Protein AF-0000000086031002 (afdb_homodimer)

pLDDT: mean 79.98, std 22.61, range [15.07, 98.38]

Foldseek 3Di:
DPDDPPPPVDCCPCVVPDDDPPDVDDPVDDDDDDDPPDDDPDDDDCPDDDPVVVVPVVVVVVPVPCVVVPCPVVVVPPPPPPQDPQDPLLVVLLVQAPVLVVLVVVLVVLVVVLVVLVVVCVVVVPDVVSVVVNVVSVVVNVVSVVVSVVVSVVSSVVVVVCVPDPDDDPLCVVLVVCSSSNNNVVSVVSVPPVVVVVVVVVVVVVVVVVVVVVVVLLVVLLVVLVVLLVVLVVLCVPCVCPPCSLVVSLVSLVVSVVSPVALVSLQVSLVSCVVVPVLVSSLVSLVVSLVRLVVVPPVVDLVSLLSNLVSLLVNLVSQLVPLVCLVVSLVSLVSSLVSLVVSCVVPVVVRLLVNLVSLLVSLVSQLVDVVCLVVSLVSLVVSLVSLVVVCVPVVSLVVNLVSLLVNLLSCLVPPVCLVVSLVSLVVSLVSLVVVCVVVVVPRLLVNLVSLLSSLVSQVVDVVRNVVSLVSLVSSLVSLVVVCVVVVVPSVVVNLVSLLVNLVSLLVDPVRLVVSLVSLVVSLVSLVVVCVVPVVPRVLVNLVSLQVNLLSQLVPPVRLVVSLVSLVVSLVSLVVVCVVPVVVRLLVNLVSLLSNLLSCLVPPVCLVVSLVSLVSSLVSLVVVCVVPVVVRQLVNLVSLQSSLVSCVVVVNLVVSQVSLVVSLVSLVVVCVVPVVVRVVVNVSSVVVNVVSD/DPVPCDDPDDVPDDVPPDDDDDPDDDDDPDDDDDDDDDDDDPDDDPPDDPVVPPPVVVVVVVVVPCVVVPCVVVVVPPPPPPQDDQDPLLVVLLVQAPVLVVLVVQLVVLVVVLVVLVVVCVVVVPDVVSVVVNVVSVVVNVVSVVVSVVVSVVSSVVVVVCVPDPDDDPLCVVLVVCSSSNNNVVSVVSVDPVVVVVVVVVVVVVVVVVVVVVVVLLVVLLVVLVVLLVVLVVLCVPCVCPPCSLVVSLVSLVVSVVSPVALVSLQVSLVSCVVVPVLVSSLVSLVVSLVRLVVVDPVVDLVSLLSNLVSLLVNLVSQLVPLVCLVVSLVSLVSSLVSLVVSCVVPVVVRLLVNLVSLLVSLVSQLVDVVCLVVSLVSLVVSLVSLVVVCVPVVSLVVNLVSLLVNLLSCLVPPVCLVVSLVSLVVSLVSLVVVCVVVVVPRLLVNLVSLLSSLVSQVVDVVCPVVSLVSLVSSLVSLCVVCVVVVVPSVVVNLVSLLVNLVSQLVDPVRLVVSLVSLVVSLVSLVVVCVVPVVPRVLVNLVSLQVNLLSQLVPPVRLVVSLVSLVVSLVSLVVVCVVPVVVRLLVNLVSLLSNLLSCLVPPVCVVVSLVSLVVSLVSLVVVCVVPVVVRQLVNLVSLQSSLVSCVVVVNLVVSQVSLVVSLVSLVVVCVVCVVVRVVVNVSSVVVNVVSD

Structure (mmCIF, N/CA/C/O backbone):
data_AF-0000000086031002-model_v1
#
loop_
_entity.id
_entity.type
_entity.pdbx_description
1 polymer 'Tetratricopeptide repeat protein'
#
loop_
_atom_site.group_PDB
_atom_site.id
_atom_site.type_symbol
_atom_site.label_atom_id
_atom_site.label_alt_id
_atom_site.label_comp_id
_atom_site.label_asym_id
_atom_site.label_entity_id
_atom_site.label_seq_id
_atom_site.pdbx_PDB_ins_code
_atom_site.Cartn_x
_atom_site.Cartn_y
_atom_site.Cartn_z
_atom_site.occupancy
_atom_site.B_iso_or_equiv
_atom_site.auth_seq_id
_atom_site.auth_comp_id
_atom_site.auth_asym_id
_atom_site.auth_atom_id
_atom_site.pdbx_PDB_model_num
ATOM 1 N N . MET A 1 1 ? -38.625 35.438 -31.359 1 16.3 1 MET A N 1
ATOM 2 C CA . MET A 1 1 ? -37.75 34.875 -32.406 1 16.3 1 MET A CA 1
ATOM 3 C C . MET A 1 1 ? -36.875 33.781 -31.812 1 16.3 1 MET A C 1
ATOM 5 O O . MET A 1 1 ? -35.906 33.344 -32.469 1 16.3 1 MET A O 1
ATOM 9 N N . LYS A 1 2 ? -37.156 33.469 -30.641 1 20.44 2 LYS A N 1
ATOM 10 C CA . LYS A 1 2 ? -38 33 -29.531 1 20.44 2 LYS A CA 1
ATOM 11 C C . LYS A 1 2 ? -38.5 31.594 -29.797 1 20.44 2 LYS A C 1
ATOM 13 O O . LYS A 1 2 ? -39 30.938 -28.891 1 20.44 2 LYS A O 1
ATOM 18 N N . VAL A 1 3 ? -38.656 31.375 -31.406 1 16.86 3 VAL A N 1
ATOM 19 C CA . VAL A 1 3 ? -39.656 30.359 -31.688 1 16.86 3 VAL A CA 1
ATOM 20 C C . VAL A 1 3 ? -39.188 29.016 -31.141 1 16.86 3 VAL A C 1
ATOM 22 O O . VAL A 1 3 ? -39.844 28.438 -30.25 1 16.86 3 VAL A O 1
ATOM 25 N N . LYS A 1 4 ? -39.219 28.047 -32.094 1 18.28 4 LYS A N 1
ATOM 26 C CA . LYS A 1 4 ? -39.75 27.234 -33.188 1 18.28 4 LYS A CA 1
ATOM 27 C C . LYS A 1 4 ? -38.812 26.078 -33.5 1 18.28 4 LYS A C 1
ATOM 29 O O . LYS A 1 4 ? -39.188 25.094 -34.125 1 18.28 4 LYS A O 1
ATOM 34 N N . THR A 1 5 ? -37.531 26.484 -33.406 1 18.72 5 THR A N 1
ATOM 35 C CA . THR A 1 5 ? -36.625 25.594 -34.125 1 18.72 5 THR A CA 1
ATOM 36 C C . THR A 1 5 ? -36.5 24.25 -33.406 1 18.72 5 THR A C 1
ATOM 38 O O . THR A 1 5 ? -35.438 23.625 -33.438 1 18.72 5 THR A O 1
ATOM 41 N N . ALA A 1 6 ? -37.75 24.078 -32.406 1 18.17 6 ALA A N 1
ATOM 42 C CA . ALA A 1 6 ? -38.406 23.016 -31.672 1 18.17 6 ALA A CA 1
ATOM 43 C C . ALA A 1 6 ? -38.781 21.859 -32.594 1 18.17 6 ALA A C 1
ATOM 45 O O . ALA A 1 6 ? -39.625 21.016 -32.219 1 18.17 6 ALA A O 1
ATOM 46 N N . VAL A 1 7 ? -38.312 22.109 -33.844 1 17.81 7 VAL A N 1
ATOM 47 C CA . VAL A 1 7 ? -38.938 21.062 -34.656 1 17.81 7 VAL A CA 1
ATOM 48 C C . VAL A 1 7 ? -39.125 19.797 -33.844 1 17.81 7 VAL A C 1
ATOM 50 O O . VAL A 1 7 ? -38.406 19.562 -32.875 1 17.81 7 VAL A O 1
ATOM 53 N N . ILE A 1 8 ? -39.625 18.875 -34.562 1 18.22 8 ILE A N 1
ATOM 54 C CA . ILE A 1 8 ? -39.938 17.844 -35.531 1 18.22 8 ILE A CA 1
ATOM 55 C C . ILE A 1 8 ? -38.781 16.844 -35.625 1 18.22 8 ILE A C 1
ATOM 57 O O . ILE A 1 8 ? -38.594 16.172 -36.625 1 18.22 8 ILE A O 1
ATOM 61 N N . LYS A 1 9 ? -38.062 16.844 -34.188 1 20.69 9 LYS A N 1
ATOM 62 C CA . LYS A 1 9 ? -38.156 16.344 -32.812 1 20.69 9 LYS A CA 1
ATOM 63 C C . LYS A 1 9 ? -39.219 15.25 -32.719 1 20.69 9 LYS A C 1
ATOM 65 O O . LYS A 1 9 ? -39.781 15.047 -31.641 1 20.69 9 LYS A O 1
ATOM 70 N N . LEU A 1 10 ? -39.531 14.672 -33.938 1 17.78 10 LEU A N 1
ATOM 71 C CA . LEU A 1 10 ? -40.469 13.695 -34.5 1 17.78 10 LEU A CA 1
ATOM 72 C C . LEU A 1 10 ? -40.656 12.523 -33.531 1 17.78 10 LEU A C 1
ATOM 74 O O . LEU A 1 10 ? -39.656 11.977 -33.031 1 17.78 10 LEU A O 1
ATOM 78 N N . ILE A 1 11 ? -41.656 12.414 -33.125 1 21.5 11 ILE A N 1
ATOM 79 C CA . ILE A 1 11 ? -42.625 11.328 -33.281 1 21.5 11 ILE A CA 1
ATOM 80 C C . ILE A 1 11 ? -42.5 10.719 -34.656 1 21.5 11 ILE A C 1
ATOM 82 O O . ILE A 1 11 ? -43.312 11 -35.531 1 21.5 11 ILE A O 1
ATOM 86 N N . CYS A 1 12 ? -40.906 10.773 -35.188 1 17.64 12 CYS A N 1
ATOM 87 C CA . CYS A 1 12 ? -39.938 9.688 -35.188 1 17.64 12 CYS A CA 1
ATOM 88 C C . CYS A 1 12 ? -40.25 8.672 -34.094 1 17.64 12 CYS A C 1
ATOM 90 O O . CYS A 1 12 ? -39.844 8.844 -32.938 1 17.64 12 CYS A O 1
ATOM 92 N N . LEU A 1 13 ? -41.438 8.117 -34.031 1 18.89 13 LEU A N 1
ATOM 93 C CA . LEU A 1 13 ? -42.719 7.469 -33.688 1 18.89 13 LEU A CA 1
ATOM 94 C C . LEU A 1 13 ? -42.469 6.145 -32.969 1 18.89 13 LEU A C 1
ATOM 96 O O . LEU A 1 13 ? -42.969 5.922 -31.875 1 18.89 13 LEU A O 1
ATOM 100 N N . LEU A 1 14 ? -43.375 5.027 -33.219 1 18.23 14 LEU A N 1
ATOM 101 C CA . LEU A 1 14 ? -44.094 3.756 -33.188 1 18.23 14 LEU A CA 1
ATOM 102 C C . LEU A 1 14 ? -43.188 2.609 -33.594 1 18.23 14 LEU A C 1
ATOM 104 O O . LEU A 1 14 ? -43.594 1.448 -33.594 1 18.23 14 LEU A O 1
ATOM 108 N N . LYS A 1 15 ? -41.719 2.953 -34.094 1 18.61 15 LYS A N 1
ATOM 109 C CA . LYS A 1 15 ? -40.375 2.367 -34.188 1 18.61 15 LYS A CA 1
ATOM 110 C C . LYS A 1 15 ? -39.812 2.047 -32.812 1 18.61 15 LYS A C 1
ATOM 112 O O . LYS A 1 15 ? -38.75 1.423 -32.719 1 18.61 15 LYS A O 1
ATOM 117 N N . ILE A 1 16 ? -39.719 2.645 -31.688 1 18.92 16 ILE A N 1
ATOM 118 C CA . ILE A 1 16 ? -39.281 1.654 -30.719 1 18.92 16 ILE A CA 1
ATOM 119 C C . ILE A 1 16 ? -40.312 0.52 -30.641 1 18.92 16 ILE A C 1
ATOM 121 O O . ILE A 1 16 ? -40.031 -0.505 -30 1 18.92 16 ILE A O 1
ATOM 125 N N . LEU A 1 17 ? -41.562 0.856 -30.938 1 18.75 17 LEU A N 1
ATOM 126 C CA . LEU A 1 17 ? -42.562 -0.187 -30.734 1 18.75 17 LEU A CA 1
ATOM 127 C C . LEU A 1 17 ? -42.344 -1.322 -31.734 1 18.75 17 LEU A C 1
ATOM 129 O O . LEU A 1 17 ? -42.594 -2.488 -31.406 1 18.75 17 LEU A O 1
ATOM 133 N N . SER A 1 18 ? -42.562 -0.889 -33.094 1 16.61 18 SER A N 1
ATOM 134 C CA . SER A 1 18 ? -43.031 -1.906 -34.031 1 16.61 18 SER A CA 1
ATOM 135 C C . SER A 1 18 ? -42 -3.035 -34.156 1 16.61 18 SER A C 1
ATOM 137 O O . SER A 1 18 ? -42.375 -4.211 -34.188 1 16.61 18 SER A O 1
ATOM 139 N N . ALA A 1 19 ? -40.938 -2.689 -35.062 1 17.7 19 ALA A N 1
ATOM 140 C CA . ALA A 1 19 ? -40.75 -3.641 -36.156 1 17.7 19 ALA A CA 1
ATOM 141 C C . ALA A 1 19 ? -40.5 -5.047 -35.594 1 17.7 19 ALA A C 1
ATOM 143 O O . ALA A 1 19 ? -41.156 -6.008 -36.031 1 17.7 19 ALA A O 1
ATOM 144 N N . THR A 1 20 ? -39.281 -5.535 -35.844 1 16.89 20 THR A N 1
ATOM 145 C CA . THR A 1 20 ? -39.188 -6.891 -36.375 1 16.89 20 THR A CA 1
ATOM 146 C C . THR A 1 20 ? -39.688 -7.91 -35.344 1 16.89 20 THR A C 1
ATOM 148 O O . THR A 1 20 ? -39 -8.203 -34.375 1 16.89 20 THR A O 1
ATOM 151 N N . ALA A 1 21 ? -40.938 -7.719 -35 1 18.31 21 ALA A N 1
ATOM 152 C CA . ALA A 1 21 ? -41.781 -8.805 -34.5 1 18.31 21 ALA A CA 1
ATOM 153 C C . ALA A 1 21 ? -41.656 -10.047 -35.375 1 18.31 21 ALA A C 1
ATOM 155 O O . ALA A 1 21 ? -42.406 -11.008 -35.219 1 18.31 21 ALA A O 1
ATOM 156 N N . ARG A 1 22 ? -41.25 -9.664 -36.75 1 19.39 22 ARG A N 1
ATOM 157 C CA . ARG A 1 22 ? -41.562 -10.844 -37.562 1 19.39 22 ARG A CA 1
ATOM 158 C C . ARG A 1 22 ? -41.219 -12.125 -36.812 1 19.39 22 ARG A C 1
ATOM 160 O O . ARG A 1 22 ? -42.031 -13.055 -36.75 1 19.39 22 ARG A O 1
ATOM 167 N N . THR A 1 23 ? -39.969 -12.484 -37.125 1 16.45 23 THR A N 1
ATOM 168 C CA . THR A 1 23 ? -39.75 -13.82 -37.656 1 16.45 23 THR A CA 1
ATOM 169 C C . THR A 1 23 ? -40 -14.883 -36.594 1 16.45 23 THR A C 1
ATOM 171 O O . THR A 1 23 ? -39.438 -15.984 -36.656 1 16.45 23 THR A O 1
ATOM 174 N N . VAL A 1 24 ? -40.625 -14.211 -35.531 1 17 24 VAL A N 1
ATOM 175 C CA . VAL A 1 24 ? -40.938 -15.406 -34.75 1 17 24 VAL A CA 1
ATOM 176 C C . VAL A 1 24 ? -41.938 -16.25 -35.531 1 17 24 VAL A C 1
ATOM 178 O O . VAL A 1 24 ? -43.125 -16.344 -35.156 1 17 24 VAL A O 1
ATOM 181 N N . TRP A 1 25 ? -42.188 -15.766 -36.875 1 17.88 25 TRP A N 1
ATOM 182 C CA . TRP A 1 25 ? -43.188 -16.547 -37.594 1 17.88 25 TRP A CA 1
ATOM 183 C C . TRP A 1 25 ? -43.219 -17.984 -37.062 1 17.88 25 TRP A C 1
ATOM 185 O O . TRP A 1 25 ? -42.312 -18.422 -36.344 1 17.88 25 TRP A O 1
ATOM 195 N N . LEU A 1 26 ? -43.406 -18.781 -38.188 1 17.83 26 LEU A N 1
ATOM 196 C CA . LEU A 1 26 ? -44.188 -19.844 -38.781 1 17.83 26 LEU A CA 1
ATOM 197 C C . LEU A 1 26 ? -43.656 -21.219 -38.375 1 17.83 26 LEU A C 1
ATOM 199 O O . LEU A 1 26 ? -44.438 -22.094 -38 1 17.83 26 LEU A O 1
ATOM 203 N N . PRO A 1 27 ? -42.438 -21.406 -39.031 1 15.73 27 PRO A N 1
ATOM 204 C CA . PRO A 1 27 ? -42.312 -22.766 -39.562 1 15.73 27 PRO A CA 1
ATOM 205 C C . PRO A 1 27 ? -42.438 -23.844 -38.5 1 15.73 27 PRO A C 1
ATOM 207 O O . PRO A 1 27 ? -42.812 -24.984 -38.781 1 15.73 27 PRO A O 1
ATOM 210 N N . ILE A 1 28 ? -42.031 -23.406 -37.344 1 16.81 28 ILE A N 1
ATOM 211 C CA . ILE A 1 28 ? -41.969 -24.75 -36.75 1 16.81 28 ILE A CA 1
ATOM 212 C C . ILE A 1 28 ? -43.344 -25.391 -36.75 1 16.81 28 ILE A C 1
ATOM 214 O O . ILE A 1 28 ? -44.188 -25.094 -35.875 1 16.81 28 ILE A O 1
ATOM 218 N N . LEU A 1 29 ? -44.219 -25.094 -37.75 1 16.81 29 LEU A N 1
ATOM 219 C CA . LEU A 1 29 ? -45.344 -25.953 -38.156 1 16.81 29 LEU A CA 1
ATOM 220 C C . LEU A 1 29 ? -45 -27.422 -37.969 1 16.81 29 LEU A C 1
ATOM 222 O O . LEU A 1 29 ? -45.781 -28.188 -37.375 1 16.81 29 LEU A O 1
ATOM 226 N N . ARG A 1 30 ? -44.531 -27.969 -39.281 1 15.95 30 ARG A N 1
ATOM 227 C CA . ARG A 1 30 ? -44.844 -29.094 -40.125 1 15.95 30 ARG A CA 1
ATOM 228 C C . ARG A 1 30 ? -44.594 -30.422 -39.438 1 15.95 30 ARG A C 1
ATOM 230 O O . ARG A 1 30 ? -43.844 -30.484 -38.438 1 15.95 30 ARG A O 1
ATOM 237 N N . ARG A 1 31 ? -44.625 -31.531 -40.281 1 18.38 31 ARG A N 1
ATOM 238 C CA . ARG A 1 31 ? -45.219 -32.75 -40.812 1 18.38 31 ARG A CA 1
ATOM 239 C C . ARG A 1 31 ? -44.469 -34 -40.281 1 18.38 31 ARG A C 1
ATOM 241 O O . ARG A 1 31 ? -44.906 -35.125 -40.469 1 18.38 31 ARG A O 1
ATOM 248 N N . ALA A 1 32 ? -43.125 -33.938 -40.156 1 15.49 32 ALA A N 1
ATOM 249 C CA . ALA A 1 32 ? -42.625 -35.312 -40.406 1 15.49 32 ALA A CA 1
ATOM 250 C C . ALA A 1 32 ? -43.438 -36.344 -39.625 1 15.49 32 ALA A C 1
ATOM 252 O O . ALA A 1 32 ? -44 -36.031 -38.594 1 15.49 32 ALA A O 1
ATOM 253 N N . ALA A 1 33 ? -43.531 -37.781 -40.188 1 16.75 33 ALA A N 1
ATOM 254 C CA . ALA A 1 33 ? -43.812 -39.156 -40.656 1 16.75 33 ALA A CA 1
ATOM 255 C C . ALA A 1 33 ? -43.812 -40.125 -39.5 1 16.75 33 ALA A C 1
ATOM 257 O O . ALA A 1 33 ? -43.344 -39.812 -38.375 1 16.75 33 ALA A O 1
ATOM 258 N N . GLY A 1 34 ? -43.5 -41.562 -39.906 1 16.27 34 GLY A N 1
ATOM 259 C CA . GLY A 1 34 ? -43.75 -42.969 -40 1 16.27 34 GLY A CA 1
ATOM 260 C C . GLY A 1 34 ? -43.094 -43.781 -38.875 1 16.27 34 GLY A C 1
ATOM 261 O O . GLY A 1 34 ? -42.938 -45 -38.969 1 16.27 34 GLY A O 1
ATOM 262 N N . CYS A 1 35 ? -42.656 -43.125 -37.844 1 15.2 35 CYS A N 1
ATOM 263 C CA . CYS A 1 35 ? -42.031 -44.125 -37 1 15.2 35 CYS A CA 1
ATOM 264 C C . CYS A 1 35 ? -42.938 -45.312 -36.75 1 15.2 35 CYS A C 1
ATOM 266 O O . CYS A 1 35 ? -44.094 -45.125 -36.312 1 15.2 35 CYS A O 1
ATOM 268 N N . LEU A 1 36 ? -42.5 -46.594 -37.281 1 15.91 36 LEU A N 1
ATOM 269 C CA . LEU A 1 36 ? -42.688 -48.031 -37.375 1 15.91 36 LEU A CA 1
ATOM 270 C C . LEU A 1 36 ? -42.781 -48.656 -35.969 1 15.91 36 LEU A C 1
ATOM 272 O O . LEU A 1 36 ? -42.281 -49.781 -35.781 1 15.91 36 LEU A O 1
ATOM 276 N N . LYS A 1 37 ? -42.938 -48 -34.938 1 18.09 37 LYS A N 1
ATOM 277 C CA . LYS A 1 37 ? -42.938 -48.875 -33.781 1 18.09 37 LYS A CA 1
ATOM 278 C C . LYS A 1 37 ? -44.062 -49.906 -33.875 1 18.09 37 LYS A C 1
ATOM 280 O O . LYS A 1 37 ? -45.219 -49.594 -33.531 1 18.09 37 LYS A O 1
ATOM 285 N N . ARG A 1 38 ? -43.875 -50.844 -34.75 1 18.02 38 ARG A N 1
ATOM 286 C CA . ARG A 1 38 ? -44.656 -52.062 -34.906 1 18.02 38 ARG A CA 1
ATOM 287 C C . ARG A 1 38 ? -44.75 -52.844 -33.594 1 18.02 38 ARG A C 1
ATOM 289 O O . ARG A 1 38 ? -44.125 -52.5 -32.625 1 18.02 38 ARG A O 1
ATOM 296 N N . GLY A 1 39 ? -44.156 -54.281 -33.656 1 15.59 39 GLY A N 1
ATOM 297 C CA . GLY A 1 39 ? -44.719 -55.625 -33.531 1 15.59 39 GLY A CA 1
ATOM 298 C C . GLY A 1 39 ? -44.688 -56.125 -32.125 1 15.59 39 GLY A C 1
ATOM 299 O O . GLY A 1 39 ? -44.094 -55.531 -31.234 1 15.59 39 GLY A O 1
ATOM 300 N N . SER A 1 40 ? -44.844 -57.594 -31.969 1 16.19 40 SER A N 1
ATOM 301 C CA . SER A 1 40 ? -45.5 -58.688 -31.234 1 16.19 40 SER A CA 1
ATOM 302 C C . SER A 1 40 ? -44.625 -59.25 -30.141 1 16.19 40 SER A C 1
ATOM 304 O O . SER A 1 40 ? -44.969 -60.219 -29.484 1 16.19 40 SER A O 1
ATOM 306 N N . ARG A 1 41 ? -43.312 -58.969 -30.078 1 18.2 41 ARG A N 1
ATOM 307 C CA . ARG A 1 41 ? -42.594 -60.188 -29.609 1 18.2 41 ARG A CA 1
ATOM 308 C C . ARG A 1 41 ? -42.938 -60.469 -28.156 1 18.2 41 ARG A C 1
ATOM 310 O O . ARG A 1 41 ? -42.562 -59.75 -27.25 1 18.2 41 ARG A O 1
ATOM 317 N N . LYS A 1 42 ? -44 -61.188 -27.812 1 18.48 42 LYS A N 1
ATOM 318 C CA . LYS A 1 42 ? -44.469 -61.531 -26.469 1 18.48 42 LYS A CA 1
ATOM 319 C C . LYS A 1 42 ? -43.375 -62.188 -25.641 1 18.48 42 LYS A C 1
ATOM 321 O O . LYS A 1 42 ? -43.125 -61.781 -24.516 1 18.48 42 LYS A O 1
ATOM 326 N N . THR A 1 43 ? -43.25 -63.656 -25.797 1 16.36 43 THR A N 1
ATOM 327 C CA . THR A 1 43 ? -43.625 -64.625 -24.766 1 16.36 43 THR A CA 1
ATOM 328 C C . THR A 1 43 ? -42.5 -64.812 -23.75 1 16.36 43 THR A C 1
ATOM 330 O O . THR A 1 43 ? -42.75 -64.875 -22.547 1 16.36 43 THR A O 1
ATOM 333 N N . CYS A 1 44 ? -41.219 -65.375 -24.141 1 16.09 44 CYS A N 1
ATOM 334 C CA . CYS A 1 44 ? -40.875 -66.75 -23.672 1 16.09 44 CYS A CA 1
ATOM 335 C C . CYS A 1 44 ? -40.5 -66.688 -22.188 1 16.09 44 CYS A C 1
ATOM 337 O O . CYS A 1 44 ? -41.062 -67.438 -21.375 1 16.09 44 CYS A O 1
ATOM 339 N N . LEU A 1 45 ? -39.031 -67.125 -21.875 1 16.2 45 LEU A N 1
ATOM 340 C CA . LEU A 1 45 ? -38.438 -68.188 -21.125 1 16.2 45 LEU A CA 1
ATOM 341 C C . LEU A 1 45 ? -38.188 -67.812 -19.672 1 16.2 45 LEU A C 1
ATOM 343 O O . LEU A 1 45 ? -37.781 -66.625 -19.422 1 16.2 45 LEU A O 1
ATOM 347 N N . PHE A 1 46 ? -38.688 -68.562 -18.672 1 18.23 46 PHE A N 1
ATOM 348 C CA . PHE A 1 46 ? -38.75 -68.75 -17.234 1 18.23 46 PHE A CA 1
ATOM 349 C C . PHE A 1 46 ? -37.344 -68.812 -16.641 1 18.23 46 PHE A C 1
ATOM 351 O O . PHE A 1 46 ? -36.719 -69.875 -16.5 1 18.23 46 PHE A O 1
ATOM 358 N N . LEU A 1 47 ? -36.406 -67.938 -17.047 1 17.59 47 LEU A N 1
ATOM 359 C CA . LEU A 1 47 ? -35.125 -68.375 -16.406 1 17.59 47 LEU A CA 1
ATOM 360 C C . LEU A 1 47 ? -35.281 -68.312 -14.898 1 17.59 47 LEU A C 1
ATOM 362 O O . LEU A 1 47 ? -35.594 -67.312 -14.312 1 17.59 47 LEU A O 1
ATOM 366 N N . LYS A 1 48 ? -35.531 -69.5 -14.266 1 20.92 48 LYS A N 1
ATOM 367 C CA . LYS A 1 48 ? -35.656 -69.938 -12.867 1 20.92 48 LYS A CA 1
ATOM 368 C C . LYS A 1 48 ? -34.656 -69.188 -11.992 1 20.92 48 LYS A C 1
ATOM 370 O O . LYS A 1 48 ? -35 -68.625 -10.969 1 20.92 48 LYS A O 1
ATOM 375 N N . ASN A 1 49 ? -33.594 -70.062 -11.797 1 19.5 49 ASN A N 1
ATOM 376 C CA . ASN A 1 49 ? -33 -70.375 -10.5 1 19.5 49 ASN A CA 1
ATOM 377 C C . ASN A 1 49 ? -32.281 -69.188 -9.906 1 19.5 49 ASN A C 1
ATOM 379 O O . ASN A 1 49 ? -32.5 -68.875 -8.742 1 19.5 49 ASN A O 1
ATOM 383 N N . ASN A 1 50 ? -30.906 -69.125 -10.203 1 20.81 50 ASN A N 1
ATOM 384 C CA . ASN A 1 50 ? -29.891 -68.875 -9.188 1 20.81 50 ASN A CA 1
ATOM 385 C C . ASN A 1 50 ? -29.75 -67.375 -8.844 1 20.81 50 ASN A C 1
ATOM 387 O O . ASN A 1 50 ? -29.453 -66.562 -9.711 1 20.81 50 ASN A O 1
ATOM 391 N N . VAL A 1 51 ? -30.469 -66.938 -7.895 1 25.3 51 VAL A N 1
ATOM 392 C CA . VAL A 1 51 ? -30.438 -65.688 -7.188 1 25.3 51 VAL A CA 1
ATOM 393 C C . VAL A 1 51 ? -28.984 -65.25 -6.953 1 25.3 51 VAL A C 1
ATOM 395 O O . VAL A 1 51 ? -28.703 -64.062 -6.781 1 25.3 51 VAL A O 1
ATOM 398 N N . VAL A 1 52 ? -28.156 -66.375 -6.723 1 26.52 52 VAL A N 1
ATOM 399 C CA . VAL A 1 52 ? -26.828 -65.938 -6.293 1 26.52 52 VAL A CA 1
ATOM 400 C C . VAL A 1 52 ? -26.234 -65 -7.309 1 26.52 52 VAL A C 1
ATOM 402 O O . VAL A 1 52 ? -25.516 -64.062 -6.938 1 26.52 52 VAL A O 1
ATOM 405 N N . THR A 1 53 ? -26.672 -65.25 -8.594 1 27.42 53 THR A N 1
ATOM 406 C CA . THR A 1 53 ? -25.891 -64.625 -9.656 1 27.42 53 THR A CA 1
ATOM 407 C C . THR A 1 53 ? -26.141 -63.125 -9.695 1 27.42 53 THR A C 1
ATOM 409 O O . THR A 1 53 ? -25.406 -62.406 -10.352 1 27.42 53 THR A O 1
ATOM 412 N N . VAL A 1 54 ? -27.312 -62.781 -9.078 1 28.94 54 VAL A N 1
ATOM 413 C CA . VAL A 1 54 ? -27.609 -61.375 -9.328 1 28.94 54 VAL A CA 1
ATOM 414 C C . VAL A 1 54 ? -26.656 -60.5 -8.531 1 28.94 54 VAL A C 1
ATOM 416 O O . VAL A 1 54 ? -26.281 -59.406 -8.977 1 28.94 54 VAL A O 1
ATOM 419 N N . PHE A 1 55 ? -26.453 -61.062 -7.262 1 30.97 55 PHE A N 1
ATOM 420 C CA . PHE A 1 55 ? -25.703 -60.125 -6.426 1 30.97 55 PHE A CA 1
ATOM 421 C C . PHE A 1 55 ? -24.438 -59.656 -7.129 1 30.97 55 PHE A C 1
ATOM 423 O O . PHE A 1 55 ? -24.062 -58.469 -7.062 1 30.97 55 PHE A O 1
ATOM 430 N N . VAL A 1 56 ? -23.766 -60.812 -7.555 1 32.53 56 VAL A N 1
ATOM 431 C CA . VAL A 1 56 ? -22.359 -60.625 -7.891 1 32.53 56 VAL A CA 1
ATOM 432 C C . VAL A 1 56 ? -22.219 -59.688 -9.094 1 32.53 56 VAL A C 1
ATOM 434 O O . VAL A 1 56 ? -21.359 -58.844 -9.117 1 32.53 56 VAL A O 1
ATOM 437 N N . PHE A 1 57 ? -23.25 -59.938 -10.008 1 31.62 57 PHE A N 1
ATOM 438 C CA . PHE A 1 57 ? -22.938 -59.281 -11.266 1 31.62 57 PHE A CA 1
ATOM 439 C C . PHE A 1 57 ? -23.172 -57.781 -11.164 1 31.62 57 PHE A C 1
ATOM 441 O O . PHE A 1 57 ? -22.438 -57 -11.758 1 31.62 57 PHE A O 1
ATOM 448 N N . THR A 1 58 ? -24.25 -57.469 -10.414 1 33.56 58 THR A N 1
ATOM 449 C CA . THR A 1 58 ? -24.438 -56.031 -10.383 1 33.56 58 THR A CA 1
ATOM 450 C C . THR A 1 58 ? -23.25 -55.312 -9.75 1 33.56 58 THR A C 1
ATOM 452 O O . THR A 1 58 ? -22.828 -54.25 -10.211 1 33.56 58 THR A O 1
ATOM 455 N N . ALA A 1 59 ? -22.781 -56.031 -8.727 1 35.09 59 ALA A N 1
ATOM 456 C CA . ALA A 1 59 ? -21.656 -55.375 -8.07 1 35.09 59 ALA A CA 1
ATOM 457 C C . ALA A 1 59 ? -20.438 -55.344 -8.992 1 35.09 59 ALA A C 1
ATOM 459 O O . ALA A 1 59 ? -19.672 -54.375 -8.969 1 35.09 59 ALA A O 1
ATOM 460 N N . LEU A 1 60 ? -20.375 -56.438 -9.758 1 34.41 60 LEU A N 1
ATOM 461 C CA . LEU A 1 60 ? -19.203 -56.469 -10.641 1 34.41 60 LEU A CA 1
ATOM 462 C C . LEU A 1 60 ? -19.328 -55.375 -11.719 1 34.41 60 LEU A C 1
ATOM 464 O O . LEU A 1 60 ? -18.328 -54.75 -12.078 1 34.41 60 LEU A O 1
ATOM 468 N N . LEU A 1 61 ? -20.578 -55.406 -12.297 1 38.53 61 LEU A N 1
ATOM 469 C CA . LEU A 1 61 ? -20.656 -54.375 -13.336 1 38.53 61 LEU A CA 1
ATOM 470 C C . LEU A 1 61 ? -20.422 -53 -12.758 1 38.53 61 LEU A C 1
ATOM 472 O O . LEU A 1 61 ? -19.844 -52.125 -13.414 1 38.53 61 LEU A O 1
ATOM 476 N N . GLY A 1 62 ? -21.094 -52.875 -11.57 1 37.84 62 GLY A N 1
ATOM 477 C CA . GLY A 1 62 ? -20.812 -51.594 -10.961 1 37.84 62 GLY A CA 1
ATOM 478 C C . GLY A 1 62 ? -19.328 -51.312 -10.812 1 37.84 62 GLY A C 1
ATOM 479 O O . GLY A 1 62 ? -18.922 -50.156 -10.695 1 37.84 62 GLY A O 1
ATOM 480 N N . GLY A 1 63 ? -18.656 -52.406 -10.727 1 37.03 63 GLY A N 1
ATOM 481 C CA . GLY A 1 63 ? -17.219 -52.312 -10.508 1 37.03 63 GLY A CA 1
ATOM 482 C C . GLY A 1 63 ? -16.453 -51.938 -11.766 1 37.03 63 GLY A C 1
ATOM 483 O O . GLY A 1 63 ? -15.227 -51.844 -11.734 1 37.03 63 GLY A O 1
ATOM 484 N N . ILE A 1 64 ? -17.156 -52.344 -12.852 1 34.78 64 ILE A N 1
ATOM 485 C CA . ILE A 1 64 ? -16.344 -51.781 -13.93 1 34.78 64 ILE A CA 1
ATOM 486 C C . ILE A 1 64 ? -15.953 -50.344 -13.594 1 34.78 64 ILE A C 1
ATOM 488 O O . ILE A 1 64 ? -16.812 -49.469 -13.57 1 34.78 64 ILE A O 1
ATOM 492 N N . ILE A 1 65 ? -15.469 -50.188 -12.375 1 34.47 65 ILE A N 1
ATOM 493 C CA . ILE A 1 65 ? -14.922 -48.875 -12.055 1 34.47 65 ILE A CA 1
ATOM 494 C C . ILE A 1 65 ? -14.312 -48.25 -13.312 1 34.47 65 ILE A C 1
ATOM 496 O O . ILE A 1 65 ? -13.516 -48.875 -14 1 34.47 65 ILE A O 1
ATOM 500 N N . GLY A 1 66 ? -15.102 -47.406 -13.867 1 34.59 66 GLY A N 1
ATOM 501 C CA . GLY A 1 66 ? -14.484 -46.531 -14.836 1 34.59 66 GLY A CA 1
ATOM 502 C C . GLY A 1 66 ? -13.047 -46.156 -14.484 1 34.59 66 GLY A C 1
ATOM 503 O O . GLY A 1 66 ? -12.812 -45.219 -13.727 1 34.59 66 GLY A O 1
ATOM 504 N N . ASN A 1 67 ? -12.336 -47.125 -14.133 1 32.31 67 ASN A N 1
ATOM 505 C CA . ASN A 1 67 ? -10.961 -46.625 -14.086 1 32.31 67 ASN A CA 1
ATOM 506 C C . ASN A 1 67 ? -10.625 -45.75 -15.289 1 32.31 67 ASN A C 1
ATOM 508 O O . ASN A 1 67 ? -10.094 -46.25 -16.281 1 32.31 67 ASN A O 1
ATOM 512 N N . ALA A 1 68 ? -11.586 -45.031 -15.734 1 31.97 68 ALA A N 1
ATOM 513 C CA . ALA A 1 68 ? -11.062 -44.094 -16.703 1 31.97 68 ALA A CA 1
ATOM 514 C C . ALA A 1 68 ? -9.703 -43.531 -16.266 1 31.97 68 ALA A C 1
ATOM 516 O O . ALA A 1 68 ? -9.516 -43.188 -15.094 1 31.97 68 ALA A O 1
ATOM 517 N N . GLY A 1 69 ? -8.68 -44.156 -16.672 1 31.94 69 GLY A N 1
ATOM 518 C CA . GLY A 1 69 ? -7.305 -43.719 -16.562 1 31.94 69 GLY A CA 1
ATOM 519 C C . GLY A 1 69 ? -7.176 -42.188 -16.484 1 31.94 69 GLY A C 1
ATOM 520 O O . GLY A 1 69 ? -6.84 -41.562 -17.484 1 31.94 69 GLY A O 1
ATOM 521 N N . THR A 1 70 ? -8.148 -41.594 -15.906 1 31.03 70 THR A N 1
ATOM 522 C CA . THR A 1 70 ? -7.816 -40.188 -15.898 1 31.03 70 THR A CA 1
ATOM 523 C C . THR A 1 70 ? -6.461 -39.938 -15.234 1 31.03 70 THR A C 1
ATOM 525 O O . THR A 1 70 ? -5.988 -38.812 -15.164 1 31.03 70 THR A O 1
ATOM 528 N N . ASP A 1 71 ? -6.133 -40.875 -14.219 1 29.59 71 ASP A N 1
ATOM 529 C CA . ASP A 1 71 ? -4.973 -40.344 -13.516 1 29.59 71 ASP A CA 1
ATOM 530 C C . ASP A 1 71 ? -3.764 -40.25 -14.445 1 29.59 71 ASP A C 1
ATOM 532 O O . ASP A 1 71 ? -2.91 -41.125 -14.461 1 29.59 71 ASP A O 1
ATOM 536 N N . TRP A 1 72 ? -4.004 -40.094 -15.562 1 28.89 72 TRP A N 1
ATOM 537 C CA . TRP A 1 72 ? -2.803 -39.75 -16.312 1 28.89 72 TRP A CA 1
ATOM 538 C C . TRP A 1 72 ? -1.924 -38.781 -15.531 1 28.89 72 TRP A C 1
ATOM 540 O O . TRP A 1 72 ? -0.924 -38.281 -16.047 1 28.89 72 TRP A O 1
ATOM 550 N N . ALA A 1 73 ? -2.453 -38.406 -14.391 1 30.31 73 ALA A N 1
ATOM 551 C CA . ALA A 1 73 ? -1.649 -37.406 -13.703 1 30.31 73 ALA A CA 1
ATOM 552 C C . ALA A 1 73 ? -0.256 -37.938 -13.383 1 30.31 73 ALA A C 1
ATOM 554 O O . ALA A 1 73 ? 0.558 -37.25 -12.773 1 30.31 73 ALA A O 1
ATOM 555 N N . LYS A 1 74 ? -0.22 -39.281 -13.195 1 33 74 LYS A N 1
ATOM 556 C CA . LYS A 1 74 ? 1.098 -39.656 -12.68 1 33 74 LYS A CA 1
ATOM 557 C C . LYS A 1 74 ? 2.207 -39.062 -13.555 1 33 74 LYS A C 1
ATOM 559 O O . LYS A 1 74 ? 3.365 -39 -13.133 1 33 74 LYS A O 1
ATOM 564 N N . ASN A 1 75 ? 2.135 -39.375 -14.852 1 28.95 75 ASN A N 1
ATOM 565 C CA . ASN A 1 75 ? 3.289 -38.781 -15.516 1 28.95 75 ASN A CA 1
ATOM 566 C C . ASN A 1 75 ? 3.221 -37.25 -15.469 1 28.95 75 ASN A C 1
ATOM 568 O O . ASN A 1 75 ? 2.256 -36.656 -15.953 1 28.95 75 ASN A O 1
ATOM 572 N N . LEU A 1 76 ? 3.596 -36.719 -14.328 1 30.31 76 LEU A N 1
ATOM 573 C CA . LEU A 1 76 ? 3.824 -35.281 -14.32 1 30.31 76 LEU A CA 1
ATOM 574 C C . LEU A 1 76 ? 4.09 -34.75 -15.734 1 30.31 76 LEU A C 1
ATOM 576 O O . LEU A 1 76 ? 4.949 -35.312 -16.438 1 30.31 76 LEU A O 1
ATOM 580 N N . PRO A 1 77 ? 3.033 -34.25 -16.297 1 30.56 77 PRO A N 1
ATOM 581 C CA . PRO A 1 77 ? 3.408 -33.688 -17.594 1 30.56 77 PRO A CA 1
ATOM 582 C C . PRO A 1 77 ? 4.801 -33.062 -17.578 1 30.56 77 PRO A C 1
ATOM 584 O O . PRO A 1 77 ? 5.195 -32.438 -16.578 1 30.56 77 PRO A O 1
ATOM 587 N N . VAL A 1 78 ? 5.734 -33.75 -18.062 1 32.59 78 VAL A N 1
ATOM 588 C CA . VAL A 1 78 ? 6.934 -33 -18.438 1 32.59 78 VAL A CA 1
ATOM 589 C C . VAL A 1 78 ? 6.562 -31.547 -18.766 1 32.59 78 VAL A C 1
ATOM 591 O O . VAL A 1 78 ? 5.531 -31.297 -19.391 1 32.59 78 VAL A O 1
ATOM 594 N N . VAL A 1 79 ? 6.977 -30.719 -17.969 1 31.75 79 VAL A N 1
ATOM 595 C CA . VAL A 1 79 ? 6.914 -29.297 -18.312 1 31.75 79 VAL A CA 1
ATOM 596 C C . VAL A 1 79 ? 6.992 -29.125 -19.828 1 31.75 79 VAL A C 1
ATOM 598 O O . VAL A 1 79 ? 8.047 -29.344 -20.422 1 31.75 79 VAL A O 1
ATOM 601 N N . LYS A 1 80 ? 6.102 -29.797 -20.625 1 35.19 80 LYS A N 1
ATOM 602 C CA . LYS A 1 80 ? 6.223 -29.344 -22 1 35.19 80 LYS A CA 1
ATOM 603 C C . LYS A 1 80 ? 6.109 -27.828 -22.094 1 35.19 80 LYS A C 1
ATOM 605 O O . LYS A 1 80 ? 5.086 -27.25 -21.719 1 35.19 80 LYS A O 1
ATOM 610 N N . HIS A 1 81 ? 7.059 -27.156 -21.766 1 33.56 81 HIS A N 1
ATOM 611 C CA . HIS A 1 81 ? 7.031 -25.797 -22.266 1 33.56 81 HIS A CA 1
ATOM 612 C C . HIS A 1 81 ? 6.449 -25.734 -23.672 1 33.56 81 HIS A C 1
ATOM 614 O O . HIS A 1 81 ? 6.871 -26.469 -24.562 1 33.56 81 HIS A O 1
ATOM 620 N N . LEU A 1 82 ? 5.176 -25.453 -23.734 1 32.91 82 LEU A N 1
ATOM 621 C CA . LEU A 1 82 ? 4.488 -25.047 -24.953 1 32.91 82 LEU A CA 1
ATOM 622 C C . LEU A 1 82 ? 5.348 -24.109 -25.781 1 32.91 82 LEU A C 1
ATOM 624 O O . LEU A 1 82 ? 5.316 -22.891 -25.578 1 32.91 82 LEU A O 1
ATOM 628 N N . PHE A 1 83 ? 6.559 -24.406 -25.938 1 35.69 83 PHE A N 1
ATOM 629 C CA . PHE A 1 83 ? 7.289 -23.484 -26.797 1 35.69 83 PHE A CA 1
ATOM 630 C C . PHE A 1 83 ? 6.652 -23.422 -28.188 1 35.69 83 PHE A C 1
ATOM 632 O O . PHE A 1 83 ? 6.137 -24.422 -28.688 1 35.69 83 PHE A O 1
ATOM 639 N N . PRO A 1 84 ? 6.266 -22.359 -28.578 1 40.38 84 PRO A N 1
ATOM 640 C CA . PRO A 1 84 ? 5.863 -22.234 -29.984 1 40.38 84 PRO A CA 1
ATOM 641 C C . PRO A 1 84 ? 6.719 -23.094 -30.906 1 40.38 84 PRO A C 1
ATOM 643 O O . PRO A 1 84 ? 7.801 -23.547 -30.531 1 40.38 84 PRO A O 1
ATOM 646 N N . PRO A 1 85 ? 6.086 -23.516 -32.031 1 42.19 85 PRO A N 1
ATOM 647 C CA . PRO A 1 85 ? 6.934 -24.219 -32.969 1 42.19 85 PRO A CA 1
ATOM 648 C C . PRO A 1 85 ? 8.359 -23.672 -33.031 1 42.19 85 PRO A C 1
ATOM 650 O O . PRO A 1 85 ? 8.562 -22.453 -32.906 1 42.19 85 PRO A O 1
ATOM 653 N N . ALA A 1 86 ? 9.312 -24.562 -32.719 1 50.69 86 ALA A N 1
ATOM 654 C CA . ALA A 1 86 ? 10.742 -24.266 -32.812 1 50.69 86 ALA A CA 1
ATOM 655 C C . ALA A 1 86 ? 11.047 -23.266 -33.906 1 50.69 86 ALA A C 1
ATOM 657 O O . ALA A 1 86 ? 10.555 -23.406 -35.031 1 50.69 86 ALA A O 1
ATOM 658 N N . PRO A 1 87 ? 11.406 -22.125 -33.594 1 55.16 87 PRO A N 1
ATOM 659 C CA . PRO A 1 87 ? 11.867 -21.312 -34.719 1 55.16 87 PRO A CA 1
ATOM 660 C C . PRO A 1 87 ? 12.719 -22.109 -35.719 1 55.16 87 PRO A C 1
ATOM 662 O O . PRO A 1 87 ? 13.352 -23.094 -35.344 1 55.16 87 PRO A O 1
ATOM 665 N N . ALA A 1 88 ? 12.406 -21.984 -37.031 1 58.41 88 ALA A N 1
ATOM 666 C CA . ALA A 1 88 ? 13.062 -22.672 -38.125 1 58.41 88 ALA A CA 1
ATOM 667 C C . ALA A 1 88 ? 14.555 -22.859 -37.844 1 58.41 88 ALA A C 1
ATOM 669 O O . ALA A 1 88 ? 15.125 -23.891 -38.156 1 58.41 88 ALA A O 1
ATOM 670 N N . ASN A 1 89 ? 15.062 -21.953 -36.938 1 77.81 89 ASN A N 1
ATOM 671 C CA . ASN A 1 89 ? 16.516 -22 -36.75 1 77.81 89 ASN A CA 1
ATOM 672 C C . ASN A 1 89 ? 16.906 -22.969 -35.656 1 77.81 89 ASN A C 1
ATOM 674 O O . ASN A 1 89 ? 18.062 -23.406 -35.594 1 77.81 89 ASN A O 1
ATOM 678 N N . ALA A 1 90 ? 16 -23.359 -34.812 1 84.19 90 ALA A N 1
ATOM 679 C CA . ALA A 1 90 ? 16.344 -24.234 -33.688 1 84.19 90 ALA A CA 1
ATOM 680 C C . ALA A 1 90 ? 16.641 -25.641 -34.156 1 84.19 90 ALA A C 1
ATOM 682 O O . ALA A 1 90 ? 17.547 -26.312 -33.656 1 84.19 90 ALA A O 1
ATOM 683 N N . GLU A 1 91 ? 15.945 -26 -35.219 1 83.94 91 GLU A N 1
ATOM 684 C CA . GLU A 1 91 ? 16.172 -27.344 -35.75 1 83.94 91 GLU A CA 1
ATOM 685 C C . GLU A 1 91 ? 17.562 -27.453 -36.375 1 83.94 91 GLU A C 1
ATOM 687 O O . GLU A 1 91 ? 18.203 -28.5 -36.25 1 83.94 91 GLU A O 1
ATOM 692 N N . ALA A 1 92 ? 17.891 -26.359 -36.969 1 87.25 92 ALA A N 1
ATOM 693 C CA . ALA A 1 92 ? 19.234 -26.344 -37.594 1 87.25 92 ALA A CA 1
ATOM 694 C C . ALA A 1 92 ? 20.312 -26.406 -36.5 1 87.25 92 ALA A C 1
ATOM 696 O O . ALA A 1 92 ? 21.312 -27.109 -36.688 1 87.25 92 ALA A O 1
ATOM 697 N N . ILE A 1 93 ? 20.125 -25.75 -35.406 1 92.62 93 ILE A N 1
ATOM 698 C CA . ILE A 1 93 ? 21.078 -25.734 -34.281 1 92.62 93 ILE A CA 1
ATOM 699 C C . ILE A 1 93 ? 21.188 -27.141 -33.688 1 92.62 93 ILE A C 1
ATOM 701 O O . ILE A 1 93 ? 22.281 -27.625 -33.438 1 92.62 93 ILE A O 1
ATOM 705 N N . ILE A 1 94 ? 20.047 -27.75 -33.531 1 91.38 94 ILE A N 1
ATOM 706 C CA . ILE A 1 94 ? 20 -29.078 -32.938 1 91.38 94 ILE A CA 1
ATOM 707 C C . ILE A 1 94 ? 20.719 -30.078 -33.844 1 91.38 94 ILE A C 1
ATOM 709 O O . ILE A 1 94 ? 21.578 -30.828 -33.375 1 91.38 94 ILE A O 1
ATOM 713 N N . ALA A 1 95 ? 20.453 -29.984 -35.125 1 88.5 95 ALA A N 1
ATOM 714 C CA . ALA A 1 95 ? 21.016 -30.922 -36.094 1 88.5 95 ALA A CA 1
ATOM 715 C C . ALA A 1 95 ? 22.531 -30.75 -36.219 1 88.5 95 ALA A C 1
ATOM 717 O O . ALA A 1 95 ? 23.25 -31.719 -36.469 1 88.5 95 ALA A O 1
ATOM 718 N N . SER A 1 96 ? 22.969 -29.594 -35.969 1 91.5 96 SER A N 1
ATOM 719 C CA . SER A 1 96 ? 24.391 -29.297 -36.125 1 91.5 96 SER A CA 1
ATOM 720 C C . SER A 1 96 ? 25.141 -29.5 -34.812 1 91.5 96 SER A C 1
ATOM 722 O O . SER A 1 96 ? 26.375 -29.359 -34.781 1 91.5 96 SER A O 1
ATOM 724 N N . SER A 1 97 ? 24.484 -29.844 -33.75 1 93.19 97 SER A N 1
ATOM 725 C CA . SER A 1 97 ? 25.094 -29.938 -32.406 1 93.19 97 SER A CA 1
ATOM 726 C C . SER A 1 97 ? 25.734 -31.312 -32.188 1 93.19 97 SER A C 1
ATOM 728 O O . SER A 1 97 ? 25.047 -32.344 -32.281 1 93.19 97 SER A O 1
ATOM 730 N N . ALA A 1 98 ? 27.016 -31.344 -31.953 1 93.5 98 ALA A N 1
ATOM 731 C CA . ALA A 1 98 ? 27.703 -32.594 -31.641 1 93.5 98 ALA A CA 1
ATOM 732 C C . ALA A 1 98 ? 27.125 -33.219 -30.391 1 93.5 98 ALA A C 1
ATOM 734 O O . ALA A 1 98 ? 27.062 -34.469 -30.281 1 93.5 98 ALA A O 1
ATOM 735 N N . ASP A 1 99 ? 26.75 -32.438 -29.422 1 93.69 99 ASP A N 1
ATOM 736 C CA . ASP A 1 99 ? 26.156 -32.906 -28.188 1 93.69 99 ASP A CA 1
ATOM 737 C C . ASP A 1 99 ? 24.859 -33.688 -28.469 1 93.69 99 ASP A C 1
ATOM 739 O O . ASP A 1 99 ? 24.641 -34.75 -27.891 1 93.69 99 ASP A O 1
ATOM 743 N N . TYR A 1 100 ? 24.078 -33.219 -29.359 1 93.44 100 TYR A N 1
ATOM 744 C CA . TYR A 1 100 ? 22.828 -33.875 -29.734 1 93.44 100 TYR A CA 1
ATOM 745 C C . TYR A 1 100 ? 23.094 -35.219 -30.391 1 93.44 100 TYR A C 1
ATOM 747 O O . TYR A 1 100 ? 22.438 -36.219 -30.062 1 93.44 100 TYR A O 1
ATOM 755 N N . GLN A 1 101 ? 24.094 -35.219 -31.234 1 93 101 GLN A N 1
ATOM 756 C CA . GLN A 1 101 ? 24.422 -36.469 -31.938 1 93 101 GLN A CA 1
ATOM 757 C C . GLN A 1 101 ? 24.891 -37.531 -30.969 1 93 101 GLN A C 1
ATOM 759 O O . GLN A 1 101 ? 24.547 -38.719 -31.109 1 93 101 GLN A O 1
ATOM 764 N N . LYS A 1 102 ? 25.625 -37.125 -29.984 1 93.94 102 LYS A N 1
ATOM 765 C CA . LYS A 1 102 ? 26.062 -38.062 -28.969 1 93.94 102 LYS A CA 1
ATOM 766 C C . LYS A 1 102 ? 24.891 -38.625 -28.172 1 93.94 102 LYS A C 1
ATOM 768 O O . LYS A 1 102 ? 24.828 -39.812 -27.906 1 93.94 102 LYS A O 1
ATOM 773 N N . LEU A 1 103 ? 23.922 -37.781 -27.812 1 93.94 103 LEU A N 1
ATOM 774 C CA . LEU A 1 103 ? 22.734 -38.188 -27.062 1 93.94 103 LEU A CA 1
ATOM 775 C C . LEU A 1 103 ? 21.875 -39.156 -27.891 1 93.94 103 LEU A C 1
ATOM 777 O O . LEU A 1 103 ? 21.406 -40.156 -27.375 1 93.94 103 LEU A O 1
ATOM 781 N N . LEU A 1 104 ? 21.781 -38.719 -29.156 1 91.88 104 LEU A N 1
ATOM 782 C CA . LEU A 1 104 ? 20.953 -39.562 -30.047 1 91.88 104 LEU A CA 1
ATOM 783 C C . LEU A 1 104 ? 21.578 -40.938 -30.266 1 91.88 104 LEU A C 1
ATOM 785 O O . LEU A 1 104 ? 20.875 -41.938 -30.281 1 91.88 104 LEU A O 1
ATOM 789 N N . ALA A 1 105 ? 22.891 -40.969 -30.406 1 93.38 105 ALA A N 1
ATOM 790 C CA . ALA A 1 105 ? 23.594 -42.25 -30.578 1 93.38 105 ALA A CA 1
ATOM 791 C C . ALA A 1 105 ? 23.453 -43.125 -29.344 1 93.38 105 ALA A C 1
ATOM 793 O O . ALA A 1 105 ? 23.234 -44.344 -29.469 1 93.38 105 ALA A O 1
ATOM 794 N N . ALA A 1 106 ? 23.594 -42.5 -28.156 1 93.94 106 ALA A N 1
ATOM 795 C CA . ALA A 1 106 ? 23.422 -43.25 -26.906 1 93.94 106 ALA A CA 1
ATOM 796 C C . ALA A 1 106 ? 22 -43.812 -26.797 1 93.94 106 ALA A C 1
ATOM 798 O O . ALA A 1 106 ? 21.812 -44.969 -26.406 1 93.94 106 ALA A O 1
ATOM 799 N N . GLU A 1 107 ? 21 -43 -27.125 1 91.25 107 GLU A N 1
ATOM 800 C CA . GLU A 1 107 ? 19.609 -43.438 -27.078 1 91.25 107 GLU A CA 1
ATOM 801 C C . GLU A 1 107 ? 19.344 -44.562 -28.062 1 91.25 107 GLU A C 1
ATOM 803 O O . GLU A 1 107 ? 18.672 -45.562 -27.719 1 91.25 107 GLU A O 1
ATOM 808 N N . THR A 1 108 ? 20 -44.531 -29.297 1 90.88 108 THR A N 1
ATOM 809 C CA . THR A 1 108 ? 19.812 -45.562 -30.344 1 90.88 108 THR A CA 1
ATOM 810 C C . THR A 1 108 ? 20.438 -46.875 -29.922 1 90.88 108 THR A C 1
ATOM 812 O O . THR A 1 108 ? 19.859 -47.938 -30.141 1 90.88 108 THR A O 1
ATOM 815 N N . LYS A 1 109 ? 21.594 -46.75 -29.328 1 93.94 109 LYS A N 1
ATOM 816 C CA . LYS A 1 109 ? 22.266 -47.969 -28.844 1 93.94 109 LYS A CA 1
ATOM 817 C C . LYS A 1 109 ? 21.422 -48.688 -27.797 1 93.94 109 LYS A C 1
ATOM 819 O O . LYS A 1 109 ? 21.281 -49.906 -27.844 1 93.94 109 LYS A O 1
ATOM 824 N N . LEU A 1 110 ? 20.891 -47.906 -26.859 1 91.5 110 LEU A N 1
ATOM 825 C CA . LEU A 1 110 ? 20.047 -48.469 -25.812 1 91.5 110 LEU A CA 1
ATOM 826 C C . LEU A 1 110 ? 18.766 -49.031 -26.391 1 91.5 110 LEU A C 1
ATOM 828 O O . LEU A 1 110 ? 18.281 -50.094 -25.953 1 91.5 110 LEU A O 1
ATOM 832 N N . ARG A 1 111 ? 18.234 -48.406 -27.453 1 86.81 111 ARG A N 1
ATOM 833 C CA . ARG A 1 111 ? 17.047 -48.875 -28.125 1 86.81 111 ARG A CA 1
ATOM 834 C C . ARG A 1 111 ? 17.297 -50.219 -28.812 1 86.81 111 ARG A C 1
ATOM 836 O O . ARG A 1 111 ? 16.5 -51.156 -28.688 1 86.81 111 ARG A O 1
ATOM 843 N N . GLN A 1 112 ? 18.438 -50.344 -29.422 1 90.38 112 GLN A N 1
ATOM 844 C CA . GLN A 1 112 ? 18.812 -51.594 -30.094 1 90.38 112 GLN A CA 1
ATOM 845 C C . GLN A 1 112 ? 19.016 -52.719 -29.094 1 90.38 112 GLN A C 1
ATOM 847 O O . GLN A 1 112 ? 18.578 -53.844 -29.328 1 90.38 112 GLN A O 1
ATOM 852 N N . ARG A 1 113 ? 19.672 -52.344 -28.016 1 92.25 113 ARG A N 1
ATOM 853 C CA . ARG A 1 113 ? 19.859 -53.312 -26.969 1 92.25 113 ARG A CA 1
ATOM 854 C C . ARG A 1 113 ? 18.531 -53.781 -26.406 1 92.25 113 ARG A C 1
ATOM 856 O O . ARG A 1 113 ? 18.344 -54.969 -26.109 1 92.25 113 ARG A O 1
ATOM 863 N N . TYR A 1 114 ? 17.625 -52.812 -26.219 1 87 114 TYR A N 1
ATOM 864 C CA . TYR A 1 114 ? 16.281 -53.125 -25.719 1 87 114 TYR A CA 1
ATOM 865 C C . TYR A 1 114 ? 15.57 -54.125 -26.641 1 87 114 TYR A C 1
ATOM 867 O O . TYR A 1 114 ? 15.023 -55.125 -26.188 1 87 114 TYR A O 1
ATOM 875 N N . VAL A 1 115 ? 15.68 -53.938 -28.016 1 83.75 115 VAL A N 1
ATOM 876 C CA . VAL A 1 115 ? 15.008 -54.75 -29 1 83.75 115 VAL A CA 1
ATOM 877 C C . VAL A 1 115 ? 15.617 -56.156 -29 1 83.75 115 VAL A C 1
ATOM 879 O O . VAL A 1 115 ? 14.891 -57.156 -29.031 1 83.75 115 VAL A O 1
ATOM 882 N N . LYS A 1 116 ? 16.922 -56.219 -28.875 1 89.06 116 LYS A N 1
ATOM 883 C CA . LYS A 1 116 ? 17.609 -57.531 -28.844 1 89.06 116 LYS A CA 1
ATOM 884 C C . LYS A 1 116 ? 17.234 -58.312 -27.594 1 89.06 116 LYS A C 1
ATOM 886 O O . LYS A 1 116 ? 17.016 -59.531 -27.672 1 89.06 116 LYS A O 1
ATOM 891 N N . LEU A 1 117 ? 17.188 -57.531 -26.469 1 86.19 117 LEU A N 1
ATOM 892 C CA . LEU A 1 117 ? 16.844 -58.188 -25.219 1 86.19 117 LEU A CA 1
ATOM 893 C C . LEU A 1 117 ? 15.398 -58.656 -25.219 1 86.19 117 LEU A C 1
ATOM 895 O O . LEU A 1 117 ? 15.062 -59.688 -24.625 1 86.19 117 LEU A O 1
ATOM 899 N N . GLN A 1 118 ? 14.531 -58 -25.891 1 79.38 118 GLN A N 1
ATOM 900 C CA . GLN A 1 118 ? 13.141 -58.406 -26.047 1 79.38 118 GLN A CA 1
ATOM 901 C C . GLN A 1 118 ? 13.039 -59.719 -26.781 1 79.38 118 GLN A C 1
ATOM 903 O O . GLN A 1 118 ? 12.234 -60.594 -26.391 1 79.38 118 GLN A O 1
ATOM 908 N N . GLU A 1 119 ? 13.883 -59.844 -27.766 1 82.44 119 GLU A N 1
ATOM 909 C CA . GLU A 1 119 ? 13.914 -61.094 -28.531 1 82.44 119 GLU A CA 1
ATOM 910 C C . GLU A 1 119 ? 14.422 -62.25 -27.688 1 82.44 119 GLU A C 1
ATOM 912 O O . GLU A 1 119 ? 13.914 -63.375 -27.781 1 82.44 119 GLU A O 1
ATOM 917 N N . LYS A 1 120 ? 15.367 -61.906 -26.875 1 86.88 120 LYS A N 1
ATOM 918 C CA . LYS A 1 120 ? 15.906 -62.938 -26 1 86.88 120 LYS A CA 1
ATOM 919 C C . LYS A 1 120 ? 14.859 -63.406 -24.984 1 86.88 120 LYS A C 1
ATOM 921 O O . LYS A 1 120 ? 14.75 -64.562 -24.688 1 86.88 120 LYS A O 1
ATOM 926 N N . VAL A 1 121 ? 14.086 -62.469 -24.406 1 80.56 121 VAL A N 1
ATOM 927 C CA . VAL A 1 121 ? 13.055 -62.781 -23.438 1 80.56 121 VAL A CA 1
ATOM 928 C C . VAL A 1 121 ? 11.961 -63.625 -24.094 1 80.56 121 VAL A C 1
ATOM 930 O O . VAL A 1 121 ? 11.414 -64.562 -23.469 1 80.56 121 VAL A O 1
ATOM 933 N N . ARG A 1 122 ? 11.68 -63.344 -25.422 1 76.12 122 ARG A N 1
ATOM 934 C CA . ARG A 1 122 ? 10.695 -64.125 -26.172 1 76.12 122 ARG A CA 1
ATOM 935 C C . ARG A 1 122 ? 11.18 -65.562 -26.422 1 76.12 122 ARG A C 1
ATOM 937 O O . ARG A 1 122 ? 10.406 -66.5 -26.328 1 76.12 122 ARG A O 1
ATOM 944 N N . ARG A 1 123 ? 12.492 -65.75 -26.578 1 86.44 123 ARG A N 1
ATOM 945 C CA . ARG A 1 123 ? 13.086 -67.062 -26.891 1 86.44 123 ARG A CA 1
ATOM 946 C C . ARG A 1 123 ? 13.234 -67.875 -25.625 1 86.44 123 ARG A C 1
ATOM 948 O O . ARG A 1 123 ? 13.086 -69.125 -25.672 1 86.44 123 ARG A O 1
ATOM 955 N N . TYR A 1 124 ? 13.516 -67.062 -24.594 1 85.88 124 TYR A N 1
ATOM 956 C CA . TYR A 1 124 ? 13.727 -67.688 -23.312 1 85.88 124 TYR A CA 1
ATOM 957 C C . TYR A 1 124 ? 12.805 -67.125 -22.234 1 85.88 124 TYR A C 1
ATOM 959 O O . TYR A 1 124 ? 13.273 -66.5 -21.281 1 85.88 124 TYR A O 1
ATOM 967 N N . PRO A 1 125 ? 11.539 -67.438 -22.344 1 74.06 125 PRO A N 1
ATOM 968 C CA . PRO A 1 125 ? 10.555 -66.75 -21.453 1 74.06 125 PRO A CA 1
ATOM 969 C C . PRO A 1 125 ? 10.734 -67.188 -20 1 74.06 125 PRO A C 1
ATOM 971 O O . PRO A 1 125 ? 10.305 -66.438 -19.094 1 74.06 125 PRO A O 1
ATOM 974 N N . ASP A 1 126 ? 11.391 -68.312 -19.672 1 78.19 126 ASP A N 1
ATOM 975 C CA . ASP A 1 126 ? 11.508 -68.812 -18.312 1 78.19 126 ASP A CA 1
ATOM 976 C C . ASP A 1 126 ? 12.758 -68.25 -17.625 1 78.19 126 ASP A C 1
ATOM 978 O O . ASP A 1 126 ? 12.992 -68.5 -16.438 1 78.19 126 ASP A O 1
ATOM 982 N N . ASP A 1 127 ? 13.688 -67.625 -18.344 1 82.12 127 ASP A N 1
ATOM 983 C CA . ASP A 1 127 ? 14.898 -67 -17.797 1 82.12 127 ASP A CA 1
ATOM 984 C C . ASP A 1 127 ? 14.609 -65.625 -17.172 1 82.12 127 ASP A C 1
ATOM 986 O O . ASP A 1 127 ? 14.438 -64.625 -17.891 1 82.12 127 ASP A O 1
ATOM 990 N N . ASP A 1 128 ? 14.641 -65.562 -15.867 1 78.25 128 ASP A N 1
ATOM 991 C CA . ASP A 1 128 ? 14.289 -64.375 -15.125 1 78.25 128 ASP A CA 1
ATOM 992 C C . ASP A 1 128 ? 15.383 -63.312 -15.227 1 78.25 128 ASP A C 1
ATOM 994 O O . ASP A 1 128 ? 15.125 -62.125 -15.062 1 78.25 128 ASP A O 1
ATOM 998 N N . ASP A 1 129 ? 16.641 -63.812 -15.555 1 84.5 129 ASP A N 1
ATOM 999 C CA . ASP A 1 129 ? 17.75 -62.844 -15.688 1 84.5 129 ASP A CA 1
ATOM 1000 C C . ASP A 1 129 ? 17.547 -61.938 -16.891 1 84.5 129 ASP A C 1
ATOM 1002 O O . ASP A 1 129 ? 17.812 -60.719 -16.797 1 84.5 129 ASP A O 1
ATOM 1006 N N . PHE A 1 130 ? 17.016 -62.469 -17.953 1 82.5 130 PHE A N 1
ATOM 1007 C CA . PHE A 1 130 ? 16.75 -61.656 -19.141 1 82.5 130 PHE A CA 1
ATOM 1008 C C . PHE A 1 130 ? 15.625 -60.688 -18.891 1 82.5 130 PHE A C 1
ATOM 1010 O O . PHE A 1 130 ? 15.656 -59.562 -19.391 1 82.5 130 PHE A O 1
ATOM 1017 N N . LYS A 1 131 ? 14.734 -61.094 -18.109 1 77.44 131 LYS A N 1
ATOM 1018 C CA . LYS A 1 131 ? 13.617 -60.219 -17.781 1 77.44 131 LYS A CA 1
ATOM 1019 C C . LYS A 1 131 ? 14.086 -59.031 -16.938 1 77.44 131 LYS A C 1
ATOM 1021 O O . LYS A 1 131 ? 13.672 -57.875 -17.172 1 77.44 131 LYS A O 1
ATOM 1026 N N . GLN A 1 132 ? 14.938 -59.312 -16.016 1 81.5 132 GLN A N 1
ATOM 1027 C CA . GLN A 1 132 ? 15.477 -58.25 -15.164 1 81.5 132 GLN A CA 1
ATOM 1028 C C . GLN A 1 132 ? 16.344 -57.281 -15.977 1 81.5 132 GLN A C 1
ATOM 1030 O O . GLN A 1 132 ? 16.25 -56.062 -15.82 1 81.5 132 GLN A O 1
ATOM 1035 N N . GLU A 1 133 ? 17.203 -57.844 -16.859 1 85.88 133 GLU A N 1
ATOM 1036 C CA . GLU A 1 133 ? 18.047 -57.031 -17.703 1 85.88 133 GLU A CA 1
ATOM 1037 C C . GLU A 1 133 ? 17.219 -56.156 -18.641 1 85.88 133 GLU A C 1
ATOM 1039 O O . GLU A 1 133 ? 17.562 -55 -18.891 1 85.88 133 GLU A O 1
ATOM 1044 N N . LEU A 1 134 ? 16.172 -56.688 -19.094 1 81.44 134 LEU A N 1
ATOM 1045 C CA . LEU A 1 134 ? 15.281 -55.969 -19.984 1 81.44 134 LEU A CA 1
ATOM 1046 C C . LEU A 1 134 ? 14.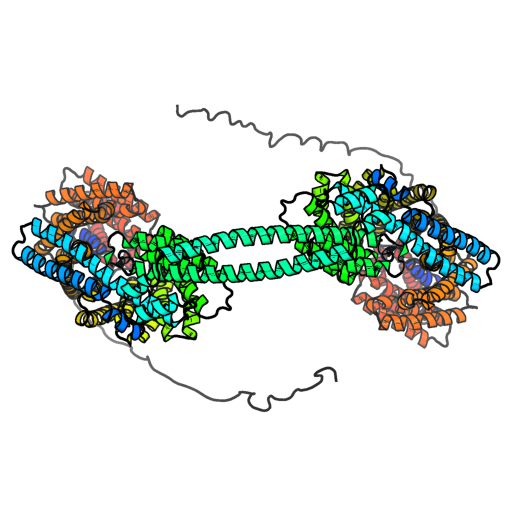672 -54.75 -19.25 1 81.44 134 LEU A C 1
ATOM 1048 O O . LEU A 1 134 ? 14.594 -53.656 -19.812 1 81.44 134 LEU A O 1
ATOM 1052 N N . ALA A 1 135 ? 14.266 -55 -17.984 1 73.5 135 ALA A N 1
ATOM 1053 C CA . ALA A 1 135 ? 13.688 -53.906 -17.188 1 73.5 135 ALA A CA 1
ATOM 1054 C C . ALA A 1 135 ? 14.711 -52.812 -16.953 1 73.5 135 ALA A C 1
ATOM 1056 O O . ALA A 1 135 ? 14.375 -51.625 -17.031 1 73.5 135 ALA A O 1
ATOM 1057 N N . GLU A 1 136 ? 15.93 -53.156 -16.719 1 83.62 136 GLU A N 1
ATOM 1058 C CA . GLU A 1 136 ? 16.984 -52.156 -16.469 1 83.62 136 GLU A CA 1
ATOM 1059 C C . GLU A 1 136 ? 17.312 -51.375 -17.719 1 83.62 136 GLU A C 1
ATOM 1061 O O . GLU A 1 136 ? 17.422 -50.125 -17.672 1 83.62 136 GLU A O 1
ATOM 1066 N N . VAL A 1 137 ? 17.391 -52.062 -18.875 1 86.75 137 VAL A N 1
ATOM 1067 C CA . VAL A 1 137 ? 17.719 -51.375 -20.125 1 86.75 137 VAL A CA 1
ATOM 1068 C C . VAL A 1 137 ? 16.562 -50.5 -20.562 1 86.75 137 VAL A C 1
ATOM 1070 O O . VAL A 1 137 ? 16.781 -49.406 -21.125 1 86.75 137 VAL A O 1
ATOM 1073 N N . GLN A 1 138 ? 15.414 -50.938 -20.234 1 78.38 138 GLN A N 1
ATOM 1074 C CA . GLN A 1 138 ? 14.25 -50.125 -20.547 1 78.38 138 GLN A CA 1
ATOM 1075 C C . GLN A 1 138 ? 14.305 -48.781 -19.797 1 78.38 138 GLN A C 1
ATOM 1077 O O . GLN A 1 138 ? 14.047 -47.719 -20.375 1 78.38 138 GLN A O 1
ATOM 1082 N N . GLN A 1 139 ? 14.555 -48.844 -18.5 1 80.75 139 GLN A N 1
ATOM 1083 C CA . GLN A 1 139 ? 14.656 -47.656 -17.703 1 80.75 139 GLN A CA 1
ATOM 1084 C C . GLN A 1 139 ? 15.773 -46.75 -18.219 1 80.75 139 GLN A C 1
ATOM 1086 O O . GLN A 1 139 ? 15.602 -45.531 -18.297 1 80.75 139 GLN A O 1
ATOM 1091 N N . GLU A 1 140 ? 16.859 -47.375 -18.562 1 88.75 140 GLU A N 1
ATOM 1092 C CA . GLU A 1 140 ? 17.984 -46.594 -19.094 1 88.75 140 GLU A CA 1
ATOM 1093 C C . GLU A 1 140 ? 17.609 -45.938 -20.422 1 88.75 140 GLU A C 1
ATOM 1095 O O . GLU A 1 140 ? 17.984 -44.781 -20.672 1 88.75 140 GLU A O 1
ATOM 1100 N N . TRP A 1 141 ? 16.875 -46.656 -21.203 1 87.25 141 TRP A N 1
ATOM 1101 C CA . TRP A 1 141 ? 16.469 -46.125 -22.5 1 87.25 141 TRP A CA 1
ATOM 1102 C C . TRP A 1 141 ? 15.5 -44.969 -22.344 1 87.25 141 TRP A C 1
ATOM 1104 O O . TRP A 1 141 ? 15.617 -43.969 -23.016 1 87.25 141 TRP A O 1
ATOM 1114 N N . GLN A 1 142 ? 14.547 -45.125 -21.406 1 78.94 142 GLN A N 1
ATOM 1115 C CA . GLN A 1 142 ? 13.602 -44.031 -21.156 1 78.94 142 GLN A CA 1
ATOM 1116 C C . GLN A 1 142 ? 14.328 -42.781 -20.672 1 78.94 142 GLN A C 1
ATOM 1118 O O . GLN A 1 142 ? 14 -41.688 -21.094 1 78.94 142 GLN A O 1
ATOM 1123 N N . THR A 1 143 ? 15.227 -42.969 -19.828 1 85.88 143 THR A N 1
ATOM 1124 C CA . THR A 1 143 ? 16 -41.844 -19.312 1 85.88 143 THR A CA 1
ATOM 1125 C C . THR A 1 143 ? 16.766 -41.156 -20.453 1 85.88 143 THR A C 1
ATOM 1127 O O . THR A 1 143 ? 16.781 -39.938 -20.547 1 85.88 143 THR A O 1
ATOM 1130 N N . ALA A 1 144 ? 17.359 -41.969 -21.312 1 90 144 ALA A N 1
ATOM 1131 C CA . ALA A 1 144 ? 18.109 -41.438 -22.438 1 90 144 ALA A CA 1
ATOM 1132 C C . ALA A 1 144 ? 17.188 -40.688 -23.406 1 90 144 ALA A C 1
ATOM 1134 O O . ALA A 1 144 ? 17.562 -39.625 -23.938 1 90 144 ALA A O 1
ATOM 1135 N N . ARG A 1 145 ? 16.062 -41.188 -23.594 1 84.81 145 ARG A N 1
ATOM 1136 C CA . ARG A 1 145 ? 15.07 -40.531 -24.438 1 84.81 145 ARG A CA 1
ATOM 1137 C C . ARG A 1 145 ? 14.664 -39.188 -23.859 1 84.81 145 ARG A C 1
ATOM 1139 O O . ARG A 1 145 ? 14.547 -38.219 -24.594 1 84.81 145 ARG A O 1
ATOM 1146 N N . ASN A 1 146 ? 14.445 -39.188 -22.562 1 84 146 ASN A N 1
ATOM 1147 C CA . ASN A 1 146 ? 14.109 -37.938 -21.891 1 84 146 ASN A CA 1
ATOM 1148 C C . ASN A 1 146 ? 15.219 -36.875 -22.047 1 84 146 ASN A C 1
ATOM 1150 O O . ASN A 1 146 ? 14.945 -35.688 -22.219 1 84 146 ASN A O 1
ATOM 1154 N N . HIS A 1 147 ? 16.422 -37.344 -21.969 1 91.12 147 HIS A N 1
ATOM 1155 C CA . HIS A 1 147 ? 17.547 -36.438 -22.125 1 91.12 147 HIS A CA 1
ATOM 1156 C C . HIS A 1 147 ? 17.562 -35.812 -23.516 1 91.12 147 HIS A C 1
ATOM 1158 O O . HIS A 1 147 ? 17.812 -34.594 -23.656 1 91.12 147 HIS A O 1
ATOM 1164 N N . VAL A 1 148 ? 17.266 -36.625 -24.516 1 90.12 148 VAL A N 1
ATOM 1165 C CA . VAL A 1 148 ? 17.234 -36.156 -25.891 1 90.12 148 VAL A CA 1
ATOM 1166 C C . VAL A 1 148 ? 16.156 -35.094 -26.016 1 90.12 148 VAL A C 1
ATOM 1168 O O . VAL A 1 148 ? 16.391 -34 -26.578 1 90.12 148 VAL A O 1
ATOM 1171 N N . GLN A 1 149 ? 15.031 -35.375 -25.469 1 83.88 149 GLN A N 1
ATOM 1172 C CA . GLN A 1 149 ? 13.914 -34.438 -25.547 1 83.88 149 GLN A CA 1
ATOM 1173 C C . GLN A 1 149 ? 14.219 -33.125 -24.812 1 83.88 149 GLN A C 1
ATOM 1175 O O . GLN A 1 149 ? 13.945 -32.031 -25.312 1 83.88 149 GLN A O 1
ATOM 1180 N N . GLN A 1 150 ? 14.727 -33.281 -23.641 1 88.75 150 GLN A N 1
ATOM 1181 C CA . GLN A 1 150 ? 15.047 -32.094 -22.828 1 88.75 150 GLN A CA 1
ATOM 1182 C C . GLN A 1 150 ? 16.078 -31.219 -23.531 1 88.75 150 GLN A C 1
ATOM 1184 O O . GLN A 1 150 ? 15.977 -30 -23.531 1 88.75 150 GLN A O 1
ATOM 1189 N N . PHE A 1 151 ? 17.141 -31.844 -24.078 1 93.38 151 PHE A N 1
ATOM 1190 C CA . PHE A 1 151 ? 18.156 -31.109 -24.828 1 93.38 151 PHE A CA 1
ATOM 1191 C C . PHE A 1 151 ? 17.531 -30.297 -25.953 1 93.38 151 PHE A C 1
ATOM 1193 O O . PHE A 1 151 ? 17.828 -29.109 -26.094 1 93.38 151 PHE A O 1
ATOM 1200 N N . GLN A 1 152 ? 16.641 -30.953 -26.672 1 89.38 152 GLN A N 1
ATOM 1201 C CA . GLN A 1 152 ? 15.977 -30.266 -27.766 1 89.38 152 GLN A CA 1
ATOM 1202 C C . GLN A 1 152 ? 15.164 -29.078 -27.266 1 89.38 152 GLN A C 1
ATOM 1204 O O . GLN A 1 152 ? 15.234 -27.984 -27.844 1 89.38 152 GLN A O 1
ATOM 1209 N N . ASN A 1 153 ? 14.461 -29.266 -26.234 1 85.19 153 ASN A N 1
ATOM 1210 C CA . ASN A 1 153 ? 13.656 -28.188 -25.656 1 85.19 153 ASN A CA 1
ATOM 1211 C C . ASN A 1 153 ? 14.523 -27.031 -25.188 1 85.19 153 ASN A C 1
ATOM 1213 O O . ASN A 1 153 ? 14.172 -25.859 -25.391 1 85.19 153 ASN A O 1
ATOM 1217 N N . ASP A 1 154 ? 15.586 -27.375 -24.547 1 91.75 154 ASP A N 1
ATOM 1218 C CA . ASP A 1 154 ? 16.469 -26.344 -24.031 1 91.75 154 ASP A CA 1
ATOM 1219 C C . ASP A 1 154 ? 17.047 -25.5 -25.172 1 91.75 154 ASP A C 1
ATOM 1221 O O . ASP A 1 154 ? 17.156 -24.281 -25.047 1 91.75 154 ASP A O 1
ATOM 1225 N N . VAL A 1 155 ? 17.391 -26.156 -26.234 1 92.75 155 VAL A N 1
ATOM 1226 C CA . VAL A 1 155 ? 17.938 -25.438 -27.391 1 92.75 155 VAL A CA 1
ATOM 1227 C C . VAL A 1 155 ? 16.875 -24.516 -27.969 1 92.75 155 VAL A C 1
ATOM 1229 O O . VAL A 1 155 ? 17.172 -23.359 -28.312 1 92.75 155 VAL A O 1
ATOM 1232 N N . VAL A 1 156 ? 15.695 -25.016 -28.078 1 86.25 156 VAL A N 1
ATOM 1233 C CA . VAL A 1 156 ? 14.602 -24.219 -28.625 1 86.25 156 VAL A CA 1
ATOM 1234 C C . VAL A 1 156 ? 14.367 -23 -27.75 1 86.25 156 VAL A C 1
ATOM 1236 O O . VAL A 1 156 ? 14.242 -21.875 -28.25 1 86.25 156 VAL A O 1
ATOM 1239 N N . GLN A 1 157 ? 14.391 -23.188 -26.5 1 83.88 157 GLN A N 1
ATOM 1240 C CA . GLN A 1 157 ? 14.156 -22.094 -25.562 1 83.88 157 GLN A CA 1
ATOM 1241 C C . GLN A 1 157 ? 15.266 -21.062 -25.641 1 83.88 157 GLN A C 1
ATOM 1243 O O . GLN A 1 157 ? 14.992 -19.859 -25.656 1 83.88 157 GLN A O 1
ATOM 1248 N N . LEU A 1 158 ? 16.453 -21.5 -25.625 1 91.12 158 LEU A N 1
ATOM 1249 C CA . LEU A 1 158 ? 17.578 -20.562 -25.672 1 91.12 158 LEU A CA 1
ATOM 1250 C C . LEU A 1 158 ? 17.609 -19.812 -27 1 91.12 158 LEU A C 1
ATOM 1252 O O . LEU A 1 158 ? 17.922 -18.625 -27.047 1 91.12 158 LEU A O 1
ATOM 1256 N N . ALA A 1 159 ? 17.219 -20.516 -28.062 1 89.56 159 ALA A N 1
ATOM 1257 C CA . ALA A 1 159 ? 17.141 -19.875 -29.359 1 89.56 159 ALA A CA 1
ATOM 1258 C C . ALA A 1 159 ? 16.094 -18.766 -29.375 1 89.56 159 ALA A C 1
ATOM 1260 O O . ALA A 1 159 ? 16.312 -17.703 -29.953 1 89.56 159 ALA A O 1
ATOM 1261 N N . GLN A 1 160 ? 15.031 -19.031 -28.75 1 80.69 160 GLN A N 1
ATOM 1262 C CA . GLN A 1 160 ? 13.977 -18.031 -28.641 1 80.69 160 GLN A CA 1
ATOM 1263 C C . GLN A 1 160 ? 14.445 -16.828 -27.828 1 80.69 160 GLN A C 1
ATOM 1265 O O . GLN A 1 160 ? 14.156 -15.688 -28.172 1 80.69 160 GLN A O 1
ATOM 1270 N N . THR A 1 161 ? 15.141 -17.109 -26.797 1 82.12 161 THR A N 1
ATOM 1271 C CA . THR A 1 161 ? 15.672 -16.047 -25.953 1 82.12 161 THR A CA 1
ATOM 1272 C C . THR A 1 161 ? 16.594 -15.125 -26.75 1 82.12 161 THR A C 1
ATOM 1274 O O . THR A 1 161 ? 16.516 -13.906 -26.641 1 82.12 161 THR A O 1
ATOM 1277 N N . PHE A 1 162 ? 17.469 -15.719 -27.562 1 86.88 162 PHE A N 1
ATOM 1278 C CA . PHE A 1 162 ? 18.438 -14.953 -28.344 1 86.88 162 PHE A CA 1
ATOM 1279 C C . PHE A 1 162 ? 17.734 -14.148 -29.422 1 86.88 162 PHE A C 1
ATOM 1281 O O . PHE A 1 162 ? 18.281 -13.164 -29.938 1 86.88 162 PHE A O 1
ATOM 1288 N N . ARG A 1 163 ? 16.562 -14.523 -29.781 1 77.25 163 ARG A N 1
ATOM 1289 C CA . ARG A 1 163 ? 15.82 -13.797 -30.797 1 77.25 163 ARG A CA 1
ATOM 1290 C C . ARG A 1 163 ? 15.211 -12.523 -30.234 1 77.25 163 ARG A C 1
ATOM 1292 O O . ARG A 1 163 ? 15.141 -11.5 -30.922 1 77.25 163 ARG A O 1
ATOM 1299 N N . HIS A 1 164 ? 14.82 -12.578 -29 1 72.62 164 HIS A N 1
ATOM 1300 C CA . HIS A 1 164 ? 14.07 -11.469 -28.422 1 72.62 164 HIS A CA 1
ATOM 1301 C C . HIS A 1 164 ? 15 -10.445 -27.781 1 72.62 164 HIS A C 1
ATOM 1303 O O . HIS A 1 164 ? 14.656 -9.266 -27.672 1 72.62 164 HIS A O 1
ATOM 1309 N N . ALA A 1 165 ? 16.125 -10.891 -27.312 1 73.62 165 ALA A N 1
ATOM 1310 C CA . ALA A 1 165 ? 16.969 -9.953 -26.594 1 73.62 165 ALA A CA 1
ATOM 1311 C C . ALA A 1 165 ? 18.375 -9.898 -27.188 1 73.62 165 ALA A C 1
ATOM 1313 O O . ALA A 1 165 ? 18.984 -10.945 -27.438 1 73.62 165 ALA A O 1
ATOM 1314 N N . ALA A 1 166 ? 18.734 -8.68 -27.562 1 76.56 166 ALA A N 1
ATOM 1315 C CA . ALA A 1 166 ? 20.094 -8.508 -28.062 1 76.56 166 ALA A CA 1
ATOM 1316 C C . ALA A 1 166 ? 21.125 -8.539 -26.938 1 76.56 166 ALA A C 1
ATOM 1318 O O . ALA A 1 166 ? 20.906 -7.93 -25.891 1 76.56 166 ALA A O 1
ATOM 1319 N N . PRO A 1 167 ? 22.188 -9.398 -27.203 1 82.38 167 PRO A N 1
ATOM 1320 C CA . PRO A 1 167 ? 23.219 -9.484 -26.141 1 82.38 167 PRO A CA 1
ATOM 1321 C C . PRO A 1 167 ? 23.938 -8.164 -25.906 1 82.38 167 PRO A C 1
ATOM 1323 O O . PRO A 1 167 ? 24.25 -7.449 -26.859 1 82.38 167 PRO A O 1
ATOM 1326 N N . ASP A 1 168 ? 24.25 -7.863 -24.688 1 82.81 168 ASP A N 1
ATOM 1327 C CA . ASP A 1 168 ? 24.797 -6.566 -24.297 1 82.81 168 ASP A CA 1
ATOM 1328 C C . ASP A 1 168 ? 26.312 -6.582 -24.266 1 82.81 168 ASP A C 1
ATOM 1330 O O . ASP A 1 168 ? 26.953 -5.535 -24.359 1 82.81 168 ASP A O 1
ATOM 1334 N N . THR A 1 169 ? 26.984 -7.777 -24.156 1 94.31 169 THR A N 1
ATOM 1335 C CA . THR A 1 169 ? 28.438 -7.832 -24.016 1 94.31 169 THR A CA 1
ATOM 1336 C C . THR A 1 169 ? 29.062 -8.578 -25.172 1 94.31 169 THR A C 1
ATOM 1338 O O . THR A 1 169 ? 28.375 -9.297 -25.906 1 94.31 169 THR A O 1
ATOM 1341 N N . ARG A 1 170 ? 30.344 -8.398 -25.406 1 94.81 170 ARG A N 1
ATOM 1342 C CA . ARG A 1 170 ? 31.078 -9.078 -26.469 1 94.81 170 ARG A CA 1
ATOM 1343 C C . ARG A 1 170 ? 31.047 -10.594 -26.266 1 94.81 170 ARG A C 1
ATOM 1345 O O . ARG A 1 170 ? 30.828 -11.352 -27.219 1 94.81 170 ARG A O 1
ATOM 1352 N N . ARG A 1 171 ? 31.25 -11.07 -25.016 1 96.25 171 ARG A N 1
ATOM 1353 C CA . ARG A 1 171 ? 31.234 -12.492 -24.703 1 96.25 171 ARG A CA 1
ATOM 1354 C C . ARG A 1 171 ? 29.875 -13.109 -25.031 1 96.25 171 ARG A C 1
ATOM 1356 O O . ARG A 1 171 ? 29.797 -14.203 -25.594 1 96.25 171 ARG A O 1
ATOM 1363 N N . LEU A 1 172 ? 28.781 -12.414 -24.703 1 96.38 172 LEU A N 1
ATOM 1364 C CA . LEU A 1 172 ? 27.438 -12.906 -24.984 1 96.38 172 LEU A CA 1
ATOM 1365 C C . LEU A 1 172 ? 27.203 -13.008 -26.484 1 96.38 172 LEU A C 1
ATOM 1367 O O . LEU A 1 172 ? 26.578 -13.961 -26.953 1 96.38 172 LEU A O 1
ATOM 1371 N N . ARG A 1 173 ? 27.719 -12.078 -27.25 1 95.88 173 ARG A N 1
ATOM 1372 C CA . ARG A 1 173 ? 27.578 -12.109 -28.703 1 95.88 173 ARG A CA 1
ATOM 1373 C C . ARG A 1 173 ? 28.344 -13.289 -29.297 1 95.88 173 ARG A C 1
ATOM 1375 O O . ARG A 1 173 ? 27.828 -13.977 -30.188 1 95.88 173 ARG A O 1
ATOM 1382 N N . GLN A 1 174 ? 29.516 -13.477 -28.797 1 96.5 174 GLN A N 1
ATOM 1383 C CA . GLN A 1 174 ? 30.312 -14.602 -29.266 1 96.5 174 GLN A CA 1
ATOM 1384 C C . GLN A 1 174 ? 29.641 -15.93 -28.906 1 96.5 174 GLN A C 1
ATOM 1386 O O . GLN A 1 174 ? 29.562 -16.828 -29.75 1 96.5 174 GLN A O 1
ATOM 1391 N N . ALA A 1 175 ? 29.172 -16.047 -27.656 1 96.5 175 ALA A N 1
ATOM 1392 C CA . ALA A 1 175 ? 28.5 -17.266 -27.234 1 96.5 175 ALA A CA 1
ATOM 1393 C C . ALA A 1 175 ? 27.25 -17.516 -28.078 1 96.5 175 ALA A C 1
ATOM 1395 O O . ALA A 1 175 ? 26.984 -18.656 -28.453 1 96.5 175 ALA A O 1
ATOM 1396 N N . ARG A 1 176 ? 26.516 -16.484 -28.359 1 94.88 176 ARG A N 1
ATOM 1397 C CA . ARG A 1 176 ? 25.344 -16.609 -29.203 1 94.88 176 ARG A CA 1
ATOM 1398 C C . ARG A 1 176 ? 25.719 -17.094 -30.594 1 94.88 176 ARG A C 1
ATOM 1400 O O . ARG A 1 176 ? 25.031 -17.953 -31.156 1 94.88 176 ARG A O 1
ATOM 1407 N N . ALA A 1 177 ? 26.781 -16.516 -31.172 1 94.5 177 ALA A N 1
ATOM 1408 C CA . ALA A 1 177 ? 27.234 -16.922 -32.5 1 94.5 177 ALA A CA 1
ATOM 1409 C C . ALA A 1 177 ? 27.594 -18.406 -32.531 1 94.5 177 ALA A C 1
ATOM 1411 O O . ALA A 1 177 ? 27.188 -19.141 -33.438 1 94.5 177 ALA A O 1
ATOM 1412 N N . TYR A 1 178 ? 28.375 -18.906 -31.531 1 96.5 178 TYR A N 1
ATOM 1413 C CA . TYR A 1 178 ? 28.734 -20.312 -31.453 1 96.5 178 TYR A CA 1
ATOM 1414 C C . TYR A 1 178 ? 27.5 -21.172 -31.25 1 96.5 178 TYR A C 1
ATOM 1416 O O . TYR A 1 178 ? 27.375 -22.25 -31.859 1 96.5 178 TYR A O 1
ATOM 1424 N N . PHE A 1 179 ? 26.578 -20.703 -30.406 1 95.69 179 PHE A N 1
ATOM 1425 C CA . PHE A 1 179 ? 25.328 -21.422 -30.172 1 95.69 179 PHE A CA 1
ATOM 1426 C C . PHE A 1 179 ? 24.562 -21.609 -31.484 1 95.69 179 PHE A C 1
ATOM 1428 O O . PHE A 1 179 ? 24.078 -22.703 -31.781 1 95.69 179 PHE A O 1
ATOM 1435 N N . GLN A 1 180 ? 24.5 -20.516 -32.281 1 92.69 180 GLN A N 1
ATOM 1436 C CA . GLN A 1 180 ? 23.766 -20.547 -33.531 1 92.69 180 GLN A CA 1
ATOM 1437 C C . GLN A 1 180 ? 24.391 -21.516 -34.531 1 92.69 180 GLN A C 1
ATOM 1439 O O . GLN A 1 180 ? 23.703 -22.047 -35.406 1 92.69 180 GLN A O 1
ATOM 1444 N N . GLN A 1 181 ? 25.641 -21.812 -34.344 1 93.25 181 GLN A N 1
ATOM 1445 C CA . GLN A 1 181 ? 26.359 -22.75 -35.219 1 93.25 181 GLN A CA 1
ATOM 1446 C C . GLN A 1 181 ? 26.266 -24.172 -34.656 1 93.25 181 GLN A C 1
ATOM 1448 O O . GLN A 1 181 ? 26.812 -25.109 -35.25 1 93.25 181 GLN A O 1
ATOM 1453 N N . GLY A 1 182 ? 25.641 -24.312 -33.5 1 94.19 182 GLY A N 1
ATOM 1454 C CA . GLY A 1 182 ? 25.516 -25.625 -32.875 1 94.19 182 GLY A CA 1
ATOM 1455 C C . GLY A 1 182 ? 26.766 -26.031 -32.125 1 94.19 182 GLY A C 1
ATOM 1456 O O . GLY A 1 182 ? 26.906 -27.203 -31.734 1 94.19 182 GLY A O 1
ATOM 1457 N N . ARG A 1 183 ? 27.734 -25.109 -32 1 95.56 183 ARG A N 1
ATOM 1458 C CA . ARG A 1 183 ? 28.984 -25.391 -31.297 1 95.56 183 ARG A CA 1
ATOM 1459 C C . ARG A 1 183 ? 28.875 -25.016 -29.812 1 95.56 183 ARG A C 1
ATOM 1461 O O . ARG A 1 183 ? 29.484 -24.031 -29.375 1 95.56 183 ARG A O 1
ATOM 1468 N N . LEU A 1 184 ? 28.203 -25.828 -29.047 1 96.5 184 LEU A N 1
ATOM 1469 C CA . LEU A 1 184 ? 27.875 -25.531 -27.656 1 96.5 184 LEU A CA 1
ATOM 1470 C C . LEU A 1 184 ? 29.125 -25.562 -26.781 1 96.5 184 LEU A C 1
ATOM 1472 O O . LEU A 1 184 ? 29.219 -24.859 -25.781 1 96.5 184 LEU A O 1
ATOM 1476 N N . ASP A 1 185 ? 30.141 -26.422 -27.141 1 94.81 185 ASP A N 1
ATOM 1477 C CA . ASP A 1 185 ? 31.391 -26.516 -26.391 1 94.81 185 ASP A CA 1
ATOM 1478 C C . ASP A 1 185 ? 32.156 -25.188 -26.438 1 94.81 185 ASP A C 1
ATOM 1480 O O . ASP A 1 185 ? 32.625 -24.703 -25.422 1 94.81 185 ASP A O 1
ATOM 1484 N N . LYS A 1 186 ? 32.188 -24.578 -27.625 1 96.19 186 LYS A N 1
ATOM 1485 C CA . LYS A 1 186 ? 32.844 -23.281 -27.781 1 96.19 186 LYS A CA 1
ATOM 1486 C C . LYS A 1 186 ? 32.062 -22.188 -27.078 1 96.19 186 LYS A C 1
ATOM 1488 O O . LYS A 1 186 ? 32.656 -21.25 -26.516 1 96.19 186 LYS A O 1
ATOM 1493 N N . ALA A 1 187 ? 30.703 -22.281 -27.188 1 97.06 187 ALA A N 1
ATOM 1494 C CA . ALA A 1 187 ? 29.859 -21.312 -26.5 1 97.06 187 ALA A CA 1
ATOM 1495 C C . ALA A 1 187 ? 30.141 -21.312 -25 1 97.06 187 ALA A C 1
ATOM 1497 O O . ALA A 1 187 ? 30.25 -20.266 -24.375 1 97.06 187 ALA A O 1
ATOM 1498 N N . ARG A 1 188 ? 30.297 -22.469 -24.375 1 96.38 188 ARG A N 1
ATOM 1499 C CA . ARG A 1 188 ? 30.594 -22.609 -22.953 1 96.38 188 ARG A CA 1
ATOM 1500 C C . ARG A 1 188 ? 32 -22.094 -22.641 1 96.38 188 ARG A C 1
ATOM 1502 O O . ARG A 1 188 ? 32.219 -21.453 -21.609 1 96.38 188 ARG A O 1
ATOM 1509 N N . ALA A 1 189 ? 32.906 -22.359 -23.562 1 96.06 189 ALA A N 1
ATOM 1510 C CA . ALA A 1 189 ? 34.312 -22.016 -23.344 1 96.06 189 ALA A CA 1
ATOM 1511 C C . ALA A 1 189 ? 34.531 -20.5 -23.328 1 96.06 189 ALA A C 1
ATOM 1513 O O . ALA A 1 189 ? 35.375 -19.984 -22.594 1 96.06 189 ALA A O 1
ATOM 1514 N N . VAL A 1 190 ? 33.75 -19.797 -24.188 1 97 190 VAL A N 1
ATOM 1515 C CA . VAL A 1 190 ? 33.812 -18.344 -24.234 1 97 190 VAL A CA 1
ATOM 1516 C C . VAL A 1 190 ? 33.469 -17.766 -22.875 1 97 190 VAL A C 1
ATOM 1518 O O . VAL A 1 190 ? 34 -16.734 -22.469 1 97 190 VAL A O 1
ATOM 1521 N N . LEU A 1 191 ? 32.562 -18.453 -22.141 1 97.62 191 LEU A N 1
ATOM 1522 C CA . LEU A 1 191 ? 32.094 -18.031 -20.812 1 97.62 191 LEU A CA 1
ATOM 1523 C C . LEU A 1 191 ? 32.906 -18.719 -19.719 1 97.62 191 LEU A C 1
ATOM 1525 O O . LEU A 1 191 ? 32.375 -19.531 -18.969 1 97.62 191 LEU A O 1
ATOM 1529 N N . ASN A 1 192 ? 34.156 -18.359 -19.656 1 96.56 192 ASN A N 1
ATOM 1530 C CA . ASN A 1 192 ? 35.125 -18.969 -18.719 1 96.56 192 ASN A CA 1
ATOM 1531 C C . ASN A 1 192 ? 34.719 -18.703 -17.281 1 96.56 192 ASN A C 1
ATOM 1533 O O . ASN A 1 192 ? 34.781 -17.547 -16.828 1 96.56 192 ASN A O 1
ATOM 1537 N N . GLY A 1 193 ? 34.5 -19.703 -16.5 1 96.25 193 GLY A N 1
ATOM 1538 C CA . GLY A 1 193 ? 33.969 -19.578 -15.141 1 96.25 193 GLY A CA 1
ATOM 1539 C C . GLY A 1 193 ? 34.938 -18.875 -14.203 1 96.25 193 GLY A C 1
ATOM 1540 O O . GLY A 1 193 ? 34.531 -18.062 -13.375 1 96.25 193 GLY A O 1
ATOM 1541 N N . GLU A 1 194 ? 36.188 -19.141 -14.305 1 96.5 194 GLU A N 1
ATOM 1542 C CA . GLU A 1 194 ? 37.188 -18.531 -13.43 1 96.5 194 GLU A CA 1
ATOM 1543 C C . GLU A 1 194 ? 37.312 -17.031 -13.656 1 96.5 194 GLU A C 1
ATOM 1545 O O . GLU A 1 194 ? 37.344 -16.25 -12.703 1 96.5 194 GLU A O 1
ATOM 1550 N N . THR A 1 195 ? 37.344 -16.625 -14.938 1 97.12 195 THR A N 1
ATOM 1551 C CA . THR A 1 195 ? 37.438 -15.203 -15.273 1 97.12 195 THR A CA 1
ATOM 1552 C C . THR A 1 195 ? 36.156 -14.477 -14.805 1 97.12 195 THR A C 1
ATOM 1554 O O . THR A 1 195 ? 36.25 -13.406 -14.195 1 97.12 195 THR A O 1
ATOM 1557 N N . LEU A 1 196 ? 35 -15.078 -15.086 1 98 196 LEU A N 1
ATOM 1558 C CA . LEU A 1 196 ? 33.719 -14.469 -14.719 1 98 196 LEU A CA 1
ATOM 1559 C C . LEU A 1 196 ? 33.625 -14.312 -13.211 1 98 196 LEU A C 1
ATOM 1561 O O . LEU A 1 196 ? 33.125 -13.305 -12.719 1 98 196 LEU A O 1
ATOM 1565 N N . LEU A 1 197 ? 34.094 -15.328 -12.508 1 97.81 197 LEU A N 1
ATOM 1566 C CA . LEU A 1 197 ? 34.031 -15.305 -11.055 1 97.81 197 LEU A CA 1
ATOM 1567 C C . LEU A 1 197 ? 34.938 -14.234 -10.477 1 97.81 197 LEU A C 1
ATOM 1569 O O . LEU A 1 197 ? 34.562 -13.539 -9.523 1 97.81 197 LEU A O 1
ATOM 1573 N N . SER A 1 198 ? 36.188 -14.117 -11.016 1 97.75 198 SER A N 1
ATOM 1574 C CA . SER A 1 198 ? 37.125 -13.094 -10.57 1 97.75 198 SER A CA 1
ATOM 1575 C C . SER A 1 198 ? 36.562 -11.695 -10.805 1 97.75 198 SER A C 1
ATOM 1577 O O . SER A 1 198 ? 36.656 -10.828 -9.93 1 97.75 198 SER A O 1
ATOM 1579 N N . GLU A 1 199 ? 35.969 -11.531 -11.969 1 98.06 199 GLU A N 1
ATOM 1580 C CA . GLU A 1 199 ? 35.344 -10.25 -12.273 1 98.06 199 GLU A CA 1
ATOM 1581 C C . GLU A 1 199 ? 34.188 -9.953 -11.305 1 98.06 199 GLU A C 1
ATOM 1583 O O . GLU A 1 199 ? 34.062 -8.828 -10.828 1 98.06 199 GLU A O 1
ATOM 1588 N N . GLN A 1 200 ? 33.344 -10.93 -11.016 1 98 200 GLN A N 1
ATOM 1589 C CA . GLN A 1 200 ? 32.219 -10.75 -10.117 1 98 200 GLN A CA 1
ATOM 1590 C C . GLN A 1 200 ? 32.688 -10.352 -8.719 1 98 200 GLN A C 1
ATOM 1592 O O . GLN A 1 200 ? 32.125 -9.469 -8.086 1 98 200 GLN A O 1
ATOM 1597 N N . LYS A 1 201 ? 33.781 -11.031 -8.234 1 97.81 201 LYS A N 1
ATOM 1598 C CA . LYS A 1 201 ? 34.344 -10.727 -6.914 1 97.81 201 LYS A CA 1
ATOM 1599 C C . LYS A 1 201 ? 34.781 -9.266 -6.824 1 97.81 201 LYS A C 1
ATOM 1601 O O . LYS A 1 201 ? 34.5 -8.594 -5.828 1 97.81 201 LYS A O 1
ATOM 1606 N N . GLN A 1 202 ? 35.406 -8.797 -7.883 1 98.12 202 GLN A N 1
ATOM 1607 C CA . GLN A 1 202 ? 35.844 -7.406 -7.914 1 98.12 202 GLN A CA 1
ATOM 1608 C C . GLN A 1 202 ? 34.656 -6.457 -7.938 1 98.12 202 GLN A C 1
ATOM 1610 O O . GLN A 1 202 ? 34.656 -5.449 -7.223 1 98.12 202 GLN A O 1
ATOM 1615 N N . LEU A 1 203 ? 33.656 -6.805 -8.773 1 98.25 203 LEU A N 1
ATOM 1616 C CA . LEU A 1 203 ? 32.469 -5.953 -8.898 1 98.25 203 LEU A CA 1
ATOM 1617 C C . LEU A 1 203 ? 31.703 -5.895 -7.59 1 98.25 203 LEU A C 1
ATOM 1619 O O . LEU A 1 203 ? 31.172 -4.84 -7.219 1 98.25 203 LEU A O 1
ATOM 1623 N N . LEU A 1 204 ? 31.656 -6.98 -6.883 1 97.81 204 LEU A N 1
ATOM 1624 C CA . LEU A 1 204 ? 30.953 -7.016 -5.598 1 97.81 204 LEU A CA 1
ATOM 1625 C C . LEU A 1 204 ? 31.734 -6.227 -4.547 1 97.81 204 LEU A C 1
ATOM 1627 O O . LEU A 1 204 ? 31.125 -5.547 -3.707 1 97.81 204 LEU A O 1
ATOM 1631 N N . ALA A 1 205 ? 33.062 -6.324 -4.586 1 97.81 205 ALA A N 1
ATOM 1632 C CA . ALA A 1 205 ? 33.875 -5.512 -3.695 1 97.81 205 ALA A CA 1
ATOM 1633 C C . ALA A 1 205 ? 33.688 -4.023 -3.969 1 97.81 205 ALA A C 1
ATOM 1635 O O . ALA A 1 205 ? 33.594 -3.221 -3.037 1 97.81 205 ALA A O 1
ATOM 1636 N N . ASP A 1 206 ? 33.625 -3.695 -5.246 1 97.88 206 ASP A N 1
ATOM 1637 C CA . ASP A 1 206 ? 33.375 -2.311 -5.629 1 97.88 206 ASP A CA 1
ATOM 1638 C C . ASP A 1 206 ? 32 -1.849 -5.148 1 97.88 206 ASP A C 1
ATOM 1640 O O . ASP A 1 206 ? 31.844 -0.703 -4.723 1 97.88 206 ASP A O 1
ATOM 1644 N N . LYS A 1 207 ? 31.031 -2.711 -5.34 1 97.12 207 LYS A N 1
ATOM 1645 C CA . LYS A 1 207 ? 29.703 -2.387 -4.859 1 97.12 207 LYS A CA 1
ATOM 1646 C C . LYS A 1 207 ? 29.719 -2.043 -3.373 1 97.12 207 LYS A C 1
ATOM 1648 O O . LYS A 1 207 ? 29.109 -1.058 -2.951 1 97.12 207 LYS A O 1
ATOM 1653 N N . GLN A 1 208 ? 30.453 -2.816 -2.559 1 97.31 208 GLN A N 1
ATOM 1654 C CA . GLN A 1 208 ? 30.562 -2.578 -1.123 1 97.31 208 GLN A CA 1
ATOM 1655 C C . GLN A 1 208 ? 31.281 -1.262 -0.835 1 97.31 208 GLN A C 1
ATOM 1657 O O . GLN A 1 208 ? 30.844 -0.487 0.021 1 97.31 208 GLN A O 1
ATOM 1662 N N . ARG A 1 209 ? 32.312 -0.989 -1.524 1 97.38 209 ARG A N 1
ATOM 1663 C CA . ARG A 1 209 ? 33.094 0.244 -1.357 1 97.38 209 ARG A CA 1
ATOM 1664 C C . ARG A 1 209 ? 32.25 1.463 -1.714 1 97.38 209 ARG A C 1
ATOM 1666 O O . ARG A 1 209 ? 32.188 2.436 -0.958 1 97.38 209 ARG A O 1
ATOM 1673 N N . LEU A 1 210 ? 31.531 1.349 -2.842 1 97.56 210 LEU A N 1
ATOM 1674 C CA . LEU A 1 210 ? 30.703 2.457 -3.303 1 97.56 210 LEU A CA 1
ATOM 1675 C C . LEU A 1 210 ? 29.547 2.701 -2.348 1 97.56 210 LEU A C 1
ATOM 1677 O O . LEU A 1 210 ? 29.172 3.85 -2.09 1 97.56 210 LEU A O 1
ATOM 1681 N N . SER A 1 211 ? 29 1.624 -1.846 1 97.19 211 SER A N 1
ATOM 1682 C CA . SER A 1 211 ? 27.922 1.752 -0.866 1 97.19 211 SER A CA 1
ATOM 1683 C C . SER A 1 211 ? 28.406 2.463 0.394 1 97.19 211 SER A C 1
ATOM 1685 O O . SER A 1 211 ? 27.719 3.334 0.925 1 97.19 211 SER A O 1
ATOM 1687 N N . ALA A 1 212 ? 29.625 2.154 0.886 1 97.5 212 ALA A N 1
ATOM 1688 C CA . ALA A 1 212 ? 30.203 2.789 2.068 1 97.5 212 ALA A CA 1
ATOM 1689 C C . ALA A 1 212 ? 30.484 4.266 1.816 1 97.5 212 ALA A C 1
ATOM 1691 O O . ALA A 1 212 ? 30.188 5.113 2.664 1 97.5 212 ALA A O 1
ATOM 1692 N N . GLN A 1 213 ? 31.016 4.559 0.648 1 97.75 213 GLN A N 1
ATOM 1693 C CA . GLN A 1 213 ? 31.312 5.945 0.294 1 97.75 213 GLN A CA 1
ATOM 1694 C C . GLN A 1 213 ? 30.031 6.766 0.172 1 97.75 213 GLN A C 1
ATOM 1696 O O . GLN A 1 213 ? 29.984 7.922 0.595 1 97.75 213 GLN A O 1
ATOM 1701 N N . THR A 1 214 ? 29.016 6.168 -0.434 1 97.19 214 THR A N 1
ATOM 1702 C CA . THR A 1 214 ? 27.734 6.84 -0.584 1 97.19 214 THR A CA 1
ATOM 1703 C C . THR A 1 214 ? 27.109 7.117 0.779 1 97.19 214 THR A C 1
ATOM 1705 O O . THR A 1 214 ? 26.578 8.203 1.012 1 97.19 214 THR A O 1
ATOM 1708 N N . ALA A 1 215 ? 27.25 6.145 1.666 1 96.62 215 ALA A N 1
ATOM 1709 C CA . ALA A 1 215 ? 26.703 6.312 3.012 1 96.62 215 ALA A CA 1
ATOM 1710 C C . ALA A 1 215 ? 27.453 7.418 3.766 1 96.62 215 ALA A C 1
ATOM 1712 O O . ALA A 1 215 ? 26.828 8.234 4.453 1 96.62 215 ALA A O 1
ATOM 1713 N N . GLU A 1 216 ? 28.75 7.461 3.635 1 97.19 216 GLU A N 1
ATOM 1714 C CA . GLU A 1 216 ? 29.562 8.492 4.277 1 97.19 216 GLU A CA 1
ATOM 1715 C C . GLU A 1 216 ? 29.234 9.875 3.719 1 97.19 216 GLU A C 1
ATOM 1717 O O . GLU A 1 216 ? 29.109 10.844 4.473 1 97.19 216 GLU A O 1
ATOM 1722 N N . ASN A 1 217 ? 29.109 9.945 2.441 1 97.81 217 ASN A N 1
ATOM 1723 C CA . ASN A 1 217 ? 28.75 11.219 1.822 1 97.81 217 ASN A CA 1
ATOM 1724 C C . ASN A 1 217 ? 27.375 11.695 2.27 1 97.81 217 ASN A C 1
ATOM 1726 O O . ASN A 1 217 ? 27.156 12.891 2.484 1 97.81 217 ASN A O 1
ATOM 1730 N N . LYS A 1 218 ? 26.453 10.75 2.326 1 96.44 218 LYS A N 1
ATOM 1731 C CA . LYS A 1 218 ? 25.109 11.078 2.797 1 96.44 218 LYS A CA 1
ATOM 1732 C C . LYS A 1 218 ? 25.141 11.633 4.219 1 96.44 218 LYS A C 1
ATOM 1734 O O . LYS A 1 218 ? 24.438 12.594 4.531 1 96.44 218 LYS A O 1
ATOM 1739 N N . LYS A 1 219 ? 25.984 11.039 5.062 1 96.56 219 LYS A N 1
ATOM 1740 C CA . LYS A 1 219 ? 26.141 11.508 6.438 1 96.56 219 LYS A CA 1
ATOM 1741 C C . LYS A 1 219 ? 26.703 12.922 6.473 1 96.56 219 LYS A C 1
ATOM 1743 O O . LYS A 1 219 ? 26.203 13.773 7.215 1 96.56 219 LYS A O 1
ATOM 1748 N N . ARG A 1 220 ? 27.688 13.211 5.676 1 96.94 220 ARG A N 1
ATOM 1749 C CA . ARG A 1 220 ? 28.312 14.531 5.629 1 96.94 220 ARG A CA 1
ATOM 1750 C C . ARG A 1 220 ? 27.344 15.57 5.09 1 96.94 220 ARG A C 1
ATOM 1752 O O . ARG A 1 220 ? 27.328 16.719 5.551 1 96.94 220 ARG A O 1
ATOM 1759 N N . LEU A 1 221 ? 26.547 15.141 4.102 1 97.25 221 LEU A N 1
ATOM 1760 C CA . LEU A 1 221 ? 25.531 16.031 3.574 1 97.25 221 LEU A CA 1
ATOM 1761 C C . LEU A 1 221 ? 24.484 16.344 4.637 1 97.25 221 LEU A C 1
ATOM 1763 O O . LEU A 1 221 ? 24 17.484 4.723 1 97.25 221 LEU A O 1
ATOM 1767 N N . SER A 1 222 ? 24.141 15.312 5.395 1 96.31 222 SER A N 1
ATOM 1768 C CA . SER A 1 222 ? 23.203 15.508 6.492 1 96.31 222 SER A CA 1
ATOM 1769 C C . SER A 1 222 ? 23.75 16.5 7.516 1 96.31 222 SER A C 1
ATOM 1771 O O . SER A 1 222 ? 23.016 17.375 7.996 1 96.31 222 SER A O 1
ATOM 1773 N N . HIS A 1 223 ? 25.062 16.406 7.836 1 96.88 223 HIS A N 1
ATOM 1774 C CA . HIS A 1 223 ? 25.703 17.359 8.75 1 96.88 223 HIS A CA 1
ATOM 1775 C C . HIS A 1 223 ? 25.672 18.766 8.188 1 96.88 223 HIS A C 1
ATOM 1777 O O . HIS A 1 223 ? 25.375 19.719 8.914 1 96.88 223 HIS A O 1
ATOM 1783 N N . ASN A 1 224 ? 26 18.875 6.926 1 97.62 224 ASN A N 1
ATOM 1784 C CA . ASN A 1 224 ? 25.938 20.172 6.27 1 97.62 224 ASN A CA 1
ATOM 1785 C C . ASN A 1 224 ? 24.547 20.781 6.344 1 97.62 224 ASN A C 1
ATOM 1787 O O . ASN A 1 224 ? 24.391 21.969 6.629 1 97.62 224 ASN A O 1
ATOM 1791 N N . GLY A 1 225 ? 23.531 19.875 6.035 1 97.56 225 GLY A N 1
ATOM 1792 C CA . GLY A 1 225 ? 22.141 20.344 6.133 1 97.56 225 GLY A CA 1
ATOM 1793 C C . GLY A 1 225 ? 21.781 20.828 7.52 1 97.56 225 GLY A C 1
ATOM 1794 O O . GLY A 1 225 ? 21.125 21.859 7.66 1 97.56 225 GLY A O 1
ATOM 1795 N N . GLN A 1 226 ? 22.234 20.203 8.547 1 96.5 226 GLN A N 1
ATOM 1796 C CA . GLN A 1 226 ? 21.953 20.594 9.93 1 96.5 226 GLN A CA 1
ATOM 1797 C C . GLN A 1 226 ? 22.625 21.906 10.273 1 96.5 226 GLN A C 1
ATOM 1799 O O . GLN A 1 226 ? 22.062 22.734 11 1 96.5 226 GLN A O 1
ATOM 1804 N N . GLU A 1 227 ? 23.844 22.094 9.859 1 97.75 227 GLU A N 1
ATOM 1805 C CA . GLU A 1 227 ? 24.547 23.344 10.102 1 97.75 227 GLU A CA 1
ATOM 1806 C C . GLU A 1 227 ? 23.844 24.516 9.43 1 97.75 227 GLU A C 1
ATOM 1808 O O . GLU A 1 227 ? 23.688 25.578 10.039 1 97.75 227 GLU A O 1
ATOM 1813 N N . TRP A 1 228 ? 23.375 24.297 8.195 1 98 228 TRP A N 1
ATOM 1814 C CA . TRP A 1 228 ? 22.609 25.328 7.508 1 98 228 TRP A CA 1
ATOM 1815 C C . TRP A 1 228 ? 21.281 25.578 8.219 1 98 228 TRP A C 1
ATOM 1817 O O . TRP A 1 228 ? 20.812 26.719 8.266 1 98 228 TRP A O 1
ATOM 1827 N N . LEU A 1 229 ? 20.656 24.484 8.711 1 97.44 229 LEU A N 1
ATOM 1828 C CA . LEU A 1 229 ? 19.422 24.656 9.453 1 97.44 229 LEU A CA 1
ATOM 1829 C C . LEU A 1 229 ? 19.625 25.562 10.664 1 97.44 229 LEU A C 1
ATOM 1831 O O . LEU A 1 229 ? 18.859 26.5 10.883 1 97.44 229 LEU A O 1
ATOM 1835 N N . LEU A 1 230 ? 20.688 25.297 11.445 1 97.38 230 LEU A N 1
ATOM 1836 C CA . LEU A 1 230 ? 20.969 26.125 12.609 1 97.38 230 LEU A CA 1
ATOM 1837 C C . LEU A 1 230 ? 21.266 27.562 12.188 1 97.38 230 LEU A C 1
ATOM 1839 O O . LEU A 1 230 ? 20.812 28.516 12.844 1 97.38 230 LEU A O 1
ATOM 1843 N N . LYS A 1 231 ? 22.047 27.75 11.133 1 97.62 231 LYS A N 1
ATOM 1844 C CA . LYS A 1 231 ? 22.312 29.094 10.625 1 97.62 231 LYS A CA 1
ATOM 1845 C C . LYS A 1 231 ? 21.016 29.812 10.266 1 97.62 231 LYS A C 1
ATOM 1847 O O . LYS A 1 231 ? 20.875 31.016 10.531 1 97.62 231 LYS A O 1
ATOM 1852 N N . ALA A 1 232 ? 20.078 29.062 9.57 1 98.19 232 ALA A N 1
ATOM 1853 C CA . ALA A 1 232 ? 18.781 29.625 9.203 1 98.19 232 ALA A CA 1
ATOM 1854 C C . ALA A 1 232 ? 18.016 30.094 10.445 1 98.19 232 ALA A C 1
ATOM 1856 O O . ALA A 1 232 ? 17.484 31.203 10.477 1 98.19 232 ALA A O 1
ATOM 1857 N N . GLN A 1 233 ? 18.047 29.266 11.461 1 97.5 233 GLN A N 1
ATOM 1858 C CA . GLN A 1 233 ? 17.328 29.594 12.695 1 97.5 233 GLN A CA 1
ATOM 1859 C C . GLN A 1 233 ? 17.953 30.797 13.391 1 97.5 233 GLN A C 1
ATOM 1861 O O . GLN A 1 233 ? 17.25 31.672 13.867 1 97.5 233 GLN A O 1
ATOM 1866 N N . LEU A 1 234 ? 19.25 30.875 13.438 1 97.44 234 LEU A N 1
ATOM 1867 C CA . LEU A 1 234 ? 19.953 31.984 14.055 1 97.44 234 LEU A CA 1
ATOM 1868 C C . LEU A 1 234 ? 19.75 33.25 13.242 1 97.44 234 LEU A C 1
ATOM 1870 O O . LEU A 1 234 ? 19.656 34.344 13.812 1 97.44 234 LEU A O 1
ATOM 1874 N N . THR A 1 235 ? 19.766 33.125 11.906 1 97.44 235 THR A N 1
ATOM 1875 C CA . THR A 1 235 ? 19.516 34.281 11.039 1 97.44 235 THR A CA 1
ATOM 1876 C C . THR A 1 235 ? 18.094 34.812 11.242 1 97.44 235 THR A C 1
ATOM 1878 O O . THR A 1 235 ? 17.875 36 11.227 1 97.44 235 THR A O 1
ATOM 1881 N N . ALA A 1 236 ? 17.125 33.875 11.438 1 96.56 236 ALA A N 1
ATOM 1882 C CA . ALA A 1 236 ? 15.734 34.25 11.688 1 96.56 236 ALA A CA 1
ATOM 1883 C C . ALA A 1 236 ? 15.609 35.094 12.953 1 96.56 236 ALA A C 1
ATOM 1885 O O . ALA A 1 236 ? 14.703 35.938 13.062 1 96.56 236 ALA A O 1
ATOM 1886 N N . MET A 1 237 ? 16.594 35 13.859 1 95.81 237 MET A N 1
ATOM 1887 C CA . MET A 1 237 ? 16.562 35.719 15.125 1 95.81 237 MET A CA 1
ATOM 1888 C C . MET A 1 237 ? 17.344 37.031 15.031 1 95.81 237 MET A C 1
ATOM 1890 O O . MET A 1 237 ? 17.438 37.781 16 1 95.81 237 MET A O 1
ATOM 1894 N N . ASP A 1 238 ? 17.938 37.312 13.922 1 95.69 238 ASP A N 1
ATOM 1895 C CA . ASP A 1 238 ? 18.75 38.531 13.75 1 95.69 238 ASP A CA 1
ATOM 1896 C C . ASP A 1 238 ? 17.922 39.688 13.203 1 95.69 238 ASP A C 1
ATOM 1898 O O . ASP A 1 238 ? 17.984 39.969 12.008 1 95.69 238 ASP A O 1
ATOM 1902 N N . TYR A 1 239 ? 17.281 40.375 14.078 1 94.56 239 TYR A N 1
ATOM 1903 C CA . TYR A 1 239 ? 16.391 41.438 13.672 1 94.56 239 TYR A CA 1
ATOM 1904 C C . TYR A 1 239 ? 17.172 42.688 13.25 1 94.56 239 TYR A C 1
ATOM 1906 O O . TYR A 1 239 ? 16.594 43.656 12.719 1 94.56 239 TYR A O 1
ATOM 1914 N N . SER A 1 240 ? 18.484 42.688 13.469 1 92.06 240 SER A N 1
ATOM 1915 C CA . SER A 1 240 ? 19.328 43.781 13.023 1 92.06 240 SER A CA 1
ATOM 1916 C C . SER A 1 240 ? 19.406 43.844 11.5 1 92.06 240 SER A C 1
ATOM 1918 O O . SER A 1 240 ? 19.766 44.875 10.93 1 92.06 240 SER A O 1
ATOM 1920 N N . LEU A 1 241 ? 18.984 42.75 10.844 1 94.06 241 LEU A N 1
ATOM 1921 C CA . LEU A 1 241 ? 19 42.688 9.391 1 94.06 241 LEU A CA 1
ATOM 1922 C C . LEU A 1 241 ? 17.781 43.406 8.805 1 94.06 241 LEU A C 1
ATOM 1924 O O . LEU A 1 241 ? 17.688 43.594 7.594 1 94.06 241 LEU A O 1
ATOM 1928 N N . LYS A 1 242 ? 16.891 43.75 9.57 1 91.69 242 LYS A N 1
ATOM 1929 C CA . LYS A 1 242 ? 15.703 44.5 9.172 1 91.69 242 LYS A CA 1
ATOM 1930 C C . LYS A 1 242 ? 15 43.812 8 1 91.69 242 LYS A C 1
ATOM 1932 O O . LYS A 1 242 ? 14.711 42.625 8.055 1 91.69 242 LYS A O 1
ATOM 1937 N N . GLU A 1 243 ? 14.914 44.438 6.844 1 92.56 243 GLU A N 1
ATOM 1938 C CA . GLU A 1 243 ? 14.156 43.906 5.715 1 92.56 243 GLU A CA 1
ATOM 1939 C C . GLU A 1 243 ? 14.867 42.719 5.086 1 92.56 243 GLU A C 1
ATOM 1941 O O . GLU A 1 243 ? 14.258 41.938 4.359 1 92.56 243 GLU A O 1
ATOM 1946 N N . GLN A 1 244 ? 16.125 42.562 5.379 1 95.31 244 GLN A N 1
ATOM 1947 C CA . GLN A 1 244 ? 16.891 41.469 4.77 1 95.31 244 GLN A CA 1
ATOM 1948 C C . GLN A 1 244 ? 16.828 40.188 5.633 1 95.31 244 GLN A C 1
ATOM 1950 O O . GLN A 1 244 ? 17.297 39.125 5.227 1 95.31 244 GLN A O 1
ATOM 1955 N N . ARG A 1 245 ? 16.203 40.281 6.797 1 95.88 245 ARG A N 1
ATOM 1956 C CA . ARG A 1 245 ? 16.141 39.156 7.73 1 95.88 245 ARG A CA 1
ATOM 1957 C C . ARG A 1 245 ? 15.414 37.969 7.117 1 95.88 245 ARG A C 1
ATOM 1959 O O . ARG A 1 245 ? 15.945 36.844 7.094 1 95.88 245 ARG A O 1
ATOM 1966 N N . VAL A 1 246 ? 14.266 38.219 6.574 1 96.25 246 VAL A N 1
ATOM 1967 C CA . VAL A 1 246 ? 13.414 37.156 6.066 1 96.25 246 VAL A CA 1
ATOM 1968 C C . VAL A 1 246 ? 14.039 36.531 4.805 1 96.25 246 VAL A C 1
ATOM 1970 O O . VAL A 1 246 ? 14.242 35.344 4.723 1 96.25 246 VAL A O 1
ATOM 1973 N N . PRO A 1 247 ? 14.508 37.344 3.799 1 96.94 247 PRO A N 1
ATOM 1974 C CA . PRO A 1 247 ? 15.156 36.75 2.623 1 96.94 247 PRO A CA 1
ATOM 1975 C C . PRO A 1 247 ? 16.422 35.969 2.975 1 96.94 247 PRO A C 1
ATOM 1977 O O . PRO A 1 247 ? 16.656 34.906 2.402 1 96.94 247 PRO A O 1
ATOM 1980 N N . ALA A 1 248 ? 17.156 36.5 3.912 1 97.44 248 ALA A N 1
ATOM 1981 C CA . ALA A 1 248 ? 18.391 35.812 4.289 1 97.44 248 ALA A CA 1
ATOM 1982 C C . ALA A 1 248 ? 18.109 34.469 4.961 1 97.44 248 ALA A C 1
ATOM 1984 O O . ALA A 1 248 ? 18.766 33.469 4.676 1 97.44 248 ALA A O 1
ATOM 1985 N N . ALA A 1 249 ? 17.156 34.5 5.863 1 97.88 249 ALA A N 1
ATOM 1986 C CA . ALA A 1 249 ? 16.781 33.25 6.531 1 97.88 249 ALA A CA 1
ATOM 1987 C C . ALA A 1 249 ? 16.219 32.25 5.531 1 97.88 249 ALA A C 1
ATOM 1989 O O . ALA A 1 249 ? 16.547 31.062 5.578 1 97.88 249 ALA A O 1
ATOM 1990 N N . ARG A 1 250 ? 15.398 32.656 4.605 1 97.94 250 ARG A N 1
ATOM 1991 C CA . ARG A 1 250 ? 14.828 31.797 3.574 1 97.94 250 ARG A CA 1
ATOM 1992 C C . ARG A 1 250 ? 15.93 31.141 2.748 1 97.94 250 ARG A C 1
ATOM 1994 O O . ARG A 1 250 ? 15.883 29.938 2.486 1 97.94 250 ARG A O 1
ATOM 2001 N N . ALA A 1 251 ? 16.828 31.969 2.367 1 98 251 ALA A N 1
ATOM 2002 C CA . ALA A 1 251 ? 17.938 31.438 1.575 1 98 251 ALA A CA 1
ATOM 2003 C C . ALA A 1 251 ? 18.703 30.359 2.34 1 98 251 ALA A C 1
ATOM 2005 O O . ALA A 1 251 ? 19.094 29.344 1.763 1 98 251 ALA A O 1
ATOM 2006 N N . ALA A 1 252 ? 18.891 30.594 3.611 1 98.19 252 ALA A N 1
ATOM 2007 C CA . ALA A 1 252 ? 19.594 29.609 4.438 1 98.19 252 ALA A CA 1
ATOM 2008 C C . ALA A 1 252 ? 18.797 28.328 4.57 1 98.19 252 ALA A C 1
ATOM 2010 O O . ALA A 1 252 ? 19.344 27.234 4.484 1 98.19 252 ALA A O 1
ATOM 2011 N N . PHE A 1 253 ? 17.484 28.422 4.777 1 98.38 253 PHE A N 1
ATOM 2012 C CA . PHE A 1 253 ? 16.625 27.25 4.852 1 98.38 253 PHE A CA 1
ATOM 2013 C C . PHE A 1 253 ? 16.656 26.484 3.539 1 98.38 253 PHE A C 1
ATOM 2015 O O . PHE A 1 253 ? 16.781 25.25 3.541 1 98.38 253 PHE A O 1
ATOM 2022 N N . GLU A 1 254 ? 16.578 27.141 2.445 1 98 254 GLU A N 1
ATOM 2023 C CA . GLU A 1 254 ? 16.594 26.5 1.135 1 98 254 GLU A CA 1
ATOM 2024 C C . GLU A 1 254 ? 17.906 25.781 0.874 1 98 254 GLU A C 1
ATOM 2026 O O . GLU A 1 254 ? 17.938 24.703 0.28 1 98 254 GLU A O 1
ATOM 2031 N N . THR A 1 255 ? 18.953 26.469 1.327 1 98.12 255 THR A N 1
ATOM 2032 C CA . THR A 1 255 ? 20.25 25.844 1.174 1 98.12 255 THR A CA 1
ATOM 2033 C C . THR A 1 255 ? 20.359 24.578 2.033 1 98.12 255 THR A C 1
ATOM 2035 O O . THR A 1 255 ? 20.969 23.594 1.632 1 98.12 255 THR A O 1
ATOM 2038 N N . ALA A 1 256 ? 19.75 24.656 3.219 1 98.12 256 ALA A N 1
ATOM 2039 C CA . ALA A 1 256 ? 19.703 23.469 4.062 1 98.12 256 ALA A CA 1
ATOM 2040 C C . ALA A 1 256 ? 18.953 22.328 3.363 1 98.12 256 ALA A C 1
ATOM 2042 O O . ALA A 1 256 ? 19.406 21.172 3.391 1 98.12 256 ALA A O 1
ATOM 2043 N N . LEU A 1 257 ? 17.875 22.625 2.691 1 97.38 257 LEU A N 1
ATOM 2044 C CA . LEU A 1 257 ? 17.047 21.641 2.027 1 97.38 257 LEU A CA 1
ATOM 2045 C C . LEU A 1 257 ? 17.734 21.078 0.793 1 97.38 257 LEU A C 1
ATOM 2047 O O . LEU A 1 257 ? 17.438 19.953 0.363 1 97.38 257 LEU A O 1
ATOM 2051 N N . ARG A 1 258 ? 18.656 21.875 0.215 1 96.81 258 ARG A N 1
ATOM 2052 C CA . ARG A 1 258 ? 19.438 21.375 -0.921 1 96.81 258 ARG A CA 1
ATOM 2053 C C . ARG A 1 258 ? 20.344 20.234 -0.506 1 96.81 258 ARG A C 1
ATOM 2055 O O . ARG A 1 258 ? 20.578 19.312 -1.286 1 96.81 258 ARG A O 1
ATOM 2062 N N . ALA A 1 259 ? 20.781 20.375 0.772 1 97 259 ALA A N 1
ATOM 2063 C CA . ALA A 1 259 ? 21.641 19.312 1.298 1 97 259 ALA A CA 1
ATOM 2064 C C . ALA A 1 259 ? 20.828 18.062 1.633 1 97 259 ALA A C 1
ATOM 2066 O O . ALA A 1 259 ? 21.188 16.953 1.244 1 97 259 ALA A O 1
ATOM 2067 N N . GLU A 1 260 ? 19.797 18.266 2.371 1 94.38 260 GLU A N 1
ATOM 2068 C CA . GLU A 1 260 ? 18.906 17.172 2.754 1 94.38 260 GLU A CA 1
ATOM 2069 C C . GLU A 1 260 ? 17.5 17.672 3.051 1 94.38 260 GLU A C 1
ATOM 2071 O O . GLU A 1 260 ? 17.328 18.594 3.865 1 94.38 260 GLU A O 1
ATOM 2076 N N . ARG A 1 261 ? 16.547 17.047 2.402 1 93.69 261 ARG A N 1
ATOM 2077 C CA . ARG A 1 261 ? 15.164 17.406 2.676 1 93.69 261 ARG A CA 1
ATOM 2078 C C . ARG A 1 261 ? 14.633 16.656 3.889 1 93.69 261 ARG A C 1
ATOM 2080 O O . ARG A 1 261 ? 13.695 15.859 3.771 1 93.69 261 ARG A O 1
ATOM 2087 N N . SER A 1 262 ? 15.234 16.969 5.039 1 92.31 262 SER A N 1
ATOM 2088 C CA . SER A 1 262 ? 14.867 16.281 6.281 1 92.31 262 SER A CA 1
ATOM 2089 C C . SER A 1 262 ? 13.523 16.781 6.805 1 92.31 262 SER A C 1
ATOM 2091 O O . SER A 1 262 ? 13.133 17.922 6.543 1 92.31 262 SER A O 1
ATOM 2093 N N . ALA A 1 263 ? 12.812 15.969 7.645 1 91.62 263 ALA A N 1
ATOM 2094 C CA . ALA A 1 263 ? 11.531 16.328 8.242 1 91.62 263 ALA A CA 1
ATOM 2095 C C . ALA A 1 263 ? 11.672 17.547 9.156 1 91.62 263 ALA A C 1
ATOM 2097 O O . ALA A 1 263 ? 10.82 18.438 9.164 1 91.62 263 ALA A O 1
ATOM 2098 N N . GLU A 1 264 ? 12.719 17.625 9.891 1 91.19 264 GLU A N 1
ATOM 2099 C CA . GLU A 1 264 ? 12.961 18.719 10.828 1 91.19 264 GLU A CA 1
ATOM 2100 C C . GLU A 1 264 ? 13.148 20.047 10.094 1 91.19 264 GLU A C 1
ATOM 2102 O O . GLU A 1 264 ? 12.578 21.062 10.492 1 91.19 264 GLU A O 1
ATOM 2107 N N . THR A 1 265 ? 14 20.016 9.047 1 95.31 265 THR A N 1
ATOM 2108 C CA . THR A 1 265 ? 14.234 21.25 8.289 1 95.31 265 THR A CA 1
ATOM 2109 C C . THR A 1 265 ? 12.938 21.719 7.633 1 95.31 265 THR A C 1
ATOM 2111 O O . THR A 1 265 ? 12.648 22.922 7.637 1 95.31 265 THR A O 1
ATOM 2114 N N . LEU A 1 266 ? 12.195 20.797 7.098 1 95.94 266 LEU A N 1
ATOM 2115 C CA . LEU A 1 266 ? 10.922 21.141 6.477 1 95.94 266 LEU A CA 1
ATOM 2116 C C . LEU A 1 266 ? 9.969 21.766 7.492 1 95.94 266 LEU A C 1
ATOM 2118 O O . LEU A 1 266 ? 9.352 22.797 7.215 1 95.94 266 LEU A O 1
ATOM 2122 N N . PHE A 1 267 ? 9.914 21.25 8.672 1 94.06 267 PHE A N 1
ATOM 2123 C CA . PHE A 1 267 ? 9.039 21.75 9.727 1 94.06 267 PHE A CA 1
ATOM 2124 C C . PHE A 1 267 ? 9.461 23.141 10.172 1 94.06 267 PHE A C 1
ATOM 2126 O O . PHE A 1 267 ? 8.633 24.047 10.273 1 94.06 267 PHE A O 1
ATOM 2133 N N . GLN A 1 268 ? 10.75 23.281 10.445 1 94.94 268 GLN A N 1
ATOM 2134 C CA . GLN A 1 268 ? 11.258 24.547 10.938 1 94.94 268 GLN A CA 1
ATOM 2135 C C . GLN A 1 268 ? 11.07 25.656 9.906 1 94.94 268 GLN A C 1
ATOM 2137 O O . GLN A 1 268 ? 10.789 26.797 10.258 1 94.94 268 GLN A O 1
ATOM 2142 N N . TYR A 1 269 ? 11.297 25.375 8.625 1 97 269 TYR A N 1
ATOM 2143 C CA . TYR A 1 269 ? 11.078 26.344 7.562 1 97 269 TYR A CA 1
ATOM 2144 C C . TYR A 1 269 ? 9.609 26.734 7.484 1 97 269 TYR A C 1
ATOM 2146 O O . TYR A 1 269 ? 9.281 27.922 7.348 1 97 269 TYR A O 1
ATOM 2154 N N . ALA A 1 270 ? 8.742 25.688 7.59 1 95.44 270 ALA A N 1
ATOM 2155 C CA . ALA A 1 270 ? 7.309 25.953 7.586 1 95.44 270 ALA A CA 1
ATOM 2156 C C . ALA A 1 270 ? 6.918 26.875 8.734 1 95.44 270 ALA A C 1
ATOM 2158 O O . ALA A 1 270 ? 6.156 27.828 8.547 1 95.44 270 ALA A O 1
ATOM 2159 N N . TYR A 1 271 ? 7.469 26.672 9.836 1 93.12 271 TYR A N 1
ATOM 2160 C CA . TYR A 1 271 ? 7.191 27.469 11.023 1 93.12 271 TYR A CA 1
ATOM 2161 C C . TYR A 1 271 ? 7.641 28.906 10.828 1 93.12 271 TYR A C 1
ATOM 2163 O O . TYR A 1 271 ? 6.895 29.844 11.125 1 93.12 271 TYR A O 1
ATOM 2171 N N . PHE A 1 272 ? 8.867 29.141 10.273 1 95.38 272 PHE A N 1
ATOM 2172 C CA . PHE A 1 272 ? 9.391 30.469 9.992 1 95.38 272 PHE A CA 1
ATOM 2173 C C . PHE A 1 272 ? 8.477 31.203 9.016 1 95.38 272 PHE A C 1
ATOM 2175 O O . PHE A 1 272 ? 8.172 32.375 9.219 1 95.38 272 PHE A O 1
ATOM 2182 N N . LEU A 1 273 ? 8.078 30.406 7.992 1 93.88 273 LEU A N 1
ATOM 2183 C CA . LEU A 1 273 ? 7.211 31 6.977 1 93.88 273 LEU A CA 1
ATOM 2184 C C . LEU A 1 273 ? 5.867 31.406 7.578 1 93.88 273 LEU A C 1
ATOM 2186 O O . LEU A 1 273 ? 5.34 32.469 7.262 1 93.88 273 LEU A O 1
ATOM 2190 N N . GLN A 1 274 ? 5.391 30.578 8.445 1 89.69 274 GLN A N 1
ATOM 2191 C CA . GLN A 1 274 ? 4.129 30.891 9.109 1 89.69 274 GLN A CA 1
ATOM 2192 C C . GLN A 1 274 ? 4.254 32.125 9.977 1 89.69 274 GLN A C 1
ATOM 2194 O O . GLN A 1 274 ? 3.393 33 9.938 1 89.69 274 GLN A O 1
ATOM 2199 N N . GLN A 1 275 ? 5.383 32.25 10.703 1 87.69 275 GLN A N 1
ATOM 2200 C CA . GLN A 1 275 ? 5.629 33.406 11.578 1 87.69 275 GLN A CA 1
ATOM 2201 C C . GLN A 1 275 ? 5.742 34.688 10.773 1 87.69 275 GLN A C 1
ATOM 2203 O O . GLN A 1 275 ? 5.438 35.75 11.281 1 87.69 275 GLN A O 1
ATOM 2208 N N . ASN A 1 276 ? 6.148 34.531 9.578 1 89.44 276 ASN A N 1
ATOM 2209 C CA . ASN A 1 276 ? 6.355 35.688 8.742 1 89.44 276 ASN A CA 1
ATOM 2210 C C . ASN A 1 276 ? 5.266 35.812 7.684 1 89.44 276 ASN A C 1
ATOM 2212 O O . ASN A 1 276 ? 5.469 36.469 6.652 1 89.44 276 ASN A O 1
ATOM 2216 N N . LYS A 1 277 ? 4.152 35.156 7.797 1 85.44 277 LYS A N 1
ATOM 2217 C CA . LYS A 1 277 ? 2.871 35.344 7.125 1 85.44 277 LYS A CA 1
ATOM 2218 C C . LYS A 1 277 ? 2.91 34.812 5.695 1 85.44 277 LYS A C 1
ATOM 2220 O O . LYS A 1 277 ? 2.223 35.344 4.816 1 85.44 277 LYS A O 1
ATOM 2225 N N . TYR A 1 278 ? 3.885 33.969 5.422 1 91.12 278 TYR A N 1
ATOM 2226 C CA . TYR A 1 278 ? 3.857 33.219 4.168 1 91.12 278 TYR A CA 1
ATOM 2227 C C . TYR A 1 278 ? 3.051 31.922 4.316 1 91.12 278 TYR A C 1
ATOM 2229 O O . TYR A 1 278 ? 3.604 30.828 4.246 1 91.12 278 TYR A O 1
ATOM 2237 N N . TYR A 1 279 ? 1.778 32.031 4.395 1 87.38 279 TYR A N 1
ATOM 2238 C CA . TYR A 1 279 ? 0.896 30.953 4.852 1 87.38 279 TYR A CA 1
ATOM 2239 C C . TYR A 1 279 ? 0.811 29.844 3.814 1 87.38 279 TYR A C 1
ATOM 2241 O O . TYR A 1 279 ? 0.86 28.656 4.16 1 87.38 279 TYR A O 1
ATOM 2249 N N . ARG A 1 280 ? 0.689 30.125 2.559 1 88.56 280 ARG A N 1
ATOM 2250 C CA . ARG A 1 280 ? 0.573 29.125 1.513 1 88.56 280 ARG A CA 1
ATOM 2251 C C . ARG A 1 280 ? 1.832 28.266 1.438 1 88.56 280 ARG A C 1
ATOM 2253 O O . ARG A 1 280 ? 1.749 27.031 1.361 1 88.56 280 ARG A O 1
ATOM 2260 N N . GLU A 1 281 ? 2.961 28.906 1.438 1 94.12 281 GLU A N 1
ATOM 2261 C CA . GLU A 1 281 ? 4.219 28.156 1.409 1 94.12 281 GLU A CA 1
ATOM 2262 C C . GLU A 1 281 ? 4.398 27.328 2.674 1 94.12 281 GLU A C 1
ATOM 2264 O O . GLU A 1 281 ? 4.875 26.188 2.611 1 94.12 281 GLU A O 1
ATOM 2269 N N . ALA A 1 282 ? 4.016 27.922 3.818 1 94.12 282 ALA A N 1
ATOM 2270 C CA . ALA A 1 282 ? 4.102 27.203 5.082 1 94.12 282 ALA A CA 1
ATOM 2271 C C . ALA A 1 282 ? 3.299 25.906 5.027 1 94.12 282 ALA A C 1
ATOM 2273 O O . ALA A 1 282 ? 3.777 24.844 5.461 1 94.12 282 ALA A O 1
ATOM 2274 N N . GLU A 1 283 ? 2.105 25.984 4.473 1 92.94 283 GLU A N 1
ATOM 2275 C CA . GLU A 1 283 ? 1.263 24.797 4.348 1 92.94 283 GLU A CA 1
ATOM 2276 C C . GLU A 1 283 ? 1.963 23.703 3.549 1 92.94 283 GLU A C 1
ATOM 2278 O O . GLU A 1 283 ? 1.966 22.547 3.951 1 92.94 283 GLU A O 1
ATOM 2283 N N . ALA A 1 284 ? 2.547 24.062 2.449 1 95.31 284 ALA A N 1
ATOM 2284 C CA . ALA A 1 284 ? 3.221 23.109 1.575 1 95.31 284 ALA A CA 1
ATOM 2285 C C . ALA A 1 284 ? 4.363 22.406 2.307 1 95.31 284 ALA A C 1
ATOM 2287 O O . ALA A 1 284 ? 4.508 21.188 2.221 1 95.31 284 ALA A O 1
ATOM 2288 N N . TYR A 1 285 ? 5.148 23.141 3.041 1 96.56 285 TYR A N 1
ATOM 2289 C CA . TYR A 1 285 ? 6.293 22.562 3.734 1 96.56 285 TYR A CA 1
ATOM 2290 C C . TYR A 1 285 ? 5.848 21.75 4.941 1 96.56 285 TYR A C 1
ATOM 2292 O O . TYR A 1 285 ? 6.473 20.75 5.281 1 96.56 285 TYR A O 1
ATOM 2300 N N . TYR A 1 286 ? 4.738 22.125 5.598 1 95 286 TYR A N 1
ATOM 2301 C CA . TYR A 1 286 ? 4.191 21.297 6.66 1 95 286 TYR A CA 1
ATOM 2302 C C . TYR A 1 286 ? 3.74 19.938 6.117 1 95 286 TYR A C 1
ATOM 2304 O O . TYR A 1 286 ? 3.975 18.906 6.742 1 95 286 TYR A O 1
ATOM 2312 N N . ARG A 1 287 ? 3.098 19.922 5.031 1 94.44 287 ARG A N 1
ATOM 2313 C CA . ARG A 1 287 ? 2.645 18.688 4.418 1 94.44 287 ARG A CA 1
ATOM 2314 C C . ARG A 1 287 ? 3.826 17.781 4.062 1 94.44 287 ARG A C 1
ATOM 2316 O O . ARG A 1 287 ? 3.777 16.562 4.277 1 94.44 287 ARG A O 1
ATOM 2323 N N . GLN A 1 288 ? 4.836 18.391 3.51 1 95.5 288 GLN A N 1
ATOM 2324 C CA . GLN A 1 288 ? 6.039 17.625 3.209 1 95.5 288 GLN A CA 1
ATOM 2325 C C . GLN A 1 288 ? 6.66 17.047 4.48 1 95.5 288 GLN A C 1
ATOM 2327 O O . GLN A 1 288 ? 7.094 15.898 4.508 1 95.5 288 GLN A O 1
ATOM 2332 N N . ALA A 1 289 ? 6.73 17.891 5.523 1 94 289 ALA A N 1
ATOM 2333 C CA . ALA A 1 289 ? 7.266 17.422 6.801 1 94 289 ALA A CA 1
ATOM 2334 C C . ALA A 1 289 ? 6.457 16.25 7.344 1 94 289 ALA A C 1
ATOM 2336 O O . ALA A 1 289 ? 7.027 15.266 7.82 1 94 289 ALA A O 1
ATOM 2337 N N . TRP A 1 290 ? 5.156 16.312 7.273 1 92 290 TRP A N 1
ATOM 2338 C CA . TRP A 1 290 ? 4.273 15.25 7.727 1 92 290 TRP A CA 1
ATOM 2339 C C . TRP A 1 290 ? 4.566 13.953 6.988 1 92 290 TRP A C 1
ATOM 2341 O O . TRP A 1 290 ? 4.691 12.891 7.605 1 92 290 TRP A O 1
ATOM 2351 N N . HIS A 1 291 ? 4.734 14.039 5.68 1 88.81 291 HIS A N 1
ATOM 2352 C CA . HIS A 1 291 ? 5.051 12.875 4.863 1 88.81 291 HIS A CA 1
ATOM 2353 C C . HIS A 1 291 ? 6.402 12.281 5.25 1 88.81 291 HIS A C 1
ATOM 2355 O O . HIS A 1 291 ? 6.555 11.062 5.316 1 88.81 291 HIS A O 1
ATOM 2361 N N . ALA A 1 292 ? 7.332 13.102 5.453 1 89.75 292 ALA A N 1
ATOM 2362 C CA . ALA A 1 292 ? 8.672 12.656 5.832 1 89.75 292 ALA A CA 1
ATOM 2363 C C . ALA A 1 292 ? 8.656 11.961 7.188 1 89.75 292 ALA A C 1
ATOM 2365 O O . ALA A 1 292 ? 9.297 10.93 7.371 1 89.75 292 ALA A O 1
ATOM 2366 N N . TYR A 1 293 ? 7.887 12.586 8.117 1 87.75 293 TYR A N 1
ATOM 2367 C CA . TYR A 1 293 ? 7.789 11.977 9.438 1 87.75 293 TYR A CA 1
ATOM 2368 C C . TYR A 1 293 ? 7.062 10.633 9.367 1 87.75 293 TYR A C 1
ATOM 2370 O O . TYR A 1 293 ? 7.398 9.695 10.094 1 87.75 293 TYR A O 1
ATOM 2378 N N . ALA A 1 294 ? 6.051 10.492 8.539 1 79.81 294 ALA A N 1
ATOM 2379 C CA . ALA A 1 294 ? 5.285 9.258 8.383 1 79.81 294 ALA A CA 1
ATOM 2380 C C . ALA A 1 294 ? 6.18 8.117 7.902 1 79.81 294 ALA A C 1
ATOM 2382 O O . ALA A 1 294 ? 5.914 6.949 8.188 1 79.81 294 ALA A O 1
ATOM 2383 N N . GLN A 1 295 ? 7.164 8.492 7.137 1 78.12 295 GLN A N 1
ATOM 2384 C CA . GLN A 1 295 ? 8.086 7.48 6.633 1 78.12 295 GLN A CA 1
ATOM 2385 C C . GLN A 1 295 ? 9.039 7.012 7.723 1 78.12 295 GLN A C 1
ATOM 2387 O O . GLN A 1 295 ? 9.656 5.949 7.605 1 78.12 295 GLN A O 1
ATOM 2392 N N . MET A 1 296 ? 9.109 7.902 8.633 1 76.25 296 MET A N 1
ATOM 2393 C CA . MET A 1 296 ? 9.984 7.543 9.742 1 76.25 296 MET A CA 1
ATOM 2394 C C . MET A 1 296 ? 9.305 6.555 10.68 1 76.25 296 MET A C 1
ATOM 2396 O O . MET A 1 296 ? 8.086 6.59 10.844 1 76.25 296 MET A O 1
ATOM 2400 N N . ARG A 1 297 ? 9.719 5.301 10.695 1 58.66 297 ARG A N 1
ATOM 2401 C CA . ARG A 1 297 ? 9.125 4.223 11.477 1 58.66 297 ARG A CA 1
ATOM 2402 C C . ARG A 1 297 ? 8.828 4.68 12.906 1 58.66 297 ARG A C 1
ATOM 2404 O O . ARG A 1 297 ? 9.555 5.508 13.461 1 58.66 297 ARG A O 1
ATOM 2411 N N . ASP A 1 298 ? 7.637 4.332 13.422 1 55.06 298 ASP A N 1
ATOM 2412 C CA . ASP A 1 298 ? 7.133 4.5 14.781 1 55.06 298 ASP A CA 1
ATOM 2413 C C . ASP A 1 298 ? 8.211 4.191 15.812 1 55.06 298 ASP A C 1
ATOM 2415 O O . ASP A 1 298 ? 8.086 4.559 16.984 1 55.06 298 ASP A O 1
ATOM 2419 N N . ASP A 1 299 ? 9.227 3.561 15.219 1 52.75 299 ASP A N 1
ATOM 2420 C CA . ASP A 1 299 ? 10.156 3.102 16.25 1 52.75 299 ASP A CA 1
ATOM 2421 C C . ASP A 1 299 ? 10.922 4.273 16.875 1 52.75 299 ASP A C 1
ATOM 2423 O O . ASP A 1 299 ? 11.617 4.105 17.875 1 52.75 299 ASP A O 1
ATOM 2427 N N . ASN A 1 300 ? 11.109 5.316 16.031 1 56.75 300 ASN A N 1
ATOM 2428 C CA . ASN A 1 300 ? 11.969 6.363 16.562 1 56.75 300 ASN A CA 1
ATOM 2429 C C . ASN A 1 300 ? 11.336 7.043 17.781 1 56.75 300 ASN A C 1
ATOM 2431 O O . ASN A 1 300 ? 11.836 8.062 18.25 1 56.75 300 ASN A O 1
ATOM 2435 N N . GLY A 1 301 ? 10.547 6.551 18.391 1 64.19 301 GLY A N 1
ATOM 2436 C CA . GLY A 1 301 ? 10.18 6.84 19.766 1 64.19 301 GLY A CA 1
ATOM 2437 C C . GLY A 1 301 ? 9.367 8.109 19.922 1 64.19 301 GLY A C 1
ATOM 2438 O O . GLY A 1 301 ? 8.641 8.5 19 1 64.19 301 GLY A O 1
ATOM 2439 N N . ASP A 1 302 ? 9.5 8.945 20.938 1 70.25 302 ASP A N 1
ATOM 2440 C CA . ASP A 1 302 ? 8.758 10.094 21.453 1 70.25 302 ASP A CA 1
ATOM 2441 C C . ASP A 1 302 ? 9.008 11.336 20.609 1 70.25 302 ASP A C 1
ATOM 2443 O O . ASP A 1 302 ? 8.102 12.141 20.375 1 70.25 302 ASP A O 1
ATOM 2447 N N . ALA A 1 303 ? 10.172 11.391 20 1 71.62 303 ALA A N 1
ATOM 2448 C CA . ALA A 1 303 ? 10.484 12.586 19.234 1 71.62 303 ALA A CA 1
ATOM 2449 C C . ALA A 1 303 ? 9.703 12.625 17.922 1 71.62 303 ALA A C 1
ATOM 2451 O O . ALA A 1 303 ? 9.227 13.688 17.516 1 71.62 303 ALA A O 1
ATOM 2452 N N . TYR A 1 304 ? 9.602 11.484 17.391 1 76.81 304 TYR A N 1
ATOM 2453 C CA . TYR A 1 304 ? 8.828 11.383 16.156 1 76.81 304 TYR A CA 1
ATOM 2454 C C . TYR A 1 304 ? 7.363 11.734 16.406 1 76.81 304 TYR A C 1
ATOM 2456 O O . TYR A 1 304 ? 6.766 12.5 15.656 1 76.81 304 TYR A O 1
ATOM 2464 N N . ARG A 1 305 ? 6.836 11.164 17.438 1 81.25 305 ARG A N 1
ATOM 2465 C CA . ARG A 1 305 ? 5.434 11.398 17.766 1 81.25 305 ARG A CA 1
ATOM 2466 C C . ARG A 1 305 ? 5.18 12.867 18.078 1 81.25 305 ARG A C 1
ATOM 2468 O O . ARG A 1 305 ? 4.168 13.43 17.656 1 81.25 305 ARG A O 1
ATOM 2475 N N . GLU A 1 306 ? 6.055 13.508 18.75 1 86 306 GLU A N 1
ATOM 2476 C CA . GLU A 1 306 ? 5.934 14.914 19.125 1 86 306 GLU A CA 1
ATOM 2477 C C . GLU A 1 306 ? 5.961 15.812 17.891 1 86 306 GLU A C 1
ATOM 2479 O O . GLU A 1 306 ? 5.102 16.672 17.734 1 86 306 GLU A O 1
ATOM 2484 N N . ASN A 1 307 ? 6.961 15.516 17.047 1 85.44 307 ASN A N 1
ATOM 2485 C CA . ASN A 1 307 ? 7.105 16.375 15.875 1 85.44 307 ASN A CA 1
ATOM 2486 C C . ASN A 1 307 ? 5.934 16.203 14.906 1 85.44 307 ASN A C 1
ATOM 2488 O O . ASN A 1 307 ? 5.516 17.156 14.266 1 85.44 307 ASN A O 1
ATOM 2492 N N . THR A 1 308 ? 5.453 15.016 14.891 1 88.69 308 THR A N 1
ATOM 2493 C CA . THR A 1 308 ? 4.266 14.789 14.078 1 88.69 308 THR A CA 1
ATOM 2494 C C . THR A 1 308 ? 3.07 15.555 14.641 1 88.69 308 THR A C 1
ATOM 2496 O O . THR A 1 308 ? 2.346 16.219 13.898 1 88.69 308 THR A O 1
ATOM 2499 N N . ALA A 1 309 ? 2.922 15.477 15.945 1 90.62 309 ALA A N 1
ATOM 2500 C CA . ALA A 1 309 ? 1.808 16.172 16.594 1 90.62 309 ALA A CA 1
ATOM 2501 C C . ALA A 1 309 ? 1.889 17.672 16.359 1 90.62 309 ALA A C 1
ATOM 2503 O O . ALA A 1 309 ? 0.889 18.312 16.031 1 90.62 309 ALA A O 1
ATOM 2504 N N . LYS A 1 310 ? 3.043 18.188 16.5 1 90.81 310 LYS A N 1
ATOM 2505 C CA . LYS A 1 310 ? 3.268 19.609 16.281 1 90.81 310 LYS A CA 1
ATOM 2506 C C . LYS A 1 310 ? 2.938 20.016 14.836 1 90.81 310 LYS A C 1
ATOM 2508 O O . LYS A 1 310 ? 2.32 21.047 14.602 1 90.81 310 LYS A O 1
ATOM 2513 N N . THR A 1 311 ? 3.451 19.188 13.953 1 93.25 311 THR A N 1
ATOM 2514 C CA . THR A 1 311 ? 3.219 19.469 12.547 1 93.25 311 THR A CA 1
ATOM 2515 C C . THR A 1 311 ? 1.725 19.469 12.234 1 93.25 311 THR A C 1
ATOM 2517 O O . THR A 1 311 ? 1.226 20.391 11.578 1 93.25 311 THR A O 1
ATOM 2520 N N . LEU A 1 312 ? 1.001 18.484 12.727 1 93.31 312 LEU A N 1
ATOM 2521 C CA . LEU A 1 312 ? -0.435 18.375 12.492 1 93.31 312 LEU A CA 1
ATOM 2522 C C . LEU A 1 312 ? -1.177 19.562 13.109 1 93.31 312 LEU A C 1
ATOM 2524 O O . LEU A 1 312 ? -2.064 20.141 12.477 1 93.31 312 LEU A O 1
ATOM 2528 N N . ASN A 1 313 ? -0.792 19.875 14.258 1 92.94 313 ASN A N 1
ATOM 2529 C CA . ASN A 1 313 ? -1.422 20.984 14.945 1 92.94 313 ASN A CA 1
ATOM 2530 C C . ASN A 1 313 ? -1.21 22.297 14.195 1 92.94 313 ASN A C 1
ATOM 2532 O O . ASN A 1 313 ? -2.152 23.078 14.008 1 92.94 313 ASN A O 1
ATOM 2536 N N . ASN A 1 314 ? 0.009 22.562 13.758 1 91.62 314 ASN A N 1
ATOM 2537 C CA . ASN A 1 314 ? 0.31 23.812 13.07 1 91.62 314 ASN A CA 1
ATOM 2538 C C . ASN A 1 314 ? -0.366 23.875 11.703 1 91.62 314 ASN A C 1
ATOM 2540 O O . ASN A 1 314 ? -0.814 24.938 11.281 1 91.62 314 ASN A O 1
ATOM 2544 N N . LEU A 1 315 ? -0.383 22.75 11.062 1 92.88 315 LEU A N 1
ATOM 2545 C CA . LEU A 1 315 ? -1.104 22.688 9.797 1 92.88 315 LEU A CA 1
ATOM 2546 C C . LEU A 1 315 ? -2.586 22.984 10 1 92.88 315 LEU A C 1
ATOM 2548 O O . LEU A 1 315 ? -3.189 23.719 9.219 1 92.88 315 LEU A O 1
ATOM 2552 N N . ALA A 1 316 ? -3.137 22.406 11.055 1 92.62 316 ALA A N 1
ATOM 2553 C CA . ALA A 1 316 ? -4.543 22.656 11.367 1 92.62 316 ALA A CA 1
ATOM 2554 C C . ALA A 1 316 ? -4.797 24.125 11.656 1 92.62 316 ALA A C 1
ATOM 2556 O O . ALA A 1 316 ? -5.801 24.688 11.211 1 92.62 316 ALA A O 1
ATOM 2557 N N . LEU A 1 317 ? -3.926 24.719 12.352 1 89.94 317 LEU A N 1
ATOM 2558 C CA . LEU A 1 317 ? -4.031 26.141 12.68 1 89.94 317 LEU A CA 1
ATOM 2559 C C . LEU A 1 317 ? -4.062 27 11.414 1 89.94 317 LEU A C 1
ATOM 2561 O O . LEU A 1 317 ? -4.84 27.953 11.32 1 89.94 317 LEU A O 1
ATOM 2565 N N . LEU A 1 318 ? -3.236 26.641 10.508 1 88.12 318 LEU A N 1
ATOM 2566 C CA . LEU A 1 318 ? -3.178 27.359 9.242 1 88.12 318 LEU A CA 1
ATOM 2567 C C . LEU A 1 318 ? -4.48 27.203 8.461 1 88.12 318 LEU A C 1
ATOM 2569 O O . LEU A 1 318 ? -4.984 28.172 7.891 1 88.12 318 LEU A O 1
ATOM 2573 N N . LEU A 1 319 ? -5.012 26.031 8.461 1 87.12 319 LEU A N 1
ATOM 2574 C CA . LEU A 1 319 ? -6.176 25.719 7.641 1 87.12 319 LEU A CA 1
ATOM 2575 C C . LEU A 1 319 ? -7.453 26.25 8.289 1 87.12 319 LEU A C 1
ATOM 2577 O O . LEU A 1 319 ? -8.445 26.5 7.605 1 87.12 319 LEU A O 1
ATOM 2581 N N . ALA A 1 320 ? -7.453 26.406 9.594 1 87 320 ALA A N 1
ATOM 2582 C CA . ALA A 1 320 ? -8.633 26.812 10.344 1 87 320 ALA A CA 1
ATOM 2583 C C . ALA A 1 320 ? -9.078 28.219 9.945 1 87 320 ALA A C 1
ATOM 2585 O O . ALA A 1 320 ? -10.219 28.609 10.18 1 87 320 ALA A O 1
ATOM 2586 N N . HIS A 1 321 ? -8.141 28.969 9.344 1 75.44 321 HIS A N 1
ATOM 2587 C CA . HIS A 1 321 ? -8.461 30.328 8.93 1 75.44 321 HIS A CA 1
ATOM 2588 C C . HIS A 1 321 ? -9.289 30.344 7.652 1 75.44 321 HIS A C 1
ATOM 2590 O O . HIS A 1 321 ? -9.938 31.344 7.336 1 75.44 321 HIS A O 1
ATOM 2596 N N . ASP A 1 322 ? -9.227 29.281 6.965 1 73.12 322 ASP A N 1
ATOM 2597 C CA . ASP A 1 322 ? -10.008 29.125 5.742 1 73.12 322 ASP A CA 1
ATOM 2598 C C . ASP A 1 322 ? -11.328 28.406 6.02 1 73.12 322 ASP A C 1
ATOM 2600 O O . ASP A 1 322 ? -11.336 27.203 6.285 1 73.12 322 ASP A O 1
ATOM 2604 N N . PRO A 1 323 ? -12.375 29.094 5.988 1 69.5 323 PRO A N 1
ATOM 2605 C CA . PRO A 1 323 ? -13.664 28.484 6.309 1 69.5 323 PRO A CA 1
ATOM 2606 C C . PRO A 1 323 ? -13.977 27.281 5.426 1 69.5 323 PRO A C 1
ATOM 2608 O O . PRO A 1 323 ? -14.734 26.391 5.832 1 69.5 323 PRO A O 1
ATOM 2611 N N . PHE A 1 324 ? -13.422 27.219 4.273 1 70.44 324 PHE A N 1
ATOM 2612 C CA . PHE A 1 324 ? -13.703 26.125 3.352 1 70.44 324 PHE A CA 1
ATOM 2613 C C . PHE A 1 324 ? -12.867 24.906 3.693 1 70.44 324 PHE A C 1
ATOM 2615 O O . PHE A 1 324 ? -13.086 23.828 3.145 1 70.44 324 PHE A O 1
ATOM 2622 N N . ARG A 1 325 ? -11.984 24.953 4.504 1 83.56 325 ARG A N 1
ATOM 2623 C CA . ARG A 1 325 ? -11.094 23.844 4.84 1 83.56 325 ARG A CA 1
ATOM 2624 C C . ARG A 1 325 ? -11.234 23.453 6.309 1 83.56 325 ARG A C 1
ATOM 2626 O O . ARG A 1 325 ? -10.305 22.906 6.902 1 83.56 325 ARG A O 1
ATOM 2633 N N . HIS A 1 326 ? -12.359 23.797 6.977 1 83.44 326 HIS A N 1
ATOM 2634 C CA . HIS A 1 326 ? -12.594 23.562 8.398 1 83.44 326 HIS A CA 1
ATOM 2635 C C . HIS A 1 326 ? -12.609 22.078 8.719 1 83.44 326 HIS A C 1
ATOM 2637 O O . HIS A 1 326 ? -12.094 21.656 9.758 1 83.44 326 HIS A O 1
ATOM 2643 N N . ARG A 1 327 ? -13.211 21.359 7.863 1 84.88 327 ARG A N 1
ATOM 2644 C CA . ARG A 1 327 ? -13.289 19.922 8.117 1 84.88 327 ARG A CA 1
ATOM 2645 C C . ARG A 1 327 ? -11.898 19.297 8.141 1 84.88 327 ARG A C 1
ATOM 2647 O O . ARG A 1 327 ? -11.609 18.453 8.984 1 84.88 327 ARG A O 1
ATOM 2654 N N . GLU A 1 328 ? -11.125 19.672 7.168 1 90.5 328 GLU A N 1
ATOM 2655 C CA . GLU A 1 328 ? -9.75 19.172 7.141 1 90.5 328 GLU A CA 1
ATOM 2656 C C . GLU A 1 328 ? -8.984 19.609 8.391 1 90.5 328 GLU A C 1
ATOM 2658 O O . GLU A 1 328 ? -8.289 18.797 9.008 1 90.5 328 GLU A O 1
ATOM 2663 N N . ALA A 1 329 ? -9.086 20.828 8.805 1 92.56 329 ALA A N 1
ATOM 2664 C CA . ALA A 1 329 ? -8.438 21.344 10.008 1 92.56 329 ALA A CA 1
ATOM 2665 C C . ALA A 1 329 ? -8.867 20.562 11.25 1 92.56 329 ALA A C 1
ATOM 2667 O O . ALA A 1 329 ? -8.031 20.219 12.086 1 92.56 329 ALA A O 1
ATOM 2668 N N . GLU A 1 330 ? -10.148 20.297 11.281 1 92.12 330 GLU A N 1
ATOM 2669 C CA . GLU A 1 330 ? -10.695 19.547 12.406 1 92.12 330 GLU A CA 1
ATOM 2670 C C . GLU A 1 330 ? -10.047 18.172 12.516 1 92.12 330 GLU A C 1
ATOM 2672 O O . GLU A 1 330 ? -9.617 17.766 13.594 1 92.12 330 GLU A O 1
ATOM 2677 N N . THR A 1 331 ? -10 17.547 11.391 1 92.75 331 THR A N 1
ATOM 2678 C CA . THR A 1 331 ? -9.406 16.219 11.352 1 92.75 331 THR A CA 1
ATOM 2679 C C . THR A 1 331 ? -7.953 16.25 11.836 1 92.75 331 THR A C 1
ATOM 2681 O O . THR A 1 331 ? -7.516 15.383 12.586 1 92.75 331 THR A O 1
ATOM 2684 N N . LEU A 1 332 ? -7.207 17.172 11.422 1 93.69 332 LEU A N 1
ATOM 2685 C CA . LEU A 1 332 ? -5.801 17.328 11.781 1 93.69 332 LEU A CA 1
ATOM 2686 C C . LEU A 1 332 ? -5.652 17.625 13.266 1 93.69 332 LEU A C 1
ATOM 2688 O O . LEU A 1 332 ? -4.785 17.047 13.938 1 93.69 332 LEU A O 1
ATOM 2692 N N . TYR A 1 333 ? -6.504 18.484 13.797 1 94.12 333 TYR A N 1
ATOM 2693 C CA . TYR A 1 333 ? -6.492 18.766 15.227 1 94.12 333 TYR A CA 1
ATOM 2694 C C . TYR A 1 333 ? -6.738 17.5 16.031 1 94.12 333 TYR A C 1
ATOM 2696 O O . TYR A 1 333 ? -6.047 17.234 17.031 1 94.12 333 TYR A O 1
ATOM 2704 N N . LEU A 1 334 ? -7.715 16.797 15.625 1 93.06 334 LEU A N 1
ATOM 2705 C CA . LEU A 1 334 ? -8.07 15.586 16.359 1 93.06 334 LEU A CA 1
ATOM 2706 C C . LEU A 1 334 ? -6.926 14.578 16.328 1 93.06 334 LEU A C 1
ATOM 2708 O O . LEU A 1 334 ? -6.629 13.945 17.344 1 93.06 334 LEU A O 1
ATOM 2712 N N . GLN A 1 335 ? -6.301 14.469 15.164 1 92.88 335 GLN A N 1
ATOM 2713 C CA . GLN A 1 335 ? -5.145 13.586 15.062 1 92.88 335 GLN A CA 1
ATOM 2714 C C . GLN A 1 335 ? -4.004 14.07 15.953 1 92.88 335 GLN A C 1
ATOM 2716 O O . GLN A 1 335 ? -3.342 13.266 16.609 1 92.88 335 GLN A O 1
ATOM 2721 N N . ALA A 1 336 ? -3.73 15.32 15.93 1 93.88 336 ALA A N 1
ATOM 2722 C CA . ALA A 1 336 ? -2.709 15.906 16.797 1 93.88 336 ALA A CA 1
ATOM 2723 C C . ALA A 1 336 ? -3.023 15.648 18.266 1 93.88 336 ALA A C 1
ATOM 2725 O O . ALA A 1 336 ? -2.145 15.25 19.031 1 93.88 336 ALA A O 1
ATOM 2726 N N . ALA A 1 337 ? -4.309 15.852 18.641 1 93.62 337 ALA A N 1
ATOM 2727 C CA . ALA A 1 337 ? -4.738 15.664 20.031 1 93.62 337 ALA A CA 1
ATOM 2728 C C . ALA A 1 337 ? -4.527 14.219 20.469 1 93.62 337 ALA A C 1
ATOM 2730 O O . ALA A 1 337 ? -4.094 13.969 21.594 1 93.62 337 ALA A O 1
ATOM 2731 N N . GLU A 1 338 ? -4.848 13.359 19.641 1 91.62 338 GLU A N 1
ATOM 2732 C CA . GLU A 1 338 ? -4.668 11.945 19.969 1 91.62 338 GLU A CA 1
ATOM 2733 C C . GLU A 1 338 ? -3.201 11.625 20.234 1 91.62 338 GLU A C 1
ATOM 2735 O O . GLU A 1 338 ? -2.881 10.883 21.172 1 91.62 338 GLU A O 1
ATOM 2740 N N . ARG A 1 339 ? -2.336 12.133 19.422 1 90.5 339 ARG A N 1
ATOM 2741 C CA . ARG A 1 339 ? -0.908 11.898 19.594 1 90.5 339 ARG A CA 1
ATOM 2742 C C . ARG A 1 339 ? -0.401 12.547 20.875 1 90.5 339 ARG A C 1
ATOM 2744 O O . ARG A 1 339 ? 0.374 11.938 21.625 1 90.5 339 ARG A O 1
ATOM 2751 N N . TYR A 1 340 ? -0.856 13.727 21.125 1 92.25 340 TYR A N 1
ATOM 2752 C CA . TYR A 1 340 ? -0.469 14.398 22.359 1 92.25 340 TYR A CA 1
ATOM 2753 C C . TYR A 1 340 ? -1.01 13.664 23.578 1 92.25 340 TYR A C 1
ATOM 2755 O O . TYR A 1 340 ? -0.367 13.633 24.625 1 92.25 340 TYR A O 1
ATOM 2763 N N . ARG A 1 341 ? -2.232 13.062 23.5 1 91.81 341 ARG A N 1
ATOM 2764 C CA . ARG A 1 341 ? -2.779 12.266 24.594 1 91.81 341 ARG A CA 1
ATOM 2765 C C . ARG A 1 341 ? -1.856 11.102 24.938 1 91.81 341 ARG A C 1
ATOM 2767 O O . ARG A 1 341 ? -1.59 10.844 26.109 1 91.81 341 ARG A O 1
ATOM 2774 N N . THR A 1 342 ? -1.415 10.562 23.875 1 88.81 342 THR A N 1
ATOM 2775 C CA . THR A 1 342 ? -0.501 9.438 24.062 1 88.81 342 THR A CA 1
ATOM 2776 C C . THR A 1 342 ? 0.804 9.906 24.703 1 88.81 342 THR A C 1
ATOM 2778 O O . THR A 1 342 ? 1.312 9.273 25.625 1 88.81 342 THR A O 1
ATOM 2781 N N . LEU A 1 343 ? 1.327 10.984 24.219 1 88.06 343 LEU A N 1
ATOM 2782 C CA . LEU A 1 343 ? 2.576 11.523 24.75 1 88.06 343 LEU A CA 1
ATOM 2783 C C . LEU A 1 343 ? 2.4 11.977 26.203 1 88.06 343 LEU A C 1
ATOM 2785 O O . LEU A 1 343 ? 3.289 11.781 27.031 1 88.06 343 LEU A O 1
ATOM 2789 N N . ALA A 1 344 ? 1.267 12.531 26.469 1 90.31 344 ALA A N 1
ATOM 2790 C CA . ALA A 1 344 ? 0.984 13.086 27.797 1 90.31 344 ALA A CA 1
ATOM 2791 C C . ALA A 1 344 ? 0.806 11.977 28.828 1 90.31 344 ALA A C 1
ATOM 2793 O O . ALA A 1 344 ? 0.979 12.211 30.031 1 90.31 344 ALA A O 1
ATOM 2794 N N . GLN A 1 345 ? 0.488 10.828 28.391 1 88.75 345 GLN A N 1
ATOM 2795 C CA . GLN A 1 345 ? 0.38 9.688 29.312 1 88.75 345 GLN A CA 1
ATOM 2796 C C . GLN A 1 345 ? 1.728 9.367 29.953 1 88.75 345 GLN A C 1
ATOM 2798 O O . GLN A 1 345 ? 1.795 9.047 31.141 1 88.75 345 GLN A O 1
ATOM 2803 N N . ASN A 1 346 ? 2.73 9.547 29.141 1 83.19 346 ASN A N 1
ATOM 2804 C CA . ASN A 1 346 ? 4.066 9.211 29.609 1 83.19 346 ASN A CA 1
ATOM 2805 C C . ASN A 1 346 ? 4.766 10.422 30.219 1 83.19 346 ASN A C 1
ATOM 2807 O O . ASN A 1 346 ? 5.57 10.289 31.141 1 83.19 346 ASN A O 1
ATOM 2811 N N . ARG A 1 347 ? 4.52 11.602 29.594 1 85.88 347 ARG A N 1
ATOM 2812 C CA . ARG A 1 347 ? 5.156 12.828 30.047 1 85.88 347 ARG A CA 1
ATOM 2813 C C . ARG A 1 347 ? 4.145 13.969 30.156 1 85.88 347 ARG A C 1
ATOM 2815 O O . ARG A 1 347 ? 4.215 14.938 29.391 1 85.88 347 ARG A O 1
ATOM 2822 N N . PRO A 1 348 ? 3.332 13.992 31.219 1 87.5 348 PRO A N 1
ATOM 2823 C CA . PRO A 1 348 ? 2.227 14.945 31.312 1 87.5 348 PRO A CA 1
ATOM 2824 C C . PRO A 1 348 ? 2.707 16.391 31.375 1 87.5 348 PRO A C 1
ATOM 2826 O O . PRO A 1 348 ? 2.164 17.266 30.688 1 87.5 348 PRO A O 1
ATOM 2829 N N . ALA A 1 349 ? 3.66 16.641 32.125 1 81.69 349 ALA A N 1
ATOM 2830 C CA . ALA A 1 349 ? 4.113 18.016 32.281 1 81.69 349 ALA A CA 1
ATOM 2831 C C . ALA A 1 349 ? 4.594 18.625 30.984 1 81.69 349 ALA A C 1
ATOM 2833 O O . ALA A 1 349 ? 4.422 19.812 30.734 1 81.69 349 ALA A O 1
ATOM 2834 N N . ALA A 1 350 ? 5.121 17.719 30.141 1 80.5 350 ALA A N 1
ATOM 2835 C CA . ALA A 1 350 ? 5.73 18.203 28.906 1 80.5 350 ALA A CA 1
ATOM 2836 C C . ALA A 1 350 ? 4.676 18.422 27.828 1 80.5 350 ALA A C 1
ATOM 2838 O O . ALA A 1 350 ? 4.805 19.312 27 1 80.5 350 ALA A O 1
ATOM 2839 N N . PHE A 1 351 ? 3.586 17.578 27.891 1 89.38 351 PHE A N 1
ATOM 2840 C CA . PHE A 1 351 ? 2.771 17.562 26.688 1 89.38 351 PHE A CA 1
ATOM 2841 C C . PHE A 1 351 ? 1.336 17.969 27 1 89.38 351 PHE A C 1
ATOM 2843 O O . PHE A 1 351 ? 0.55 18.25 26.078 1 89.38 351 PHE A O 1
ATOM 2850 N N . GLU A 1 352 ? 0.957 18.125 28.25 1 91.88 352 GLU A N 1
ATOM 2851 C CA . GLU A 1 352 ? -0.404 18.531 28.609 1 91.88 352 GLU A CA 1
ATOM 2852 C C . GLU A 1 352 ? -0.712 19.938 28.125 1 91.88 352 GLU A C 1
ATOM 2854 O O . GLU A 1 352 ? -1.835 20.219 27.703 1 91.88 352 GLU A O 1
ATOM 2859 N N . PRO A 1 353 ? 0.222 20.844 28.156 1 89.56 353 PRO A N 1
ATOM 2860 C CA . PRO A 1 353 ? -0.077 22.172 27.609 1 89.56 353 PRO A CA 1
ATOM 2861 C C . PRO A 1 353 ? -0.423 22.141 26.125 1 89.56 353 PRO A C 1
ATOM 2863 O O . PRO A 1 353 ? -1.372 22.797 25.703 1 89.56 353 PRO A O 1
ATOM 2866 N N . ASP A 1 354 ? 0.311 21.344 25.422 1 89.62 354 ASP A N 1
ATOM 2867 C CA . ASP A 1 354 ? 0.06 21.25 23.984 1 89.62 354 ASP A CA 1
ATOM 2868 C C . ASP A 1 354 ? -1.278 20.562 23.719 1 89.62 354 ASP A C 1
ATOM 2870 O O . ASP A 1 354 ? -2.018 20.969 22.812 1 89.62 354 ASP A O 1
ATOM 2874 N N . LEU A 1 355 ? -1.51 19.562 24.5 1 93 355 LEU A N 1
ATOM 2875 C CA . LEU A 1 355 ? -2.789 18.875 24.375 1 93 355 LEU A CA 1
ATOM 2876 C C . LEU A 1 355 ? -3.949 19.828 24.641 1 93 355 LEU A C 1
ATOM 2878 O O . LEU A 1 355 ? -4.887 19.891 23.828 1 93 355 LEU A O 1
ATOM 2882 N N . ALA A 1 356 ? -3.811 20.562 25.703 1 94 356 ALA A N 1
ATOM 2883 C CA . ALA A 1 356 ? -4.879 21.484 26.094 1 94 356 ALA A CA 1
ATOM 2884 C C . ALA A 1 356 ? -5.102 22.547 25.016 1 94 356 ALA A C 1
ATOM 2886 O O . ALA A 1 356 ? -6.242 22.875 24.688 1 94 356 ALA A O 1
ATOM 2887 N N . ALA A 1 357 ? -4.023 23.047 24.5 1 92.12 357 ALA A N 1
ATOM 2888 C CA . ALA A 1 357 ? -4.117 24.062 23.453 1 92.12 357 ALA A CA 1
ATOM 2889 C C . ALA A 1 357 ? -4.785 23.5 22.203 1 92.12 357 ALA A C 1
ATOM 2891 O O . ALA A 1 357 ? -5.637 24.156 21.594 1 92.12 357 ALA A O 1
ATOM 2892 N N . THR A 1 358 ? -4.391 22.344 21.859 1 94.12 358 THR A N 1
ATOM 2893 C CA . THR A 1 358 ? -4.941 21.703 20.656 1 94.12 358 THR A CA 1
ATOM 2894 C C . THR A 1 358 ? -6.438 21.453 20.828 1 94.12 358 THR A C 1
ATOM 2896 O O . THR A 1 358 ? -7.223 21.688 19.906 1 94.12 358 THR A O 1
ATOM 2899 N N . LEU A 1 359 ? -6.781 20.906 22 1 94.5 359 LEU A N 1
ATOM 2900 C CA . LEU A 1 359 ? -8.188 20.656 22.281 1 94.5 359 LEU A CA 1
ATOM 2901 C C . LEU A 1 359 ? -8.992 21.938 22.234 1 94.5 359 LEU A C 1
ATOM 2903 O O . LEU A 1 359 ? -10.094 21.969 21.672 1 94.5 359 LEU A O 1
ATOM 2907 N N . ASN A 1 360 ? -8.477 22.938 22.812 1 93 360 ASN A N 1
ATOM 2908 C CA . ASN A 1 360 ? -9.141 24.234 22.797 1 93 360 ASN A CA 1
ATOM 2909 C C . ASN A 1 360 ? -9.336 24.75 21.359 1 93 360 ASN A C 1
ATOM 2911 O O . ASN A 1 360 ? -10.422 25.203 21.016 1 93 360 ASN A O 1
ATOM 2915 N N . ASN A 1 361 ? -8.297 24.672 20.594 1 91.25 361 ASN A N 1
ATOM 2916 C CA . ASN A 1 361 ? -8.375 25.141 19.219 1 91.25 361 ASN A CA 1
ATOM 2917 C C . ASN A 1 361 ? -9.383 24.344 18.406 1 91.25 361 ASN A C 1
ATOM 2919 O O . ASN A 1 361 ? -10.125 24.906 17.594 1 91.25 361 ASN A O 1
ATOM 2923 N N . CYS A 1 362 ? -9.367 23.094 18.641 1 93 362 CYS A N 1
ATOM 2924 C CA . CYS A 1 362 ? -10.336 22.234 17.953 1 93 362 CYS A CA 1
ATOM 2925 C C . CYS A 1 362 ? -11.766 22.625 18.328 1 93 362 CYS A C 1
ATOM 2927 O O . CYS A 1 362 ? -12.633 22.719 17.453 1 93 362 CYS A O 1
ATOM 2929 N N . ALA A 1 363 ? -11.953 22.875 19.609 1 93.12 363 ALA A N 1
ATOM 2930 C CA . ALA A 1 363 ? -13.273 23.234 20.109 1 93.12 363 ALA A CA 1
ATOM 2931 C C . ALA A 1 363 ? -13.742 24.547 19.484 1 93.12 363 ALA A C 1
ATOM 2933 O O . ALA A 1 363 ? -14.914 24.703 19.125 1 93.12 363 ALA A O 1
ATOM 2934 N N . VAL A 1 364 ? -12.844 25.469 19.375 1 89.81 364 VAL A N 1
ATOM 2935 C CA . VAL A 1 364 ? -13.164 26.75 18.75 1 89.81 364 VAL A CA 1
ATOM 2936 C C . VAL A 1 364 ? -13.68 26.531 17.328 1 89.81 364 VAL A C 1
ATOM 2938 O O . VAL A 1 364 ? -14.656 27.156 16.922 1 89.81 364 VAL A O 1
ATOM 2941 N N . LEU A 1 365 ? -13.016 25.688 16.641 1 88.56 365 LEU A N 1
ATOM 2942 C CA . LEU A 1 365 ? -13.391 25.406 15.266 1 88.56 365 LEU A CA 1
ATOM 2943 C C . LEU A 1 365 ? -14.75 24.734 15.203 1 88.56 365 LEU A C 1
ATOM 2945 O O . LEU A 1 365 ? -15.609 25.125 14.406 1 88.56 365 LEU A O 1
ATOM 2949 N N . ILE A 1 366 ? -14.977 23.766 16.062 1 88.69 366 ILE A N 1
ATOM 2950 C CA . ILE A 1 366 ? -16.203 22.969 16.047 1 88.69 366 ILE A CA 1
ATOM 2951 C C . ILE A 1 366 ? -17.375 23.812 16.531 1 88.69 366 ILE A C 1
ATOM 2953 O O . ILE A 1 366 ? -18.5 23.672 16.031 1 88.69 366 ILE A O 1
ATOM 2957 N N . ALA A 1 367 ? -17.172 24.734 17.359 1 87.19 367 ALA A N 1
ATOM 2958 C CA . ALA A 1 367 ? -18.203 25.594 17.953 1 87.19 367 ALA A CA 1
ATOM 2959 C C . ALA A 1 367 ? -18.844 26.484 16.906 1 87.19 367 ALA A C 1
ATOM 2961 O O . ALA A 1 367 ? -19.906 27.078 17.141 1 87.19 367 ALA A O 1
ATOM 2962 N N . LYS A 1 368 ? -18.188 26.656 15.797 1 77.62 368 LYS A N 1
ATOM 2963 C CA . LYS A 1 368 ? -18.75 27.453 14.711 1 77.62 368 LYS A CA 1
ATOM 2964 C C . LYS A 1 368 ? -19.969 26.781 14.094 1 77.62 368 LYS A C 1
ATOM 2966 O O . LYS A 1 368 ? -20.766 27.438 13.43 1 77.62 368 LYS A O 1
ATOM 2971 N N . ASP A 1 369 ? -20.062 25.531 14.328 1 75.25 369 ASP A N 1
ATOM 2972 C CA . ASP A 1 369 ? -21.219 24.766 13.867 1 75.25 369 ASP A CA 1
ATOM 2973 C C . ASP A 1 369 ? -22.219 24.547 15 1 75.25 369 ASP A C 1
ATOM 2975 O O . ASP A 1 369 ? -21.984 23.719 15.891 1 75.25 369 ASP A O 1
ATOM 2979 N N . PRO A 1 370 ? -23.297 25.172 14.93 1 72.31 370 PRO A N 1
ATOM 2980 C CA . PRO A 1 370 ? -24.281 25.047 16.016 1 72.31 370 PRO A CA 1
ATOM 2981 C C . PRO A 1 370 ? -24.75 23.609 16.234 1 72.31 370 PRO A C 1
ATOM 2983 O O . PRO A 1 370 ? -25.031 23.203 17.375 1 72.31 370 PRO A O 1
ATOM 2986 N N . ALA A 1 371 ? -24.781 22.844 15.242 1 74.31 371 ALA A N 1
ATOM 2987 C CA . ALA A 1 371 ? -25.219 21.469 15.352 1 74.31 371 ALA A CA 1
ATOM 2988 C C . ALA A 1 371 ? -24.266 20.641 16.188 1 74.31 371 ALA A C 1
ATOM 2990 O O . ALA A 1 371 ? -24.609 19.547 16.656 1 74.31 371 ALA A O 1
ATOM 2991 N N . ARG A 1 372 ? -23.125 21.062 16.438 1 85.25 372 ARG A N 1
ATOM 2992 C CA . ARG A 1 372 ? -22.078 20.266 17.094 1 85.25 372 ARG A CA 1
ATOM 2993 C C . ARG A 1 372 ? -21.625 20.922 18.391 1 85.25 372 ARG A C 1
ATOM 2995 O O . ARG A 1 372 ? -20.484 20.719 18.828 1 85.25 372 ARG A O 1
ATOM 3002 N N . TRP A 1 373 ? -22.406 21.75 19.078 1 86 373 TRP A N 1
ATOM 3003 C CA . TRP A 1 373 ? -22.062 22.484 20.297 1 86 373 TRP A CA 1
ATOM 3004 C C . TRP A 1 373 ? -21.75 21.531 21.438 1 86 373 TRP A C 1
ATOM 3006 O O . TRP A 1 373 ? -20.875 21.797 22.266 1 86 373 TRP A O 1
ATOM 3016 N N . ARG A 1 374 ? -22.469 20.516 21.438 1 87.94 374 ARG A N 1
ATOM 3017 C CA . ARG A 1 374 ? -22.219 19.547 22.5 1 87.94 374 ARG A CA 1
ATOM 3018 C C . ARG A 1 374 ? -20.812 18.984 22.406 1 87.94 374 ARG A C 1
ATOM 3020 O O . ARG A 1 374 ? -20.141 18.781 23.422 1 87.94 374 ARG A O 1
ATOM 3027 N N . GLN A 1 375 ? -20.453 18.703 21.203 1 91.38 375 GLN A N 1
ATOM 3028 C CA . GLN A 1 375 ? -19.094 18.203 20.984 1 91.38 375 GLN A CA 1
ATOM 3029 C C . GLN A 1 375 ? -18.062 19.25 21.375 1 91.38 375 GLN A C 1
ATOM 3031 O O . GLN A 1 375 ? -17.062 18.938 22.031 1 91.38 375 GLN A O 1
ATOM 3036 N N . ALA A 1 376 ? -18.234 20.453 21.016 1 92.62 376 ALA A N 1
ATOM 3037 C CA . ALA A 1 376 ? -17.344 21.547 21.375 1 92.62 376 ALA A CA 1
ATOM 3038 C C . ALA A 1 376 ? -17.25 21.703 22.906 1 92.62 376 ALA A C 1
ATOM 3040 O O . ALA A 1 376 ? -16.156 21.891 23.438 1 92.62 376 ALA A O 1
ATOM 3041 N N . GLU A 1 377 ? -18.391 21.562 23.531 1 93.12 377 GLU A N 1
ATOM 3042 C CA . GLU A 1 377 ? -18.406 21.672 24.984 1 93.12 377 GLU A CA 1
ATOM 3043 C C . GLU A 1 377 ? -17.531 20.609 25.641 1 93.12 377 GLU A C 1
ATOM 3045 O O . GLU A 1 377 ? -16.781 20.891 26.578 1 93.12 377 GLU A O 1
ATOM 3050 N N . THR A 1 378 ? -17.688 19.469 25.094 1 94.81 378 THR A N 1
ATOM 3051 C CA . THR A 1 378 ? -16.891 18.359 25.625 1 94.81 378 THR A CA 1
ATOM 3052 C C . THR A 1 378 ? -15.398 18.656 25.516 1 94.81 378 THR A C 1
ATOM 3054 O O . THR A 1 378 ? -14.648 18.438 26.469 1 94.81 378 THR A O 1
ATOM 3057 N N . LEU A 1 379 ? -14.984 19.125 24.422 1 94.38 379 LEU A N 1
ATOM 3058 C CA . LEU A 1 379 ? -13.578 19.453 24.188 1 94.38 379 LEU A CA 1
ATOM 3059 C C . LEU A 1 379 ? -13.117 20.594 25.078 1 94.38 379 LEU A C 1
ATOM 3061 O O . LEU A 1 379 ? -12.031 20.547 25.641 1 94.38 379 LEU A O 1
ATOM 3065 N N . TYR A 1 380 ? -13.945 21.609 25.25 1 94.44 380 TYR A N 1
ATOM 3066 C CA . TYR A 1 380 ? -13.633 22.719 26.141 1 94.44 380 TYR A CA 1
ATOM 3067 C C . TYR A 1 380 ? -13.445 22.25 27.562 1 94.44 380 TYR A C 1
ATOM 3069 O O . TYR A 1 380 ? -12.516 22.672 28.25 1 94.44 380 TYR A O 1
ATOM 3077 N N . ARG A 1 381 ? -14.32 21.438 27.969 1 95.38 381 ARG A N 1
ATOM 3078 C CA . ARG A 1 381 ? -14.258 20.969 29.359 1 95.38 381 ARG A CA 1
ATOM 3079 C C . ARG A 1 381 ? -13 20.141 29.594 1 95.38 381 ARG A C 1
ATOM 3081 O O . ARG A 1 381 ? -12.375 20.25 30.656 1 95.38 381 ARG A O 1
ATOM 3088 N N . GLU A 1 382 ? -12.703 19.344 28.625 1 94.88 382 GLU A N 1
ATOM 3089 C CA . GLU A 1 382 ? -11.445 18.609 28.75 1 94.88 382 GLU A CA 1
ATOM 3090 C C . GLU A 1 382 ? -10.25 19.547 28.766 1 94.88 382 GLU A C 1
ATOM 3092 O O . GLU A 1 382 ? -9.367 19.422 29.609 1 94.88 382 GLU A O 1
ATOM 3097 N N . ALA A 1 383 ? -10.156 20.469 27.844 1 95.12 383 ALA A N 1
ATOM 3098 C CA . ALA A 1 383 ? -9.086 21.469 27.781 1 95.12 383 ALA A CA 1
ATOM 3099 C C . ALA A 1 383 ? -9.008 22.25 29.094 1 95.12 383 ALA A C 1
ATOM 3101 O O . ALA A 1 383 ? -7.914 22.484 29.609 1 95.12 383 ALA A O 1
ATOM 3102 N N . LEU A 1 384 ? -10.164 22.594 29.594 1 94.38 384 LEU A N 1
ATOM 3103 C CA . LEU A 1 384 ? -10.219 23.406 30.797 1 94.38 384 LEU A CA 1
ATOM 3104 C C . LEU A 1 384 ? -9.703 22.625 32 1 94.38 384 LEU A C 1
ATOM 3106 O O . LEU A 1 384 ? -9 23.172 32.844 1 94.38 384 LEU A O 1
ATOM 3110 N N . SER A 1 385 ? -10.117 21.406 32.094 1 94.5 385 SER A N 1
ATOM 3111 C CA . SER A 1 385 ? -9.633 20.562 33.188 1 94.5 385 SER A CA 1
ATOM 3112 C C . SER A 1 385 ? -8.109 20.516 33.219 1 94.5 385 SER A C 1
ATOM 3114 O O . SER A 1 385 ? -7.5 20.672 34.281 1 94.5 385 SER A O 1
ATOM 3116 N N . LEU A 1 386 ? -7.559 20.344 32.062 1 93.69 386 LEU A N 1
ATOM 3117 C CA . LEU A 1 386 ? -6.102 20.312 31.938 1 93.69 386 LEU A CA 1
ATOM 3118 C C . LEU A 1 386 ? -5.5 21.672 32.281 1 93.69 386 LEU A C 1
ATOM 3120 O O . LEU A 1 386 ? -4.562 21.75 33.094 1 93.69 386 LEU A O 1
ATOM 3124 N N . ARG A 1 387 ? -6.043 22.734 31.766 1 91.62 387 ARG A N 1
ATOM 3125 C CA . ARG A 1 387 ? -5.488 24.078 31.938 1 91.62 387 ARG A CA 1
ATOM 3126 C C . ARG A 1 387 ? -5.668 24.562 33.375 1 91.62 387 ARG A C 1
ATOM 3128 O O . ARG A 1 387 ? -4.832 25.312 33.875 1 91.62 387 ARG A O 1
ATOM 3135 N N . ARG A 1 388 ? -6.703 24.109 34.062 1 91.69 388 ARG A N 1
ATOM 3136 C CA . ARG A 1 388 ? -6.871 24.438 35.469 1 91.69 388 ARG A CA 1
ATOM 3137 C C . ARG A 1 388 ? -5.766 23.812 36.312 1 91.69 388 ARG A C 1
ATOM 3139 O O . ARG A 1 388 ? -5.227 24.453 37.219 1 91.69 388 ARG A O 1
ATOM 3146 N N . ARG A 1 389 ? -5.484 22.609 35.938 1 90.69 389 ARG A N 1
ATOM 3147 C CA . ARG A 1 389 ? -4.398 21.938 36.656 1 90.69 389 ARG A CA 1
ATOM 3148 C C . ARG A 1 389 ? -3.062 22.625 36.375 1 90.69 389 ARG A C 1
ATOM 3150 O O . ARG A 1 389 ? -2.27 22.859 37.281 1 90.69 389 ARG A O 1
ATOM 3157 N N . LEU A 1 390 ? -2.861 22.969 35.156 1 87.88 390 LEU A N 1
ATOM 3158 C CA . LEU A 1 390 ? -1.617 23.594 34.75 1 87.88 390 LEU A CA 1
ATOM 3159 C C . LEU A 1 390 ? -1.497 25 35.344 1 87.88 390 LEU A C 1
ATOM 3161 O O . LEU A 1 390 ? -0.388 25.484 35.562 1 87.88 390 LEU A O 1
ATOM 3165 N N . ALA A 1 391 ? -2.594 25.641 35.625 1 87.94 391 ALA A N 1
ATOM 3166 C CA . ALA A 1 391 ? -2.646 27.031 36.062 1 87.94 391 ALA A CA 1
ATOM 3167 C C . ALA A 1 391 ? -2.141 27.156 37.5 1 87.94 391 ALA A C 1
ATOM 3169 O O . ALA A 1 391 ? -2.018 28.266 38.031 1 87.94 391 ALA A O 1
ATOM 3170 N N . GLU A 1 392 ? -1.885 26.062 38.094 1 83.31 392 GLU A N 1
ATOM 3171 C CA . GLU A 1 392 ? -1.135 26.156 39.344 1 83.31 392 GLU A CA 1
ATOM 3172 C C . GLU A 1 392 ? 0.169 26.922 39.156 1 83.31 392 GLU A C 1
ATOM 3174 O O . GLU A 1 392 ? 0.631 27.609 40.062 1 83.31 392 GLU A O 1
ATOM 3179 N N . ASN A 1 393 ? 0.67 26.75 38 1 79.69 393 ASN A N 1
ATOM 3180 C CA . ASN A 1 393 ? 1.707 27.656 37.531 1 79.69 393 ASN A CA 1
ATOM 3181 C C . ASN A 1 393 ? 1.107 28.906 36.906 1 79.69 393 ASN A C 1
ATOM 3183 O O . ASN A 1 393 ? 0.423 28.828 35.875 1 79.69 393 ASN A O 1
ATOM 3187 N N . PRO A 1 394 ? 1.361 30.016 37.469 1 78.31 394 PRO A N 1
ATOM 3188 C CA . PRO A 1 394 ? 0.713 31.266 37.031 1 78.31 394 PRO A CA 1
ATOM 3189 C C . PRO A 1 394 ? 0.96 31.562 35.562 1 78.31 394 PRO A C 1
ATOM 3191 O O . PRO A 1 394 ? 0.198 32.312 34.969 1 78.31 394 PRO A O 1
ATOM 3194 N N . ALA A 1 395 ? 1.964 30.953 35.062 1 74.38 395 ALA A N 1
ATOM 3195 C CA . ALA A 1 395 ? 2.281 31.203 33.656 1 74.38 395 ALA A CA 1
ATOM 3196 C C . ALA A 1 395 ? 1.169 30.688 32.75 1 74.38 395 ALA A C 1
ATOM 3198 O O . ALA A 1 395 ? 0.998 31.188 31.641 1 74.38 395 ALA A O 1
ATOM 3199 N N . PHE A 1 396 ? 0.289 29.781 33.281 1 82.81 396 PHE A N 1
ATOM 3200 C CA . PHE A 1 396 ? -0.731 29.172 32.438 1 82.81 396 PHE A CA 1
ATOM 3201 C C . PHE A 1 396 ? -2.113 29.719 32.781 1 82.81 396 PHE A C 1
ATOM 3203 O O . PHE A 1 396 ? -3.117 29.266 32.219 1 82.81 396 PHE A O 1
ATOM 3210 N N . ALA A 1 397 ? -2.104 30.672 33.656 1 86.81 397 ALA A N 1
ATOM 3211 C CA . ALA A 1 397 ? -3.387 31.188 34.125 1 86.81 397 ALA A CA 1
ATOM 3212 C C . ALA A 1 397 ? -4.164 31.844 33 1 86.81 397 ALA A C 1
ATOM 3214 O O . ALA A 1 397 ? -5.391 31.75 32.938 1 86.81 397 ALA A O 1
ATOM 3215 N N . GLY A 1 398 ? -3.471 32.469 32.156 1 87.12 398 GLY A N 1
ATOM 3216 C CA . GLY A 1 398 ? -4.121 33.094 31.016 1 87.12 398 GLY A CA 1
ATOM 3217 C C . GLY A 1 398 ? -4.805 32.094 30.094 1 87.12 398 GLY A C 1
ATOM 3218 O O . GLY A 1 398 ? -5.902 32.375 29.594 1 87.12 398 GLY A O 1
ATOM 3219 N N . ASP A 1 399 ? -4.23 30.984 29.906 1 88.06 399 ASP A N 1
ATOM 3220 C CA . ASP A 1 399 ? -4.793 29.953 29.047 1 88.06 399 ASP A CA 1
ATOM 3221 C C . ASP A 1 399 ? -6.098 29.406 29.609 1 88.06 399 ASP A C 1
ATOM 3223 O O . ASP A 1 399 ? -7.059 29.172 28.875 1 88.06 399 ASP A O 1
ATOM 3227 N N . ALA A 1 400 ? -6.055 29.188 30.875 1 91.75 400 ALA A N 1
ATOM 3228 C CA . ALA A 1 400 ? -7.262 28.703 31.547 1 91.75 400 ALA A CA 1
ATOM 3229 C C . ALA A 1 400 ? -8.398 29.719 31.422 1 91.75 400 ALA A C 1
ATOM 3231 O O . ALA A 1 400 ? -9.539 29.344 31.125 1 91.75 400 ALA A O 1
ATOM 3232 N N . ALA A 1 401 ? -8.039 31 31.609 1 91.5 401 ALA A N 1
ATOM 3233 C CA . ALA A 1 401 ? -9.039 32.062 31.5 1 91.5 401 ALA A CA 1
ATOM 3234 C C . ALA A 1 401 ? -9.633 32.094 30.094 1 91.5 401 ALA A C 1
ATOM 3236 O O . ALA A 1 401 ? -10.844 32.312 29.938 1 91.5 401 ALA A O 1
ATOM 3237 N N . GLU A 1 402 ? -8.805 31.953 29.172 1 89.31 402 GLU A N 1
ATOM 3238 C CA . GLU A 1 402 ? -9.258 31.953 27.781 1 89.31 402 GLU A CA 1
ATOM 3239 C C . GLU A 1 402 ? -10.266 30.828 27.531 1 89.31 402 GLU A C 1
ATOM 3241 O O . GLU A 1 402 ? -11.312 31.062 26.922 1 89.31 402 GLU A O 1
ATOM 3246 N N . THR A 1 403 ? -9.922 29.656 27.953 1 92.75 403 THR A N 1
ATOM 3247 C CA . THR A 1 403 ? -10.812 28.516 27.75 1 92.75 403 THR A CA 1
ATOM 3248 C C . THR A 1 403 ? -12.117 28.703 28.531 1 92.75 403 THR A C 1
ATOM 3250 O O . THR A 1 403 ? -13.188 28.328 28.047 1 92.75 403 THR A O 1
ATOM 3253 N N . LEU A 1 404 ? -11.992 29.25 29.75 1 92.25 404 LEU A N 1
ATOM 3254 C CA . LEU A 1 404 ? -13.18 29.562 30.531 1 92.25 404 LEU A CA 1
ATOM 3255 C C . LEU A 1 404 ? -14.109 30.484 29.75 1 92.25 404 LEU A C 1
ATOM 3257 O O . LEU A 1 404 ? -15.32 30.25 29.688 1 92.25 404 LEU A O 1
ATOM 3261 N N . ASN A 1 405 ? -13.539 31.453 29.203 1 90.38 405 ASN A N 1
ATOM 3262 C CA . ASN A 1 405 ? -14.32 32.406 28.422 1 90.38 405 ASN A CA 1
ATOM 3263 C C . ASN A 1 405 ? -14.984 31.734 27.219 1 90.38 405 ASN A C 1
ATOM 3265 O O . ASN A 1 405 ? -16.156 32 26.938 1 90.38 405 ASN A O 1
ATOM 3269 N N . ASN A 1 406 ? -14.266 30.969 26.547 1 89.94 406 ASN A N 1
ATOM 3270 C CA . ASN A 1 406 ? -14.789 30.297 25.359 1 89.94 406 ASN A CA 1
ATOM 3271 C C . ASN A 1 406 ? -15.953 29.359 25.719 1 89.94 406 ASN A C 1
ATOM 3273 O O . ASN A 1 406 ? -16.953 29.328 25.016 1 89.94 406 ASN A O 1
ATOM 3277 N N . LEU A 1 407 ? -15.742 28.625 26.781 1 92.75 407 LEU A N 1
ATOM 3278 C CA . LEU A 1 407 ? -16.797 27.734 27.234 1 92.75 407 LEU A CA 1
ATOM 3279 C C . LEU A 1 407 ? -18.047 28.516 27.641 1 92.75 407 LEU A C 1
ATOM 3281 O O . LEU A 1 407 ? -19.172 28.141 27.281 1 92.75 407 LEU A O 1
ATOM 3285 N N . ALA A 1 408 ? -17.859 29.609 28.375 1 92 408 ALA A N 1
ATOM 3286 C CA . ALA A 1 408 ? -18.969 30.453 28.797 1 92 408 ALA A CA 1
ATOM 3287 C C . ALA A 1 408 ? -19.734 31.016 27.594 1 92 408 ALA A C 1
ATOM 3289 O O . ALA A 1 408 ? -20.969 31 27.578 1 92 408 ALA A O 1
ATOM 3290 N N . ALA A 1 409 ? -18.969 31.406 26.656 1 86.12 409 ALA A N 1
ATOM 3291 C CA . ALA A 1 409 ? -19.562 31.984 25.453 1 86.12 409 ALA A CA 1
ATOM 3292 C C . ALA A 1 409 ? -20.391 30.938 24.703 1 86.12 409 ALA A C 1
ATOM 3294 O O . ALA A 1 409 ? -21.453 31.25 24.156 1 86.12 409 ALA A O 1
ATOM 3295 N N . LEU A 1 410 ? -19.906 29.781 24.672 1 87.44 410 LEU A N 1
ATOM 3296 C CA . LEU A 1 410 ? -20.625 28.703 24.031 1 87.44 410 LEU A CA 1
ATOM 3297 C C . LEU A 1 410 ? -21.922 28.391 24.766 1 87.44 410 LEU A C 1
ATOM 3299 O O . LEU A 1 410 ? -22.984 28.281 24.156 1 87.44 410 LEU A O 1
ATOM 3303 N N . LEU A 1 411 ? -21.812 28.281 26.078 1 89.06 411 LEU A N 1
ATOM 3304 C CA . LEU A 1 411 ? -22.953 27.875 26.891 1 89.06 411 LEU A CA 1
ATOM 3305 C C . LEU A 1 411 ? -23.984 29 26.953 1 89.06 411 LEU A C 1
ATOM 3307 O O . LEU A 1 411 ? -25.156 28.75 27.266 1 89.06 411 LEU A O 1
ATOM 3311 N N . ALA A 1 412 ? -23.594 30.156 26.703 1 84.62 412 ALA A N 1
ATOM 3312 C CA . ALA A 1 412 ? -24.484 31.312 26.703 1 84.62 412 ALA A CA 1
ATOM 3313 C C . ALA A 1 412 ? -25.578 31.156 25.641 1 84.62 412 ALA A C 1
ATOM 3315 O O . ALA A 1 412 ? -26.625 31.812 25.734 1 84.62 412 ALA A O 1
ATOM 3316 N N . LYS A 1 413 ? -25.328 30.328 24.75 1 74.19 413 LYS A N 1
ATOM 3317 C CA . LYS A 1 413 ? -26.297 30.109 23.688 1 74.19 413 LYS A CA 1
ATOM 3318 C C . LYS A 1 413 ? -27.438 29.203 24.156 1 74.19 413 LYS A C 1
ATOM 3320 O O . LYS A 1 413 ? -28.484 29.141 23.5 1 74.19 413 LYS A O 1
ATOM 3325 N N . ASP A 1 414 ? -27.266 28.594 25.281 1 76.75 414 ASP A N 1
ATOM 3326 C CA . ASP A 1 414 ? -28.281 27.734 25.875 1 76.75 414 ASP A CA 1
ATOM 3327 C C . ASP A 1 414 ? -28.969 28.422 27.047 1 76.75 414 ASP A C 1
ATOM 3329 O O . ASP A 1 414 ? -28.422 28.484 28.141 1 76.75 414 ASP A O 1
ATOM 3333 N N . PRO A 1 415 ? -30.188 28.781 26.891 1 72.38 415 PRO A N 1
ATOM 3334 C CA . PRO A 1 415 ? -30.891 29.531 27.938 1 72.38 415 PRO A CA 1
ATOM 3335 C C . PRO A 1 415 ? -31.141 28.672 29.188 1 72.38 415 PRO A C 1
ATOM 3337 O O . PRO A 1 415 ? -31.391 29.219 30.266 1 72.38 415 PRO A O 1
ATOM 3340 N N . LYS A 1 416 ? -31.078 27.344 29.109 1 78.25 416 LYS A N 1
ATOM 3341 C CA . LYS A 1 416 ? -31.359 26.469 30.234 1 78.25 416 LYS A CA 1
ATOM 3342 C C . LYS A 1 416 ? -30.172 26.406 31.203 1 78.25 416 LYS A C 1
ATOM 3344 O O . LYS A 1 416 ? -30.328 25.984 32.344 1 78.25 416 LYS A O 1
ATOM 3349 N N . ARG A 1 417 ? -29.078 26.906 30.812 1 88.62 417 ARG A N 1
ATOM 3350 C CA . ARG A 1 417 ? -27.859 26.781 31.609 1 88.62 417 ARG A CA 1
ATOM 3351 C C . ARG A 1 417 ? -27.359 28.156 32.062 1 88.62 417 ARG A C 1
ATOM 3353 O O . ARG A 1 417 ? -26.156 28.406 32.062 1 88.62 417 ARG A O 1
ATOM 3360 N N . ARG A 1 418 ? -28.188 29.047 32.406 1 86 418 ARG A N 1
ATOM 3361 C CA . ARG A 1 418 ? -27.859 30.438 32.719 1 86 418 ARG A CA 1
ATOM 3362 C C . ARG A 1 418 ? -27 30.562 33.938 1 86 418 ARG A C 1
ATOM 3364 O O . ARG A 1 418 ? -26.031 31.328 33.969 1 86 418 ARG A O 1
ATOM 3371 N N . ARG A 1 419 ? -27.312 29.828 34.906 1 89.31 419 ARG A N 1
ATOM 3372 C CA . ARG A 1 419 ? -26.547 29.922 36.156 1 89.31 419 ARG A CA 1
ATOM 3373 C C . ARG A 1 419 ? -25.109 29.484 35.969 1 89.31 419 ARG A C 1
ATOM 3375 O O . ARG A 1 419 ? -24.172 30.156 36.406 1 89.31 419 ARG A O 1
ATOM 3382 N N . GLU A 1 420 ? -25 28.422 35.312 1 92.75 420 GLU A N 1
ATOM 3383 C CA . GLU A 1 420 ? -23.656 27.922 35.031 1 92.75 420 GLU A CA 1
ATOM 3384 C C . GLU A 1 420 ? -22.875 28.906 34.156 1 92.75 420 GLU A C 1
ATOM 3386 O O . GLU A 1 420 ? -21.703 29.172 34.438 1 92.75 420 GLU A O 1
ATOM 3391 N N . THR A 1 421 ? -23.453 29.375 33.188 1 91.88 421 THR A N 1
ATOM 3392 C CA . THR A 1 421 ? -22.828 30.312 32.25 1 91.88 421 THR A CA 1
ATOM 3393 C C . THR A 1 421 ? -22.344 31.562 32.969 1 91.88 421 THR A C 1
ATOM 3395 O O . THR A 1 421 ? -21.219 32 32.781 1 91.88 421 THR A O 1
ATOM 3398 N N . GLU A 1 422 ? -23.188 32.031 33.812 1 91.25 422 GLU A N 1
ATOM 3399 C CA . GLU A 1 422 ? -22.844 33.25 34.562 1 91.25 422 GLU A CA 1
ATOM 3400 C C . GLU A 1 422 ? -21.656 33 35.5 1 91.25 422 GLU A C 1
ATOM 3402 O O . GLU A 1 422 ? -20.781 33.844 35.625 1 91.25 422 GLU A O 1
ATOM 3407 N N . ALA A 1 423 ? -21.766 31.859 36.094 1 92.94 423 ALA A N 1
ATOM 3408 C CA . ALA A 1 423 ? -20.672 31.516 36.969 1 92.94 423 ALA A CA 1
ATOM 3409 C C . ALA A 1 423 ? -19.344 31.453 36.219 1 92.94 423 ALA A C 1
ATOM 3411 O O . ALA A 1 423 ? -18.312 31.906 36.719 1 92.94 423 ALA A O 1
ATOM 3412 N N . LEU A 1 424 ? -19.344 30.922 35.062 1 93.69 424 LEU A N 1
ATOM 3413 C CA . LEU A 1 424 ? -18.141 30.812 34.25 1 93.69 424 LEU A CA 1
ATOM 3414 C C . LEU A 1 424 ? -17.641 32.188 33.812 1 93.69 424 LEU A C 1
ATOM 3416 O O . LEU A 1 424 ? -16.453 32.469 33.875 1 93.69 424 LEU A O 1
ATOM 3420 N N . PHE A 1 425 ? -18.5 33.062 33.406 1 92.56 425 PHE A N 1
ATOM 3421 C CA . PHE A 1 425 ? -18.125 34.406 33.031 1 92.56 425 PHE A CA 1
ATOM 3422 C C . PHE A 1 425 ? -17.516 35.156 34.219 1 92.56 425 PHE A C 1
ATOM 3424 O O . PHE A 1 425 ? -16.5 35.844 34.094 1 92.56 425 PHE A O 1
ATOM 3431 N N . ARG A 1 426 ? -18.109 35.031 35.312 1 93.25 426 ARG A N 1
ATOM 3432 C CA . ARG A 1 426 ? -17.609 35.719 36.5 1 93.25 426 ARG A CA 1
ATOM 3433 C C . ARG A 1 426 ? -16.25 35.188 36.938 1 93.25 426 ARG A C 1
ATOM 3435 O O . ARG A 1 426 ? -15.383 35.969 37.344 1 93.25 426 ARG A O 1
ATOM 3442 N N . GLU A 1 427 ? -16.172 33.875 36.812 1 93.75 427 GLU A N 1
ATOM 3443 C CA . GLU A 1 427 ? -14.852 33.312 37.062 1 93.75 427 GLU A CA 1
ATOM 3444 C C . GLU A 1 427 ? -13.805 33.844 36.094 1 93.75 427 GLU A C 1
ATOM 3446 O O . GLU A 1 427 ? -12.672 34.125 36.5 1 93.75 427 GLU A O 1
ATOM 3451 N N . THR A 1 428 ? -14.156 33.969 34.875 1 93.56 428 THR A N 1
ATOM 3452 C CA . THR A 1 428 ? -13.266 34.5 33.844 1 93.56 428 THR A CA 1
ATOM 3453 C C . THR A 1 428 ? -12.883 35.938 34.188 1 93.56 428 THR A C 1
ATOM 3455 O O . THR A 1 428 ? -11.711 36.312 34.062 1 93.56 428 THR A O 1
ATOM 3458 N N . VAL A 1 429 ? -13.844 36.75 34.562 1 92.44 429 VAL A N 1
ATOM 3459 C CA . VAL A 1 429 ? -13.602 38.125 34.906 1 92.44 429 VAL A CA 1
ATOM 3460 C C . VAL A 1 429 ? -12.641 38.219 36.062 1 92.44 429 VAL A C 1
ATOM 3462 O O . VAL A 1 429 ? -11.672 38.969 36.031 1 92.44 429 VAL A O 1
ATOM 3465 N N . ALA A 1 430 ? -12.938 37.406 37.062 1 92.38 430 ALA A N 1
ATOM 3466 C CA . ALA A 1 430 ? -12.07 37.406 38.219 1 92.38 430 ALA A CA 1
ATOM 3467 C C . ALA A 1 430 ? -10.633 37.062 37.844 1 92.38 430 ALA A C 1
ATOM 3469 O O . ALA A 1 430 ? -9.688 37.656 38.344 1 92.38 430 ALA A O 1
ATOM 3470 N N . ALA A 1 431 ? -10.5 36.062 37.031 1 92.56 431 ALA A N 1
ATOM 3471 C CA . ALA A 1 431 ? -9.172 35.625 36.594 1 92.56 431 ALA A CA 1
ATOM 3472 C C . ALA A 1 431 ? -8.453 36.75 35.875 1 92.56 431 ALA A C 1
ATOM 3474 O O . ALA A 1 431 ? -7.289 37.062 36.156 1 92.56 431 ALA A O 1
ATOM 3475 N N . TYR A 1 432 ? -9.141 37.375 34.969 1 90.69 432 TYR A N 1
ATOM 3476 C CA . TYR A 1 432 ? -8.508 38.438 34.156 1 90.69 432 TYR A CA 1
ATOM 3477 C C . TYR A 1 432 ? -8.25 39.688 35 1 90.69 432 TYR A C 1
ATOM 3479 O O . TYR A 1 432 ? -7.332 40.438 34.688 1 90.69 432 TYR A O 1
ATOM 3487 N N . VAL A 1 433 ? -9.039 39.938 36 1 90.56 433 VAL A N 1
ATOM 3488 C CA . VAL A 1 433 ? -8.75 41.031 36.906 1 90.56 433 VAL A CA 1
ATOM 3489 C C . VAL A 1 433 ? -7.398 40.781 37.594 1 90.56 433 VAL A C 1
ATOM 3491 O O . VAL A 1 433 ? -6.551 41.688 37.625 1 90.56 433 VAL A O 1
ATOM 3494 N N . ARG A 1 434 ? -7.23 39.562 38.031 1 90.44 434 ARG A N 1
ATOM 3495 C CA . ARG A 1 434 ? -5.973 39.219 38.688 1 90.44 434 ARG A CA 1
ATOM 3496 C C . ARG A 1 434 ? -4.805 39.312 37.719 1 90.44 434 ARG A C 1
ATOM 3498 O O . ARG A 1 434 ? -3.748 39.844 38.062 1 90.44 434 ARG A O 1
ATOM 3505 N N . LEU A 1 435 ? -5.047 38.812 36.594 1 88.38 435 LEU A N 1
ATOM 3506 C CA . LEU A 1 435 ? -3.984 38.781 35.594 1 88.38 435 LEU A CA 1
ATOM 3507 C C . LEU A 1 435 ? -3.654 40.188 35.125 1 88.38 435 LEU A C 1
ATOM 3509 O O . LEU A 1 435 ? -2.494 40.5 34.844 1 88.38 435 LEU A O 1
ATOM 3513 N N . SER A 1 436 ? -4.699 41.062 35.031 1 85.88 436 SER A N 1
ATOM 3514 C CA . SER A 1 436 ? -4.512 42.438 34.562 1 85.88 436 SER A CA 1
ATOM 3515 C C . SER A 1 436 ? -3.678 43.25 35.562 1 85.88 436 SER A C 1
ATOM 3517 O O . SER A 1 436 ? -3.018 44.219 35.188 1 85.88 436 SER A O 1
ATOM 3519 N N . GLU A 1 437 ? -3.695 42.812 36.781 1 85.25 437 GLU A N 1
ATOM 3520 C CA . GLU A 1 437 ? -2.883 43.469 37.812 1 85.25 437 GLU A CA 1
ATOM 3521 C C . GLU A 1 437 ? -1.396 43.219 37.562 1 85.25 437 GLU A C 1
ATOM 3523 O O . GLU A 1 437 ? -0.567 44.125 37.812 1 85.25 437 GLU A O 1
ATOM 3528 N N . LYS A 1 438 ? -1.174 42.062 37.094 1 78 438 LYS A N 1
ATOM 3529 C CA . LYS A 1 438 ? 0.219 41.656 36.906 1 78 438 LYS A CA 1
ATOM 3530 C C . LYS A 1 438 ? 0.709 42.094 35.5 1 78 438 LYS A C 1
ATOM 3532 O O . LYS A 1 438 ? 1.837 42.562 35.375 1 78 438 LYS A O 1
ATOM 3537 N N . ARG A 1 439 ? -0.093 41.875 34.531 1 79.12 439 ARG A N 1
ATOM 3538 C CA . ARG A 1 439 ? 0.261 42.188 33.156 1 79.12 439 ARG A CA 1
ATOM 3539 C C . ARG A 1 439 ? -0.864 42.938 32.469 1 79.12 439 ARG A C 1
ATOM 3541 O O . ARG A 1 439 ? -1.53 42.406 31.578 1 79.12 439 ARG A O 1
ATOM 3548 N N . PRO A 1 440 ? -1.063 44.188 32.812 1 74.56 440 PRO A N 1
ATOM 3549 C CA . PRO A 1 440 ? -2.205 44.938 32.281 1 74.56 440 PRO A CA 1
ATOM 3550 C C . PRO A 1 440 ? -2.205 45.062 30.766 1 74.56 440 PRO A C 1
ATOM 3552 O O . PRO A 1 440 ? -3.268 45.031 30.141 1 74.56 440 PRO A O 1
ATOM 3555 N N . GLU A 1 441 ? -1.1 45.188 30.25 1 62.53 441 GLU A N 1
ATOM 3556 C CA . GLU A 1 441 ? -1.015 45.406 28.797 1 62.53 441 GLU A CA 1
ATOM 3557 C C . GLU A 1 441 ? -1.619 44.219 28.031 1 62.53 441 GLU A C 1
ATOM 3559 O O . GLU A 1 441 ? -2.178 44.406 26.953 1 62.53 441 GLU A O 1
ATOM 3564 N N . TYR A 1 442 ? -1.588 43.125 28.734 1 68.06 442 TYR A N 1
ATOM 3565 C CA . TYR A 1 442 ? -2.018 41.906 28.016 1 68.06 442 TYR A CA 1
ATOM 3566 C C . TYR A 1 442 ? -3.463 41.562 28.344 1 68.06 442 TYR A C 1
ATOM 3568 O O . TYR A 1 442 ? -4.207 41.094 27.484 1 68.06 442 TYR A O 1
ATOM 3576 N N . PHE A 1 443 ? -3.812 41.844 29.562 1 80.56 443 PHE A N 1
ATOM 3577 C CA . PHE A 1 443 ? -5.051 41.219 29.984 1 80.56 443 PHE A CA 1
ATOM 3578 C C . PHE A 1 443 ? -6.16 42.25 30.156 1 80.56 443 PHE A C 1
ATOM 3580 O O . PHE A 1 443 ? -7.336 41.875 30.25 1 80.56 443 PHE A O 1
ATOM 3587 N N . VAL A 1 444 ? -5.84 43.5 30.062 1 79.12 444 VAL A N 1
ATOM 3588 C CA . VAL A 1 444 ? -6.887 44.531 30.172 1 79.12 444 VAL A CA 1
ATOM 3589 C C . VAL A 1 444 ? -7.828 44.406 28.969 1 79.12 444 VAL A C 1
ATOM 3591 O O . VAL A 1 444 ? -9.055 44.438 29.141 1 79.12 444 VAL A O 1
ATOM 3594 N N . PRO A 1 445 ? -7.312 44.188 27.75 1 75.94 445 PRO A N 1
ATOM 3595 C CA . PRO A 1 445 ? -8.227 44 26.625 1 75.94 445 PRO A CA 1
ATOM 3596 C C . PRO A 1 445 ? -9.102 42.781 26.766 1 75.94 445 PRO A C 1
ATOM 3598 O O . PRO A 1 445 ? -10.289 42.781 26.406 1 75.94 445 PRO A O 1
ATOM 3601 N N . ARG A 1 446 ? -8.547 41.781 27.281 1 81.88 446 ARG A N 1
ATOM 3602 C CA . ARG A 1 446 ? -9.305 40.531 27.453 1 81.88 446 ARG A CA 1
ATOM 3603 C C . ARG A 1 446 ? -10.375 40.688 28.531 1 81.88 446 ARG A C 1
ATOM 3605 O O . ARG A 1 446 ? -11.484 40.188 28.391 1 81.88 446 ARG A O 1
ATOM 3612 N N . LEU A 1 447 ? -9.961 41.406 29.547 1 86.19 447 LEU A N 1
ATOM 3613 C CA . LEU A 1 447 ? -10.914 41.688 30.625 1 86.19 447 LEU A CA 1
ATOM 3614 C C . LEU A 1 447 ? -12.094 42.5 30.094 1 86.19 447 LEU A C 1
ATOM 3616 O O . LEU A 1 447 ? -13.25 42.219 30.406 1 86.19 447 LEU A O 1
ATOM 3620 N N . ALA A 1 448 ? -11.766 43.5 29.312 1 82.25 448 ALA A N 1
ATOM 3621 C CA . ALA A 1 448 ? -12.82 44.312 28.719 1 82.25 448 ALA A CA 1
ATOM 3622 C C . ALA A 1 448 ? -13.75 43.469 27.859 1 82.25 448 ALA A C 1
ATOM 3624 O O . ALA A 1 448 ? -14.977 43.625 27.891 1 82.25 448 ALA A O 1
ATOM 3625 N N . ALA A 1 449 ? -13.234 42.594 27.141 1 81.69 449 ALA A N 1
ATOM 3626 C CA . ALA A 1 449 ? -14.016 41.75 26.25 1 81.69 449 ALA A CA 1
ATOM 3627 C C . ALA A 1 449 ? -14.945 40.844 27.047 1 81.69 449 ALA A C 1
ATOM 3629 O O . ALA A 1 449 ? -16.109 40.656 26.688 1 81.69 449 ALA A O 1
ATOM 3630 N N . VAL A 1 450 ? -14.383 40.25 28.047 1 88.88 450 VAL A N 1
ATOM 3631 C CA . VAL A 1 450 ? -15.203 39.312 28.828 1 88.88 450 VAL A CA 1
ATOM 3632 C C . VAL A 1 450 ? -16.297 40.094 29.562 1 88.88 450 VAL A C 1
ATOM 3634 O O . VAL A 1 450 ? -17.406 39.594 29.734 1 88.88 450 VAL A O 1
ATOM 3637 N N . ARG A 1 451 ? -15.984 41.25 30.031 1 88.38 451 ARG A N 1
ATOM 3638 C CA . ARG A 1 451 ? -17 42.094 30.656 1 88.38 451 ARG A CA 1
ATOM 3639 C C . ARG A 1 451 ? -18.125 42.406 29.672 1 88.38 451 ARG A C 1
ATOM 3641 O O . ARG A 1 451 ? -19.312 42.375 30.047 1 88.38 451 ARG A O 1
ATOM 3648 N N . ASN A 1 452 ? -17.766 42.656 28.547 1 83 452 ASN A N 1
ATOM 3649 C CA . ASN A 1 452 ? -18.766 42.875 27.5 1 83 452 ASN A CA 1
ATOM 3650 C C . ASN A 1 452 ? -19.625 41.625 27.297 1 83 452 ASN A C 1
ATOM 3652 O O . ASN A 1 452 ? -20.844 41.719 27.188 1 83 452 ASN A O 1
ATOM 3656 N N . ASN A 1 453 ? -19.031 40.5 27.188 1 82.81 453 ASN A N 1
ATOM 3657 C CA . ASN A 1 453 ? -19.766 39.25 27 1 82.81 453 ASN A CA 1
ATOM 3658 C C . ASN A 1 453 ? -20.734 39 28.156 1 82.81 453 ASN A C 1
ATOM 3660 O O . ASN A 1 453 ? -21.875 38.594 27.938 1 82.81 453 ASN A O 1
ATOM 3664 N N . LEU A 1 454 ? -20.188 39.188 29.328 1 87.56 454 LEU A N 1
ATOM 3665 C CA . LEU A 1 454 ? -21.031 39 30.5 1 87.56 454 LEU A CA 1
ATOM 3666 C C . LEU A 1 454 ? -22.188 40 30.5 1 87.56 454 LEU A C 1
ATOM 3668 O O . LEU A 1 454 ? -23.312 39.656 30.891 1 87.56 454 LEU A O 1
ATOM 3672 N N . ALA A 1 455 ? -21.953 41.188 30.062 1 85.75 455 ALA A N 1
ATOM 3673 C CA . ALA A 1 455 ? -22.984 42.188 29.969 1 85.75 455 ALA A CA 1
ATOM 3674 C C . ALA A 1 455 ? -24.078 41.781 28.984 1 85.75 455 ALA A C 1
ATOM 3676 O O . ALA A 1 455 ? -25.266 41.938 29.266 1 85.75 455 ALA A O 1
ATOM 3677 N N . VAL A 1 456 ? -23.703 41.312 27.891 1 78.06 456 VAL A N 1
ATOM 3678 C CA . VAL A 1 456 ? -24.625 40.844 26.859 1 78.06 456 VAL A CA 1
ATOM 3679 C C . VAL A 1 456 ? -25.469 39.719 27.391 1 78.06 456 VAL A C 1
ATOM 3681 O O . VAL A 1 456 ? -26.672 39.625 27.125 1 78.06 456 VAL A O 1
ATOM 3684 N N . PHE A 1 457 ? -24.812 38.938 28.094 1 82.62 457 PHE A N 1
ATOM 3685 C CA . PHE A 1 457 ? -25.531 37.812 28.688 1 82.62 457 PHE A CA 1
ATOM 3686 C C . PHE A 1 457 ? -26.516 38.281 29.75 1 82.62 457 PHE A C 1
ATOM 3688 O O . PHE A 1 457 ? -27.656 37.812 29.797 1 82.62 457 PHE A O 1
ATOM 3695 N N . THR A 1 458 ? -26.141 39.188 30.547 1 84.38 458 THR A N 1
ATOM 3696 C CA . THR A 1 458 ? -26.906 39.688 31.688 1 84.38 458 THR A CA 1
ATOM 3697 C C . THR A 1 458 ? -28.094 40.531 31.219 1 84.38 458 THR A C 1
ATOM 3699 O O . THR A 1 458 ? -29.172 40.5 31.828 1 84.38 458 THR A O 1
ATOM 3702 N N . VAL A 1 459 ? -28 41.156 30.125 1 79.06 459 VAL A N 1
ATOM 3703 C CA . VAL A 1 459 ? -29.016 42.125 29.656 1 79.06 459 VAL A CA 1
ATOM 3704 C C . VAL A 1 459 ? -30.234 41.344 29.156 1 79.06 459 VAL A C 1
ATOM 3706 O O . VAL A 1 459 ? -31.344 41.906 29.062 1 79.06 459 VAL A O 1
ATOM 3709 N N . GLN A 1 460 ? -30.047 40.125 28.922 1 72.06 460 GLN A N 1
ATOM 3710 C CA . GLN A 1 460 ? -31.156 39.281 28.469 1 72.06 460 GLN A CA 1
ATOM 3711 C C . GLN A 1 460 ? -32.219 39.125 29.562 1 72.06 460 GLN A C 1
ATOM 3713 O O . GLN A 1 460 ? -33.375 38.75 29.281 1 72.06 460 GLN A O 1
ATOM 3718 N N . GLN A 1 461 ? -31.812 39.375 30.766 1 75.19 461 GLN A N 1
ATOM 3719 C CA . GLN A 1 461 ? -32.7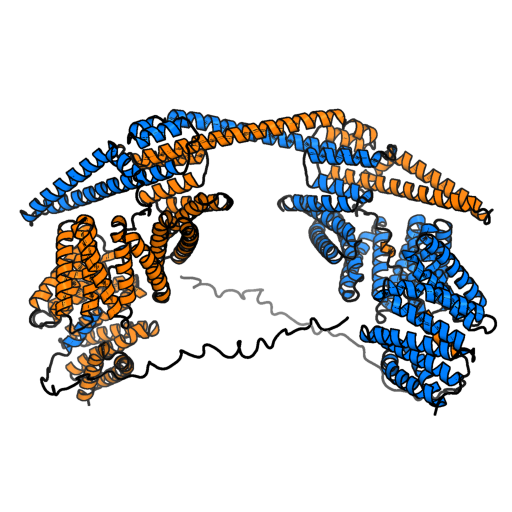5 39.375 31.891 1 75.19 461 GLN A CA 1
ATOM 3720 C C . GLN A 1 461 ? -33.25 40.812 32.188 1 75.19 461 GLN A C 1
ATOM 3722 O O . GLN A 1 461 ? -32.5 41.656 32.625 1 75.19 461 GLN A O 1
ATOM 3727 N N . PRO A 1 462 ? -34.531 41.031 31.906 1 69 462 PRO A N 1
ATOM 3728 C CA . PRO A 1 462 ? -35.094 42.406 32 1 69 462 PRO A CA 1
ATOM 3729 C C . PRO A 1 462 ? -34.875 43 33.375 1 69 462 PRO A C 1
ATOM 3731 O O . PRO A 1 462 ? -34.688 44.219 33.5 1 69 462 PRO A O 1
ATOM 3734 N N . ASN A 1 463 ? -34.844 42.188 34.438 1 75.12 463 ASN A N 1
ATOM 3735 C CA . ASN A 1 463 ? -34.719 42.719 35.781 1 75.12 463 ASN A CA 1
ATOM 3736 C C . ASN A 1 463 ? -33.281 43.031 36.125 1 75.12 463 ASN A C 1
ATOM 3738 O O . ASN A 1 463 ? -32.969 43.531 37.219 1 75.12 463 ASN A O 1
ATOM 3742 N N . ARG A 1 464 ? -32.375 42.75 35.219 1 84.25 464 ARG A N 1
ATOM 3743 C CA . ARG A 1 464 ? -30.969 42.938 35.531 1 84.25 464 ARG A CA 1
ATOM 3744 C C . ARG A 1 464 ? -30.328 43.938 34.594 1 84.25 464 ARG A C 1
ATOM 3746 O O . ARG A 1 464 ? -29.109 43.875 34.344 1 84.25 464 ARG A O 1
ATOM 3753 N N . ARG A 1 465 ? -31.047 44.75 34.094 1 81 465 ARG A N 1
ATOM 3754 C CA . ARG A 1 465 ? -30.594 45.719 33.125 1 81 465 ARG A CA 1
ATOM 3755 C C . ARG A 1 465 ? -29.578 46.688 33.719 1 81 465 ARG A C 1
ATOM 3757 O O . ARG A 1 465 ? -28.609 47.062 33.062 1 81 465 ARG A O 1
ATOM 3764 N N . ALA A 1 466 ? -29.812 47.062 34.938 1 84.44 466 ALA A N 1
ATOM 3765 C CA . ALA A 1 466 ? -28.906 48 35.562 1 84.44 466 ALA A CA 1
ATOM 3766 C C . ALA A 1 466 ? -27.516 47.375 35.75 1 84.44 466 ALA A C 1
ATOM 3768 O O . ALA A 1 466 ? -26.5 48.062 35.531 1 84.44 466 ALA A O 1
ATOM 3769 N N . GLU A 1 467 ? -27.562 46.156 36.094 1 89.19 467 GLU A N 1
ATOM 3770 C CA . GLU A 1 467 ? -26.297 45.469 36.219 1 89.19 467 GLU A CA 1
ATOM 3771 C C . GLU A 1 467 ? -25.578 45.344 34.875 1 89.19 467 GLU A C 1
ATOM 3773 O O . GLU A 1 467 ? -24.359 45.562 34.781 1 89.19 467 GLU A O 1
ATOM 3778 N N . ALA A 1 468 ? -26.266 44.969 33.906 1 87.75 468 ALA A N 1
ATOM 3779 C CA . ALA A 1 468 ? -25.719 44.875 32.531 1 87.75 468 ALA A CA 1
ATOM 3780 C C . ALA A 1 468 ? -25.109 46.188 32.094 1 87.75 468 ALA A C 1
ATOM 3782 O O . ALA A 1 468 ? -24.031 46.219 31.484 1 87.75 468 ALA A O 1
ATOM 3783 N N . GLU A 1 469 ? -25.812 47.219 32.406 1 86.5 469 GLU A N 1
ATOM 3784 C CA . GLU A 1 469 ? -25.328 48.531 32.031 1 86.5 469 GLU A CA 1
ATOM 3785 C C . GLU A 1 469 ? -24 48.875 32.719 1 86.5 469 GLU A C 1
ATOM 3787 O O . GLU A 1 469 ? -23.109 49.438 32.094 1 86.5 469 GLU A O 1
ATOM 3792 N N . THR A 1 470 ? -23.984 48.531 33.969 1 89.75 470 THR A N 1
ATOM 3793 C CA . THR A 1 470 ? -22.734 48.75 34.688 1 89.75 470 THR A CA 1
ATOM 3794 C C . THR A 1 470 ? -21.578 48 34.062 1 89.75 470 THR A C 1
ATOM 3796 O O . THR A 1 470 ? -20.484 48.531 33.906 1 89.75 470 THR A O 1
ATOM 3799 N N . LEU A 1 471 ? -21.844 46.781 33.656 1 89.5 471 LEU A N 1
ATOM 3800 C CA . LEU A 1 471 ? -20.844 45.938 33 1 89.5 471 LEU A CA 1
ATOM 3801 C C . LEU A 1 471 ? -20.438 46.531 31.656 1 89.5 471 LEU A C 1
ATOM 3803 O O . LEU A 1 471 ? -19.25 46.531 31.312 1 89.5 471 LEU A O 1
ATOM 3807 N N . PHE A 1 472 ? -21.344 47 30.906 1 87.62 472 PHE A N 1
ATOM 3808 C CA . PHE A 1 472 ? -21.047 47.625 29.625 1 87.62 472 PHE A CA 1
ATOM 3809 C C . PHE A 1 472 ? -20.156 48.844 29.828 1 87.62 472 PHE A C 1
ATOM 3811 O O . PHE A 1 472 ? -19.203 49.062 29.062 1 87.62 472 PHE A O 1
ATOM 3818 N N . ARG A 1 473 ? -20.5 49.562 30.828 1 89.06 473 ARG A N 1
ATOM 3819 C CA . ARG A 1 473 ? -19.719 50.781 31.078 1 89.06 473 ARG A CA 1
ATOM 3820 C C . ARG A 1 473 ? -18.281 50.438 31.469 1 89.06 473 ARG A C 1
ATOM 3822 O O . ARG A 1 473 ? -17.344 51.094 31.047 1 89.06 473 ARG A O 1
ATOM 3829 N N . GLN A 1 474 ? -18.203 49.438 32.25 1 88.88 474 GLN A N 1
ATOM 3830 C CA . GLN A 1 474 ? -16.875 49 32.625 1 88.88 474 GLN A CA 1
ATOM 3831 C C . GLN A 1 474 ? -16.078 48.531 31.422 1 88.88 474 GLN A C 1
ATOM 3833 O O . GLN A 1 474 ? -14.898 48.844 31.281 1 88.88 474 GLN A O 1
ATOM 3838 N N . ALA A 1 475 ? -16.719 47.719 30.594 1 87.19 475 ALA A N 1
ATOM 3839 C CA . ALA A 1 475 ? -16.094 47.25 29.359 1 87.19 475 ALA A CA 1
ATOM 3840 C C . ALA A 1 475 ? -15.711 48.438 28.469 1 87.19 475 ALA A C 1
ATOM 3842 O O . ALA A 1 475 ? -14.625 48.469 27.891 1 87.19 475 ALA A O 1
ATOM 3843 N N . LEU A 1 476 ? -16.672 49.312 28.391 1 86.38 476 LEU A N 1
ATOM 3844 C CA . LEU A 1 476 ? -16.484 50.469 27.531 1 86.38 476 LEU A CA 1
ATOM 3845 C C . LEU A 1 476 ? -15.305 51.312 28 1 86.38 476 LEU A C 1
ATOM 3847 O O . LEU A 1 476 ? -14.508 51.781 27.188 1 86.38 476 LEU A O 1
ATOM 3851 N N . ASP A 1 477 ? -15.25 51.531 29.328 1 83.81 477 ASP A N 1
ATOM 3852 C CA . ASP A 1 477 ? -14.125 52.281 29.875 1 83.81 477 ASP A CA 1
ATOM 3853 C C . ASP A 1 477 ? -12.797 51.594 29.516 1 83.81 477 ASP A C 1
ATOM 3855 O O . ASP A 1 477 ? -11.828 52.281 29.172 1 83.81 477 ASP A O 1
ATOM 3859 N N . GLY A 1 478 ? -12.859 50.312 29.625 1 78.75 478 GLY A N 1
ATOM 3860 C CA . GLY A 1 478 ? -11.664 49.594 29.234 1 78.75 478 GLY A CA 1
ATOM 3861 C C . GLY A 1 478 ? -11.281 49.781 27.781 1 78.75 478 GLY A C 1
ATOM 3862 O O . GLY A 1 478 ? -10.133 50.094 27.469 1 78.75 478 GLY A O 1
ATOM 3863 N N . TYR A 1 479 ? -12.328 49.656 26.906 1 81 479 TYR A N 1
ATOM 3864 C CA . TYR A 1 479 ? -12.055 49.781 25.469 1 81 479 TYR A CA 1
ATOM 3865 C C . TYR A 1 479 ? -11.773 51.219 25.078 1 81 479 TYR A C 1
ATOM 3867 O O . TYR A 1 479 ? -11.008 51.469 24.141 1 81 479 TYR A O 1
ATOM 3875 N N . ARG A 1 480 ? -12.406 52.125 25.734 1 80.88 480 ARG A N 1
ATOM 3876 C CA . ARG A 1 480 ? -12.117 53.531 25.469 1 80.88 480 ARG A CA 1
ATOM 3877 C C . ARG A 1 480 ? -10.664 53.875 25.75 1 80.88 480 ARG A C 1
ATOM 3879 O O . ARG A 1 480 ? -10 54.531 24.969 1 80.88 480 ARG A O 1
ATOM 3886 N N . GLU A 1 481 ? -10.281 53.344 26.859 1 74.31 481 GLU A N 1
ATOM 3887 C CA . GLU A 1 481 ? -8.875 53.5 27.203 1 74.31 481 GLU A CA 1
ATOM 3888 C C . GLU A 1 481 ? -7.973 52.844 26.172 1 74.31 481 GLU A C 1
ATOM 3890 O O . GLU A 1 481 ? -6.984 53.438 25.719 1 74.31 481 GLU A O 1
ATOM 3895 N N . LEU A 1 482 ? -8.414 51.688 25.828 1 74.5 482 LEU A N 1
ATOM 3896 C CA . LEU A 1 482 ? -7.629 50.906 24.875 1 74.5 482 LEU A CA 1
ATOM 3897 C C . LEU A 1 482 ? -7.66 51.562 23.484 1 74.5 482 LEU A C 1
ATOM 3899 O O . LEU A 1 482 ? -6.633 51.656 22.812 1 74.5 482 LEU A O 1
ATOM 3903 N N . ALA A 1 483 ? -8.906 51.969 23.109 1 72.38 483 ALA A N 1
ATOM 3904 C CA . ALA A 1 483 ? -9.094 52.562 21.781 1 72.38 483 ALA A CA 1
ATOM 3905 C C . ALA A 1 483 ? -8.391 53.906 21.688 1 72.38 483 ALA A C 1
ATOM 3907 O O . ALA A 1 483 ? -8.031 54.375 20.594 1 72.38 483 ALA A O 1
ATOM 3908 N N . GLN A 1 484 ? -8.398 54.469 22.844 1 66.75 484 GLN A N 1
ATOM 3909 C CA . GLN A 1 484 ? -7.668 55.719 22.875 1 66.75 484 GLN A CA 1
ATOM 3910 C C . GLN A 1 484 ? -6.199 55.531 22.5 1 66.75 484 GLN A C 1
ATOM 3912 O O . GLN A 1 484 ? -5.609 56.344 21.812 1 66.75 484 GLN A O 1
ATOM 3917 N N . HIS A 1 485 ? -5.805 54.281 22.875 1 56.94 485 HIS A N 1
ATOM 3918 C CA . HIS A 1 485 ? -4.398 53.969 22.656 1 56.94 485 HIS A CA 1
ATOM 3919 C C . HIS A 1 485 ? -4.199 53.25 21.328 1 56.94 485 HIS A C 1
ATOM 3921 O O . HIS A 1 485 ? -3.195 53.469 20.641 1 56.94 485 HIS A O 1
ATOM 3927 N N . THR A 1 486 ? -5.102 52.438 21 1 59.97 486 THR A N 1
ATOM 3928 C CA . THR A 1 486 ? -5.004 51.625 19.781 1 59.97 486 THR A CA 1
ATOM 3929 C C . THR A 1 486 ? -6.348 51.594 19.047 1 59.97 486 THR A C 1
ATOM 3931 O O . THR A 1 486 ? -6.977 50.531 18.969 1 59.97 486 THR A O 1
ATOM 3934 N N . PRO A 1 487 ? -6.711 52.75 18.438 1 62.12 487 PRO A N 1
ATOM 3935 C CA . PRO A 1 487 ? -8.062 52.781 17.875 1 62.12 487 PRO A CA 1
ATOM 3936 C C . PRO A 1 487 ? -8.227 51.781 16.719 1 62.12 487 PRO A C 1
ATOM 3938 O O . PRO A 1 487 ? -9.297 51.188 16.578 1 62.12 487 PRO A O 1
ATOM 3941 N N . GLY A 1 488 ? -7.211 51.688 15.93 1 60.44 488 GLY A N 1
ATOM 3942 C CA . GLY A 1 488 ? -7.332 50.75 14.812 1 60.44 488 GLY A CA 1
ATOM 3943 C C . GLY A 1 488 ? -7.711 49.344 15.234 1 60.44 488 GLY A C 1
ATOM 3944 O O . GLY A 1 488 ? -8.406 48.625 14.5 1 60.44 488 GLY A O 1
ATOM 3945 N N . VAL A 1 489 ? -7.34 49.062 16.422 1 62.41 489 VAL A N 1
ATOM 3946 C CA . VAL A 1 489 ? -7.539 47.688 16.875 1 62.41 489 VAL A CA 1
ATOM 3947 C C . VAL A 1 489 ? -8.836 47.562 17.672 1 62.41 489 VAL A C 1
ATOM 3949 O O . VAL A 1 489 ? -9.617 46.625 17.484 1 62.41 489 VAL A O 1
ATOM 3952 N N . PHE A 1 490 ? -9.062 48.531 18.391 1 74 490 PHE A N 1
ATOM 3953 C CA . PHE A 1 490 ? -10.094 48.312 19.406 1 74 490 PHE A CA 1
ATOM 3954 C C . PHE A 1 490 ? -11.336 49.125 19.078 1 74 490 PHE A C 1
ATOM 3956 O O . PHE A 1 490 ? -12.367 49 19.75 1 74 490 PHE A O 1
ATOM 3963 N N . LEU A 1 491 ? -11.25 49.906 17.969 1 78 491 LEU A N 1
ATOM 3964 C CA . LEU A 1 491 ? -12.383 50.75 17.609 1 78 491 LEU A CA 1
ATOM 3965 C C . LEU A 1 491 ? -13.609 49.906 17.297 1 78 491 LEU A C 1
ATOM 3967 O O . LEU A 1 491 ? -14.734 50.25 17.656 1 78 491 LEU A O 1
ATOM 3971 N N . PRO A 1 492 ? -13.438 48.781 16.609 1 77.69 492 PRO A N 1
ATOM 3972 C CA . PRO A 1 492 ? -14.625 47.969 16.328 1 77.69 492 PRO A CA 1
ATOM 3973 C C . PRO A 1 492 ? -15.305 47.469 17.594 1 77.69 492 PRO A C 1
ATOM 3975 O O . PRO A 1 492 ? -16.531 47.562 17.719 1 77.69 492 PRO A O 1
ATOM 3978 N N . GLU A 1 493 ? -14.508 47 18.484 1 77.62 493 GLU A N 1
ATOM 3979 C CA . GLU A 1 493 ? -15.062 46.469 19.734 1 77.62 493 GLU A CA 1
ATOM 3980 C C . GLU A 1 493 ? -15.703 47.562 20.562 1 77.62 493 GLU A C 1
ATOM 3982 O O . GLU A 1 493 ? -16.781 47.406 21.109 1 77.62 493 GLU A O 1
ATOM 3987 N N . LEU A 1 494 ? -14.992 48.656 20.578 1 82.06 494 LEU A N 1
ATOM 3988 C CA . LEU A 1 494 ? -15.531 49.812 21.281 1 82.06 494 LEU A CA 1
ATOM 3989 C C . LEU A 1 494 ? -16.891 50.219 20.703 1 82.06 494 LEU A C 1
ATOM 3991 O O . LEU A 1 494 ? -17.828 50.5 21.453 1 82.06 494 LEU A O 1
ATOM 3995 N N . THR A 1 495 ? -16.938 50.281 19.438 1 85.38 495 THR A N 1
ATOM 3996 C CA . THR A 1 495 ? -18.156 50.719 18.75 1 85.38 495 THR A CA 1
ATOM 3997 C C . THR A 1 495 ? -19.297 49.75 19.031 1 85.38 495 THR A C 1
ATOM 3999 O O . THR A 1 495 ? -20.438 50.188 19.25 1 85.38 495 THR A O 1
ATOM 4002 N N . GLY A 1 496 ? -18.953 48.469 19 1 83.25 496 GLY A N 1
ATOM 4003 C CA . GLY A 1 496 ? -19.984 47.469 19.297 1 83.25 496 GLY A CA 1
ATOM 4004 C C . GLY A 1 496 ? -20.562 47.625 20.688 1 83.25 496 GLY A C 1
ATOM 4005 O O . GLY A 1 496 ? -21.781 47.562 20.859 1 83.25 496 GLY A O 1
ATOM 4006 N N . ILE A 1 497 ? -19.734 47.844 21.625 1 84.31 497 ILE A N 1
ATOM 4007 C CA . ILE A 1 497 ? -20.188 47.969 23.016 1 84.31 497 ILE A CA 1
ATOM 4008 C C . ILE A 1 497 ? -21 49.281 23.156 1 84.31 497 ILE A C 1
ATOM 4010 O O . ILE A 1 497 ? -22 49.281 23.859 1 84.31 497 ILE A O 1
ATOM 4014 N N . THR A 1 498 ? -20.5 50.344 22.547 1 87.44 498 THR A N 1
ATOM 4015 C CA . THR A 1 498 ? -21.219 51.594 22.562 1 87.44 498 THR A CA 1
ATOM 4016 C C . THR A 1 498 ? -22.625 51.438 22 1 87.44 498 THR A C 1
ATOM 4018 O O . THR A 1 498 ? -23.594 52 22.516 1 87.44 498 THR A O 1
ATOM 4021 N N . ASN A 1 499 ? -22.688 50.688 20.969 1 86.56 499 ASN A N 1
ATOM 4022 C CA . ASN A 1 499 ? -23.984 50.406 20.359 1 86.56 499 ASN A CA 1
ATOM 4023 C C . ASN A 1 499 ? -24.922 49.688 21.344 1 86.56 499 ASN A C 1
ATOM 4025 O O . ASN A 1 499 ? -26.109 50.031 21.422 1 86.56 499 ASN A O 1
ATOM 4029 N N . ASN A 1 500 ? -24.422 48.75 22.031 1 81.31 500 ASN A N 1
ATOM 4030 C CA . ASN A 1 500 ? -25.234 48 23 1 81.31 500 ASN A CA 1
ATOM 4031 C C . ASN A 1 500 ? -25.75 48.938 24.109 1 81.31 500 ASN A C 1
ATOM 4033 O O . ASN A 1 500 ? -26.906 48.844 24.5 1 81.31 500 ASN A O 1
ATOM 4037 N N . LEU A 1 501 ? -24.875 49.75 24.562 1 83.94 501 LEU A N 1
ATOM 4038 C CA . LEU A 1 501 ? -25.281 50.688 25.594 1 83.94 501 LEU A CA 1
ATOM 4039 C C . LEU A 1 501 ? -26.344 51.656 25.062 1 83.94 501 LEU A C 1
ATOM 4041 O O . LEU A 1 501 ? -27.281 52 25.781 1 83.94 501 LEU A O 1
ATOM 4045 N N . ALA A 1 502 ? -26.172 52.062 23.797 1 86.88 502 ALA A N 1
ATOM 4046 C CA . ALA A 1 502 ? -27.141 52.938 23.172 1 86.88 502 ALA A CA 1
ATOM 4047 C C . ALA A 1 502 ? -28.516 52.281 23.109 1 86.88 502 ALA A C 1
ATOM 4049 O O . ALA A 1 502 ? -29.531 52.969 23.344 1 86.88 502 ALA A O 1
ATOM 4050 N N . ILE A 1 503 ? -28.562 51.094 22.812 1 81.5 503 ILE A N 1
ATOM 4051 C CA . ILE A 1 503 ? -29.828 50.344 22.703 1 81.5 503 ILE A CA 1
ATOM 4052 C C . ILE A 1 503 ? -30.5 50.312 24.078 1 81.5 503 ILE A C 1
ATOM 4054 O O . ILE A 1 503 ? -31.719 50.5 24.172 1 81.5 503 ILE A O 1
ATOM 4058 N N . ILE A 1 504 ? -29.75 50.125 25.062 1 80.56 504 ILE A N 1
ATOM 4059 C CA . ILE A 1 504 ? -30.297 50.062 26.422 1 80.56 504 ILE A CA 1
ATOM 4060 C C . ILE A 1 504 ? -30.844 51.438 26.797 1 80.56 504 ILE A C 1
ATOM 4062 O O . ILE A 1 504 ? -31.953 51.562 27.312 1 80.56 504 ILE A O 1
ATOM 4066 N N . ALA A 1 505 ? -30.031 52.438 26.531 1 84.12 505 ALA A N 1
ATOM 4067 C CA . ALA A 1 505 ? -30.453 53.812 26.859 1 84.12 505 ALA A CA 1
ATOM 4068 C C . ALA A 1 505 ? -31.719 54.188 26.094 1 84.12 505 ALA A C 1
ATOM 4070 O O . ALA A 1 505 ? -32.594 54.875 26.625 1 84.12 505 ALA A O 1
ATOM 4071 N N . ALA A 1 506 ? -31.875 53.688 24.922 1 82.12 506 ALA A N 1
ATOM 4072 C CA . ALA A 1 506 ? -33 54.031 24.047 1 82.12 506 ALA A CA 1
ATOM 4073 C C . ALA A 1 506 ? -34.312 53.438 24.578 1 82.12 506 ALA A C 1
ATOM 4075 O O . ALA A 1 506 ? -35.375 53.906 24.219 1 82.12 506 ALA A O 1
ATOM 4076 N N . GLN A 1 507 ? -34.219 52.5 25.469 1 76.44 507 GLN A N 1
ATOM 4077 C CA . GLN A 1 507 ? -35.438 51.875 26.031 1 76.44 507 GLN A CA 1
ATOM 4078 C C . GLN A 1 507 ? -36 52.688 27.172 1 76.44 507 GLN A C 1
ATOM 4080 O O . GLN A 1 507 ? -37.156 52.5 27.578 1 76.44 507 GLN A O 1
ATOM 4085 N N . ASP A 1 508 ? -35.25 53.656 27.625 1 78.5 508 ASP A N 1
ATOM 4086 C CA . ASP A 1 508 ? -35.688 54.562 28.672 1 78.5 508 ASP A CA 1
ATOM 4087 C C . ASP A 1 508 ? -36.062 55.906 28.078 1 78.5 508 ASP A C 1
ATOM 4089 O O . ASP A 1 508 ? -35.219 56.688 27.641 1 78.5 508 ASP A O 1
ATOM 4093 N N . PRO A 1 509 ? -37.312 56.188 28.125 1 79.88 509 PRO A N 1
ATOM 4094 C CA . PRO A 1 509 ? -37.781 57.438 27.547 1 79.88 509 PRO A CA 1
ATOM 4095 C C . PRO A 1 509 ? -37.094 58.656 28.172 1 79.88 509 PRO A C 1
ATOM 4097 O O . PRO A 1 509 ? -36.969 59.688 27.516 1 79.88 509 PRO A O 1
ATOM 4100 N N . ALA A 1 510 ? -36.625 58.5 29.391 1 83.69 510 ALA A N 1
ATOM 4101 C CA . ALA A 1 510 ? -35.969 59.625 30.078 1 83.69 510 ALA A CA 1
ATOM 4102 C C . ALA A 1 510 ? -34.531 59.812 29.578 1 83.69 510 ALA A C 1
ATOM 4104 O O . ALA A 1 510 ? -33.938 60.844 29.812 1 83.69 510 ALA A O 1
ATOM 4105 N N . ARG A 1 511 ? -34.062 58.875 28.781 1 88.88 511 ARG A N 1
ATOM 4106 C CA . ARG A 1 511 ? -32.656 58.906 28.406 1 88.88 511 ARG A CA 1
ATOM 4107 C C . ARG A 1 511 ? -32.5 58.969 26.891 1 88.88 511 ARG A C 1
ATOM 4109 O O . ARG A 1 511 ? -31.531 58.438 26.344 1 88.88 511 ARG A O 1
ATOM 4116 N N . GLN A 1 512 ? -33.406 59.531 26.234 1 88.44 512 GLN A N 1
ATOM 4117 C CA . GLN A 1 512 ? -33.406 59.562 24.781 1 88.44 512 GLN A CA 1
ATOM 4118 C C . GLN A 1 512 ? -32.25 60.406 24.25 1 88.44 512 GLN A C 1
ATOM 4120 O O . GLN A 1 512 ? -31.656 60.094 23.219 1 88.44 512 GLN A O 1
ATOM 4125 N N . HIS A 1 513 ? -32 61.438 24.984 1 90.94 513 HIS A N 1
ATOM 4126 C CA . HIS A 1 513 ? -30.906 62.281 24.547 1 90.94 513 HIS A CA 1
ATOM 4127 C C . HIS A 1 513 ? -29.562 61.562 24.656 1 90.94 513 HIS A C 1
ATOM 4129 O O . HIS A 1 513 ? -28.703 61.719 23.766 1 90.94 513 HIS A O 1
ATOM 4135 N N . GLU A 1 514 ? -29.438 60.906 25.703 1 91.56 514 GLU A N 1
ATOM 4136 C CA . GLU A 1 514 ? -28.219 60.125 25.859 1 91.56 514 GLU A CA 1
ATOM 4137 C C . GLU A 1 514 ? -28.109 59.062 24.766 1 91.56 514 GLU A C 1
ATOM 4139 O O . GLU A 1 514 ? -27.031 58.875 24.188 1 91.56 514 GLU A O 1
ATOM 4144 N N . ALA A 1 515 ? -29.141 58.375 24.469 1 91.88 515 ALA A N 1
ATOM 4145 C CA . ALA A 1 515 ? -29.172 57.375 23.422 1 91.88 515 ALA A CA 1
ATOM 4146 C C . ALA A 1 515 ? -28.766 57.938 22.078 1 91.88 515 ALA A C 1
ATOM 4148 O O . ALA A 1 515 ? -28 57.344 21.328 1 91.88 515 ALA A O 1
ATOM 4149 N N . GLU A 1 516 ? -29.312 59.062 21.844 1 92.31 516 GLU A N 1
ATOM 4150 C CA . GLU A 1 516 ? -29 59.688 20.578 1 92.31 516 GLU A CA 1
ATOM 4151 C C . GLU A 1 516 ? -27.516 60 20.453 1 92.31 516 GLU A C 1
ATOM 4153 O O . GLU A 1 516 ? -26.906 59.75 19.406 1 92.31 516 GLU A O 1
ATOM 4158 N N . LYS A 1 517 ? -26.984 60.531 21.562 1 92.94 517 LYS A N 1
ATOM 4159 C CA . LYS A 1 517 ? -25.547 60.844 21.562 1 92.94 517 LYS A CA 1
ATOM 4160 C C . LYS A 1 517 ? -24.719 59.594 21.297 1 92.94 517 LYS A C 1
ATOM 4162 O O . LYS A 1 517 ? -23.766 59.625 20.516 1 92.94 517 LYS A O 1
ATOM 4167 N N . LEU A 1 518 ? -25.078 58.531 21.891 1 92.44 518 LEU A N 1
ATOM 4168 C CA . LEU A 1 518 ? -24.359 57.25 21.75 1 92.44 518 LEU A CA 1
ATOM 4169 C C . LEU A 1 518 ? -24.5 56.719 20.344 1 92.44 518 LEU A C 1
ATOM 4171 O O . LEU A 1 518 ? -23.516 56.281 19.734 1 92.44 518 LEU A O 1
ATOM 4175 N N . PHE A 1 519 ? -25.656 56.75 19.781 1 92.88 519 PHE A N 1
ATOM 4176 C CA . PHE A 1 519 ? -25.891 56.25 18.422 1 92.88 519 PHE A CA 1
ATOM 4177 C C . PHE A 1 519 ? -25.109 57.062 17.406 1 92.88 519 PHE A C 1
ATOM 4179 O O . PHE A 1 519 ? -24.609 56.531 16.422 1 92.88 519 PHE A O 1
ATOM 4186 N N . ARG A 1 520 ? -25.047 58.312 17.656 1 93.62 520 ARG A N 1
ATOM 4187 C CA . ARG A 1 520 ? -24.297 59.156 16.734 1 93.62 520 ARG A CA 1
ATOM 4188 C C . ARG A 1 520 ? -22.797 58.812 16.797 1 93.62 520 ARG A C 1
ATOM 4190 O O . ARG A 1 520 ? -22.109 58.844 15.781 1 93.62 520 ARG A O 1
ATOM 4197 N N . GLU A 1 521 ? -22.344 58.594 17.984 1 91.69 521 GLU A N 1
ATOM 4198 C CA . GLU A 1 521 ? -20.953 58.156 18.125 1 91.69 521 GLU A CA 1
ATOM 4199 C C . GLU A 1 521 ? -20.734 56.844 17.375 1 91.69 521 GLU A C 1
ATOM 4201 O O . GLU A 1 521 ? -19.719 56.688 16.672 1 91.69 521 GLU A O 1
ATOM 4206 N N . VAL A 1 522 ? -21.656 55.906 17.516 1 92.31 522 VAL A N 1
ATOM 4207 C CA . VAL A 1 522 ? -21.578 54.594 16.859 1 92.31 522 VAL A CA 1
ATOM 4208 C C . VAL A 1 522 ? -21.516 54.812 15.344 1 92.31 522 VAL A C 1
ATOM 4210 O O . VAL A 1 522 ? -20.656 54.219 14.672 1 92.31 522 VAL A O 1
ATOM 4213 N N . LEU A 1 523 ? -22.391 55.625 14.883 1 92.69 523 LEU A N 1
ATOM 4214 C CA . LEU A 1 523 ? -22.453 55.844 13.445 1 92.69 523 LEU A CA 1
ATOM 4215 C C . LEU A 1 523 ? -21.172 56.5 12.938 1 92.69 523 LEU A C 1
ATOM 4217 O O . LEU A 1 523 ? -20.641 56.094 11.891 1 92.69 523 LEU A O 1
ATOM 4221 N N . ALA A 1 524 ? -20.703 57.438 13.695 1 90.31 524 ALA A N 1
ATOM 4222 C CA . ALA A 1 524 ? -19.453 58.094 13.305 1 90.31 524 ALA A CA 1
ATOM 4223 C C . ALA A 1 524 ? -18.297 57.125 13.25 1 90.31 524 ALA A C 1
ATOM 4225 O O . ALA A 1 524 ? -17.5 57.156 12.312 1 90.31 524 ALA A O 1
ATOM 4226 N N . ASN A 1 525 ? -18.219 56.312 14.25 1 87.25 525 ASN A N 1
ATOM 4227 C CA . ASN A 1 525 ? -17.156 55.312 14.297 1 87.25 525 ASN A CA 1
ATOM 4228 C C . ASN A 1 525 ? -17.234 54.344 13.125 1 87.25 525 ASN A C 1
ATOM 4230 O O . ASN A 1 525 ? -16.234 54.062 12.469 1 87.25 525 ASN A O 1
ATOM 4234 N N . TYR A 1 526 ? -18.453 53.844 12.82 1 88.44 526 TYR A N 1
ATOM 4235 C CA . TYR A 1 526 ? -18.609 52.875 11.742 1 88.44 526 TYR A CA 1
ATOM 4236 C C . TYR A 1 526 ? -18.359 53.5 10.383 1 88.44 526 TYR A C 1
ATOM 4238 O O . TYR A 1 526 ? -17.844 52.875 9.461 1 88.44 526 TYR A O 1
ATOM 4246 N N . ARG A 1 527 ? -18.656 54.75 10.273 1 89.19 527 ARG A N 1
ATOM 4247 C CA . ARG A 1 527 ? -18.328 55.469 9.039 1 89.19 527 ARG A CA 1
ATOM 4248 C C . ARG A 1 527 ? -16.828 55.531 8.828 1 89.19 527 ARG A C 1
ATOM 4250 O O . ARG A 1 527 ? -16.344 55.344 7.715 1 89.19 527 ARG A O 1
ATOM 4257 N N . THR A 1 528 ? -16.172 55.781 9.898 1 83.38 528 THR A N 1
ATOM 4258 C CA . THR A 1 528 ? -14.711 55.844 9.844 1 83.38 528 THR A CA 1
ATOM 4259 C C . THR A 1 528 ? -14.148 54.469 9.469 1 83.38 528 THR A C 1
ATOM 4261 O O . THR A 1 528 ? -13.266 54.375 8.609 1 83.38 528 THR A O 1
ATOM 4264 N N . LEU A 1 529 ? -14.641 53.5 10.078 1 80.19 529 LEU A N 1
ATOM 4265 C CA . LEU A 1 529 ? -14.18 52.125 9.836 1 80.19 529 LEU A CA 1
ATOM 4266 C C . LEU A 1 529 ? -14.508 51.688 8.406 1 80.19 529 LEU A C 1
ATOM 4268 O O . LEU A 1 529 ? -13.68 51.062 7.734 1 80.19 529 LEU A O 1
ATOM 4272 N N . SER A 1 530 ? -15.719 52.031 7.969 1 83.94 530 SER A N 1
ATOM 4273 C CA . SER A 1 530 ? -16.188 51.625 6.645 1 83.94 530 SER A CA 1
ATOM 4274 C C . SER A 1 530 ? -15.414 52.344 5.547 1 83.94 530 SER A C 1
ATOM 4276 O O . SER A 1 530 ? -15.242 51.812 4.449 1 83.94 530 SER A O 1
ATOM 4278 N N . ALA A 1 531 ? -14.969 53.469 5.883 1 79.25 531 ALA A N 1
ATOM 4279 C CA . ALA A 1 531 ? -14.156 54.219 4.914 1 79.25 531 ALA A CA 1
ATOM 4280 C C . ALA A 1 531 ? -12.836 53.5 4.645 1 79.25 531 ALA A C 1
ATOM 4282 O O . ALA A 1 531 ? -12.312 53.531 3.529 1 79.25 531 ALA A O 1
ATOM 4283 N N . ARG A 1 532 ? -12.406 52.875 5.637 1 69.75 532 ARG A N 1
ATOM 4284 C CA . ARG A 1 532 ? -11.133 52.156 5.508 1 69.75 532 ARG A CA 1
ATOM 4285 C C . ARG A 1 532 ? -11.352 50.75 4.953 1 69.75 532 ARG A C 1
ATOM 4287 O O . ARG A 1 532 ? -10.609 50.312 4.074 1 69.75 532 ARG A O 1
ATOM 4294 N N . THR A 1 533 ? -12.383 50.062 5.469 1 76 533 THR A N 1
ATOM 4295 C CA . THR A 1 533 ? -12.648 48.656 5.062 1 76 533 THR A CA 1
ATOM 4296 C C . THR A 1 533 ? -14.141 48.438 4.84 1 76 533 THR A C 1
ATOM 4298 O O . THR A 1 533 ? -14.805 47.781 5.641 1 76 533 THR A O 1
ATOM 4301 N N . PRO A 1 534 ? -14.594 48.844 3.75 1 76.06 534 PRO A N 1
ATOM 4302 C CA . PRO A 1 534 ? -16.031 48.781 3.518 1 76.06 534 PRO A CA 1
ATOM 4303 C C . PRO A 1 534 ? -16.578 47.344 3.48 1 76.06 534 PRO A C 1
ATOM 4305 O O . PRO A 1 534 ? -17.703 47.094 3.918 1 76.06 534 PRO A O 1
ATOM 4308 N N . GLU A 1 535 ? -15.773 46.469 2.973 1 71.44 535 GLU A N 1
ATOM 4309 C CA . GLU A 1 535 ? -16.219 45.094 2.838 1 71.44 535 GLU A CA 1
ATOM 4310 C C . GLU A 1 535 ? -16.578 44.5 4.195 1 71.44 535 GLU A C 1
ATOM 4312 O O . GLU A 1 535 ? -17.422 43.594 4.281 1 71.44 535 GLU A O 1
ATOM 4317 N N . VAL A 1 536 ? -16 45.188 5.207 1 69.38 536 VAL A N 1
ATOM 4318 C CA . VAL A 1 536 ? -16.188 44.625 6.535 1 69.38 536 VAL A CA 1
ATOM 4319 C C . VAL A 1 536 ? -17.25 45.406 7.293 1 69.38 536 VAL A C 1
ATOM 4321 O O . VAL A 1 536 ? -18.062 44.812 8.008 1 69.38 536 VAL A O 1
ATOM 4324 N N . PHE A 1 537 ? -17.266 46.656 7.086 1 79.75 537 PHE A N 1
ATOM 4325 C CA . PHE A 1 537 ? -18.016 47.438 8.047 1 79.75 537 PHE A CA 1
ATOM 4326 C C . PHE A 1 537 ? -19.203 48.125 7.375 1 79.75 537 PHE A C 1
ATOM 4328 O O . PHE A 1 537 ? -19.969 48.844 8.031 1 79.75 537 PHE A O 1
ATOM 4335 N N . ALA A 1 538 ? -19.406 47.906 6.121 1 84.12 538 ALA A N 1
ATOM 4336 C CA . ALA A 1 538 ? -20.5 48.562 5.43 1 84.12 538 ALA A CA 1
ATOM 4337 C C . ALA A 1 538 ? -21.844 48.156 6.043 1 84.12 538 ALA A C 1
ATOM 4339 O O . ALA A 1 538 ? -22.734 49.031 6.211 1 84.12 538 ALA A O 1
ATOM 4340 N N . HIS A 1 539 ? -21.984 46.938 6.344 1 85.44 539 HIS A N 1
ATOM 4341 C CA . HIS A 1 539 ? -23.25 46.469 6.914 1 85.44 539 HIS A CA 1
ATOM 4342 C C . HIS A 1 539 ? -23.453 47.031 8.32 1 85.44 539 HIS A C 1
ATOM 4344 O O . HIS A 1 539 ? -24.578 47.312 8.719 1 85.44 539 HIS A O 1
ATOM 4350 N N . GLU A 1 540 ? -22.344 47.219 9.031 1 85.88 540 GLU A N 1
ATOM 4351 C CA . GLU A 1 540 ? -22.438 47.781 10.375 1 85.88 540 GLU A CA 1
ATOM 4352 C C . GLU A 1 540 ? -22.844 49.25 10.32 1 85.88 540 GLU A C 1
ATOM 4354 O O . GLU A 1 540 ? -23.609 49.719 11.172 1 85.88 540 GLU A O 1
ATOM 4359 N N . THR A 1 541 ? -22.375 49.906 9.352 1 90.56 541 THR A N 1
ATOM 4360 C CA . THR A 1 541 ? -22.766 51.312 9.164 1 90.56 541 THR A CA 1
ATOM 4361 C C . THR A 1 541 ? -24.25 51.406 8.867 1 90.56 541 THR A C 1
ATOM 4363 O O . THR A 1 541 ? -24.938 52.281 9.438 1 90.56 541 THR A O 1
ATOM 4366 N N . ALA A 1 542 ? -24.703 50.562 8.008 1 91.31 542 ALA A N 1
ATOM 4367 C CA . ALA A 1 542 ? -26.125 50.562 7.668 1 91.31 542 ALA A CA 1
ATOM 4368 C C . ALA A 1 542 ? -26.984 50.25 8.898 1 91.31 542 ALA A C 1
ATOM 4370 O O . ALA A 1 542 ? -28.031 50.875 9.094 1 91.31 542 ALA A O 1
ATOM 4371 N N . SER A 1 543 ? -26.578 49.375 9.703 1 89.5 543 SER A N 1
ATOM 4372 C CA . SER A 1 543 ? -27.281 49.031 10.93 1 89.5 543 SER A CA 1
ATOM 4373 C C . SER A 1 543 ? -27.328 50.219 11.891 1 89.5 543 SER A C 1
ATOM 4375 O O . SER A 1 543 ? -28.359 50.5 12.508 1 89.5 543 SER A O 1
ATOM 4377 N N . ALA A 1 544 ? -26.141 50.812 11.977 1 91 544 ALA A N 1
ATOM 4378 C CA . ALA A 1 544 ? -26.078 52 12.844 1 91 544 ALA A CA 1
ATOM 4379 C C . ALA A 1 544 ? -27.031 53.094 12.359 1 91 544 ALA A C 1
ATOM 4381 O O . ALA A 1 544 ? -27.672 53.781 13.164 1 91 544 ALA A O 1
ATOM 4382 N N . GLN A 1 545 ? -27.109 53.281 11.055 1 93.31 545 GLN A N 1
ATOM 4383 C CA . GLN A 1 545 ? -28.047 54.25 10.477 1 93.31 545 GLN A CA 1
ATOM 4384 C C . GLN A 1 545 ? -29.484 53.875 10.828 1 93.31 545 GLN A C 1
ATOM 4386 O O . GLN A 1 545 ? -30.266 54.75 11.227 1 93.31 545 GLN A O 1
ATOM 4391 N N . SER A 1 546 ? -29.797 52.656 10.727 1 91.19 546 SER A N 1
ATOM 4392 C CA . SER A 1 546 ? -31.141 52.188 11.023 1 91.19 546 SER A CA 1
ATOM 4393 C C . SER A 1 546 ? -31.484 52.375 12.492 1 91.19 546 SER A C 1
ATOM 4395 O O . SER A 1 546 ? -32.594 52.812 12.82 1 91.19 546 SER A O 1
ATOM 4397 N N . ASN A 1 547 ? -30.562 52.062 13.375 1 88.88 547 ASN A N 1
ATOM 4398 C CA . ASN A 1 547 ? -30.797 52.219 14.805 1 88.88 547 ASN A CA 1
ATOM 4399 C C . ASN A 1 547 ? -31.047 53.688 15.188 1 88.88 547 ASN A C 1
ATOM 4401 O O . ASN A 1 547 ? -31.984 53.969 15.93 1 88.88 547 ASN A O 1
ATOM 4405 N N . LEU A 1 548 ? -30.172 54.5 14.672 1 91.81 548 LEU A N 1
ATOM 4406 C CA . LEU A 1 548 ? -30.359 55.906 14.945 1 91.81 548 LEU A CA 1
ATOM 4407 C C . LEU A 1 548 ? -31.672 56.406 14.367 1 91.81 548 LEU A C 1
ATOM 4409 O O . LEU A 1 548 ? -32.406 57.188 15.008 1 91.81 548 LEU A O 1
ATOM 4413 N N . ALA A 1 549 ? -32.031 55.938 13.156 1 92.06 549 ALA A N 1
ATOM 4414 C CA . ALA A 1 549 ? -33.281 56.312 12.508 1 92.06 549 ALA A CA 1
ATOM 4415 C C . ALA A 1 549 ? -34.469 55.875 13.328 1 92.06 549 ALA A C 1
ATOM 4417 O O . ALA A 1 549 ? -35.469 56.625 13.438 1 92.06 549 ALA A O 1
ATOM 4418 N N . MET A 1 550 ? -34.375 54.812 13.875 1 88.19 550 MET A N 1
ATOM 4419 C CA . MET A 1 550 ? -35.438 54.281 14.695 1 88.19 550 MET A CA 1
ATOM 4420 C C . MET A 1 550 ? -35.656 55.156 15.93 1 88.19 550 MET A C 1
ATOM 4422 O O . MET A 1 550 ? -36.812 55.406 16.344 1 88.19 550 MET A O 1
ATOM 4426 N N . LEU A 1 551 ? -34.594 55.5 16.516 1 88.75 551 LEU A N 1
ATOM 4427 C CA . LEU A 1 551 ? -34.688 56.375 17.688 1 88.75 551 LEU A CA 1
ATOM 4428 C C . LEU A 1 551 ? -35.312 57.719 17.312 1 88.75 551 LEU A C 1
ATOM 4430 O O . LEU A 1 551 ? -36.25 58.188 17.984 1 88.75 551 LEU A O 1
ATOM 4434 N N . LEU A 1 552 ? -34.938 58.281 16.203 1 91.12 552 LEU A N 1
ATOM 4435 C CA . LEU A 1 552 ? -35.375 59.594 15.789 1 91.12 552 LEU A CA 1
ATOM 4436 C C . LEU A 1 552 ? -36.812 59.562 15.273 1 91.12 552 LEU A C 1
ATOM 4438 O O . LEU A 1 552 ? -37.531 60.531 15.383 1 91.12 552 LEU A O 1
ATOM 4442 N N . GLY A 1 553 ? -37.219 58.469 14.719 1 87.06 553 GLY A N 1
ATOM 4443 C CA . GLY A 1 553 ? -38.562 58.312 14.133 1 87.06 553 GLY A CA 1
ATOM 4444 C C . GLY A 1 553 ? -39.688 58.469 15.141 1 87.06 553 GLY A C 1
ATOM 4445 O O . GLY A 1 553 ? -40.812 58.781 14.766 1 87.06 553 GLY A O 1
ATOM 4446 N N . GLY A 1 554 ? -39.375 58.375 16.422 1 81.62 554 GLY A N 1
ATOM 4447 C CA . GLY A 1 554 ? -40.375 58.562 17.453 1 81.62 554 GLY A CA 1
ATOM 4448 C C . GLY A 1 554 ? -40.719 60.031 17.688 1 81.62 554 GLY A C 1
ATOM 4449 O O . GLY A 1 554 ? -41.781 60.312 18.234 1 81.62 554 GLY A O 1
ATOM 4450 N N . ASP A 1 555 ? -39.875 60.844 17.266 1 84.5 555 ASP A N 1
ATOM 4451 C CA . ASP A 1 555 ? -40.094 62.281 17.359 1 84.5 555 ASP A CA 1
ATOM 4452 C C . ASP A 1 555 ? -40.594 62.875 16.031 1 84.5 555 ASP A C 1
ATOM 4454 O O . ASP A 1 555 ? -39.875 62.906 15.047 1 84.5 555 ASP A O 1
ATOM 4458 N N . PRO A 1 556 ? -41.812 63.312 16.016 1 86.75 556 PRO A N 1
ATOM 4459 C CA . PRO A 1 556 ? -42.375 63.844 14.781 1 86.75 556 PRO A CA 1
ATOM 4460 C C . PRO A 1 556 ? -41.531 64.938 14.148 1 86.75 556 PRO A C 1
ATOM 4462 O O . PRO A 1 556 ? -41.469 65.062 12.914 1 86.75 556 PRO A O 1
ATOM 4465 N N . ALA A 1 557 ? -40.812 65.688 14.961 1 89.06 557 ALA A N 1
ATOM 4466 C CA . ALA A 1 557 ? -40 66.812 14.453 1 89.06 557 ALA A CA 1
ATOM 4467 C C . ALA A 1 557 ? -38.75 66.312 13.766 1 89.06 557 ALA A C 1
ATOM 4469 O O . ALA A 1 557 ? -38.094 67.062 13 1 89.06 557 ALA A O 1
ATOM 4470 N N . ARG A 1 558 ? -38.469 65.062 13.953 1 92.19 558 ARG A N 1
ATOM 4471 C CA . ARG A 1 558 ? -37.188 64.5 13.453 1 92.19 558 ARG A CA 1
ATOM 4472 C C . ARG A 1 558 ? -37.406 63.406 12.438 1 92.19 558 ARG A C 1
ATOM 4474 O O . ARG A 1 558 ? -36.469 62.688 12.078 1 92.19 558 ARG A O 1
ATOM 4481 N N . ARG A 1 559 ? -38.562 63.219 11.922 1 92 559 ARG A N 1
ATOM 4482 C CA . ARG A 1 559 ? -38.906 62.094 11.055 1 92 559 ARG A CA 1
ATOM 4483 C C . ARG A 1 559 ? -38.25 62.25 9.68 1 92 559 ARG A C 1
ATOM 4485 O O . ARG A 1 559 ? -37.938 61.25 9.031 1 92 559 ARG A O 1
ATOM 4492 N N . GLU A 1 560 ? -38.062 63.438 9.336 1 91.88 560 GLU A N 1
ATOM 4493 C CA . GLU A 1 560 ? -37.406 63.625 8.055 1 91.88 560 GLU A CA 1
ATOM 4494 C C . GLU A 1 560 ? -35.969 63.125 8.094 1 91.88 560 GLU A C 1
ATOM 4496 O O . GLU A 1 560 ? -35.5 62.469 7.152 1 91.88 560 GLU A O 1
ATOM 4501 N N . GLU A 1 561 ? -35.344 63.469 9.148 1 94.31 561 GLU A N 1
ATOM 4502 C CA . GLU A 1 561 ? -34 62.969 9.32 1 94.31 561 GLU A CA 1
ATOM 4503 C C . GLU A 1 561 ? -34 61.438 9.414 1 94.31 561 GLU A C 1
ATOM 4505 O O . GLU A 1 561 ? -33.125 60.781 8.844 1 94.31 561 GLU A O 1
ATOM 4510 N N . ALA A 1 562 ? -34.906 60.875 10.086 1 94.5 562 ALA A N 1
ATOM 4511 C CA . ALA A 1 562 ? -35.031 59.438 10.211 1 94.5 562 ALA A CA 1
ATOM 4512 C C . ALA A 1 562 ? -35.25 58.781 8.844 1 94.5 562 ALA A C 1
ATOM 4514 O O . ALA A 1 562 ? -34.625 57.75 8.547 1 94.5 562 ALA A O 1
ATOM 4515 N N . GLU A 1 563 ? -36.062 59.406 8.102 1 94.25 563 GLU A N 1
ATOM 4516 C CA . GLU A 1 563 ? -36.312 58.875 6.766 1 94.25 563 GLU A CA 1
ATOM 4517 C C . GLU A 1 563 ? -35.031 58.844 5.938 1 94.25 563 GLU A C 1
ATOM 4519 O O . GLU A 1 563 ? -34.75 57.875 5.238 1 94.25 563 GLU A O 1
ATOM 4524 N N . GLN A 1 564 ? -34.281 59.938 6.062 1 95.62 564 GLN A N 1
ATOM 4525 C CA . GLN A 1 564 ? -33.062 60 5.297 1 95.62 564 GLN A CA 1
ATOM 4526 C C . GLN A 1 564 ? -32.094 58.906 5.711 1 95.62 564 GLN A C 1
ATOM 4528 O O . GLN A 1 564 ? -31.438 58.281 4.859 1 95.62 564 GLN A O 1
ATOM 4533 N N . LEU A 1 565 ? -31.984 58.656 6.945 1 95.31 565 LEU A N 1
ATOM 4534 C CA . LEU A 1 565 ? -31.094 57.625 7.457 1 95.31 565 LEU A CA 1
ATOM 4535 C C . LEU A 1 565 ? -31.562 56.25 7.012 1 95.31 565 LEU A C 1
ATOM 4537 O O . LEU A 1 565 ? -30.75 55.406 6.59 1 95.31 565 LEU A O 1
ATOM 4541 N N . PHE A 1 566 ? -32.844 55.969 7.039 1 95 566 PHE A N 1
ATOM 4542 C CA . PHE A 1 566 ? -33.375 54.688 6.59 1 95 566 PHE A CA 1
ATOM 4543 C C . PHE A 1 566 ? -33.125 54.5 5.098 1 95 566 PHE A C 1
ATOM 4545 O O . PHE A 1 566 ? -32.844 53.375 4.652 1 95 566 PHE A O 1
ATOM 4552 N N . ARG A 1 567 ? -33.25 55.5 4.402 1 95.12 567 ARG A N 1
ATOM 4553 C CA . ARG A 1 567 ? -33.031 55.406 2.963 1 95.12 567 ARG A CA 1
ATOM 4554 C C . ARG A 1 567 ? -31.562 55.094 2.654 1 95.12 567 ARG A C 1
ATOM 4556 O O . ARG A 1 567 ? -31.25 54.344 1.717 1 95.12 567 ARG A O 1
ATOM 4563 N N . GLN A 1 568 ? -30.719 55.75 3.4 1 95.25 568 GLN A N 1
ATOM 4564 C CA . GLN A 1 568 ? -29.297 55.438 3.246 1 95.25 568 GLN A CA 1
ATOM 4565 C C . GLN A 1 568 ? -29.031 53.969 3.582 1 95.25 568 GLN A C 1
ATOM 4567 O O . GLN A 1 568 ? -28.328 53.281 2.842 1 95.25 568 GLN A O 1
ATOM 4572 N N . ALA A 1 569 ? -29.547 53.5 4.684 1 95.12 569 ALA A N 1
ATOM 4573 C CA . ALA A 1 569 ? -29.391 52.125 5.102 1 95.12 569 ALA A CA 1
ATOM 4574 C C . ALA A 1 569 ? -29.984 51.156 4.062 1 95.12 569 ALA A C 1
ATOM 4576 O O . ALA A 1 569 ? -29.406 50.125 3.766 1 95.12 569 ALA A O 1
ATOM 4577 N N . LEU A 1 570 ? -31.141 51.562 3.551 1 94.75 570 LEU A N 1
ATOM 4578 C CA . LEU A 1 570 ? -31.812 50.75 2.559 1 94.75 570 LEU A CA 1
ATOM 4579 C C . LEU A 1 570 ? -30.984 50.625 1.295 1 94.75 570 LEU A C 1
ATOM 4581 O O . LEU A 1 570 ? -30.875 49.531 0.727 1 94.75 570 LEU A O 1
ATOM 4585 N N . HIS A 1 571 ? -30.422 51.719 0.923 1 94.06 571 HIS A N 1
ATOM 4586 C CA . HIS A 1 571 ? -29.562 51.688 -0.246 1 94.06 571 HIS A CA 1
ATOM 4587 C C . HIS A 1 571 ? -28.391 50.719 -0.032 1 94.06 571 HIS A C 1
ATOM 4589 O O . HIS A 1 571 ? -28.031 49.969 -0.925 1 94.06 571 HIS A O 1
ATOM 4595 N N . ALA A 1 572 ? -27.828 50.844 1.069 1 92 572 ALA A N 1
ATOM 4596 C CA . ALA A 1 572 ? -26.688 49.969 1.389 1 92 572 ALA A CA 1
ATOM 4597 C C . ALA A 1 572 ? -27.109 48.531 1.433 1 92 572 ALA A C 1
ATOM 4599 O O . ALA A 1 572 ? -26.453 47.656 0.848 1 92 572 ALA A O 1
ATOM 4600 N N . TYR A 1 573 ? -28.219 48.156 2.07 1 92.06 573 TYR A N 1
ATOM 4601 C CA . TYR A 1 573 ? -28.641 46.781 2.24 1 92.06 573 TYR A CA 1
ATOM 4602 C C . TYR A 1 573 ? -29.125 46.188 0.921 1 92.06 573 TYR A C 1
ATOM 4604 O O . TYR A 1 573 ? -29 44.969 0.69 1 92.06 573 TYR A O 1
ATOM 4612 N N . ARG A 1 574 ? -29.656 46.969 0.057 1 93.19 574 ARG A N 1
ATOM 4613 C CA . ARG A 1 574 ? -30.031 46.469 -1.26 1 93.19 574 ARG A CA 1
ATOM 4614 C C . ARG A 1 574 ? -28.797 46 -2.037 1 93.19 574 ARG A C 1
ATOM 4616 O O . ARG A 1 574 ? -28.828 44.969 -2.693 1 93.19 574 ARG A O 1
ATOM 4623 N N . ARG A 1 575 ? -27.781 46.75 -1.906 1 90.75 575 ARG A N 1
ATOM 4624 C CA . ARG A 1 575 ? -26.531 46.375 -2.547 1 90.75 575 ARG A CA 1
ATOM 4625 C C . ARG A 1 575 ? -25.953 45.125 -1.895 1 90.75 575 ARG A C 1
ATOM 4627 O O . ARG A 1 575 ? -25.547 44.188 -2.586 1 90.75 575 ARG A O 1
ATOM 4634 N N . LEU A 1 576 ? -25.891 45.125 -0.645 1 85.31 576 LEU A N 1
ATOM 4635 C CA . LEU A 1 576 ? -25.328 44.031 0.096 1 85.31 576 LEU A CA 1
ATOM 4636 C C . LEU A 1 576 ? -26.125 42.75 -0.148 1 85.31 576 LEU A C 1
ATOM 4638 O O . LEU A 1 576 ? -25.547 41.656 -0.326 1 85.31 576 LEU A O 1
ATOM 4642 N N . ALA A 1 577 ? -27.422 42.844 -0.165 1 87.19 577 ALA A N 1
ATOM 4643 C CA . ALA A 1 577 ? -28.281 41.688 -0.364 1 87.19 577 ALA A CA 1
ATOM 4644 C C . ALA A 1 577 ? -28.172 41.156 -1.793 1 87.19 577 ALA A C 1
ATOM 4646 O O . ALA A 1 577 ? -28.422 39.969 -2.047 1 87.19 577 ALA A O 1
ATOM 4647 N N . ALA A 1 578 ? -27.844 42.031 -2.68 1 86.44 578 ALA A N 1
ATOM 4648 C CA . ALA A 1 578 ? -27.625 41.594 -4.059 1 86.44 578 ALA A CA 1
ATOM 4649 C C . ALA A 1 578 ? -26.375 40.719 -4.176 1 86.44 578 ALA A C 1
ATOM 4651 O O . ALA A 1 578 ? -26.359 39.75 -4.914 1 86.44 578 ALA A O 1
ATOM 4652 N N . ASP A 1 579 ? -25.359 41.125 -3.408 1 80.62 579 ASP A N 1
ATOM 4653 C CA . ASP A 1 579 ? -24.094 40.406 -3.434 1 80.62 579 ASP A CA 1
ATOM 4654 C C . ASP A 1 579 ? -24.188 39.125 -2.609 1 80.62 579 ASP A C 1
ATOM 4656 O O . ASP A 1 579 ? -23.688 38.062 -3.029 1 80.62 579 ASP A O 1
ATOM 4660 N N . ARG A 1 580 ? -24.875 39.219 -1.336 1 76.12 580 ARG A N 1
ATOM 4661 C CA . ARG A 1 580 ? -25 38.062 -0.447 1 76.12 580 ARG A CA 1
ATOM 4662 C C . ARG A 1 580 ? -26.406 37.938 0.115 1 76.12 580 ARG A C 1
ATOM 4664 O O . ARG A 1 580 ? -26.641 38.25 1.288 1 76.12 580 ARG A O 1
ATOM 4671 N N . PRO A 1 581 ? -27.234 37.406 -0.697 1 78.94 581 PRO A N 1
ATOM 4672 C CA . PRO A 1 581 ? -28.641 37.406 -0.276 1 78.94 581 PRO A CA 1
ATOM 4673 C C . PRO A 1 581 ? -28.875 36.594 0.994 1 78.94 581 PRO A C 1
ATOM 4675 O O . PRO A 1 581 ? -29.656 37 1.854 1 78.94 581 PRO A O 1
ATOM 4678 N N . GLU A 1 582 ? -28.203 35.562 1.066 1 69.75 582 GLU A N 1
ATOM 4679 C CA . GLU A 1 582 ? -28.422 34.688 2.193 1 69.75 582 GLU A CA 1
ATOM 4680 C C . GLU A 1 582 ? -28.078 35.344 3.518 1 69.75 582 GLU A C 1
ATOM 4682 O O . GLU A 1 582 ? -28.641 35 4.562 1 69.75 582 GLU A O 1
ATOM 4687 N N . VAL A 1 583 ? -27.266 36.438 3.346 1 69.56 583 VAL A N 1
ATOM 4688 C CA . VAL A 1 583 ? -26.766 37.031 4.574 1 69.56 583 VAL A CA 1
ATOM 4689 C C . VAL A 1 583 ? -27.594 38.25 4.922 1 69.56 583 VAL A C 1
ATOM 4691 O O . VAL A 1 583 ? -27.891 38.5 6.09 1 69.56 583 VAL A O 1
ATOM 4694 N N . PHE A 1 584 ? -28.047 38.969 3.939 1 80.12 584 PHE A N 1
ATOM 4695 C CA . PHE A 1 584 ? -28.469 40.344 4.266 1 80.12 584 PHE A CA 1
ATOM 4696 C C . PHE A 1 584 ? -29.938 40.531 3.914 1 80.12 584 PHE A C 1
ATOM 4698 O O . PHE A 1 584 ? -30.484 41.625 4.102 1 80.12 584 PHE A O 1
ATOM 4705 N N . GLN A 1 585 ? -30.656 39.562 3.553 1 87.12 585 GLN A N 1
ATOM 4706 C CA . GLN A 1 585 ? -32.062 39.719 3.182 1 87.12 585 GLN A CA 1
ATOM 4707 C C . GLN A 1 585 ? -32.906 40.094 4.395 1 87.12 585 GLN A C 1
ATOM 4709 O O . GLN A 1 585 ? -33.844 40.906 4.273 1 87.12 585 GLN A O 1
ATOM 4714 N N . ALA A 1 586 ? -32.562 39.562 5.504 1 83.88 586 ALA A N 1
ATOM 4715 C CA . ALA A 1 586 ? -33.312 39.906 6.715 1 83.88 586 ALA A CA 1
ATOM 4716 C C . ALA A 1 586 ? -33.094 41.344 7.117 1 83.88 586 ALA A C 1
ATOM 4718 O O . ALA A 1 586 ? -34.031 42.031 7.508 1 83.88 586 ALA A O 1
ATOM 4719 N N . ASN A 1 587 ? -31.859 41.781 7.047 1 84.69 587 ASN A N 1
ATOM 4720 C CA . ASN A 1 587 ? -31.547 43.156 7.348 1 84.69 587 ASN A CA 1
ATOM 4721 C C . ASN A 1 587 ? -32.25 44.125 6.402 1 84.69 587 ASN A C 1
ATOM 4723 O O . ASN A 1 587 ? -32.75 45.156 6.832 1 84.69 587 ASN A O 1
ATOM 4727 N N . LEU A 1 588 ? -32.281 43.75 5.16 1 91.12 588 LEU A N 1
ATOM 4728 C CA . LEU A 1 588 ? -33 44.531 4.156 1 91.12 588 LEU A CA 1
ATOM 4729 C C . LEU A 1 588 ? -34.5 44.625 4.508 1 91.12 588 LEU A C 1
ATOM 4731 O O . LEU A 1 588 ? -35.062 45.719 4.492 1 91.12 588 LEU A O 1
ATOM 4735 N N . ALA A 1 589 ? -35.094 43.531 4.855 1 91.5 589 ALA A N 1
ATOM 4736 C CA . ALA A 1 589 ? -36.531 43.5 5.207 1 91.5 589 ALA A CA 1
ATOM 4737 C C . ALA A 1 589 ? -36.812 44.375 6.426 1 91.5 589 ALA A C 1
ATOM 4739 O O . ALA A 1 589 ? -37.781 45.094 6.457 1 91.5 589 ALA A O 1
ATOM 4740 N N . ASN A 1 590 ? -35.938 44.312 7.398 1 88.81 590 ASN A N 1
ATOM 4741 C CA . ASN A 1 590 ? -36.062 45.094 8.609 1 88.81 590 ASN A CA 1
ATOM 4742 C C . ASN A 1 590 ? -36 46.594 8.305 1 88.81 590 ASN A C 1
ATOM 4744 O O . ASN A 1 590 ? -36.75 47.375 8.875 1 88.81 590 ASN A O 1
ATOM 4748 N N . THR A 1 591 ? -35.094 46.875 7.492 1 91.81 591 THR A N 1
ATOM 4749 C CA . THR A 1 591 ? -34.938 48.281 7.129 1 91.81 591 THR A CA 1
ATOM 4750 C C . THR A 1 591 ? -36.156 48.781 6.371 1 91.81 591 THR A C 1
ATOM 4752 O O . THR A 1 591 ? -36.562 49.938 6.562 1 91.81 591 THR A O 1
ATOM 4755 N N . LEU A 1 592 ? -36.719 47.969 5.492 1 93.56 592 LEU A N 1
ATOM 4756 C CA . LEU A 1 592 ? -37.938 48.281 4.781 1 93.56 592 LEU A CA 1
ATOM 4757 C C . LEU A 1 592 ? -39.062 48.562 5.758 1 93.56 592 LEU A C 1
ATOM 4759 O O . LEU A 1 592 ? -39.781 49.562 5.637 1 93.56 592 LEU A O 1
ATOM 4763 N N . ASN A 1 593 ? -39.219 47.75 6.691 1 90.19 593 ASN A N 1
ATOM 4764 C CA . ASN A 1 593 ? -40.25 47.938 7.711 1 90.19 593 ASN A CA 1
ATOM 4765 C C . ASN A 1 593 ? -40.031 49.219 8.516 1 90.19 593 ASN A C 1
ATOM 4767 O O . ASN A 1 593 ? -40.969 49.906 8.844 1 90.19 593 ASN A O 1
ATOM 4771 N N . GLY A 1 594 ? -38.75 49.438 8.844 1 90.06 594 GLY A N 1
ATOM 4772 C CA . GLY A 1 594 ? -38.438 50.656 9.578 1 90.06 594 GLY A CA 1
ATOM 4773 C C . GLY A 1 594 ? -38.812 51.938 8.828 1 90.06 594 GLY A C 1
ATOM 4774 O O . GLY A 1 594 ? -39.406 52.844 9.398 1 90.06 594 GLY A O 1
ATOM 4775 N N . LEU A 1 595 ? -38.438 51.906 7.57 1 92.94 595 LEU A N 1
ATOM 4776 C CA . LEU A 1 595 ? -38.781 53.031 6.742 1 92.94 595 LEU A CA 1
ATOM 4777 C C . LEU A 1 595 ? -40.312 53.188 6.625 1 92.94 595 LEU A C 1
ATOM 4779 O O . LEU A 1 595 ? -40.812 54.312 6.719 1 92.94 595 LEU A O 1
ATOM 4783 N N . ALA A 1 596 ? -41 52.125 6.457 1 92.75 596 ALA A N 1
ATOM 4784 C CA . ALA A 1 596 ? -42.469 52.125 6.363 1 92.75 596 ALA A CA 1
ATOM 4785 C C . ALA A 1 596 ? -43.094 52.688 7.641 1 92.75 596 ALA A C 1
ATOM 4787 O O . ALA A 1 596 ? -44.094 53.438 7.586 1 92.75 596 ALA A O 1
ATOM 4788 N N . ALA A 1 597 ? -42.531 52.375 8.688 1 88.88 597 ALA A N 1
ATOM 4789 C CA . ALA A 1 597 ? -43.031 52.812 9.977 1 88.88 597 ALA A CA 1
ATOM 4790 C C . ALA A 1 597 ? -42.906 54.344 10.133 1 88.88 597 ALA A C 1
ATOM 4792 O O . ALA A 1 597 ? -43.75 54.969 10.789 1 88.88 597 ALA A O 1
ATOM 4793 N N . VAL A 1 598 ? -41.906 54.844 9.578 1 90.69 598 VAL A N 1
ATOM 4794 C CA . VAL A 1 598 ? -41.719 56.281 9.641 1 90.69 598 VAL A CA 1
ATOM 4795 C C . VAL A 1 598 ? -42.656 56.969 8.648 1 90.69 598 VAL A C 1
ATOM 4797 O O . VAL A 1 598 ? -43.25 58 8.969 1 90.69 598 VAL A O 1
ATOM 4800 N N . LEU A 1 599 ? -42.906 56.344 7.473 1 92.31 599 LEU A N 1
ATOM 4801 C CA . LEU A 1 599 ? -43.656 56.969 6.391 1 92.31 599 LEU A CA 1
ATOM 4802 C C . LEU A 1 599 ? -45.156 56.812 6.613 1 92.31 599 LEU A C 1
ATOM 4804 O O . LEU A 1 599 ? -45.938 57.562 6.023 1 92.31 599 LEU A O 1
ATOM 4808 N N . LYS A 1 600 ? -45.594 55.938 7.461 1 89.88 600 LYS A N 1
ATOM 4809 C CA . LYS A 1 600 ? -47 55.688 7.645 1 89.88 600 LYS A CA 1
ATOM 4810 C C . LYS A 1 600 ? -47.75 56.906 8.172 1 89.88 600 LYS A C 1
ATOM 4812 O O . LYS A 1 600 ? -48.938 57.031 7.996 1 89.88 600 LYS A O 1
ATOM 4817 N N . HIS A 1 601 ? -46.969 57.812 8.711 1 87.38 601 HIS A N 1
ATOM 4818 C CA . HIS A 1 601 ? -47.594 59 9.305 1 87.38 601 HIS A CA 1
ATOM 4819 C C . HIS A 1 601 ? -47.812 60.062 8.258 1 87.38 601 HIS A C 1
ATOM 4821 O O . HIS A 1 601 ? -48.406 61.125 8.562 1 87.38 601 HIS A O 1
ATOM 4827 N N . GLN A 1 602 ? -47.438 59.75 7.066 1 88.81 602 GLN A N 1
ATOM 4828 C CA . GLN A 1 602 ? -47.656 60.688 5.965 1 88.81 602 GLN A CA 1
ATOM 4829 C C . GLN A 1 602 ? -48.75 60.219 5.02 1 88.81 602 GLN A C 1
ATOM 4831 O O . GLN A 1 602 ? -48.5 59.344 4.164 1 88.81 602 GLN A O 1
ATOM 4836 N N . PRO A 1 603 ? -49.906 60.75 5.082 1 83.25 603 PRO A N 1
ATOM 4837 C CA . PRO A 1 603 ? -51.062 60.281 4.32 1 83.25 603 PRO A CA 1
ATOM 4838 C C . PRO A 1 603 ? -50.844 60.312 2.812 1 83.25 603 PRO A C 1
ATOM 4840 O O . PRO A 1 603 ? -51.406 59.5 2.082 1 83.25 603 PRO A O 1
ATOM 4843 N N . GLN A 1 604 ? -49.969 61.188 2.324 1 88 604 GLN A N 1
ATOM 4844 C CA . GLN A 1 604 ? -49.75 61.344 0.89 1 88 604 GLN A CA 1
ATOM 4845 C C . GLN A 1 604 ? -48.844 60.188 0.371 1 88 604 GLN A C 1
ATOM 4847 O O . GLN A 1 604 ? -48.781 59.969 -0.839 1 88 604 GLN A O 1
ATOM 4852 N N . ARG A 1 605 ? -48.375 59.469 1.28 1 92.62 605 ARG A N 1
ATOM 4853 C CA . ARG A 1 605 ? -47.406 58.469 0.844 1 92.62 605 ARG A CA 1
ATOM 4854 C C . ARG A 1 605 ? -47.844 57.062 1.252 1 92.62 605 ARG A C 1
ATOM 4856 O O . ARG A 1 605 ? -47.031 56.219 1.528 1 92.62 605 ARG A O 1
ATOM 4863 N N . ARG A 1 606 ? -49.125 56.781 1.309 1 92.81 606 ARG A N 1
ATOM 4864 C CA . ARG A 1 606 ? -49.688 55.5 1.736 1 92.81 606 ARG A CA 1
ATOM 4865 C C . ARG A 1 606 ? -49.312 54.406 0.751 1 92.81 606 ARG A C 1
ATOM 4867 O O . ARG A 1 606 ? -49.031 53.281 1.157 1 92.81 606 ARG A O 1
ATOM 4874 N N . ARG A 1 607 ? -49.312 54.719 -0.453 1 92 607 ARG A N 1
ATOM 4875 C CA . ARG A 1 607 ? -49 53.719 -1.46 1 92 607 ARG A CA 1
ATOM 4876 C C . ARG A 1 607 ? -47.562 53.25 -1.319 1 92 607 ARG A C 1
ATOM 4878 O O . ARG A 1 607 ? -47.281 52.062 -1.431 1 92 607 ARG A O 1
ATOM 4885 N N . GLU A 1 608 ? -46.75 54.25 -1.144 1 93.5 608 GLU A N 1
ATOM 4886 C CA . GLU A 1 608 ? -45.344 53.875 -0.945 1 93.5 608 GLU A CA 1
ATOM 4887 C C . GLU A 1 608 ? -45.156 53.031 0.307 1 93.5 608 GLU A C 1
ATOM 4889 O O . GLU A 1 608 ? -44.438 52.062 0.29 1 93.5 608 GLU A O 1
ATOM 4894 N N . THR A 1 609 ? -45.812 53.406 1.333 1 94.44 609 THR A N 1
ATOM 4895 C CA . THR A 1 609 ? -45.75 52.688 2.596 1 94.44 609 THR A CA 1
ATOM 4896 C C . THR A 1 609 ? -46.219 51.25 2.424 1 94.44 609 THR A C 1
ATOM 4898 O O . THR A 1 609 ? -45.594 50.312 2.916 1 94.44 609 THR A O 1
ATOM 4901 N N . GLU A 1 610 ? -47.281 51.094 1.728 1 94.06 610 GLU A N 1
ATOM 4902 C CA . GLU A 1 610 ? -47.812 49.75 1.448 1 94.06 610 GLU A CA 1
ATOM 4903 C C . GLU A 1 610 ? -46.812 48.906 0.659 1 94.06 610 GLU A C 1
ATOM 4905 O O . GLU A 1 610 ? -46.625 47.719 0.945 1 94.06 610 GLU A O 1
ATOM 4910 N N . ALA A 1 611 ? -46.25 49.594 -0.268 1 94.56 611 ALA A N 1
ATOM 4911 C CA . ALA A 1 611 ? -45.281 48.906 -1.108 1 94.56 611 ALA A CA 1
ATOM 4912 C C . ALA A 1 611 ? -44.094 48.406 -0.289 1 94.56 611 ALA A C 1
ATOM 4914 O O . ALA A 1 611 ? -43.562 47.312 -0.522 1 94.56 611 ALA A O 1
ATOM 4915 N N . LEU A 1 612 ? -43.656 49.25 0.604 1 95.06 612 LEU A N 1
ATOM 4916 C CA . LEU A 1 612 ? -42.531 48.875 1.453 1 95.06 612 LEU A CA 1
ATOM 4917 C C . LEU A 1 612 ? -42.844 47.688 2.348 1 95.06 612 LEU A C 1
ATOM 4919 O O . LEU A 1 612 ? -42.094 46.75 2.441 1 95.06 612 LEU A O 1
ATOM 4923 N N . HIS A 1 613 ? -44.031 47.688 2.996 1 94.25 613 HIS A N 1
ATOM 4924 C CA . HIS A 1 613 ? -44.469 46.562 3.83 1 94.25 613 HIS A CA 1
ATOM 4925 C C . HIS A 1 613 ? -44.625 45.312 3.002 1 94.25 613 HIS A C 1
ATOM 4927 O O . HIS A 1 613 ? -44.281 44.219 3.447 1 94.25 613 HIS A O 1
ATOM 4933 N N . ARG A 1 614 ? -45.125 45.469 1.883 1 94 614 ARG A N 1
ATOM 4934 C CA . ARG A 1 614 ? -45.344 44.312 1.014 1 94 614 ARG A CA 1
ATOM 4935 C C . ARG A 1 614 ? -44 43.688 0.616 1 94 614 ARG A C 1
ATOM 4937 O O . ARG A 1 614 ? -43.875 42.438 0.603 1 94 614 ARG A O 1
ATOM 4944 N N . GLU A 1 615 ? -43.156 44.562 0.248 1 94.25 615 GLU A N 1
ATOM 4945 C CA . GLU A 1 615 ? -41.812 44.031 -0.104 1 94.25 615 GLU A CA 1
ATOM 4946 C C . GLU A 1 615 ? -41.188 43.344 1.082 1 94.25 615 GLU A C 1
ATOM 4948 O O . GLU A 1 615 ? -40.594 42.25 0.93 1 94.25 615 GLU A O 1
ATOM 4953 N N . ALA A 1 616 ? -41.188 43.906 2.275 1 94.62 616 ALA A N 1
ATOM 4954 C CA . ALA A 1 616 ? -40.625 43.312 3.488 1 94.62 616 ALA A CA 1
ATOM 4955 C C . ALA A 1 616 ? -41.312 41.969 3.787 1 94.62 616 ALA A C 1
ATOM 4957 O O . ALA A 1 616 ? -40.625 41 4.133 1 94.62 616 ALA A O 1
ATOM 4958 N N . LEU A 1 617 ? -42.594 41.938 3.607 1 94.12 617 LEU A N 1
ATOM 4959 C CA . LEU A 1 617 ? -43.375 40.75 3.861 1 94.12 617 LEU A CA 1
ATOM 4960 C C . LEU A 1 617 ? -42.969 39.625 2.9 1 94.12 617 LEU A C 1
ATOM 4962 O O . LEU A 1 617 ? -42.812 38.469 3.309 1 94.12 617 LEU A O 1
ATOM 4966 N N . GLN A 1 618 ? -42.812 40.031 1.722 1 93.38 618 GLN A N 1
ATOM 4967 C CA . GLN A 1 618 ? -42.406 39.062 0.727 1 93.38 618 GLN A CA 1
ATOM 4968 C C . GLN A 1 618 ? -41.031 38.469 1.055 1 93.38 618 GLN A C 1
ATOM 4970 O O . GLN A 1 618 ? -40.781 37.281 0.919 1 93.38 618 GLN A O 1
ATOM 4975 N N . LEU A 1 619 ? -40.188 39.344 1.411 1 91.12 619 LEU A N 1
ATOM 4976 C CA . LEU A 1 619 ? -38.844 38.906 1.765 1 91.12 619 LEU A CA 1
ATOM 4977 C C . LEU A 1 619 ? -38.875 37.969 2.959 1 91.12 619 LEU A C 1
ATOM 4979 O O . LEU A 1 619 ? -38.281 36.875 2.914 1 91.12 619 LEU A O 1
ATOM 4983 N N . TYR A 1 620 ? -39.594 38.25 3.979 1 92.06 620 TYR A N 1
ATOM 4984 C CA . TYR A 1 620 ? -39.656 37.406 5.172 1 92.06 620 TYR A CA 1
ATOM 4985 C C . TYR A 1 620 ? -40.375 36.125 4.887 1 92.06 620 TYR A C 1
ATOM 4987 O O . TYR A 1 620 ? -40.031 35.062 5.449 1 92.06 620 TYR A O 1
ATOM 4995 N N . ARG A 1 621 ? -41.344 36.125 4.039 1 92 621 ARG A N 1
ATOM 4996 C CA . ARG A 1 621 ? -42.031 34.875 3.662 1 92 621 ARG A CA 1
ATOM 4997 C C . ARG A 1 621 ? -41.062 33.938 2.926 1 92 621 ARG A C 1
ATOM 4999 O O . ARG A 1 621 ? -41.094 32.75 3.146 1 92 621 ARG A O 1
ATOM 5006 N N . ARG A 1 622 ? -40.281 34.562 2.111 1 87.88 622 ARG A N 1
ATOM 5007 C CA . ARG A 1 622 ? -39.281 33.781 1.42 1 87.88 622 ARG A CA 1
ATOM 5008 C C . ARG A 1 622 ? -38.281 33.188 2.406 1 87.88 622 ARG A C 1
ATOM 5010 O O . ARG A 1 622 ? -37.938 32 2.311 1 87.88 622 ARG A O 1
ATOM 5017 N N . LEU A 1 623 ? -37.844 33.938 3.283 1 83.81 623 LEU A N 1
ATOM 5018 C CA . LEU A 1 623 ? -36.875 33.5 4.293 1 83.81 623 LEU A CA 1
ATOM 5019 C C . LEU A 1 623 ? -37.5 32.438 5.195 1 83.81 623 LEU A C 1
ATOM 5021 O O . LEU A 1 623 ? -36.875 31.453 5.547 1 83.81 623 LEU A O 1
ATOM 5025 N N . ALA A 1 624 ? -38.75 32.594 5.488 1 85.12 624 ALA A N 1
ATOM 5026 C CA . ALA A 1 624 ? -39.438 31.672 6.375 1 85.12 624 ALA A CA 1
ATOM 5027 C C . ALA A 1 624 ? -39.656 30.312 5.699 1 85.12 624 ALA A C 1
ATOM 5029 O O . ALA A 1 624 ? -39.719 29.281 6.371 1 85.12 624 ALA A O 1
ATOM 5030 N N . ARG A 1 625 ? -39.75 30.312 4.438 1 84.44 625 ARG A N 1
ATOM 5031 C CA . ARG A 1 625 ? -39.906 29.062 3.707 1 84.44 625 ARG A CA 1
ATOM 5032 C C . ARG A 1 625 ? -38.625 28.219 3.826 1 84.44 625 ARG A C 1
ATOM 5034 O O . ARG A 1 625 ? -38.719 27 3.975 1 84.44 625 ARG A O 1
ATOM 5041 N N . SER A 1 626 ? -37.469 28.969 3.803 1 75.69 626 SER A N 1
ATOM 5042 C CA . SER A 1 626 ? -36.188 28.281 3.895 1 75.69 626 SER A CA 1
ATOM 5043 C C . SER A 1 626 ? -35.844 27.969 5.344 1 75.69 626 SER A C 1
ATOM 5045 O O . SER A 1 626 ? -35.312 26.906 5.648 1 75.69 626 SER A O 1
ATOM 5047 N N . GLN A 1 627 ? -36.188 28.844 6.289 1 77.31 627 GLN A N 1
ATOM 5048 C CA . GLN A 1 627 ? -35.875 28.703 7.707 1 77.31 627 GLN A CA 1
ATOM 5049 C C . GLN A 1 627 ? -37.031 29.125 8.586 1 77.31 627 GLN A C 1
ATOM 5051 O O . GLN A 1 627 ? -37 30.172 9.227 1 77.31 627 GLN A O 1
ATOM 5056 N N . PRO A 1 628 ? -38 28.297 8.656 1 77.62 628 PRO A N 1
ATOM 5057 C CA . PRO A 1 628 ? -39.25 28.703 9.352 1 77.62 628 PRO A CA 1
ATOM 5058 C C . PRO A 1 628 ? -39 29.016 10.828 1 77.62 628 PRO A C 1
ATOM 5060 O O . PRO A 1 628 ? -39.562 29.984 11.352 1 77.62 628 PRO A O 1
ATOM 5063 N N . GLN A 1 629 ? -38.188 28.297 11.445 1 68.12 629 GLN A N 1
ATOM 5064 C CA . GLN A 1 629 ? -37.969 28.453 12.883 1 68.12 629 GLN A CA 1
ATOM 5065 C C . GLN A 1 629 ? -37.344 29.812 13.188 1 68.12 629 GLN A C 1
ATOM 5067 O O . GLN A 1 629 ? -37.531 30.359 14.273 1 68.12 629 GLN A O 1
ATOM 5072 N N . HIS A 1 630 ? -36.812 30.281 12.102 1 67.19 630 HIS A N 1
ATOM 5073 C CA . HIS A 1 630 ? -36.031 31.5 12.359 1 67.19 630 HIS A CA 1
ATOM 5074 C C . HIS A 1 630 ? -36.781 32.75 11.891 1 67.19 630 HIS A C 1
ATOM 5076 O O . HIS A 1 630 ? -36.625 33.812 12.445 1 67.19 630 HIS A O 1
ATOM 5082 N N . PHE A 1 631 ? -37.75 32.531 10.953 1 81 631 PHE A N 1
ATOM 5083 C CA . PHE A 1 631 ? -38.219 33.75 10.336 1 81 631 PHE A CA 1
ATOM 5084 C C . PHE A 1 631 ? -39.75 33.781 10.359 1 81 631 PHE A C 1
ATOM 5086 O O . PHE A 1 631 ? -40.344 34.812 10.031 1 81 631 PHE A O 1
ATOM 5093 N N . GLU A 1 632 ? -40.406 32.875 10.812 1 87.75 632 GLU A N 1
ATOM 5094 C CA . GLU A 1 632 ? -41.875 32.875 10.781 1 87.75 632 GLU A CA 1
ATOM 5095 C C . GLU A 1 632 ? -42.438 33.938 11.695 1 87.75 632 GLU A C 1
ATOM 5097 O O . GLU A 1 632 ? -43.438 34.562 11.352 1 87.75 632 GLU A O 1
ATOM 5102 N N . TYR A 1 633 ? -41.875 34.094 12.875 1 85.69 633 TYR A N 1
ATOM 5103 C CA . TYR A 1 633 ? -42.375 35.125 13.773 1 85.69 633 TYR A CA 1
ATOM 5104 C C . TYR A 1 633 ? -42.156 36.531 13.18 1 85.69 633 TYR A C 1
ATOM 5106 O O . TYR A 1 633 ? -42.906 37.469 13.453 1 85.69 633 TYR A O 1
ATOM 5114 N N . GLN A 1 634 ? -41.156 36.688 12.359 1 87.06 634 GLN A N 1
ATOM 5115 C CA . GLN A 1 634 ? -40.906 37.969 11.703 1 87.06 634 GLN A CA 1
ATOM 5116 C C . GLN A 1 634 ? -41.969 38.281 10.648 1 87.06 634 GLN A C 1
ATOM 5118 O O . GLN A 1 634 ? -42.312 39.438 10.43 1 87.06 634 GLN A O 1
ATOM 5123 N N . VAL A 1 635 ? -42.469 37.219 10.039 1 92.38 635 VAL A N 1
ATOM 5124 C CA . VAL A 1 635 ? -43.594 37.375 9.156 1 92.38 635 VAL A CA 1
ATOM 5125 C C . VAL A 1 635 ? -44.781 37.938 9.945 1 92.38 635 VAL A C 1
ATOM 5127 O O . VAL A 1 635 ? -45.406 38.906 9.531 1 92.38 635 VAL A O 1
ATOM 5130 N N . ALA A 1 636 ? -45 37.344 11.062 1 91.94 636 ALA A N 1
ATOM 5131 C CA . ALA A 1 636 ? -46.094 37.812 11.914 1 91.94 636 ALA A CA 1
ATOM 5132 C C . ALA A 1 636 ? -45.906 39.25 12.336 1 91.94 636 ALA A C 1
ATOM 5134 O O . ALA A 1 636 ? -46.875 40.031 12.32 1 91.94 636 ALA A O 1
ATOM 5135 N N . GLU A 1 637 ? -44.75 39.562 12.688 1 89.38 637 GLU A N 1
ATOM 5136 C CA . GLU A 1 637 ? -44.438 40.938 13.102 1 89.38 637 GLU A CA 1
ATOM 5137 C C . GLU A 1 637 ? -44.688 41.938 11.961 1 89.38 637 GLU A C 1
ATOM 5139 O O . GLU A 1 637 ? -45.219 43 12.18 1 89.38 637 GLU A O 1
ATOM 5144 N N . THR A 1 638 ? -44.219 41.562 10.82 1 92.38 638 THR A N 1
ATOM 5145 C CA . THR A 1 638 ? -44.406 42.438 9.656 1 92.38 638 THR A CA 1
ATOM 5146 C C . THR A 1 638 ? -45.875 42.594 9.328 1 92.38 638 THR A C 1
ATOM 5148 O O . THR A 1 638 ? -46.312 43.688 9.008 1 92.38 638 THR A O 1
ATOM 5151 N N . LEU A 1 639 ? -46.594 41.5 9.391 1 93.94 639 LEU A N 1
ATOM 5152 C CA . LEU A 1 639 ? -48.031 41.562 9.18 1 93.94 639 LEU A CA 1
ATOM 5153 C C . LEU A 1 639 ? -48.719 42.5 10.188 1 93.94 639 LEU A C 1
ATOM 5155 O O . LEU A 1 639 ? -49.594 43.281 9.828 1 93.94 639 LEU A O 1
ATOM 5159 N N . PHE A 1 640 ? -48.344 42.438 11.32 1 91.94 640 PHE A N 1
ATOM 5160 C CA . PHE A 1 640 ? -48.875 43.281 12.375 1 91.94 640 PHE A CA 1
ATOM 5161 C C . PHE A 1 640 ? -48.594 44.75 12.07 1 91.94 640 PHE A C 1
ATOM 5163 O O . PHE A 1 640 ? -49.5 45.594 12.148 1 91.94 640 PHE A O 1
ATOM 5170 N N . HIS A 1 641 ? -47.375 45.031 11.641 1 88.62 641 HIS A N 1
ATOM 5171 C CA . HIS A 1 641 ? -47 46.406 11.32 1 88.62 641 HIS A CA 1
ATOM 5172 C C . HIS A 1 641 ? -47.812 46.938 10.141 1 88.62 641 HIS A C 1
ATOM 5174 O O . HIS A 1 641 ? -48.25 48.094 10.125 1 88.62 641 HIS A O 1
ATOM 5180 N N . PHE A 1 642 ? -47.938 46.031 9.234 1 92.62 642 PHE A N 1
ATOM 5181 C CA . PHE A 1 642 ? -48.719 46.375 8.07 1 92.62 642 PHE A CA 1
ATOM 5182 C C . PHE A 1 642 ? -50.156 46.656 8.469 1 92.62 642 PHE A C 1
ATOM 5184 O O . PHE A 1 642 ? -50.75 47.656 8.031 1 92.62 642 PHE A O 1
ATOM 5191 N N . ALA A 1 643 ? -50.688 45.938 9.375 1 92.44 643 ALA A N 1
ATOM 5192 C CA . ALA A 1 643 ? -52.031 46.094 9.859 1 92.44 643 ALA A CA 1
ATOM 5193 C C . ALA A 1 643 ? -52.188 47.406 10.664 1 92.44 643 ALA A C 1
ATOM 5195 O O . ALA A 1 643 ? -53.219 48.062 10.602 1 92.44 643 ALA A O 1
ATOM 5196 N N . VAL A 1 644 ? -51.219 47.688 11.414 1 89.69 644 VAL A N 1
ATOM 5197 C CA . VAL A 1 644 ? -51.219 48.906 12.195 1 89.69 644 VAL A CA 1
ATOM 5198 C C . VAL A 1 644 ? -51.344 50.125 11.266 1 89.69 644 VAL A C 1
ATOM 5200 O O . VAL A 1 644 ? -52.062 51.062 11.562 1 89.69 644 VAL A O 1
ATOM 5203 N N . ALA A 1 645 ? -50.625 50.062 10.203 1 90.88 645 ALA A N 1
ATOM 5204 C CA . ALA A 1 645 ? -50.719 51.125 9.234 1 90.88 645 ALA A CA 1
ATOM 5205 C C . ALA A 1 645 ? -52.125 51.281 8.711 1 90.88 645 ALA A C 1
ATOM 5207 O O . ALA A 1 645 ? -52.688 52.375 8.703 1 90.88 645 ALA A O 1
ATOM 5208 N N . TYR A 1 646 ? -52.781 50.219 8.359 1 91.94 646 TYR A N 1
ATOM 5209 C CA . TYR A 1 646 ? -54.156 50.25 7.867 1 91.94 646 TYR A CA 1
ATOM 5210 C C . TYR A 1 646 ? -55.094 50.75 8.953 1 91.94 646 TYR A C 1
ATOM 5212 O O . TYR A 1 646 ? -56.031 51.5 8.664 1 91.94 646 TYR A O 1
ATOM 5220 N N . HIS A 1 647 ? -54.844 50.375 10.078 1 89.44 647 HIS A N 1
ATOM 5221 C CA . HIS A 1 647 ? -55.656 50.812 11.195 1 89.44 647 HIS A CA 1
ATOM 5222 C C . HIS A 1 647 ? -55.562 52.312 11.383 1 89.44 647 HIS A C 1
ATOM 5224 O O . HIS A 1 647 ? -56.562 53 11.57 1 89.44 647 HIS A O 1
ATOM 5230 N N . GLU A 1 648 ? -54.344 52.781 11.375 1 87.19 648 GLU A N 1
ATOM 5231 C CA . GLU A 1 648 ? -54.125 54.219 11.516 1 87.19 648 GLU A CA 1
ATOM 5232 C C . GLU A 1 648 ? -54.781 55 10.367 1 87.19 648 GLU A C 1
ATOM 5234 O O . GLU A 1 648 ? -55.188 56.125 10.547 1 87.19 648 GLU A O 1
ATOM 5239 N N . TRP A 1 649 ? -54.812 54.281 9.18 1 89.94 649 TRP A N 1
ATOM 5240 C CA . TRP A 1 649 ? -55.438 54.906 8.008 1 89.94 649 TRP A CA 1
ATOM 5241 C C . TRP A 1 649 ? -56.938 54.688 8.008 1 89.94 649 TRP A C 1
ATOM 5243 O O . TRP A 1 649 ? -57.625 55 7.02 1 89.94 649 TRP A O 1
ATOM 5253 N N . ARG A 1 650 ? -57.531 54 9.109 1 88.94 650 ARG A N 1
ATOM 5254 C CA . ARG A 1 650 ? -58.938 53.75 9.312 1 88.94 650 ARG A CA 1
ATOM 5255 C C . ARG A 1 650 ? -59.5 52.844 8.227 1 88.94 650 ARG A C 1
ATOM 5257 O O . ARG A 1 650 ? -60.531 53.125 7.621 1 88.94 650 ARG A O 1
ATOM 5264 N N . GLN A 1 651 ? -58.688 51.812 7.922 1 92 651 GLN A N 1
ATOM 5265 C CA . GLN A 1 651 ? -59.094 50.781 6.992 1 92 651 GLN A CA 1
ATOM 5266 C C . GLN A 1 651 ? -59.125 49.406 7.672 1 92 651 GLN A C 1
ATOM 5268 O O . GLN A 1 651 ? -58.312 48.531 7.336 1 92 651 GLN A O 1
ATOM 5273 N N . PRO A 1 652 ? -60.094 49.156 8.531 1 90.06 652 PRO A N 1
ATOM 5274 C CA . PRO A 1 652 ? -60.094 47.938 9.32 1 90.06 652 PRO A CA 1
ATOM 5275 C C . PRO A 1 652 ? -60.344 46.688 8.469 1 90.06 652 PRO A C 1
ATOM 5277 O O . PRO A 1 652 ? -59.844 45.594 8.805 1 90.06 652 PRO A O 1
ATOM 5280 N N . ASP A 1 653 ? -60.969 46.812 7.406 1 89.19 653 ASP A N 1
ATOM 5281 C CA . ASP A 1 653 ? -61.281 45.656 6.562 1 89.19 653 ASP A CA 1
ATOM 5282 C C . ASP A 1 653 ? -60 45.062 5.949 1 89.19 653 ASP A C 1
ATOM 5284 O O . ASP A 1 653 ? -59.906 43.875 5.688 1 89.19 653 ASP A O 1
ATOM 5288 N N . ARG A 1 654 ? -59.094 46 5.762 1 92.19 654 ARG A N 1
ATOM 5289 C CA . ARG A 1 654 ? -57.812 45.531 5.191 1 92.19 654 ARG A CA 1
ATOM 5290 C C . ARG A 1 654 ? -56.875 45.062 6.281 1 92.19 654 ARG A C 1
ATOM 5292 O O . ARG A 1 654 ? -55.969 44.25 6.027 1 92.19 654 ARG A O 1
ATOM 5299 N N . ALA A 1 655 ? -57.062 45.531 7.48 1 93.81 655 ALA A N 1
ATOM 5300 C CA . ALA A 1 655 ? -56.188 45.188 8.609 1 93.81 655 ALA A CA 1
ATOM 5301 C C . ALA A 1 655 ? -56.562 43.812 9.18 1 93.81 655 ALA A C 1
ATOM 5303 O O . ALA A 1 655 ? -55.688 43.062 9.578 1 93.81 655 ALA A O 1
ATOM 5304 N N . LYS A 1 656 ? -57.75 43.469 9.156 1 93.5 656 LYS A N 1
ATOM 5305 C CA . LYS A 1 656 ? -58.281 42.312 9.859 1 93.5 656 LYS A CA 1
ATOM 5306 C C . LYS A 1 656 ? -57.656 41.031 9.328 1 93.5 656 LYS A C 1
ATOM 5308 O O . LYS A 1 656 ? -57.188 40.188 10.109 1 93.5 656 LYS A O 1
ATOM 5313 N N . PRO A 1 657 ? -57.688 40.938 8.023 1 93.44 657 PRO A N 1
ATOM 5314 C CA . PRO A 1 657 ? -57.094 39.688 7.543 1 93.44 657 PRO A CA 1
ATOM 5315 C C . PRO A 1 657 ? -55.625 39.562 7.898 1 93.44 657 PRO A C 1
ATOM 5317 O O . PRO A 1 657 ? -55.125 38.438 8.172 1 93.44 657 PRO A O 1
ATOM 5320 N N . LEU A 1 658 ? -54.906 40.625 7.855 1 94.62 658 LEU A N 1
ATOM 5321 C CA . LEU A 1 658 ? -53.5 40.594 8.211 1 94.62 658 LEU A CA 1
ATOM 5322 C C . LEU A 1 658 ? -53.312 40.25 9.68 1 94.62 658 LEU A C 1
ATOM 5324 O O . LEU A 1 658 ? -52.438 39.438 10.023 1 94.62 658 LEU A O 1
ATOM 5328 N N . LEU A 1 659 ? -54.125 40.75 10.531 1 94.31 659 LEU A N 1
ATOM 5329 C CA . LEU A 1 659 ? -54.062 40.469 11.969 1 94.31 659 LEU A CA 1
ATOM 5330 C C . LEU A 1 659 ? -54.406 39.031 12.281 1 94.31 659 LEU A C 1
ATOM 5332 O O . LEU A 1 659 ? -53.75 38.406 13.141 1 94.31 659 LEU A O 1
ATOM 5336 N N . ARG A 1 660 ? -55.344 38.562 11.609 1 93.94 660 ARG A N 1
ATOM 5337 C CA . ARG A 1 660 ? -55.719 37.188 11.828 1 93.94 660 ARG A CA 1
ATOM 5338 C C . ARG A 1 660 ? -54.594 36.25 11.445 1 93.94 660 ARG A C 1
ATOM 5340 O O . ARG A 1 660 ? -54.281 35.281 12.172 1 93.94 660 ARG A O 1
ATOM 5347 N N . GLU A 1 661 ? -54.031 36.594 10.367 1 94.31 661 GLU A N 1
ATOM 5348 C CA . GLU A 1 661 ? -52.906 35.75 9.953 1 94.31 661 GLU A CA 1
ATOM 5349 C C . GLU A 1 661 ? -51.75 35.875 10.938 1 94.31 661 GLU A C 1
ATOM 5351 O O . GLU A 1 661 ? -51.125 34.875 11.289 1 94.31 661 GLU A O 1
ATOM 5356 N N . ALA A 1 662 ? -51.406 37.094 11.375 1 94.62 662 ALA A N 1
ATOM 5357 C CA . ALA A 1 662 ? -50.344 37.312 12.344 1 94.62 662 ALA A CA 1
ATOM 5358 C C . ALA A 1 662 ? -50.625 36.562 13.648 1 94.62 662 ALA A C 1
ATOM 5360 O O . ALA A 1 662 ? -49.719 35.969 14.234 1 94.62 662 ALA A O 1
ATOM 5361 N N . ALA A 1 663 ? -51.844 36.594 14.047 1 93.06 663 ALA A N 1
ATOM 5362 C CA . ALA A 1 663 ? -52.219 35.938 15.281 1 93.06 663 ALA A CA 1
ATOM 5363 C C . ALA A 1 663 ? -52.031 34.438 15.188 1 93.06 663 ALA A C 1
ATOM 5365 O O . ALA A 1 663 ? -51.562 33.812 16.141 1 93.06 663 ALA A O 1
ATOM 5366 N N . LYS A 1 664 ? -52.344 33.969 14.078 1 92.75 664 LYS A N 1
ATOM 5367 C CA . LYS A 1 664 ? -52.188 32.531 13.859 1 92.75 664 LYS A CA 1
ATOM 5368 C C . LYS A 1 664 ? -50.719 32.156 13.867 1 92.75 664 LYS A C 1
ATOM 5370 O O . LYS A 1 664 ? -50.344 31.125 14.43 1 92.75 664 LYS A O 1
ATOM 5375 N N . LEU A 1 665 ? -49.906 32.938 13.297 1 92 665 LEU A N 1
ATOM 5376 C CA . LEU A 1 665 ? -48.5 32.625 13.133 1 92 665 LEU A CA 1
ATOM 5377 C C . LEU A 1 665 ? -47.75 32.781 14.453 1 92 665 LEU A C 1
ATOM 5379 O O . LEU A 1 665 ? -46.812 32.031 14.734 1 92 665 LEU A O 1
ATOM 5383 N N . ILE A 1 666 ? -48.188 33.719 15.328 1 91.94 666 ILE A N 1
ATOM 5384 C CA . ILE A 1 666 ? -47.375 34.062 16.5 1 91.94 666 ILE A CA 1
ATOM 5385 C C . ILE A 1 666 ? -47.75 33.188 17.672 1 91.94 666 ILE A C 1
ATOM 5387 O O . ILE A 1 666 ? -46.969 33.031 18.625 1 91.94 666 ILE A O 1
ATOM 5391 N N . ALA A 1 667 ? -48.906 32.562 17.594 1 89.69 667 ALA A N 1
ATOM 5392 C CA . ALA A 1 667 ? -49.5 31.859 18.719 1 89.69 667 ALA A CA 1
ATOM 5393 C C . ALA A 1 667 ? -48.594 30.75 19.219 1 89.69 667 ALA A C 1
ATOM 5395 O O . ALA A 1 667 ? -48.281 30.672 20.422 1 89.69 667 ALA A O 1
ATOM 5396 N N . PRO A 1 668 ? -48.094 30 18.281 1 87.12 668 PRO A N 1
ATOM 5397 C CA . PRO A 1 668 ? -47.219 28.922 18.781 1 87.12 668 PRO A CA 1
ATOM 5398 C C . PRO A 1 668 ? -45.938 29.453 19.422 1 87.12 668 PRO A C 1
ATOM 5400 O O . PRO A 1 668 ? -45.469 28.891 20.406 1 87.12 668 PRO A O 1
ATOM 5403 N N . TYR A 1 669 ? -45.406 30.469 18.938 1 82.75 669 TYR A N 1
ATOM 5404 C CA . TYR A 1 669 ? -44.156 31.047 19.453 1 82.75 669 TYR A CA 1
ATOM 5405 C C . TYR A 1 669 ? -44.375 31.688 20.812 1 82.75 669 TYR A C 1
ATOM 5407 O O . TYR A 1 669 ? -43.531 31.562 21.719 1 82.75 669 TYR A O 1
ATOM 5415 N N . ALA A 1 670 ? -45.438 32.312 20.938 1 83.75 670 ALA A N 1
ATOM 5416 C CA . ALA A 1 670 ? -45.781 32.969 22.203 1 83.75 670 ALA A CA 1
ATOM 5417 C C . ALA A 1 670 ? -46.062 31.922 23.297 1 83.75 670 ALA A C 1
ATOM 5419 O O . ALA A 1 670 ? -45.781 32.156 24.469 1 83.75 670 ALA A O 1
ATOM 5420 N N . ALA A 1 671 ? -46.562 30.844 22.828 1 83.19 671 ALA A N 1
ATOM 5421 C CA . ALA A 1 671 ? -46.812 29.766 23.781 1 83.19 671 ALA A CA 1
ATOM 5422 C C . ALA A 1 671 ? -45.531 29.156 24.297 1 83.19 671 ALA A C 1
ATOM 5424 O O . ALA A 1 671 ? -45.375 28.906 25.5 1 83.19 671 ALA A O 1
ATOM 5425 N N . GLU A 1 672 ? -44.625 29 23.375 1 76.31 672 GLU A N 1
ATOM 5426 C CA . GLU A 1 672 ? -43.344 28.359 23.703 1 76.31 672 GLU A CA 1
ATOM 5427 C C . GLU A 1 672 ? -42.406 29.344 24.406 1 76.31 672 GLU A C 1
ATOM 5429 O O . GLU A 1 672 ? -41.688 28.953 25.328 1 76.31 672 GLU A O 1
ATOM 5434 N N . HIS A 1 673 ? -42.438 30.625 24.016 1 73.44 673 HIS A N 1
ATOM 5435 C CA . HIS A 1 673 ? -41.562 31.641 24.562 1 73.44 673 HIS A CA 1
ATOM 5436 C C . HIS A 1 673 ? -42.344 32.938 24.875 1 73.44 673 HIS A C 1
ATOM 5438 O O . HIS A 1 673 ? -42.156 33.938 24.203 1 73.44 673 HIS A O 1
ATOM 5444 N N . PRO A 1 674 ? -43.062 32.938 25.906 1 76.81 674 PRO A N 1
ATOM 5445 C CA . PRO A 1 674 ? -43.875 34.094 26.219 1 76.81 674 PRO A CA 1
ATOM 5446 C C . PRO A 1 674 ? -43.062 35.344 26.562 1 76.81 674 PRO A C 1
ATOM 5448 O O . PRO A 1 674 ? -43.5 36.469 26.344 1 76.81 674 PRO A O 1
ATOM 545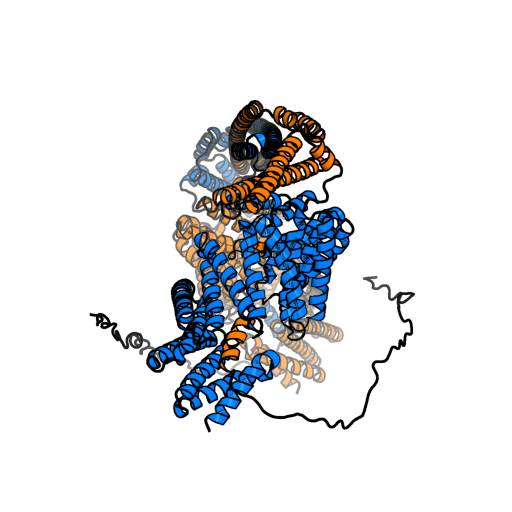1 N N . GLU A 1 675 ? -41.938 35.031 27.094 1 66.12 675 GLU A N 1
ATOM 5452 C CA . GLU A 1 675 ? -41.094 36.156 27.484 1 66.12 675 GLU A CA 1
ATOM 5453 C C . GLU A 1 675 ? -40.625 36.938 26.266 1 66.12 675 GLU A C 1
ATOM 5455 O O . GLU A 1 675 ? -40.438 38.156 26.359 1 66.12 675 GLU A O 1
ATOM 5460 N N . ARG A 1 676 ? -40.656 36.188 25.188 1 68.31 676 ARG A N 1
ATOM 5461 C CA . ARG A 1 676 ? -40.156 36.844 23.984 1 68.31 676 ARG A CA 1
ATOM 5462 C C . ARG A 1 676 ? -41.281 37.312 23.109 1 68.31 676 ARG A C 1
ATOM 5464 O O . ARG A 1 676 ? -41.219 38.406 22.547 1 68.31 676 ARG A O 1
ATOM 5471 N N . PHE A 1 677 ? -42.344 36.531 23.078 1 79.06 677 PHE A N 1
ATOM 5472 C CA . PHE A 1 677 ? -43.312 36.781 22.047 1 79.06 677 PHE A CA 1
ATOM 5473 C C . PHE A 1 677 ? -44.656 37.156 22.656 1 79.06 677 PHE A C 1
ATOM 5475 O O . PHE A 1 677 ? -45.625 37.5 21.953 1 79.06 677 PHE A O 1
ATOM 5482 N N . GLY A 1 678 ? -44.656 37.219 23.938 1 79 678 GLY A N 1
ATOM 5483 C CA . GLY A 1 678 ? -45.906 37.469 24.625 1 79 678 GLY A CA 1
ATOM 5484 C C . GLY A 1 678 ? -46.469 38.844 24.375 1 79 678 GLY A C 1
ATOM 5485 O O . GLY A 1 678 ? -47.656 39.031 24.141 1 79 678 GLY A O 1
ATOM 5486 N N . LYS A 1 679 ? -45.594 39.75 24.391 1 77 679 LYS A N 1
ATOM 5487 C CA . LYS A 1 679 ? -46.031 41.125 24.188 1 77 679 LYS A CA 1
ATOM 5488 C C . LYS A 1 679 ? -46.562 41.312 22.781 1 77 679 LYS A C 1
ATOM 5490 O O . LYS A 1 679 ? -47.625 41.938 22.594 1 77 679 LYS A O 1
ATOM 5495 N N . LEU A 1 680 ? -45.969 40.75 21.828 1 83.69 680 LEU A N 1
ATOM 5496 C CA . LEU A 1 680 ? -46.438 40.875 20.438 1 83.69 680 LEU A CA 1
ATOM 5497 C C . LEU A 1 680 ? -47.812 40.219 20.266 1 83.69 680 LEU A C 1
ATOM 5499 O O . LEU A 1 680 ? -48.688 40.781 19.609 1 83.69 680 LEU A O 1
ATOM 5503 N N . GLN A 1 681 ? -47.906 39.125 20.844 1 88.44 681 GLN A N 1
ATOM 5504 C CA . GLN A 1 681 ? -49.188 38.438 20.766 1 88.44 681 GLN A CA 1
ATOM 5505 C C . GLN A 1 681 ? -50.281 39.281 21.391 1 88.44 681 GLN A C 1
ATOM 5507 O O . GLN A 1 681 ? -51.375 39.406 20.844 1 88.44 681 GLN A O 1
ATOM 5512 N N . GLN A 1 682 ? -49.969 39.875 22.5 1 87.19 682 GLN A N 1
ATOM 5513 C CA . GLN A 1 682 ? -50.938 40.719 23.172 1 87.19 682 GLN A CA 1
ATOM 5514 C C . GLN A 1 682 ? -51.312 41.938 22.312 1 87.19 682 GLN A C 1
ATOM 5516 O O . GLN A 1 682 ? -52.469 42.281 22.219 1 87.19 682 GLN A O 1
ATOM 5521 N N . ASP A 1 683 ? -50.406 42.469 21.719 1 86.56 683 ASP A N 1
ATOM 5522 C CA . ASP A 1 683 ? -50.656 43.625 20.875 1 86.56 683 ASP A CA 1
ATOM 5523 C C . ASP A 1 683 ? -51.5 43.25 19.672 1 86.56 683 ASP A C 1
ATOM 5525 O O . ASP A 1 683 ? -52.438 44 19.297 1 86.56 683 ASP A O 1
ATOM 5529 N N . ILE A 1 684 ? -51.188 42.125 19.062 1 91.38 684 ILE A N 1
ATOM 5530 C CA . ILE A 1 684 ? -51.938 41.656 17.906 1 91.38 684 ILE A CA 1
ATOM 5531 C C . ILE A 1 684 ? -53.406 41.406 18.312 1 91.38 684 ILE A C 1
ATOM 5533 O O . ILE A 1 684 ? -54.312 41.875 17.641 1 91.38 684 ILE A O 1
ATOM 5537 N N . ASN A 1 685 ? -53.562 40.844 19.438 1 88.94 685 ASN A N 1
ATOM 5538 C CA . ASN A 1 685 ? -54.906 40.562 19.922 1 88.94 685 ASN A CA 1
ATOM 5539 C C . ASN A 1 685 ? -55.656 41.844 20.281 1 88.94 685 ASN A C 1
ATOM 5541 O O . ASN A 1 685 ? -56.844 41.938 19.984 1 88.94 685 ASN A O 1
ATOM 5545 N N . HIS A 1 686 ? -54.969 42.688 20.844 1 88.88 686 HIS A N 1
ATOM 5546 C CA . HIS A 1 686 ? -55.594 43.938 21.203 1 88.88 686 HIS A CA 1
ATOM 5547 C C . HIS A 1 686 ? -56.094 44.688 19.953 1 88.88 686 HIS A C 1
ATOM 5549 O O . HIS A 1 686 ? -57.219 45.156 19.922 1 88.88 686 HIS A O 1
ATOM 5555 N N . LEU A 1 687 ? -55.25 44.688 18.953 1 88.75 687 LEU A N 1
ATOM 5556 C CA . LEU A 1 687 ? -55.656 45.375 17.734 1 88.75 687 LEU A CA 1
ATOM 5557 C C . LEU A 1 687 ? -56.781 44.625 17.016 1 88.75 687 LEU A C 1
ATOM 5559 O O . LEU A 1 687 ? -57.656 45.25 16.406 1 88.75 687 LEU A O 1
ATOM 5563 N N . LEU A 1 688 ? -56.719 43.375 17.094 1 89.06 688 LEU A N 1
ATOM 5564 C CA . LEU A 1 688 ? -57.781 42.562 16.5 1 89.06 688 LEU A CA 1
ATOM 5565 C C . LEU A 1 688 ? -59.125 42.812 17.156 1 89.06 688 LEU A C 1
ATOM 5567 O O . LEU A 1 688 ? -60.156 42.875 16.484 1 89.06 688 LEU A O 1
ATOM 5571 N N . GLN A 1 689 ? -59.094 43.125 18.422 1 86.81 689 GLN A N 1
ATOM 5572 C CA . GLN A 1 689 ? -60.312 43.438 19.156 1 86.81 689 GLN A CA 1
ATOM 5573 C C . GLN A 1 689 ? -60.844 44.812 18.797 1 86.81 689 GLN A C 1
ATOM 5575 O O . GLN A 1 689 ? -62.062 45.062 18.734 1 86.81 689 GLN A O 1
ATOM 5580 N N . GLN A 1 690 ? -59.906 45.625 18.469 1 83.12 690 GLN A N 1
ATOM 5581 C CA . GLN A 1 690 ? -60.312 46.969 18.125 1 83.12 690 GLN A CA 1
ATOM 5582 C C . GLN A 1 690 ? -60.875 47.031 16.703 1 83.12 690 GLN A C 1
ATOM 5584 O O . GLN A 1 690 ? -61.594 47.969 16.359 1 83.12 690 GLN A O 1
ATOM 5589 N N . THR A 1 691 ? -60.5 46.094 15.883 1 75.81 691 THR A N 1
ATOM 5590 C CA . THR A 1 691 ? -60.938 46.094 14.492 1 75.81 691 THR A CA 1
ATOM 5591 C C . THR A 1 691 ? -62.25 45.344 14.336 1 75.81 691 THR A C 1
ATOM 5593 O O . THR A 1 691 ? -62.75 45.188 13.219 1 75.81 691 THR A O 1
ATOM 5596 N N . ARG A 1 692 ? -62.906 44.75 15.422 1 63.31 692 ARG A N 1
ATOM 5597 C CA . ARG A 1 692 ? -64.25 44.156 15.359 1 63.31 692 ARG A CA 1
ATOM 5598 C C . ARG A 1 692 ? -65.312 45.25 15.32 1 63.31 692 ARG A C 1
ATOM 5600 O O . ARG A 1 692 ? -65.188 46.25 16 1 63.31 692 ARG A O 1
ATOM 5607 N N . MET B 1 1 ? -5.363 -40.625 28.797 1 16.91 1 MET B N 1
ATOM 5608 C CA . MET B 1 1 ? -4.84 -39.656 29.75 1 16.91 1 MET B CA 1
ATOM 5609 C C . MET B 1 1 ? -4.637 -38.281 29.094 1 16.91 1 MET B C 1
ATOM 5611 O O . MET B 1 1 ? -3.914 -37.438 29.609 1 16.91 1 MET B O 1
ATOM 5615 N N . LYS B 1 2 ? -5.484 -38.062 27.938 1 24.73 2 LYS B N 1
ATOM 5616 C CA . LYS B 1 2 ? -6.051 -37.438 26.734 1 24.73 2 LYS B CA 1
ATOM 5617 C C . LYS B 1 2 ? -6.957 -36.281 27.094 1 24.73 2 LYS B C 1
ATOM 5619 O O . LYS B 1 2 ? -8 -36.469 27.719 1 24.73 2 LYS B O 1
ATOM 5624 N N . VAL B 1 3 ? -6.637 -34.906 27.562 1 17.03 3 VAL B N 1
ATOM 5625 C CA . VAL B 1 3 ? -6.711 -33.906 28.625 1 17.03 3 VAL B CA 1
ATOM 5626 C C . VAL B 1 3 ? -8.156 -33.438 28.797 1 17.03 3 VAL B C 1
ATOM 5628 O O . VAL B 1 3 ? -8.867 -33.219 27.812 1 17.03 3 VAL B O 1
ATOM 5631 N N . LYS B 1 4 ? -9.008 -33.219 29.922 1 20.3 4 LYS B N 1
ATOM 5632 C CA . LYS B 1 4 ? -7.82 -33.25 30.781 1 20.3 4 LYS B CA 1
ATOM 5633 C C . LYS B 1 4 ? -7.008 -34.531 30.531 1 20.3 4 LYS B C 1
ATOM 5635 O O . LYS B 1 4 ? -5.777 -34.469 30.516 1 20.3 4 LYS B O 1
ATOM 5640 N N . THR B 1 5 ? -7.777 -35.531 30.109 1 19.42 5 THR B N 1
ATOM 5641 C CA . THR B 1 5 ? -9.062 -35.875 30.719 1 19.42 5 THR B CA 1
ATOM 5642 C C . THR B 1 5 ? -9.078 -35.5 32.188 1 19.42 5 THR B C 1
ATOM 5644 O O . THR B 1 5 ? -9.969 -35.906 32.938 1 19.42 5 THR B O 1
ATOM 5647 N N . ALA B 1 6 ? -8.062 -34.562 32.719 1 17.75 6 ALA B N 1
ATOM 5648 C CA . ALA B 1 6 ? -7.805 -34.344 34.125 1 17.75 6 ALA B CA 1
ATOM 5649 C C . ALA B 1 6 ? -8.758 -33.281 34.688 1 17.75 6 ALA B C 1
ATOM 5651 O O . ALA B 1 6 ? -9.438 -32.594 33.938 1 17.75 6 ALA B O 1
ATOM 5652 N N . VAL B 1 7 ? -8.516 -32.031 35.688 1 17.75 7 VAL B N 1
ATOM 5653 C CA . VAL B 1 7 ? -8.961 -31.438 36.938 1 17.75 7 VAL B CA 1
ATOM 5654 C C . VAL B 1 7 ? -10.086 -30.438 36.688 1 17.75 7 VAL B C 1
ATOM 5656 O O . VAL B 1 7 ? -9.961 -29.578 35.812 1 17.75 7 VAL B O 1
ATOM 5659 N N . ILE B 1 8 ? -11.383 -30.672 37.375 1 17.52 8 ILE B N 1
ATOM 5660 C CA . ILE B 1 8 ? -12.359 -30.391 38.406 1 17.52 8 ILE B CA 1
ATOM 5661 C C . ILE B 1 8 ? -11.695 -29.578 39.531 1 17.52 8 ILE B C 1
ATOM 5663 O O . ILE B 1 8 ? -12.375 -29.047 40.406 1 17.52 8 ILE B O 1
ATOM 5667 N N . LYS B 1 9 ? -10.586 -29.469 39.844 1 16.61 9 LYS B N 1
ATOM 5668 C CA . LYS B 1 9 ? -10.414 -28.797 41.125 1 16.61 9 LYS B CA 1
ATOM 5669 C C . LYS B 1 9 ? -10.969 -27.375 41.094 1 16.61 9 LYS B C 1
ATOM 5671 O O . LYS B 1 9 ? -11.75 -26.984 41.969 1 16.61 9 LYS B O 1
ATOM 5676 N N . LEU B 1 10 ? -10.539 -26.078 41.719 1 17.17 10 LEU B N 1
ATOM 5677 C CA . LEU B 1 10 ? -10.922 -25.188 42.812 1 17.17 10 LEU B CA 1
ATOM 5678 C C . LEU B 1 10 ? -11.898 -24.125 42.344 1 17.17 10 LEU B C 1
ATOM 5680 O O . LEU B 1 10 ? -11.656 -23.469 41.344 1 17.17 10 LEU B O 1
ATOM 5684 N N . ILE B 1 11 ? -13.203 -24.031 42.469 1 20.91 11 ILE B N 1
ATOM 5685 C CA . ILE B 1 11 ? -13.641 -23.266 43.625 1 20.91 11 ILE B CA 1
ATOM 5686 C C . ILE B 1 11 ? -13.055 -23.875 44.906 1 20.91 11 ILE B C 1
ATOM 5688 O O . ILE B 1 11 ? -13.391 -23.453 46 1 20.91 11 ILE B O 1
ATOM 5692 N N . CYS B 1 12 ? -11.938 -24.562 45.562 1 17.69 12 CYS B N 1
ATOM 5693 C CA . CYS B 1 12 ? -10.984 -24.062 46.531 1 17.69 12 CYS B CA 1
ATOM 5694 C C . CYS B 1 12 ? -10.586 -22.625 46.25 1 17.69 12 CYS B C 1
ATOM 5696 O O . CYS B 1 12 ? -10.32 -21.844 47.156 1 17.69 12 CYS B O 1
ATOM 5698 N N . LEU B 1 13 ? -10.227 -21.562 47.031 1 18.42 13 LEU B N 1
ATOM 5699 C CA . LEU B 1 13 ? -10.719 -20.422 47.781 1 18.42 13 LEU B CA 1
ATOM 5700 C C . LEU B 1 13 ? -11.547 -19.5 46.906 1 18.42 13 LEU B C 1
ATOM 5702 O O . LEU B 1 13 ? -12.641 -19.078 47.281 1 18.42 13 LEU B O 1
ATOM 5706 N N . LEU B 1 14 ? -10.852 -18.516 46.375 1 18.42 14 LEU B N 1
ATOM 5707 C CA . LEU B 1 14 ? -11.281 -17.156 46.688 1 18.42 14 LEU B CA 1
ATOM 5708 C C . LEU B 1 14 ? -12.805 -17.047 46.625 1 18.42 14 LEU B C 1
ATOM 5710 O O . LEU B 1 14 ? -13.383 -16.172 47.281 1 18.42 14 LEU B O 1
ATOM 5714 N N . LYS B 1 15 ? -12.812 -17.281 45.719 1 26.66 15 LYS B N 1
ATOM 5715 C CA . LYS B 1 15 ? -12.258 -17.156 44.375 1 26.66 15 LYS B CA 1
ATOM 5716 C C . LYS B 1 15 ? -13.312 -17.484 43.312 1 26.66 15 LYS B C 1
ATOM 5718 O O . LYS B 1 15 ? -13.133 -17.172 42.125 1 26.66 15 LYS B O 1
ATOM 5723 N N . ILE B 1 16 ? -14.484 -18.203 43.938 1 19.97 16 ILE B N 1
ATOM 5724 C CA . ILE B 1 16 ? -15.641 -18.375 44.812 1 19.97 16 ILE B CA 1
ATOM 5725 C C . ILE B 1 16 ? -16.094 -17.016 45.344 1 19.97 16 ILE B C 1
ATOM 5727 O O . ILE B 1 16 ? -16.719 -16.922 46.406 1 19.97 16 ILE B O 1
ATOM 5731 N N . LEU B 1 17 ? -15.805 -15.891 45.188 1 16.62 17 LEU B N 1
ATOM 5732 C CA . LEU B 1 17 ? -16.312 -14.625 45.719 1 16.62 17 LEU B CA 1
ATOM 5733 C C . LEU B 1 17 ? -17.844 -14.594 45.656 1 16.62 17 LEU B C 1
ATOM 5735 O O . LEU B 1 17 ? -18.422 -14.586 44.562 1 16.62 17 LEU B O 1
ATOM 5739 N N . SER B 1 18 ? -18.781 -15.086 46.719 1 16.23 18 SER B N 1
ATOM 5740 C CA . SER B 1 18 ? -19.859 -14.945 47.688 1 16.23 18 SER B CA 1
ATOM 5741 C C . SER B 1 18 ? -20.062 -13.484 48.062 1 16.23 18 SER B C 1
ATOM 5743 O O . SER B 1 18 ? -21.203 -13.055 48.281 1 16.23 18 SER B O 1
ATOM 5745 N N . ALA B 1 19 ? -19.297 -12.969 49.156 1 16.77 19 ALA B N 1
ATOM 5746 C CA . ALA B 1 19 ? -19.781 -12.297 50.375 1 16.77 19 ALA B CA 1
ATOM 5747 C C . ALA B 1 19 ? -20.828 -11.242 50.031 1 16.77 19 ALA B C 1
ATOM 5749 O O . ALA B 1 19 ? -20.906 -10.781 48.875 1 16.77 19 ALA B O 1
ATOM 5750 N N . THR B 1 20 ? -21.062 -10.359 51.156 1 15.88 20 THR B N 1
ATOM 5751 C CA . THR B 1 20 ? -22.047 -9.828 52.094 1 15.88 20 THR B CA 1
ATOM 5752 C C . THR B 1 20 ? -23.031 -8.891 51.375 1 15.88 20 THR B C 1
ATOM 5754 O O . THR B 1 20 ? -22.828 -8.539 50.219 1 15.88 20 THR B O 1
ATOM 5757 N N . ALA B 1 21 ? -23.375 -7.766 52.25 1 15.37 21 ALA B N 1
ATOM 5758 C CA . ALA B 1 21 ? -24.391 -6.988 52.969 1 15.37 21 ALA B CA 1
ATOM 5759 C C . ALA B 1 21 ? -25.094 -6.031 52 1 15.37 21 ALA B C 1
ATOM 5761 O O . ALA B 1 21 ? -26.328 -5.957 52 1 15.37 21 ALA B O 1
ATOM 5762 N N . ARG B 1 22 ? -24.391 -4.816 52.062 1 18.61 22 ARG B N 1
ATOM 5763 C CA . ARG B 1 22 ? -25 -3.523 52.375 1 18.61 22 ARG B CA 1
ATOM 5764 C C . ARG B 1 22 ? -26.234 -3.283 51.5 1 18.61 22 ARG B C 1
ATOM 5766 O O . ARG B 1 22 ? -26.25 -3.625 50.344 1 18.61 22 ARG B O 1
ATOM 5773 N N . THR B 1 23 ? -27.5 -2.764 52.281 1 15.07 23 THR B N 1
ATOM 5774 C CA . THR B 1 23 ? -28.5 -1.884 52.844 1 15.07 23 THR B CA 1
ATOM 5775 C C . THR B 1 23 ? -28.484 -0.515 52.188 1 15.07 23 THR B C 1
ATOM 5777 O O . THR B 1 23 ? -29.312 0.347 52.5 1 15.07 23 THR B O 1
ATOM 5780 N N . VAL B 1 24 ? -27.328 0.03 52.094 1 15.97 24 VAL B N 1
ATOM 5781 C CA . VAL B 1 24 ? -27.469 1.452 52.406 1 15.97 24 VAL B CA 1
ATOM 5782 C C . VAL B 1 24 ? -28.734 1.997 51.719 1 15.97 24 VAL B C 1
ATOM 5784 O O . VAL B 1 24 ? -29.094 1.567 50.625 1 15.97 24 VAL B O 1
ATOM 5787 N N . TRP B 1 25 ? -29.188 3.068 52.5 1 15.3 25 TRP B N 1
ATOM 5788 C CA . TRP B 1 25 ? -30.078 4.125 53 1 15.3 25 TRP B CA 1
ATOM 5789 C C . TRP B 1 25 ? -30.562 4.996 51.844 1 15.3 25 TRP B C 1
ATOM 5791 O O . TRP B 1 25 ? -31.75 5.301 51.75 1 15.3 25 TRP B O 1
ATOM 5801 N N . LEU B 1 26 ? -29.75 6.09 51.75 1 17.38 26 LEU B N 1
ATOM 5802 C CA . LEU B 1 26 ? -30.203 7.422 52.125 1 17.38 26 LEU B CA 1
ATOM 5803 C C . LEU B 1 26 ? -31.422 7.836 51.312 1 17.38 26 LEU B C 1
ATOM 5805 O O . LEU B 1 26 ? -31.672 7.305 50.25 1 17.38 26 LEU B O 1
ATOM 5809 N N . PRO B 1 27 ? -31.625 9.141 51.656 1 15.95 27 PRO B N 1
ATOM 5810 C CA . PRO B 1 27 ? -32.562 10.125 52.219 1 15.95 27 PRO B CA 1
ATOM 5811 C C . PRO B 1 27 ? -33.75 10.367 51.312 1 15.95 27 PRO B C 1
ATOM 5813 O O . PRO B 1 27 ? -33.75 9.945 50.125 1 15.95 27 PRO B O 1
ATOM 5816 N N . ILE B 1 28 ? -34.125 11.742 51.406 1 15.16 28 ILE B N 1
ATOM 5817 C CA . ILE B 1 28 ? -35.062 12.781 51.844 1 15.16 28 ILE B CA 1
ATOM 5818 C C . ILE B 1 28 ? -35.969 13.18 50.688 1 15.16 28 ILE B C 1
ATOM 5820 O O . ILE B 1 28 ? -37.188 13.336 50.844 1 15.16 28 ILE B O 1
ATOM 5824 N N . LEU B 1 29 ? -35.406 13.93 49.75 1 16.08 29 LEU B N 1
ATOM 5825 C CA . LEU B 1 29 ? -36.344 15.023 49.469 1 16.08 29 LEU B CA 1
ATOM 5826 C C . LEU B 1 29 ? -37.688 14.5 49.031 1 16.08 29 LEU B C 1
ATOM 5828 O O . LEU B 1 29 ? -37.812 13.758 48.062 1 16.08 29 LEU B O 1
ATOM 5832 N N . ARG B 1 30 ? -38.625 14.25 50.156 1 16.38 30 ARG B N 1
ATOM 5833 C CA . ARG B 1 30 ? -39.719 14.625 51.062 1 16.38 30 ARG B CA 1
ATOM 5834 C C . ARG B 1 30 ? -40.75 15.469 50.344 1 16.38 30 ARG B C 1
ATOM 5836 O O . ARG B 1 30 ? -41.969 15.188 50.438 1 16.38 30 ARG B O 1
ATOM 5843 N N . ARG B 1 31 ? -40.812 16.734 51 1 16.27 31 ARG B N 1
ATOM 5844 C CA . ARG B 1 31 ? -41.969 17.234 51.688 1 16.27 31 ARG B CA 1
ATOM 5845 C C . ARG B 1 31 ? -43.125 17.516 50.688 1 16.27 31 ARG B C 1
ATOM 5847 O O . ARG B 1 31 ? -44.25 17.047 50.875 1 16.27 31 ARG B O 1
ATOM 5854 N N . ALA B 1 32 ? -43.406 18.969 50.781 1 17.05 32 ALA B N 1
ATOM 5855 C CA . ALA B 1 32 ? -44.531 19.828 51.188 1 17.05 32 ALA B CA 1
ATOM 5856 C C . ALA B 1 32 ? -45.594 19.859 50.094 1 17.05 32 ALA B C 1
ATOM 5858 O O . ALA B 1 32 ? -45.281 19.828 48.906 1 17.05 32 ALA B O 1
ATOM 5859 N N . ALA B 1 33 ? -46.969 19.906 50.469 1 18.69 33 ALA B N 1
ATOM 5860 C CA . ALA B 1 33 ? -48.375 19.938 50.844 1 18.69 33 ALA B CA 1
ATOM 5861 C C . ALA B 1 33 ? -49.125 21 50.062 1 18.69 33 ALA B C 1
ATOM 5863 O O . ALA B 1 33 ? -48.5 21.766 49.312 1 18.69 33 ALA B O 1
ATOM 5864 N N . GLY B 1 34 ? -49.969 21.859 50.875 1 15.56 34 GLY B N 1
ATOM 5865 C CA . GLY B 1 34 ? -51.312 22.344 51.188 1 15.56 34 GLY B CA 1
ATOM 5866 C C . GLY B 1 34 ? -51.656 23.641 50.469 1 15.56 34 GLY B C 1
ATOM 5867 O O . GLY B 1 34 ? -52.75 23.766 49.906 1 15.56 34 GLY B O 1
ATOM 5868 N N . CYS B 1 35 ? -51.188 24.734 51.219 1 15.55 35 CYS B N 1
ATOM 5869 C CA . CYS B 1 35 ? -52.188 25.703 51.625 1 15.55 35 CYS B CA 1
ATOM 5870 C C . CYS B 1 35 ? -52.719 26.453 50.406 1 15.55 35 CYS B C 1
ATOM 5872 O O . CYS B 1 35 ? -52.219 26.297 49.281 1 15.55 35 CYS B O 1
ATOM 5874 N N . LEU B 1 36 ? -52.812 27.844 50.625 1 16.36 36 LEU B N 1
ATOM 5875 C CA . LEU B 1 36 ? -53.688 28.969 50.875 1 16.36 36 LEU B CA 1
ATOM 5876 C C . LEU B 1 36 ? -54 29.719 49.594 1 16.36 36 LEU B C 1
ATOM 5878 O O . LEU B 1 36 ? -53.219 29.719 48.656 1 16.36 36 LEU B O 1
ATOM 5882 N N . LYS B 1 37 ? -55.062 30.578 49.656 1 15.52 37 LYS B N 1
ATOM 5883 C CA . LYS B 1 37 ? -56.25 31.359 49.344 1 15.52 37 LYS B CA 1
ATOM 5884 C C . LYS B 1 37 ? -55.906 32.625 48.531 1 15.52 37 LYS B C 1
ATOM 5886 O O . LYS B 1 37 ? -56.75 33.438 48.25 1 15.52 37 LYS B O 1
ATOM 5891 N N . ARG B 1 38 ? -54.469 33.062 48.594 1 15.76 38 ARG B N 1
ATOM 5892 C CA . ARG B 1 38 ? -54.562 34.5 48.75 1 15.76 38 ARG B CA 1
ATOM 5893 C C . ARG B 1 38 ? -55.156 35.156 47.5 1 15.76 38 ARG B C 1
ATOM 5895 O O . ARG B 1 38 ? -55.031 34.594 46.375 1 15.76 38 ARG B O 1
ATOM 5902 N N . GLY B 1 39 ? -55.781 36.406 47.656 1 15.38 39 GLY B N 1
ATOM 5903 C CA . GLY B 1 39 ? -56.75 37.438 47.312 1 15.38 39 GLY B CA 1
ATOM 5904 C C . GLY B 1 39 ? -56.406 38.188 46.031 1 15.38 39 GLY B C 1
ATOM 5905 O O . GLY B 1 39 ? -57.281 38.562 45.25 1 15.38 39 GLY B O 1
ATOM 5906 N N . SER B 1 40 ? -55.031 38.75 45.875 1 15.35 40 SER B N 1
ATOM 5907 C CA . SER B 1 40 ? -55.125 40.188 45.625 1 15.35 40 SER B CA 1
ATOM 5908 C C . SER B 1 40 ? -55.594 40.469 44.219 1 15.35 40 SER B C 1
ATOM 5910 O O . SER B 1 40 ? -55.531 39.594 43.344 1 15.35 40 SER B O 1
ATOM 5912 N N . ARG B 1 41 ? -55.562 42 43.875 1 16.67 41 ARG B N 1
ATOM 5913 C CA . ARG B 1 41 ? -56.188 43.156 43.25 1 16.67 41 ARG B CA 1
ATOM 5914 C C . ARG B 1 41 ? -55.688 43.344 41.844 1 16.67 41 ARG B C 1
ATOM 5916 O O . ARG B 1 41 ? -54.594 43.906 41.625 1 16.67 41 ARG B O 1
ATOM 5923 N N . LYS B 1 42 ? -55.688 42.344 40.938 1 16.72 42 LYS B N 1
ATOM 5924 C CA . LYS B 1 42 ? -55.156 42.594 39.594 1 16.72 42 LYS B CA 1
ATOM 5925 C C . LYS B 1 42 ? -55.844 43.781 38.938 1 16.72 42 LYS B C 1
ATOM 5927 O O . LYS B 1 42 ? -57.031 43.75 38.625 1 16.72 42 LYS B O 1
ATOM 5932 N N . THR B 1 43 ? -55.219 45.094 39.5 1 15.45 43 THR B N 1
ATOM 5933 C CA . THR B 1 43 ? -55.719 46.344 38.969 1 15.45 43 THR B CA 1
ATOM 5934 C C . THR B 1 43 ? -55.562 46.344 37.438 1 15.45 43 THR B C 1
ATOM 5936 O O . THR B 1 43 ? -54.656 45.719 36.875 1 15.45 43 THR B O 1
ATOM 5939 N N . CYS B 1 44 ? -56.406 47.094 36.656 1 15.37 44 CYS B N 1
ATOM 5940 C CA . CYS B 1 44 ? -57.031 47.312 35.375 1 15.37 44 CYS B CA 1
ATOM 5941 C C . CYS B 1 44 ? -56.031 47.844 34.344 1 15.37 44 CYS B C 1
ATOM 5943 O O . CYS B 1 44 ? -55 48.375 34.719 1 15.37 44 CYS B O 1
ATOM 5945 N N . LEU B 1 45 ? -56.438 48.219 33.031 1 17.41 45 LEU B N 1
ATOM 5946 C CA . LEU B 1 45 ? -56.406 48.031 31.578 1 17.41 45 LEU B CA 1
ATOM 5947 C C . LEU B 1 45 ? -55.656 49.188 30.906 1 17.41 45 LEU B C 1
ATOM 5949 O O . LEU B 1 45 ? -55.625 49.25 29.672 1 17.41 45 LEU B O 1
ATOM 5953 N N . PHE B 1 46 ? -54.875 50.188 31.531 1 16.81 46 PHE B N 1
ATOM 5954 C CA . PHE B 1 46 ? -54.781 51.406 30.719 1 16.81 46 PHE B CA 1
ATOM 5955 C C . PHE B 1 46 ? -53.781 51.219 29.578 1 16.81 46 PHE B C 1
ATOM 5957 O O . PHE B 1 46 ? -52.562 51.219 29.797 1 16.81 46 PHE B O 1
ATOM 5964 N N . LEU B 1 47 ? -54.031 50.438 28.547 1 18.78 47 LEU B N 1
ATOM 5965 C CA . LEU B 1 47 ? -53.156 50.094 27.422 1 18.78 47 LEU B CA 1
ATOM 5966 C C . LEU B 1 47 ? -52.969 51.281 26.484 1 18.78 47 LEU B C 1
ATOM 5968 O O . LEU B 1 47 ? -53.75 51.438 25.547 1 18.78 47 LEU B O 1
ATOM 5972 N N . LYS B 1 48 ? -52.906 52.531 26.844 1 20.38 48 LYS B N 1
ATOM 5973 C CA . LYS B 1 48 ? -52.969 53.469 25.719 1 20.38 48 LYS B CA 1
ATOM 5974 C C . LYS B 1 48 ? -51.906 53.125 24.672 1 20.38 48 LYS B C 1
ATOM 5976 O O . LYS B 1 48 ? -51.156 52.188 24.828 1 20.38 48 LYS B O 1
ATOM 5981 N N . ASN B 1 49 ? -51.281 54.25 24.031 1 20.39 49 ASN B N 1
ATOM 5982 C CA . ASN B 1 49 ? -50.906 54.781 22.734 1 20.39 49 ASN B CA 1
ATOM 5983 C C . ASN B 1 49 ? -49.531 54.25 22.297 1 20.39 49 ASN B C 1
ATOM 5985 O O . ASN B 1 49 ? -49.031 54.625 21.234 1 20.39 49 ASN B O 1
ATOM 5989 N N . ASN B 1 50 ? -48.656 53.812 23.188 1 21.73 50 ASN B N 1
ATOM 5990 C CA . ASN B 1 50 ? -47.281 53.906 22.719 1 21.73 50 ASN B CA 1
ATOM 5991 C C . ASN B 1 50 ? -46.938 52.719 21.797 1 21.73 50 ASN B C 1
ATOM 5993 O O . ASN B 1 50 ? -46.406 51.719 22.234 1 21.73 50 ASN B O 1
ATOM 5997 N N . VAL B 1 51 ? -47.688 52.438 20.828 1 25.27 51 VAL B N 1
ATOM 5998 C CA . VAL B 1 51 ? -47.469 51.312 19.938 1 25.27 51 VAL B CA 1
ATOM 5999 C C . VAL B 1 51 ? -46.125 51.469 19.234 1 25.27 51 VAL B C 1
ATOM 6001 O O . VAL B 1 51 ? -45.469 50.469 18.859 1 25.27 51 VAL B O 1
ATOM 6004 N N . VAL B 1 52 ? -45.844 52.719 18.859 1 27.02 52 VAL B N 1
ATOM 6005 C CA . VAL B 1 52 ? -44.688 52.812 17.984 1 27.02 52 VAL B CA 1
ATOM 6006 C C . VAL B 1 52 ? -43.469 52.156 18.641 1 27.02 52 VAL B C 1
ATOM 6008 O O . VAL B 1 52 ? -42.625 51.531 17.969 1 27.02 52 VAL B O 1
ATOM 6011 N N . THR B 1 53 ? -43.5 52.281 20.016 1 26.98 53 THR B N 1
ATOM 6012 C CA . THR B 1 53 ? -42.281 51.969 20.719 1 26.98 53 THR B CA 1
ATOM 6013 C C . THR B 1 53 ? -41.938 50.5 20.656 1 26.98 53 THR B C 1
ATOM 6015 O O . THR B 1 53 ? -40.781 50.094 20.844 1 26.98 53 THR B O 1
ATOM 6018 N N . VAL B 1 54 ? -43.062 49.719 20.484 1 28.75 54 VAL B N 1
ATOM 6019 C CA . VAL B 1 54 ? -42.781 48.312 20.719 1 28.75 54 VAL B CA 1
ATOM 6020 C C . VAL B 1 54 ? -41.969 47.75 19.547 1 28.75 54 VAL B C 1
ATOM 6022 O O . VAL B 1 54 ? -41.125 46.875 19.734 1 28.75 54 VAL B O 1
ATOM 6025 N N . PHE B 1 55 ? -42.406 48.219 18.359 1 30.58 55 PHE B N 1
ATOM 6026 C CA . PHE B 1 55 ? -41.844 47.5 17.234 1 30.58 55 PHE B CA 1
ATOM 6027 C C . PHE B 1 55 ? -40.312 47.438 17.344 1 30.58 55 PHE B C 1
ATOM 6029 O O . PHE B 1 55 ? -39.688 46.406 17.109 1 30.58 55 PHE B O 1
ATOM 6036 N N . VAL B 1 56 ? -39.875 48.719 17.375 1 32.69 56 VAL B N 1
ATOM 6037 C CA . VAL B 1 56 ? -38.469 48.938 17.047 1 32.69 56 VAL B CA 1
ATOM 6038 C C . VAL B 1 56 ? -37.562 48.312 18.125 1 32.69 56 VAL B C 1
ATOM 6040 O O . VAL B 1 56 ? -36.531 47.75 17.797 1 32.69 56 VAL B O 1
ATOM 6043 N N . PHE B 1 57 ? -38.188 48.375 19.328 1 30.94 57 PHE B N 1
ATOM 6044 C CA . PHE B 1 57 ? -37.219 47.969 20.359 1 30.94 57 PHE B CA 1
ATOM 6045 C C . PHE B 1 57 ? -37.031 46.438 20.344 1 30.94 57 PHE B C 1
ATOM 6047 O O . PHE B 1 57 ? -35.938 45.969 20.625 1 30.94 57 PHE B O 1
ATOM 6054 N N . THR B 1 58 ? -38.188 45.781 20.016 1 33.31 58 THR B N 1
ATOM 6055 C CA . THR B 1 58 ? -37.938 44.344 20.031 1 33.31 58 THR B CA 1
ATOM 6056 C C . THR B 1 58 ? -36.844 44 19 1 33.31 58 THR B C 1
ATOM 6058 O O . THR B 1 58 ? -36 43.156 19.266 1 33.31 58 THR B O 1
ATOM 6061 N N . ALA B 1 59 ? -37.031 44.656 17.906 1 34.81 59 ALA B N 1
ATOM 6062 C CA . ALA B 1 59 ? -36.031 44.312 16.891 1 34.81 59 ALA B CA 1
ATOM 6063 C C . ALA B 1 59 ? -34.625 44.75 17.312 1 34.81 59 ALA B C 1
ATOM 6065 O O . ALA B 1 59 ? -33.656 44.062 17.016 1 34.81 59 ALA B O 1
ATOM 6066 N N . LEU B 1 60 ? -34.688 45.875 18 1 34.06 60 LEU B N 1
ATOM 6067 C CA . LEU B 1 60 ? -33.375 46.344 18.438 1 34.06 60 LEU B CA 1
ATOM 6068 C C . LEU B 1 60 ? -32.781 45.406 19.469 1 34.06 60 LEU B C 1
ATOM 6070 O O . LEU B 1 60 ? -31.562 45.125 19.453 1 34.06 60 LEU B O 1
ATOM 6074 N N . LEU B 1 61 ? -33.719 45.062 20.422 1 37.53 61 LEU B N 1
ATOM 6075 C CA . LEU B 1 61 ? -33.125 44.156 21.391 1 37.53 61 LEU B CA 1
ATOM 6076 C C . LEU B 1 61 ? -32.656 42.875 20.719 1 37.53 61 LEU B C 1
ATOM 6078 O O . LEU B 1 61 ? -31.641 42.312 21.109 1 37.53 61 LEU B O 1
ATOM 6082 N N . GLY B 1 62 ? -33.594 42.469 19.828 1 36.81 62 GLY B N 1
ATOM 6083 C CA . GLY B 1 62 ? -33.094 41.312 19.094 1 36.81 62 GLY B CA 1
ATOM 6084 C C . GLY B 1 62 ? -31.734 41.5 18.469 1 36.81 62 GLY B C 1
ATOM 6085 O O . GLY B 1 62 ? -31.016 40.562 18.219 1 36.81 62 GLY B O 1
ATOM 6086 N N . GLY B 1 63 ? -31.562 42.75 18.188 1 36.22 63 GLY B N 1
ATOM 6087 C CA . GLY B 1 63 ? -30.312 43.094 17.531 1 36.22 63 GLY B CA 1
ATOM 6088 C C . GLY B 1 63 ? -29.125 43.094 18.469 1 36.22 63 GLY B C 1
ATOM 6089 O O . GLY B 1 63 ? -27.984 43.375 18.062 1 36.22 63 GLY B O 1
ATOM 6090 N N . ILE B 1 64 ? -29.578 43.406 19.734 1 34.53 64 ILE B N 1
ATOM 6091 C CA . ILE B 1 64 ? -28.344 43.219 20.5 1 34.53 64 ILE B CA 1
ATOM 6092 C C . ILE B 1 64 ? -27.703 41.875 20.094 1 34.53 64 ILE B C 1
ATOM 6094 O O . ILE B 1 64 ? -28.125 40.812 20.531 1 34.53 64 ILE B O 1
ATOM 6098 N N . ILE B 1 65 ? -28 41.469 18.844 1 33.94 65 ILE B N 1
ATOM 6099 C CA . ILE B 1 65 ? -27.281 40.281 18.406 1 33.94 65 ILE B CA 1
ATOM 6100 C C . ILE B 1 65 ? -25.906 40.25 19.078 1 33.94 65 ILE B C 1
ATOM 6102 O O . ILE B 1 65 ? -25.219 41.25 19.156 1 33.94 65 ILE B O 1
ATOM 6106 N N . GLY B 1 66 ? -25.797 39.188 19.75 1 34.12 66 GLY B N 1
ATOM 6107 C CA . GLY B 1 66 ? -24.609 38.656 20.391 1 34.12 66 GLY B CA 1
ATOM 6108 C C . GLY B 1 66 ? -23.344 38.906 19.594 1 34.12 66 GLY B C 1
ATOM 6109 O O . GLY B 1 66 ? -22.984 38.125 18.719 1 34.12 66 GLY B O 1
ATOM 6110 N N . ASN B 1 67 ? -23.266 40.031 19.109 1 31.59 67 ASN B N 1
ATOM 6111 C CA . ASN B 1 67 ? -21.875 40.125 18.688 1 31.59 67 ASN B CA 1
ATOM 6112 C C . ASN B 1 67 ? -20.922 39.562 19.719 1 31.59 67 ASN B C 1
ATOM 6114 O O . ASN B 1 67 ? -20.375 40.312 20.547 1 31.59 67 ASN B O 1
ATOM 6118 N N . ALA B 1 68 ? -21.375 38.625 20.469 1 30.98 68 ALA B N 1
ATOM 6119 C CA . ALA B 1 68 ? -20.281 38.031 21.203 1 30.98 68 ALA B CA 1
ATOM 6120 C C . ALA B 1 68 ? -19.016 37.969 20.359 1 30.98 68 ALA B C 1
ATOM 6122 O O . ALA B 1 68 ? -19.078 37.594 19.188 1 30.98 68 ALA B O 1
ATOM 6123 N N . GLY B 1 69 ? -18.219 38.906 20.453 1 31.81 69 GLY B N 1
ATOM 6124 C CA . GLY B 1 69 ? -16.859 38.969 19.938 1 31.81 69 GLY B CA 1
ATOM 6125 C C . GLY B 1 69 ? -16.219 37.594 19.781 1 31.81 69 GLY B C 1
ATOM 6126 O O . GLY B 1 69 ? -15.445 37.188 20.656 1 31.81 69 GLY B O 1
ATOM 6127 N N . THR B 1 70 ? -17.031 36.656 19.5 1 30.72 70 THR B N 1
ATOM 6128 C CA . THR B 1 70 ? -16.219 35.469 19.375 1 30.72 70 THR B CA 1
ATOM 6129 C C . THR B 1 70 ? -15.086 35.656 18.375 1 30.72 70 THR B C 1
ATOM 6131 O O . THR B 1 70 ? -14.266 34.781 18.172 1 30.72 70 THR B O 1
ATOM 6134 N N . ASP B 1 71 ? -15.398 36.562 17.344 1 29.02 71 ASP B N 1
ATOM 6135 C CA . ASP B 1 71 ? -14.359 36.344 16.328 1 29.02 71 ASP B CA 1
ATOM 6136 C C . ASP B 1 71 ? -12.992 36.75 16.859 1 29.02 71 ASP B C 1
ATOM 6138 O O . ASP B 1 71 ? -12.523 37.875 16.609 1 29.02 71 ASP B O 1
ATOM 6142 N N . TRP B 1 72 ? -12.867 36.688 18.016 1 28.34 72 TRP B N 1
ATOM 6143 C CA . TRP B 1 72 ? -11.461 36.844 18.344 1 28.34 72 TRP B CA 1
ATOM 6144 C C . TRP B 1 72 ? -10.578 36.156 17.312 1 28.34 72 TRP B C 1
ATOM 6146 O O . TRP B 1 72 ? -9.352 36.094 17.469 1 28.34 72 TRP B O 1
ATOM 6156 N N . ALA B 1 73 ? -11.258 35.469 16.438 1 30.16 73 ALA B N 1
ATOM 6157 C CA . ALA B 1 73 ? -10.375 34.719 15.531 1 30.16 73 ALA B CA 1
ATOM 6158 C C . ALA B 1 73 ? -9.477 35.656 14.742 1 30.16 73 ALA B C 1
ATOM 6160 O O . ALA B 1 73 ? -8.695 35.219 13.898 1 30.16 73 ALA B O 1
ATOM 6161 N N . LYS B 1 74 ? -9.992 36.875 14.555 1 32.84 74 LYS B N 1
ATOM 6162 C CA . LYS B 1 74 ? -9.156 37.594 13.602 1 32.84 74 LYS B CA 1
ATOM 6163 C C . LYS B 1 74 ? -7.695 37.625 14.062 1 32.84 74 LYS B C 1
ATOM 6165 O O . LYS B 1 74 ? -6.805 38 13.297 1 32.84 74 LYS B O 1
ATOM 6170 N N . ASN B 1 75 ? -7.496 38.062 15.289 1 28.39 75 ASN B N 1
ATOM 6171 C CA . ASN B 1 75 ? -6.055 38 15.516 1 28.39 75 ASN B CA 1
ATOM 6172 C C . ASN B 1 75 ? -5.543 36.562 15.445 1 28.39 75 ASN B C 1
ATOM 6174 O O . ASN B 1 75 ? -6.023 35.688 16.172 1 28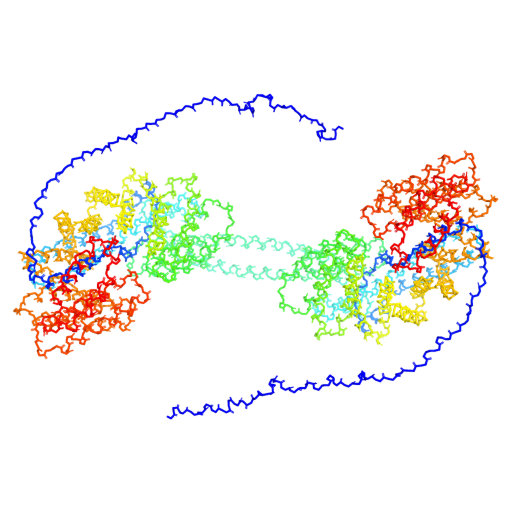.39 75 ASN B O 1
ATOM 6178 N N . LEU B 1 76 ? -5.348 36.125 14.234 1 29.56 76 LEU B N 1
ATOM 6179 C CA . LEU B 1 76 ? -4.602 34.875 14.086 1 29.56 76 LEU B CA 1
ATOM 6180 C C . LEU B 1 76 ? -3.775 34.594 15.336 1 29.56 76 LEU B C 1
ATOM 6182 O O . LEU B 1 76 ? -3.01 35.438 15.789 1 29.56 76 LEU B O 1
ATOM 6186 N N . PRO B 1 77 ? -4.383 33.781 16.172 1 29.92 77 PRO B N 1
ATOM 6187 C CA . PRO B 1 77 ? -3.453 33.469 17.25 1 29.92 77 PRO B CA 1
ATOM 6188 C C . PRO B 1 77 ? -2.004 33.375 16.781 1 29.92 77 PRO B C 1
ATOM 6190 O O . PRO B 1 77 ? -1.735 32.875 15.688 1 29.92 77 PRO B O 1
ATOM 6193 N N . VAL B 1 78 ? -1.287 34.375 16.969 1 32.44 78 VAL B N 1
ATOM 6194 C CA . VAL B 1 78 ? 0.152 34.156 16.922 1 32.44 78 VAL B CA 1
ATOM 6195 C C . VAL B 1 78 ? 0.447 32.688 17.266 1 32.44 78 VAL B C 1
ATOM 6197 O O . VAL B 1 78 ? -0.164 32.125 18.172 1 32.44 78 VAL B O 1
ATOM 6200 N N . VAL B 1 79 ? 0.852 32 16.344 1 31.34 79 VAL B N 1
ATOM 6201 C CA . VAL B 1 79 ? 1.409 30.672 16.609 1 31.34 79 VAL B CA 1
ATOM 6202 C C . VAL B 1 79 ? 2 30.625 18.016 1 31.34 79 VAL B C 1
ATOM 6204 O O . VAL B 1 79 ? 3.049 31.219 18.281 1 31.34 79 VAL B O 1
ATOM 6207 N N . LYS B 1 80 ? 1.237 31 19.078 1 34.44 80 LYS B N 1
ATOM 6208 C CA . LYS B 1 80 ? 1.914 30.672 20.328 1 34.44 80 LYS B CA 1
ATOM 6209 C C . LYS B 1 80 ? 2.369 29.219 20.344 1 34.44 80 LYS B C 1
ATOM 6211 O O . LYS B 1 80 ? 1.546 28.312 20.25 1 34.44 80 LYS B O 1
ATOM 6216 N N . HIS B 1 81 ? 3.34 28.938 19.688 1 33.22 81 HIS B N 1
ATOM 6217 C CA . HIS B 1 81 ? 3.955 27.672 20.047 1 33.22 81 HIS B CA 1
ATOM 6218 C C . HIS B 1 81 ? 3.887 27.422 21.547 1 33.22 81 HIS B C 1
ATOM 6220 O O . HIS B 1 81 ? 4.246 28.297 22.344 1 33.22 81 HIS B O 1
ATOM 6226 N N . LEU B 1 82 ? 2.893 26.672 21.906 1 32.94 82 LEU B N 1
ATOM 6227 C CA . LEU B 1 82 ? 2.777 26.047 23.219 1 32.94 82 LEU B CA 1
ATOM 6228 C C . LEU B 1 82 ? 4.133 25.547 23.703 1 32.94 82 LEU B C 1
ATOM 6230 O O . LEU B 1 82 ? 4.512 24.406 23.438 1 32.94 82 LEU B O 1
ATOM 6234 N N . PHE B 1 83 ? 5.121 26.297 23.531 1 35.62 83 PHE B N 1
ATOM 6235 C CA . PHE B 1 83 ? 6.355 25.75 24.078 1 35.62 83 PHE B CA 1
ATOM 6236 C C . PHE B 1 83 ? 6.227 25.547 25.594 1 35.62 83 PHE B C 1
ATOM 6238 O O . PHE B 1 83 ? 5.574 26.328 26.281 1 35.62 83 PHE B O 1
ATOM 6245 N N . PRO B 1 84 ? 6.355 24.438 26.016 1 40.22 84 PRO B N 1
ATOM 6246 C CA . PRO B 1 84 ? 6.465 24.25 27.469 1 40.22 84 PRO B CA 1
ATOM 6247 C C . PRO B 1 84 ? 7.207 25.406 28.156 1 40.22 84 PRO B C 1
ATOM 6249 O O . PRO B 1 84 ? 7.902 26.172 27.484 1 40.22 84 PRO B O 1
ATOM 6252 N N . PRO B 1 85 ? 6.824 25.625 29.406 1 42.34 85 PRO B N 1
ATOM 6253 C CA . PRO B 1 85 ? 7.617 26.625 30.125 1 42.34 85 PRO B CA 1
ATOM 6254 C C . PRO B 1 85 ? 9.094 26.609 29.734 1 42.34 85 PRO B C 1
ATOM 6256 O O . PRO B 1 85 ? 9.648 25.531 29.469 1 42.34 85 PRO B O 1
ATOM 6259 N N . ALA B 1 86 ? 9.531 27.734 29.203 1 50.38 86 ALA B N 1
ATOM 6260 C CA . ALA B 1 86 ? 10.93 27.953 28.828 1 50.38 86 ALA B CA 1
ATOM 6261 C C . ALA B 1 86 ? 11.875 27.188 29.75 1 50.38 86 ALA B C 1
ATOM 6263 O O . ALA B 1 86 ? 11.734 27.234 30.969 1 50.38 86 ALA B O 1
ATOM 6264 N N . PRO B 1 87 ? 12.508 26.219 29.297 1 54.94 87 PRO B N 1
ATOM 6265 C CA . PRO B 1 87 ? 13.531 25.688 30.188 1 54.94 87 PRO B CA 1
ATOM 6266 C C . PRO B 1 87 ? 14.305 26.781 30.922 1 54.94 87 PRO B C 1
ATOM 6268 O O . PRO B 1 87 ? 14.422 27.906 30.406 1 54.94 87 PRO B O 1
ATOM 6271 N N . ALA B 1 88 ? 14.453 26.656 32.281 1 58.38 88 ALA B N 1
ATOM 6272 C CA . ALA B 1 88 ? 15.133 27.594 33.156 1 58.38 88 ALA B CA 1
ATOM 6273 C C . ALA B 1 88 ? 16.312 28.25 32.438 1 58.38 88 ALA B C 1
ATOM 6275 O O . ALA B 1 88 ? 16.562 29.453 32.625 1 58.38 88 ALA B O 1
ATOM 6276 N N . ASN B 1 89 ? 16.812 27.531 31.359 1 77.94 89 ASN B N 1
ATOM 6277 C CA . ASN B 1 89 ? 18.031 28.062 30.766 1 77.94 89 ASN B CA 1
ATOM 6278 C C . ASN B 1 89 ? 17.703 29.047 29.641 1 77.94 89 ASN B C 1
ATOM 6280 O O . ASN B 1 89 ? 18.547 29.875 29.281 1 77.94 89 ASN B O 1
ATOM 6284 N N . ALA B 1 90 ? 16.5 29.031 29.141 1 84.19 90 ALA B N 1
ATOM 6285 C CA . ALA B 1 90 ? 16.172 29.922 28.016 1 84.19 90 ALA B CA 1
ATOM 6286 C C . ALA B 1 90 ? 16.078 31.375 28.469 1 84.19 90 ALA B C 1
ATOM 6288 O O . ALA B 1 90 ? 16.516 32.281 27.766 1 84.19 90 ALA B O 1
ATOM 6289 N N . GLU B 1 91 ? 15.664 31.531 29.703 1 84 91 GLU B N 1
ATOM 6290 C CA . GLU B 1 91 ? 15.562 32.875 30.25 1 84 91 GLU B CA 1
ATOM 6291 C C . GLU B 1 91 ? 16.938 33.5 30.422 1 84 91 GLU B C 1
ATOM 6293 O O . GLU B 1 91 ? 17.125 34.688 30.172 1 84 91 GLU B O 1
ATOM 6298 N N . ALA B 1 92 ? 17.797 32.625 30.812 1 87.5 92 ALA B N 1
ATOM 6299 C CA . ALA B 1 92 ? 19.172 33.125 31 1 87.5 92 ALA B CA 1
ATOM 6300 C C . ALA B 1 92 ? 19.797 33.5 29.656 1 87.5 92 ALA B C 1
ATOM 6302 O O . ALA B 1 92 ? 20.5 34.5 29.562 1 87.5 92 ALA B O 1
ATOM 6303 N N . ILE B 1 93 ? 19.516 32.75 28.609 1 92.69 93 ILE B N 1
ATOM 6304 C CA . ILE B 1 93 ? 20.047 33 27.281 1 92.69 93 ILE B CA 1
ATOM 6305 C C . ILE B 1 93 ? 19.469 34.312 26.734 1 92.69 93 ILE B C 1
ATOM 6307 O O . ILE B 1 93 ? 20.203 35.156 26.203 1 92.69 93 ILE B O 1
ATOM 6311 N N . ILE B 1 94 ? 18.203 34.5 26.953 1 91.5 94 ILE B N 1
ATOM 6312 C CA . ILE B 1 94 ? 17.516 35.688 26.484 1 91.5 94 ILE B CA 1
ATOM 6313 C C . ILE B 1 94 ? 18.078 36.906 27.203 1 91.5 94 ILE B C 1
ATOM 6315 O O . ILE B 1 94 ? 18.453 37.906 26.547 1 91.5 94 ILE B O 1
ATOM 6319 N N . ALA B 1 95 ? 18.266 36.812 28.516 1 88.5 95 ALA B N 1
ATOM 6320 C CA . ALA B 1 95 ? 18.734 37.938 29.312 1 88.5 95 ALA B CA 1
ATOM 6321 C C . ALA B 1 95 ? 20.172 38.312 28.969 1 88.5 95 ALA B C 1
ATOM 6323 O O . ALA B 1 95 ? 20.547 39.5 29.047 1 88.5 95 ALA B O 1
ATOM 6324 N N . SER B 1 96 ? 20.891 37.344 28.531 1 91.62 96 SER B N 1
ATOM 6325 C CA . SER B 1 96 ? 22.297 37.594 28.25 1 91.62 96 SER B CA 1
ATOM 6326 C C . SER B 1 96 ? 22.516 37.969 26.781 1 91.62 96 SER B C 1
ATOM 6328 O O . SER B 1 96 ? 23.641 38.281 26.375 1 91.62 96 SER B O 1
ATOM 6330 N N . SER B 1 97 ? 21.484 38.031 25.969 1 93.38 97 SER B N 1
ATOM 6331 C CA . SER B 1 97 ? 21.609 38.25 24.531 1 93.38 97 SER B CA 1
ATOM 6332 C C . SER B 1 97 ? 21.609 39.75 24.219 1 93.38 97 SER B C 1
ATOM 6334 O O . SER B 1 97 ? 20.688 40.469 24.578 1 93.38 97 SER B O 1
ATOM 6336 N N . ALA B 1 98 ? 22.672 40.219 23.609 1 93.56 98 ALA B N 1
ATOM 6337 C CA . ALA B 1 98 ? 22.75 41.594 23.172 1 93.56 98 ALA B CA 1
ATOM 6338 C C . ALA B 1 98 ? 21.641 41.938 22.172 1 93.56 98 ALA B C 1
ATOM 6340 O O . ALA B 1 98 ? 21.125 43.031 22.156 1 93.56 98 ALA B O 1
ATOM 6341 N N . ASP B 1 99 ? 21.297 40.969 21.328 1 93.75 99 ASP B N 1
ATOM 6342 C CA . ASP B 1 99 ? 20.234 41.156 20.359 1 93.75 99 ASP B CA 1
ATOM 6343 C C . ASP B 1 99 ? 18.906 41.438 21.047 1 93.75 99 ASP B C 1
ATOM 6345 O O . ASP B 1 99 ? 18.141 42.312 20.609 1 93.75 99 ASP B O 1
ATOM 6349 N N . TYR B 1 100 ? 18.625 40.781 22.109 1 93.5 100 TYR B N 1
ATOM 6350 C CA . TYR B 1 100 ? 17.406 40.969 22.875 1 93.5 100 TYR B CA 1
ATOM 6351 C C . TYR B 1 100 ? 17.359 42.375 23.484 1 93.5 100 TYR B C 1
ATOM 6353 O O . TYR B 1 100 ? 16.328 43.031 23.422 1 93.5 100 TYR B O 1
ATOM 6361 N N . GLN B 1 101 ? 18.5 42.75 24 1 93.06 101 GLN B N 1
ATOM 6362 C CA . GLN B 1 101 ? 18.562 44.062 24.641 1 93.06 101 GLN B CA 1
ATOM 6363 C C . GLN B 1 101 ? 18.312 45.188 23.625 1 93.06 101 GLN B C 1
ATOM 6365 O O . GLN B 1 101 ? 17.641 46.156 23.938 1 93.06 101 GLN B O 1
ATOM 6370 N N . LYS B 1 102 ? 18.828 45 22.453 1 93.88 102 LYS B N 1
ATOM 6371 C CA . LYS B 1 102 ? 18.594 45.969 21.406 1 93.88 102 LYS B CA 1
ATOM 6372 C C . LYS B 1 102 ? 17.109 46.031 21.031 1 93.88 102 LYS B C 1
ATOM 6374 O O . LYS B 1 102 ? 16.562 47.125 20.844 1 93.88 102 LYS B O 1
ATOM 6379 N N . LEU B 1 103 ? 16.422 44.906 20.938 1 94 103 LEU B N 1
ATOM 6380 C CA . LEU B 1 103 ? 15.016 44.844 20.594 1 94 103 LEU B CA 1
ATOM 6381 C C . LEU B 1 103 ? 14.156 45.469 21.688 1 94 103 LEU B C 1
ATOM 6383 O O . LEU B 1 103 ? 13.234 46.219 21.406 1 94 103 LEU B O 1
ATOM 6387 N N . LEU B 1 104 ? 14.602 45.125 22.922 1 91.81 104 LEU B N 1
ATOM 6388 C CA . LEU B 1 104 ? 13.844 45.656 24.062 1 91.81 104 LEU B CA 1
ATOM 6389 C C . LEU B 1 104 ? 13.992 47.156 24.156 1 91.81 104 LEU B C 1
ATOM 6391 O O . LEU B 1 104 ? 13.016 47.875 24.438 1 91.81 104 LEU B O 1
ATOM 6395 N N . ALA B 1 105 ? 15.164 47.688 23.891 1 93.38 105 ALA B N 1
ATOM 6396 C CA . ALA B 1 105 ? 15.406 49.125 23.922 1 93.38 105 ALA B CA 1
ATOM 6397 C C . ALA B 1 105 ? 14.594 49.844 22.844 1 93.38 105 ALA B C 1
ATOM 6399 O O . ALA B 1 105 ? 14.031 50.906 23.078 1 93.38 105 ALA B O 1
ATOM 6400 N N . ALA B 1 106 ? 14.57 49.219 21.625 1 93.88 106 ALA B N 1
ATOM 6401 C CA . ALA B 1 106 ? 13.797 49.781 20.531 1 93.88 106 ALA B CA 1
ATOM 6402 C C . ALA B 1 106 ? 12.305 49.812 20.875 1 93.88 106 ALA B C 1
ATOM 6404 O O . ALA B 1 106 ? 11.617 50.812 20.609 1 93.88 106 ALA B O 1
ATOM 6405 N N . GLU B 1 107 ? 11.805 48.719 21.438 1 91.25 107 GLU B N 1
ATOM 6406 C CA . GLU B 1 107 ? 10.398 48.656 21.844 1 91.25 107 GLU B CA 1
ATOM 6407 C C . GLU B 1 107 ? 10.062 49.656 22.906 1 91.25 107 GLU B C 1
ATOM 6409 O O . GLU B 1 107 ? 9.023 50.312 22.844 1 91.25 107 GLU B O 1
ATOM 6414 N N . THR B 1 108 ? 11.023 49.938 23.906 1 90.88 108 THR B N 1
ATOM 6415 C CA . THR B 1 108 ? 10.82 50.875 25 1 90.88 108 THR B CA 1
ATOM 6416 C C . THR B 1 108 ? 10.789 52.312 24.484 1 90.88 108 THR B C 1
ATOM 6418 O O . THR B 1 108 ? 9.969 53.125 24.938 1 90.88 108 THR B O 1
ATOM 6421 N N . LYS B 1 109 ? 11.664 52.562 23.578 1 93.88 109 LYS B N 1
ATOM 6422 C CA . LYS B 1 109 ? 11.695 53.906 22.984 1 93.88 109 LYS B CA 1
ATOM 6423 C C . LYS B 1 109 ? 10.383 54.219 22.281 1 93.88 109 LYS B C 1
ATOM 6425 O O . LYS B 1 109 ? 9.859 55.344 22.422 1 93.88 109 LYS B O 1
ATOM 6430 N N . LEU B 1 110 ? 9.898 53.25 21.5 1 91.5 110 LEU B N 1
ATOM 6431 C CA . LEU B 1 110 ? 8.641 53.438 20.781 1 91.5 110 LEU B CA 1
ATOM 6432 C C . LEU B 1 110 ? 7.477 53.562 21.766 1 91.5 110 LEU B C 1
ATOM 6434 O O . LEU B 1 110 ? 6.551 54.344 21.531 1 91.5 110 LEU B O 1
ATOM 6438 N N . ARG B 1 111 ? 7.551 52.844 22.875 1 87.19 111 ARG B N 1
ATOM 6439 C CA . ARG B 1 111 ? 6.523 52.906 23.906 1 87.19 111 ARG B CA 1
ATOM 6440 C C . ARG B 1 111 ? 6.484 54.281 24.547 1 87.19 111 ARG B C 1
ATOM 6442 O O . ARG B 1 111 ? 5.414 54.875 24.734 1 87.19 111 ARG B O 1
ATOM 6449 N N . GLN B 1 112 ? 7.641 54.844 24.797 1 90.5 112 GLN B N 1
ATOM 6450 C CA . GLN B 1 112 ? 7.734 56.156 25.406 1 90.5 112 GLN B CA 1
ATOM 6451 C C . GLN B 1 112 ? 7.223 57.25 24.438 1 90.5 112 GLN B C 1
ATOM 6453 O O . GLN B 1 112 ? 6.512 58.156 24.859 1 90.5 112 GLN B O 1
ATOM 6458 N N . ARG B 1 113 ? 7.629 57.031 23.188 1 92.25 113 ARG B N 1
ATOM 6459 C CA . ARG B 1 113 ? 7.141 57.969 22.188 1 92.25 113 ARG B CA 1
ATOM 6460 C C . ARG B 1 113 ? 5.621 57.906 22.078 1 92.25 113 ARG B C 1
ATOM 6462 O O . ARG B 1 113 ? 4.965 58.938 21.906 1 92.25 113 ARG B O 1
ATOM 6469 N N . TYR B 1 114 ? 5.102 56.688 22.109 1 87.12 114 TYR B N 1
ATOM 6470 C CA . TYR B 1 114 ? 3.656 56.5 22.047 1 87.12 114 TYR B CA 1
ATOM 6471 C C . TYR B 1 114 ? 2.955 57.219 23.203 1 87.12 114 TYR B C 1
ATOM 6473 O O . TYR B 1 114 ? 1.972 57.906 22.984 1 87.12 114 TYR B O 1
ATOM 6481 N N . VAL B 1 115 ? 3.514 57.156 24.469 1 84.38 115 VAL B N 1
ATOM 6482 C CA . VAL B 1 115 ? 2.922 57.75 25.656 1 84.38 115 VAL B CA 1
ATOM 6483 C C . VAL B 1 115 ? 2.973 59.281 25.547 1 84.38 115 VAL B C 1
ATOM 6485 O O . VAL B 1 115 ? 1.994 59.938 25.859 1 84.38 115 VAL B O 1
ATOM 6488 N N . LYS B 1 116 ? 4.059 59.781 25.031 1 89.12 116 LYS B N 1
ATOM 6489 C CA . LYS B 1 116 ? 4.211 61.219 24.875 1 89.12 116 LYS B CA 1
ATOM 6490 C C . LYS B 1 116 ? 3.232 61.781 23.844 1 89.12 116 LYS B C 1
ATOM 6492 O O . LYS B 1 116 ? 2.65 62.844 24.031 1 89.12 116 LYS B O 1
ATOM 6497 N N . LEU B 1 117 ? 3.145 60.969 22.734 1 86.38 117 LEU B N 1
ATOM 6498 C CA . LEU B 1 117 ? 2.238 61.406 21.672 1 86.38 117 LEU B CA 1
ATOM 6499 C C . LEU B 1 117 ? 0.787 61.312 22.141 1 86.38 117 LEU B C 1
ATOM 6501 O O . LEU B 1 117 ? -0.044 62.125 21.719 1 86.38 117 LEU B O 1
ATOM 6505 N N . GLN B 1 118 ? 0.451 60.438 23 1 79.44 118 GLN B N 1
ATOM 6506 C CA . GLN B 1 118 ? -0.881 60.344 23.594 1 79.44 118 GLN B CA 1
ATOM 6507 C C . GLN B 1 118 ? -1.223 61.594 24.391 1 79.44 118 GLN B C 1
ATOM 6509 O O . GLN B 1 118 ? -2.348 62.094 24.312 1 79.44 118 GLN B O 1
ATOM 6514 N N . GLU B 1 119 ? -0.21 62.031 25.094 1 82.5 119 GLU B N 1
ATOM 6515 C CA . GLU B 1 119 ? -0.389 63.25 25.891 1 82.5 119 GLU B CA 1
ATOM 6516 C C . GLU B 1 119 ? -0.593 64.5 25 1 82.5 119 GLU B C 1
ATOM 6518 O O . GLU B 1 119 ? -1.409 65.375 25.312 1 82.5 119 GLU B O 1
ATOM 6523 N N . LYS B 1 120 ? 0.121 64.438 23.922 1 86.56 120 LYS B N 1
ATOM 6524 C CA . LYS B 1 120 ? -0.029 65.562 22.969 1 86.56 120 LYS B CA 1
ATOM 6525 C C . LYS B 1 120 ? -1.422 65.562 22.359 1 86.56 120 LYS B C 1
ATOM 6527 O O . LYS B 1 120 ? -2.02 66.625 22.172 1 86.56 120 LYS B O 1
ATOM 6532 N N . VAL B 1 121 ? -1.953 64.375 21.984 1 80.5 121 VAL B N 1
ATOM 6533 C CA . VAL B 1 121 ? -3.279 64.25 21.391 1 80.5 121 VAL B CA 1
ATOM 6534 C C . VAL B 1 121 ? -4.34 64.688 22.391 1 80.5 121 VAL B C 1
ATOM 6536 O O . VAL B 1 121 ? -5.336 65.312 22.031 1 80.5 121 VAL B O 1
ATOM 6539 N N . ARG B 1 122 ? -4.094 64.438 23.719 1 76.19 122 ARG B N 1
ATOM 6540 C CA . ARG B 1 122 ? -5.02 64.812 24.781 1 76.19 122 ARG B CA 1
ATOM 6541 C C . ARG B 1 122 ? -5.012 66.375 24.938 1 76.19 122 ARG B C 1
ATOM 6543 O O . ARG B 1 122 ? -6.062 66.938 25.156 1 76.19 122 ARG B O 1
ATOM 6550 N N . ARG B 1 123 ? -3.883 67 24.734 1 86.69 123 ARG B N 1
ATOM 6551 C CA . ARG B 1 123 ? -3.713 68.438 24.906 1 86.69 123 ARG B CA 1
ATOM 6552 C C . ARG B 1 123 ? -4.254 69.25 23.719 1 86.69 123 ARG B C 1
ATOM 6554 O O . ARG B 1 123 ? -4.801 70.312 23.859 1 86.69 123 ARG B O 1
ATOM 6561 N N . TYR B 1 124 ? -3.998 68.438 22.578 1 86.06 124 TYR B N 1
ATOM 6562 C CA . TYR B 1 124 ? -4.43 69.062 21.328 1 86.06 124 TYR B CA 1
ATOM 6563 C C . TYR B 1 124 ? -5.367 68.188 20.547 1 86.06 124 TYR B C 1
ATOM 6565 O O . TYR B 1 124 ? -5.016 67.688 19.469 1 86.06 124 TYR B O 1
ATOM 6573 N N . PRO B 1 125 ? -6.543 68 21.031 1 73.88 125 PRO B N 1
ATOM 6574 C CA . PRO B 1 125 ? -7.457 67 20.453 1 73.88 125 PRO B CA 1
ATOM 6575 C C . PRO B 1 125 ? -7.871 67.375 19.031 1 73.88 125 PRO B C 1
ATOM 6577 O O . PRO B 1 125 ? -8.266 66.438 18.266 1 73.88 125 PRO B O 1
ATOM 6580 N N . ASP B 1 126 ? -7.785 68.625 18.594 1 77.56 126 ASP B N 1
ATOM 6581 C CA . ASP B 1 126 ? -8.266 69.062 17.281 1 77.56 126 ASP B CA 1
ATOM 6582 C C . ASP B 1 126 ? -7.164 68.938 16.234 1 77.56 126 ASP B C 1
ATOM 6584 O O . ASP B 1 126 ? -7.398 69.188 15.047 1 77.56 126 ASP B O 1
ATOM 6588 N N . ASP B 1 127 ? -5.883 68.688 16.609 1 82.38 127 ASP B N 1
ATOM 6589 C CA . ASP B 1 127 ? -4.762 68.5 15.695 1 82.38 127 ASP B CA 1
ATOM 6590 C C . ASP B 1 127 ? -4.734 67.125 15.102 1 82.38 127 ASP B C 1
ATOM 6592 O O . ASP B 1 127 ? -4.324 66.188 15.766 1 82.38 127 ASP B O 1
ATOM 6596 N N . ASP B 1 128 ? -5.062 67 13.836 1 78.06 128 ASP B N 1
ATOM 6597 C CA . ASP B 1 128 ? -5.184 65.688 13.156 1 78.06 128 ASP B CA 1
ATOM 6598 C C . ASP B 1 128 ? -3.809 65.125 12.867 1 78.06 128 ASP B C 1
ATOM 6600 O O . ASP B 1 128 ? -3.676 63.906 12.711 1 78.06 128 ASP B O 1
ATOM 6604 N N . ASP B 1 129 ? -2.754 66 12.836 1 84.5 129 ASP B N 1
ATOM 6605 C CA . ASP B 1 129 ? -1.401 65.562 12.578 1 84.5 129 ASP B CA 1
ATOM 6606 C C . ASP B 1 129 ? -0.905 64.688 13.734 1 84.5 129 ASP B C 1
ATOM 6608 O O . ASP B 1 129 ? -0.264 63.625 13.508 1 84.5 129 ASP B O 1
ATOM 6612 N N . PHE B 1 130 ? -1.258 65.062 14.945 1 82.38 130 PHE B N 1
ATOM 6613 C CA . PHE B 1 130 ? -0.852 64.25 16.109 1 82.38 130 PHE B CA 1
ATOM 6614 C C . PHE B 1 130 ? -1.587 62.938 16.156 1 82.38 130 PHE B C 1
ATOM 6616 O O . PHE B 1 130 ? -1.017 61.906 16.562 1 82.38 130 PHE B O 1
ATOM 6623 N N . LYS B 1 131 ? -2.766 63 15.688 1 77.81 131 LYS B N 1
ATOM 6624 C CA . LYS B 1 131 ? -3.545 61.75 15.672 1 77.81 131 LYS B CA 1
ATOM 6625 C C . LYS B 1 131 ? -2.975 60.75 14.664 1 77.81 131 LYS B C 1
ATOM 6627 O O . LYS B 1 131 ? -2.883 59.562 14.945 1 77.81 131 LYS B O 1
ATOM 6632 N N . GLN B 1 132 ? -2.588 61.25 13.539 1 81.5 132 GLN B N 1
ATOM 6633 C CA . GLN B 1 132 ? -1.992 60.406 12.516 1 81.5 132 GLN B CA 1
ATOM 6634 C C . GLN B 1 132 ? -0.645 59.875 12.977 1 81.5 132 GLN B C 1
ATOM 6636 O O . GLN B 1 132 ? -0.358 58.688 12.789 1 81.5 132 GLN B O 1
ATOM 6641 N N . GLU B 1 133 ? 0.158 60.719 13.594 1 86.12 133 GLU B N 1
ATOM 6642 C CA . GLU B 1 133 ? 1.457 60.312 14.102 1 86.12 133 GLU B CA 1
ATOM 6643 C C . GLU B 1 133 ? 1.3 59.25 15.195 1 86.12 133 GLU B C 1
ATOM 6645 O O . GLU B 1 133 ? 2.088 58.312 15.273 1 86.12 133 GLU B O 1
ATOM 6650 N N . LEU B 1 134 ? 0.318 59.406 15.969 1 81.12 134 LEU B N 1
ATOM 6651 C CA . LEU B 1 134 ? 0.05 58.469 17.031 1 81.12 134 LEU B CA 1
ATOM 6652 C C . LEU B 1 134 ? -0.296 57.094 16.469 1 81.12 134 LEU B C 1
ATOM 6654 O O . LEU B 1 134 ? 0.183 56.062 16.969 1 81.12 134 LEU B O 1
ATOM 6658 N N . ALA B 1 135 ? -1.103 57.094 15.398 1 73.31 135 ALA B N 1
ATOM 6659 C CA . ALA B 1 135 ? -1.477 55.844 14.758 1 73.31 135 ALA B CA 1
ATOM 6660 C C . ALA B 1 135 ? -0.256 55.156 14.156 1 73.31 135 ALA B C 1
ATOM 6662 O O . ALA B 1 135 ? -0.117 53.938 14.258 1 73.31 135 ALA B O 1
ATOM 6663 N N . GLU B 1 136 ? 0.631 55.875 13.602 1 83.94 136 GLU B N 1
ATOM 6664 C CA . GLU B 1 136 ? 1.835 55.312 12.984 1 83.94 136 GLU B CA 1
ATOM 6665 C C . GLU B 1 136 ? 2.775 54.75 14.039 1 83.94 136 GLU B C 1
ATOM 6667 O O . GLU B 1 136 ? 3.297 53.625 13.875 1 83.94 136 GLU B O 1
ATOM 6672 N N . VAL B 1 137 ? 2.949 55.469 15.148 1 86.69 137 VAL B N 1
ATOM 6673 C CA . VAL B 1 137 ? 3.855 55.031 16.203 1 86.69 137 VAL B CA 1
ATOM 6674 C C . VAL B 1 137 ? 3.27 53.812 16.906 1 86.69 137 VAL B C 1
ATOM 6676 O O . VAL B 1 137 ? 4.008 52.938 17.328 1 86.69 137 VAL B O 1
ATOM 6679 N N . GLN B 1 138 ? 1.999 53.812 16.969 1 78.69 138 GLN B N 1
ATOM 6680 C CA . GLN B 1 138 ? 1.348 52.656 17.562 1 78.69 138 GLN B CA 1
ATOM 6681 C C . GLN B 1 138 ? 1.634 51.406 16.766 1 78.69 138 GLN B C 1
ATOM 6683 O O . GLN B 1 138 ? 1.94 50.344 17.328 1 78.69 138 GLN B O 1
ATOM 6688 N N . GLN B 1 139 ? 1.454 51.469 15.461 1 81 139 GLN B N 1
ATOM 6689 C CA . GLN B 1 139 ? 1.733 50.344 14.602 1 81 139 GLN B CA 1
ATOM 6690 C C . GLN B 1 139 ? 3.193 49.906 14.711 1 81 139 GLN B C 1
ATOM 6692 O O . GLN B 1 139 ? 3.492 48.719 14.766 1 81 139 GLN B O 1
ATOM 6697 N N . GLU B 1 140 ? 4.035 50.906 14.75 1 88.81 140 GLU B N 1
ATOM 6698 C CA . GLU B 1 140 ? 5.461 50.594 14.875 1 88.81 140 GLU B CA 1
ATOM 6699 C C . GLU B 1 140 ? 5.766 49.938 16.219 1 88.81 140 GLU B C 1
ATOM 6701 O O . GLU B 1 140 ? 6.578 49 16.281 1 88.81 140 GLU B O 1
ATOM 6706 N N . TRP B 1 141 ? 5.094 50.406 17.219 1 87.5 141 TRP B N 1
ATOM 6707 C CA . TRP B 1 141 ? 5.305 49.844 18.547 1 87.5 141 TRP B CA 1
ATOM 6708 C C . TRP B 1 141 ? 4.797 48.406 18.625 1 87.5 141 TRP B C 1
ATOM 6710 O O . TRP B 1 141 ? 5.465 47.531 19.188 1 87.5 141 TRP B O 1
ATOM 6720 N N . GLN B 1 142 ? 3.623 48.156 18.031 1 79.25 142 GLN B N 1
ATOM 6721 C CA . GLN B 1 142 ? 3.09 46.781 18.016 1 79.25 142 GLN B CA 1
ATOM 6722 C C . GLN B 1 142 ? 4.027 45.844 17.266 1 79.25 142 GLN B C 1
ATOM 6724 O O . GLN B 1 142 ? 4.246 44.719 17.703 1 79.25 142 GLN B O 1
ATOM 6729 N N . THR B 1 143 ? 4.508 46.281 16.203 1 85.81 143 THR B N 1
ATOM 6730 C CA . THR B 1 143 ? 5.445 45.469 15.422 1 85.81 143 THR B CA 1
ATOM 6731 C C . THR B 1 143 ? 6.695 45.156 16.234 1 85.81 143 THR B C 1
ATOM 6733 O O . THR B 1 143 ? 7.172 44.031 16.25 1 85.81 143 THR B O 1
ATOM 6736 N N . ALA B 1 144 ? 7.199 46.188 16.938 1 90.06 144 ALA B N 1
ATOM 6737 C CA . ALA B 1 144 ? 8.391 46 17.75 1 90.06 144 ALA B CA 1
ATOM 6738 C C . ALA B 1 144 ? 8.125 45.031 18.906 1 90.06 144 ALA B C 1
ATOM 6740 O O . ALA B 1 144 ? 8.984 44.219 19.25 1 90.06 144 ALA B O 1
ATOM 6741 N N . ARG B 1 145 ? 6.984 45.125 19.453 1 84.88 145 ARG B N 1
ATOM 6742 C CA . ARG B 1 145 ? 6.586 44.219 20.516 1 84.88 145 ARG B CA 1
ATOM 6743 C C . ARG B 1 145 ? 6.527 42.781 20.016 1 84.88 145 ARG B C 1
ATOM 6745 O O . ARG B 1 145 ? 6.98 41.844 20.688 1 84.88 145 ARG B O 1
ATOM 6752 N N . ASN B 1 146 ? 5.961 42.594 18.828 1 84.31 146 ASN B N 1
ATOM 6753 C CA . ASN B 1 146 ? 5.902 41.281 18.219 1 84.31 146 ASN B CA 1
ATOM 6754 C C . ASN B 1 146 ? 7.297 40.719 17.969 1 84.31 146 ASN B C 1
ATOM 6756 O O . ASN B 1 146 ? 7.523 39.5 18.156 1 84.31 146 ASN B O 1
ATOM 6760 N N . HIS B 1 147 ? 8.18 41.562 17.562 1 91.31 147 HIS B N 1
ATOM 6761 C CA . HIS B 1 147 ? 9.547 41.094 17.328 1 91.31 147 HIS B CA 1
ATOM 6762 C C . HIS B 1 147 ? 10.188 40.594 18.625 1 91.31 147 HIS B C 1
ATOM 6764 O O . HIS B 1 147 ? 10.883 39.594 18.609 1 91.31 147 HIS B O 1
ATOM 6770 N N . VAL B 1 148 ? 9.945 41.344 19.703 1 90.25 148 VAL B N 1
ATOM 6771 C CA . VAL B 1 148 ? 10.492 40.938 21 1 90.25 148 VAL B CA 1
ATOM 6772 C C . VAL B 1 148 ? 9.945 39.562 21.391 1 90.25 148 VAL B C 1
ATOM 6774 O O . VAL B 1 148 ? 10.703 38.688 21.797 1 90.25 148 VAL B O 1
ATOM 6777 N N . GLN B 1 149 ? 8.695 39.406 21.219 1 84.31 149 GLN B N 1
ATOM 6778 C CA . GLN B 1 149 ? 8.055 38.156 21.578 1 84.31 149 GLN B CA 1
ATOM 6779 C C . GLN B 1 149 ? 8.555 37 20.703 1 84.31 149 GLN B C 1
ATOM 6781 O O . GLN B 1 149 ? 8.836 35.906 21.203 1 84.31 149 GLN B O 1
ATOM 6786 N N . GLN B 1 150 ? 8.594 37.25 19.438 1 89 150 GLN B N 1
ATOM 6787 C CA . GLN B 1 150 ? 9.047 36.219 18.516 1 89 150 GLN B CA 1
ATOM 6788 C C . GLN B 1 150 ? 10.484 35.812 18.812 1 89 150 GLN B C 1
ATOM 6790 O O . GLN B 1 150 ? 10.82 34.625 18.766 1 89 150 GLN B O 1
ATOM 6795 N N . PHE B 1 151 ? 11.383 36.812 19.062 1 93.44 151 PHE B N 1
ATOM 6796 C CA . PHE B 1 151 ? 12.766 36.531 19.422 1 93.44 151 PHE B CA 1
ATOM 6797 C C . PHE B 1 151 ? 12.82 35.594 20.625 1 93.44 151 PHE B C 1
ATOM 6799 O O . PHE B 1 151 ? 13.555 34.594 20.625 1 93.44 151 PHE B O 1
ATOM 6806 N N . GLN B 1 152 ? 12.023 35.906 21.625 1 89.38 152 GLN B N 1
ATOM 6807 C CA . GLN B 1 152 ? 11.992 35.094 22.844 1 89.38 152 GLN B CA 1
ATOM 6808 C C . GLN B 1 152 ? 11.539 33.688 22.531 1 89.38 152 GLN B C 1
ATOM 6810 O O . GLN B 1 152 ? 12.148 32.719 23 1 89.38 152 GLN B O 1
ATOM 6815 N N . ASN B 1 153 ? 10.539 33.531 21.766 1 85.38 153 ASN B N 1
ATOM 6816 C CA . ASN B 1 153 ? 10.023 32.219 21.391 1 85.38 153 ASN B CA 1
ATOM 6817 C C . ASN B 1 153 ? 11.062 31.422 20.625 1 85.38 153 ASN B C 1
ATOM 6819 O O . ASN B 1 153 ? 11.219 30.219 20.859 1 85.38 153 ASN B O 1
ATOM 6823 N N . ASP B 1 154 ? 11.688 32.094 19.719 1 92.12 154 ASP B N 1
ATOM 6824 C CA . ASP B 1 154 ? 12.688 31.406 18.906 1 92.12 154 ASP B CA 1
ATOM 6825 C C . ASP B 1 154 ? 13.836 30.875 19.766 1 92.12 154 ASP B C 1
ATOM 6827 O O . ASP B 1 154 ? 14.328 29.766 19.547 1 92.12 154 ASP B O 1
ATOM 6831 N N . VAL B 1 155 ? 14.234 31.688 20.719 1 92.94 155 VAL B N 1
ATOM 6832 C CA . VAL B 1 155 ? 15.32 31.266 21.609 1 92.94 155 VAL B CA 1
ATOM 6833 C C . VAL B 1 155 ? 14.867 30.062 22.438 1 92.94 155 VAL B C 1
ATOM 6835 O O . VAL B 1 155 ? 15.625 29.109 22.625 1 92.94 155 VAL B O 1
ATOM 6838 N N . VAL B 1 156 ? 13.664 30.125 22.938 1 86.5 156 VAL B N 1
ATOM 6839 C CA . VAL B 1 156 ? 13.141 29.016 23.734 1 86.5 156 VAL B CA 1
ATOM 6840 C C . VAL B 1 156 ? 13.102 27.75 22.891 1 86.5 156 VAL B C 1
ATOM 6842 O O . VAL B 1 156 ? 13.531 26.672 23.344 1 86.5 156 VAL B O 1
ATOM 6845 N N . GLN B 1 157 ? 12.672 27.875 21.703 1 83.94 157 GLN B N 1
ATOM 6846 C CA . GLN B 1 157 ? 12.57 26.719 20.828 1 83.94 157 GLN B CA 1
ATOM 6847 C C . GLN B 1 157 ? 13.945 26.125 20.516 1 83.94 157 GLN B C 1
ATOM 6849 O O . GLN B 1 157 ? 14.125 24.906 20.547 1 83.94 157 GLN B O 1
ATOM 6854 N N . LEU B 1 158 ? 14.844 26.953 20.156 1 91.19 158 LEU B N 1
ATOM 6855 C CA . LEU B 1 158 ? 16.172 26.469 19.812 1 91.19 158 LEU B CA 1
ATOM 6856 C C . LEU B 1 158 ? 16.859 25.859 21.031 1 91.19 158 LEU B C 1
ATOM 6858 O O . LEU B 1 158 ? 17.562 24.859 20.906 1 91.19 158 LEU B O 1
ATOM 6862 N N . ALA B 1 159 ? 16.594 26.453 22.203 1 89.75 159 ALA B N 1
ATOM 6863 C CA . ALA B 1 159 ? 17.141 25.891 23.438 1 89.75 159 ALA B CA 1
ATOM 6864 C C . ALA B 1 159 ? 16.594 24.5 23.688 1 89.75 159 ALA B C 1
ATOM 6866 O O . ALA B 1 159 ? 17.328 23.609 24.125 1 89.75 159 ALA B O 1
ATOM 6867 N N . GLN B 1 160 ? 15.367 24.328 23.422 1 81 160 GLN B N 1
ATOM 6868 C CA . GLN B 1 160 ? 14.758 23.016 23.578 1 81 160 GLN B CA 1
ATOM 6869 C C . GLN B 1 160 ? 15.344 22.016 22.594 1 81 160 GLN B C 1
ATOM 6871 O O . GLN B 1 160 ? 15.578 20.859 22.953 1 81 160 GLN B O 1
ATOM 6876 N N . THR B 1 161 ? 15.562 22.453 21.422 1 82.25 161 THR B N 1
ATOM 6877 C CA . THR B 1 161 ? 16.141 21.594 20.406 1 82.25 161 THR B CA 1
ATOM 6878 C C . THR B 1 161 ? 17.531 21.109 20.828 1 82.25 161 THR B C 1
ATOM 6880 O O . THR B 1 161 ? 17.859 19.938 20.688 1 82.25 161 THR B O 1
ATOM 6883 N N . PHE B 1 162 ? 18.328 22.016 21.375 1 86.88 162 PHE B N 1
ATOM 6884 C CA . PHE B 1 162 ? 19.688 21.688 21.781 1 86.88 162 PHE B CA 1
ATOM 6885 C C . PHE B 1 162 ? 19.672 20.75 22.984 1 86.88 162 PHE B C 1
ATOM 6887 O O . PHE B 1 162 ? 20.641 20.031 23.234 1 86.88 162 PHE B O 1
ATOM 6894 N N . ARG B 1 163 ? 18.609 20.703 23.688 1 77.25 163 ARG B N 1
ATOM 6895 C CA . ARG B 1 163 ? 18.516 19.828 24.844 1 77.25 163 ARG B CA 1
ATOM 6896 C C . ARG B 1 163 ? 18.25 18.375 24.406 1 77.25 163 ARG B C 1
ATOM 6898 O O . ARG B 1 163 ? 18.75 17.438 25.031 1 77.25 163 ARG B O 1
ATOM 6905 N N . HIS B 1 164 ? 17.5 18.234 23.375 1 72.62 164 HIS B N 1
ATOM 6906 C CA . HIS B 1 164 ? 17.062 16.891 22.984 1 72.62 164 HIS B CA 1
ATOM 6907 C C . HIS B 1 164 ? 18.047 16.234 22.031 1 72.62 164 HIS B C 1
ATOM 6909 O O . HIS B 1 164 ? 18.109 15.008 21.938 1 72.62 164 HIS B O 1
ATOM 6915 N N . ALA B 1 165 ? 18.734 17.016 21.266 1 73.38 165 ALA B N 1
ATOM 6916 C CA . ALA B 1 165 ? 19.594 16.422 20.25 1 73.38 165 ALA B CA 1
ATOM 6917 C C . ALA B 1 165 ? 21.031 16.875 20.422 1 73.38 165 ALA B C 1
ATOM 6919 O O . ALA B 1 165 ? 21.312 18.062 20.562 1 73.38 165 ALA B O 1
ATOM 6920 N N . ALA B 1 166 ? 21.891 15.852 20.562 1 75.88 166 ALA B N 1
ATOM 6921 C CA . ALA B 1 166 ? 23.312 16.188 20.641 1 75.88 166 ALA B CA 1
ATOM 6922 C C . ALA B 1 166 ? 23.891 16.5 19.266 1 75.88 166 ALA B C 1
ATOM 6924 O O . ALA B 1 166 ? 23.594 15.812 18.297 1 75.88 166 ALA B O 1
ATOM 6925 N N . PRO B 1 167 ? 24.609 17.703 19.266 1 81.69 167 PRO B N 1
ATOM 6926 C CA . PRO B 1 167 ? 25.172 18.094 17.969 1 81.69 167 PRO B CA 1
ATOM 6927 C C . PRO B 1 167 ? 26.203 17.094 17.453 1 81.69 167 PRO B C 1
ATOM 6929 O O . PRO B 1 167 ? 27.016 16.594 18.234 1 81.69 167 PRO B O 1
ATOM 6932 N N . ASP B 1 168 ? 26.219 16.859 16.172 1 82.75 168 ASP B N 1
ATOM 6933 C CA . ASP B 1 168 ? 27.031 15.812 15.562 1 82.75 168 ASP B CA 1
ATOM 6934 C C . ASP B 1 168 ? 28.375 16.359 15.094 1 82.75 168 ASP B C 1
ATOM 6936 O O . ASP B 1 168 ? 29.344 15.609 14.93 1 82.75 168 ASP B O 1
ATOM 6940 N N . THR B 1 169 ? 28.516 17.703 14.844 1 94.38 169 THR B N 1
ATOM 6941 C CA . THR B 1 169 ? 29.75 18.266 14.273 1 94.38 169 THR B CA 1
ATOM 6942 C C . THR B 1 169 ? 30.391 19.25 15.25 1 94.38 169 THR B C 1
ATOM 6944 O O . THR B 1 169 ? 29.75 19.719 16.188 1 94.38 169 THR B O 1
ATOM 6947 N N . ARG B 1 170 ? 31.656 19.547 15.078 1 94.81 170 ARG B N 1
ATOM 6948 C CA . ARG B 1 170 ? 32.375 20.5 15.906 1 94.81 170 ARG B CA 1
ATOM 6949 C C . ARG B 1 170 ? 31.766 21.891 15.805 1 94.81 170 ARG B C 1
ATOM 6951 O O . ARG B 1 170 ? 31.609 22.578 16.812 1 94.81 170 ARG B O 1
ATOM 6958 N N . ARG B 1 171 ? 31.422 22.328 14.57 1 96.25 171 ARG B N 1
ATOM 6959 C CA . ARG B 1 171 ? 30.828 23.641 14.367 1 96.25 171 ARG B CA 1
ATOM 6960 C C . ARG B 1 171 ? 29.5 23.766 15.109 1 96.25 171 ARG B C 1
ATOM 6962 O O . ARG B 1 171 ? 29.219 24.797 15.727 1 96.25 171 ARG B O 1
ATOM 6969 N N . LEU B 1 172 ? 28.672 22.719 15.102 1 96.38 172 LEU B N 1
ATOM 6970 C CA . LEU B 1 172 ? 27.391 22.719 15.797 1 96.38 172 LEU B CA 1
ATOM 6971 C C . LEU B 1 172 ? 27.594 22.812 17.297 1 96.38 172 LEU B C 1
ATOM 6973 O O . LEU B 1 172 ? 26.844 23.5 18 1 96.38 172 LEU B O 1
ATOM 6977 N N . ARG B 1 173 ? 28.609 22.156 17.828 1 95.88 173 ARG B N 1
ATOM 6978 C CA . ARG B 1 173 ? 28.906 22.219 19.25 1 95.88 173 ARG B CA 1
ATOM 6979 C C . ARG B 1 173 ? 29.359 23.609 19.656 1 95.88 173 ARG B C 1
ATOM 6981 O O . ARG B 1 173 ? 28.922 24.125 20.703 1 95.88 173 ARG B O 1
ATOM 6988 N N . GLN B 1 174 ? 30.172 24.188 18.828 1 96.5 174 GLN B N 1
ATOM 6989 C CA . GLN B 1 174 ? 30.625 25.531 19.109 1 96.5 174 GLN B CA 1
ATOM 6990 C C . GLN B 1 174 ? 29.469 26.531 19.047 1 96.5 174 GLN B C 1
ATOM 6992 O O . GLN B 1 174 ? 29.344 27.391 19.922 1 96.5 174 GLN B O 1
ATOM 6997 N N . ALA B 1 175 ? 28.641 26.406 18 1 96.56 175 ALA B N 1
ATOM 6998 C CA . ALA B 1 175 ? 27.484 27.281 17.859 1 96.56 175 ALA B CA 1
ATOM 6999 C C . ALA B 1 175 ? 26.547 27.141 19.047 1 96.56 175 ALA B C 1
ATOM 7001 O O . ALA B 1 175 ? 26.016 28.141 19.562 1 96.56 175 ALA B O 1
ATOM 7002 N N . ARG B 1 176 ? 26.344 25.922 19.469 1 94.94 176 ARG B N 1
ATOM 7003 C CA . ARG B 1 176 ? 25.5 25.672 20.641 1 94.94 176 ARG B CA 1
ATOM 7004 C C . ARG B 1 176 ? 26.078 26.328 21.891 1 94.94 176 ARG B C 1
ATOM 7006 O O . ARG B 1 176 ? 25.344 26.922 22.672 1 94.94 176 ARG B O 1
ATOM 7013 N N . ALA B 1 177 ? 27.391 26.203 22.078 1 94.5 177 ALA B N 1
ATOM 7014 C CA . ALA B 1 177 ? 28.047 26.812 23.234 1 94.5 177 ALA B CA 1
ATOM 7015 C C . ALA B 1 177 ? 27.859 28.312 23.234 1 94.5 177 ALA B C 1
ATOM 7017 O O . ALA B 1 177 ? 27.531 28.906 24.266 1 94.5 177 ALA B O 1
ATOM 7018 N N . TYR B 1 178 ? 28.094 29 22.094 1 96.5 178 TYR B N 1
ATOM 7019 C CA . TYR B 1 178 ? 27.891 30.453 21.984 1 96.5 178 TYR B CA 1
ATOM 7020 C C . TYR B 1 178 ? 26.438 30.812 22.219 1 96.5 178 TYR B C 1
ATOM 7022 O O . TYR B 1 178 ? 26.141 31.797 22.891 1 96.5 178 TYR B O 1
ATOM 7030 N N . PHE B 1 179 ? 25.531 30 21.656 1 95.69 179 PHE B N 1
ATOM 7031 C CA . PHE B 1 179 ? 24.094 30.219 21.844 1 95.69 179 PHE B CA 1
ATOM 7032 C C . PHE B 1 179 ? 23.75 30.188 23.328 1 95.69 179 PHE B C 1
ATOM 7034 O O . PHE B 1 179 ? 23.016 31.047 23.828 1 95.69 179 PHE B O 1
ATOM 7041 N N . GLN B 1 180 ? 24.312 29.188 24.047 1 92.75 180 GLN B N 1
ATOM 7042 C CA . GLN B 1 180 ? 24.016 29.016 25.469 1 92.75 180 GLN B CA 1
ATOM 7043 C C . GLN B 1 180 ? 24.547 30.203 26.281 1 92.75 180 GLN B C 1
ATOM 7045 O O . GLN B 1 180 ? 24 30.5 27.344 1 92.75 180 GLN B O 1
ATOM 7050 N N . GLN B 1 181 ? 25.5 30.922 25.766 1 93.25 181 GLN B N 1
ATOM 7051 C CA . GLN B 1 181 ? 26.062 32.094 26.422 1 93.25 181 GLN B CA 1
ATOM 7052 C C . GLN B 1 181 ? 25.312 33.375 26.016 1 93.25 181 GLN B C 1
ATOM 7054 O O . GLN B 1 181 ? 25.641 34.469 26.484 1 93.25 181 GLN B O 1
ATOM 7059 N N . GLY B 1 182 ? 24.375 33.219 25.094 1 94.19 182 GLY B N 1
ATOM 7060 C CA . GLY B 1 182 ? 23.625 34.344 24.609 1 94.19 182 GLY B CA 1
ATOM 7061 C C . GLY B 1 182 ? 24.359 35.156 23.547 1 94.19 182 GLY B C 1
ATOM 7062 O O . GLY B 1 182 ? 23.969 36.25 23.219 1 94.19 182 GLY B O 1
ATOM 7063 N N . ARG B 1 183 ? 25.5 34.625 23.094 1 95.56 183 ARG B N 1
ATOM 7064 C CA . ARG B 1 183 ? 26.312 35.281 22.062 1 95.56 183 ARG B CA 1
ATOM 7065 C C . ARG B 1 183 ? 25.906 34.812 20.672 1 95.56 183 ARG B C 1
ATOM 7067 O O . ARG B 1 183 ? 26.641 34.062 20.016 1 95.56 183 ARG B O 1
ATOM 7074 N N . LEU B 1 184 ? 24.797 35.281 20.172 1 96.62 184 LEU B N 1
ATOM 7075 C CA . LEU B 1 184 ? 24.188 34.812 18.938 1 96.62 184 LEU B CA 1
ATOM 7076 C C . LEU B 1 184 ? 25.016 35.25 17.734 1 96.62 184 LEU B C 1
ATOM 7078 O O . LEU B 1 184 ? 25.047 34.562 16.703 1 96.62 184 LEU B O 1
ATOM 7082 N N . ASP B 1 185 ? 25.734 36.438 17.828 1 94.94 185 ASP B N 1
ATOM 7083 C CA . ASP B 1 185 ? 26.578 36.906 16.734 1 94.94 185 ASP B CA 1
ATOM 7084 C C . ASP B 1 185 ? 27.734 35.938 16.484 1 94.94 185 ASP B C 1
ATOM 7086 O O . ASP B 1 185 ? 28.031 35.594 15.328 1 94.94 185 ASP B O 1
ATOM 7090 N N . LYS B 1 186 ? 28.312 35.438 17.562 1 96.19 186 LYS B N 1
ATOM 7091 C CA . LYS B 1 186 ? 29.406 34.469 17.422 1 96.19 186 LYS B CA 1
ATOM 7092 C C . LYS B 1 186 ? 28.891 33.125 16.938 1 96.19 186 LYS B C 1
ATOM 7094 O O . LYS B 1 186 ? 29.562 32.438 16.172 1 96.19 186 LYS B O 1
ATOM 7099 N N . ALA B 1 187 ? 27.688 32.75 17.453 1 97.12 187 ALA B N 1
ATOM 7100 C CA . ALA B 1 187 ? 27.078 31.5 16.984 1 97.12 187 ALA B CA 1
ATOM 7101 C C . ALA B 1 187 ? 26.875 31.531 15.484 1 97.12 187 ALA B C 1
ATOM 7103 O O . ALA B 1 187 ? 27.156 30.547 14.789 1 97.12 187 ALA B O 1
ATOM 7104 N N . ARG B 1 188 ? 26.406 32.625 14.898 1 96.38 188 ARG B N 1
ATOM 7105 C CA . ARG B 1 188 ? 26.203 32.781 13.469 1 96.38 188 ARG B CA 1
ATOM 7106 C C . ARG B 1 188 ? 27.531 32.781 12.719 1 96.38 188 ARG B C 1
ATOM 7108 O O . ARG B 1 188 ? 27.641 32.219 11.633 1 96.38 188 ARG B O 1
ATOM 7115 N N . ALA B 1 189 ? 28.531 33.406 13.352 1 96.06 189 ALA B N 1
ATOM 7116 C CA . ALA B 1 189 ? 29.828 33.562 12.703 1 96.06 189 ALA B CA 1
ATOM 7117 C C . ALA B 1 189 ? 30.531 32.188 12.539 1 96.06 189 ALA B C 1
ATOM 7119 O O . ALA B 1 189 ? 31.25 31.984 11.57 1 96.06 189 ALA B O 1
ATOM 7120 N N . VAL B 1 190 ? 30.344 31.328 13.555 1 97.06 190 VAL B N 1
ATOM 7121 C CA . VAL B 1 190 ? 30.938 29.984 13.492 1 97.06 190 VAL B CA 1
ATOM 7122 C C . VAL B 1 190 ? 30.406 29.25 12.266 1 97.06 190 VAL B C 1
ATOM 7124 O O . VAL B 1 190 ? 31.141 28.453 11.656 1 97.06 190 VAL B O 1
ATOM 7127 N N . LEU B 1 191 ? 29.156 29.547 11.867 1 97.69 191 LEU B N 1
ATOM 7128 C CA . LEU B 1 191 ? 28.5 28.922 10.719 1 97.69 191 LEU B CA 1
ATOM 7129 C C . LEU B 1 191 ? 28.656 29.781 9.469 1 97.69 191 LEU B C 1
ATOM 7131 O O . LEU B 1 191 ? 27.688 30.328 8.961 1 97.69 191 LEU B O 1
ATOM 7135 N N . ASN B 1 192 ? 29.875 29.891 9 1 96.56 192 ASN B N 1
ATOM 7136 C CA . ASN B 1 192 ? 30.219 30.734 7.863 1 96.56 192 ASN B CA 1
ATOM 7137 C C . ASN B 1 192 ? 29.547 30.266 6.582 1 96.56 192 ASN B C 1
ATOM 7139 O O . ASN B 1 192 ? 29.844 29.172 6.074 1 96.56 192 ASN B O 1
ATOM 7143 N N . GLY B 1 193 ? 28.734 31.062 5.973 1 96.31 193 GLY B N 1
ATOM 7144 C CA . GLY B 1 193 ? 27.922 30.703 4.828 1 96.31 193 GLY B CA 1
ATOM 7145 C C . GLY B 1 193 ? 28.734 30.328 3.607 1 96.31 193 GLY B C 1
ATOM 7146 O O . GLY B 1 193 ? 28.422 29.359 2.906 1 96.31 193 GLY B O 1
ATOM 7147 N N . GLU B 1 194 ? 29.797 31.016 3.332 1 96.5 194 GLU B N 1
ATOM 7148 C CA . GLU B 1 194 ? 30.625 30.75 2.162 1 96.5 194 GLU B CA 1
ATOM 7149 C C . GLU B 1 194 ? 31.312 29.391 2.268 1 96.5 194 GLU B C 1
ATOM 7151 O O . GLU B 1 194 ? 31.328 28.625 1.305 1 96.5 194 GLU B O 1
ATOM 7156 N N . THR B 1 195 ? 31.875 29.094 3.451 1 97.12 195 THR B N 1
ATOM 7157 C CA . THR B 1 195 ? 32.531 27.812 3.676 1 97.12 195 THR B CA 1
ATOM 7158 C C . THR B 1 195 ? 31.531 26.672 3.568 1 97.12 195 THR B C 1
ATOM 7160 O O . THR B 1 195 ? 31.797 25.656 2.904 1 97.12 195 THR B O 1
ATOM 7163 N N . LEU B 1 196 ? 30.375 26.844 4.219 1 98 196 LEU B N 1
ATOM 7164 C CA . LEU B 1 196 ? 29.359 25.812 4.215 1 98 196 LEU B CA 1
ATOM 7165 C C . LEU B 1 196 ? 28.859 25.547 2.799 1 98 196 LEU B C 1
ATOM 7167 O O . LEU B 1 196 ? 28.609 24.391 2.428 1 98 196 LEU B O 1
ATOM 7171 N N . LEU B 1 197 ? 28.719 26.609 2.051 1 97.81 197 LEU B N 1
ATOM 7172 C CA . LEU B 1 197 ? 28.219 26.484 0.687 1 97.81 197 LEU B CA 1
ATOM 7173 C C . LEU B 1 197 ? 29.234 25.766 -0.198 1 97.81 197 LEU B C 1
ATOM 7175 O O . LEU B 1 197 ? 28.859 24.938 -1.034 1 97.81 197 LEU B O 1
ATOM 7179 N N . SER B 1 198 ? 30.531 26.141 -0.06 1 97.81 198 SER B N 1
ATOM 7180 C CA . SER B 1 198 ? 31.594 25.484 -0.825 1 97.81 198 SER B CA 1
ATOM 7181 C C . SER B 1 198 ? 31.656 23.984 -0.518 1 97.81 198 SER B C 1
ATOM 7183 O O . SER B 1 198 ? 31.781 23.172 -1.427 1 97.81 198 SER B O 1
ATOM 7185 N N . GLU B 1 199 ? 31.547 23.688 0.759 1 98.12 199 GLU B N 1
ATOM 7186 C CA . GLU B 1 199 ? 31.516 22.281 1.168 1 98.12 199 GLU B CA 1
ATOM 7187 C C . GLU B 1 199 ? 30.328 21.562 0.569 1 98.12 199 GLU B C 1
ATOM 7189 O O . GLU B 1 199 ? 30.453 20.438 0.092 1 98.12 199 GLU B O 1
ATOM 7194 N N . GLN B 1 200 ? 29.141 22.172 0.607 1 98 200 GLN B N 1
ATOM 7195 C CA . GLN B 1 200 ? 27.922 21.562 0.073 1 98 200 GLN B CA 1
ATOM 7196 C C . GLN B 1 200 ? 28.062 21.281 -1.42 1 98 200 GLN B C 1
ATOM 7198 O O . GLN B 1 200 ? 27.656 20.219 -1.898 1 98 200 GLN B O 1
ATOM 7203 N N . LYS B 1 201 ? 28.656 22.266 -2.168 1 97.75 201 LYS B N 1
ATOM 7204 C CA . LYS B 1 201 ? 28.859 22.094 -3.605 1 97.75 201 LYS B CA 1
ATOM 7205 C C . LYS B 1 201 ? 29.719 20.875 -3.904 1 97.75 201 LYS B C 1
ATOM 7207 O O . LYS B 1 201 ? 29.422 20.109 -4.809 1 97.75 201 LYS B O 1
ATOM 7212 N N . GLN B 1 202 ? 30.781 20.719 -3.127 1 98.06 202 GLN B N 1
ATOM 7213 C CA . GLN B 1 202 ? 31.656 19.562 -3.303 1 98.06 202 GLN B CA 1
ATOM 7214 C C . GLN B 1 202 ? 30.922 18.266 -2.977 1 98.06 202 GLN B C 1
ATOM 7216 O O . GLN B 1 202 ? 31.047 17.281 -3.707 1 98.06 202 GLN B O 1
ATOM 7221 N N . LEU B 1 203 ? 30.172 18.297 -1.863 1 98.25 203 LEU B N 1
ATOM 7222 C CA . LEU B 1 203 ? 29.453 17.094 -1.434 1 98.25 203 LEU B CA 1
ATOM 7223 C C . LEU B 1 203 ? 28.391 16.703 -2.455 1 98.25 203 LEU B C 1
ATOM 7225 O O . LEU B 1 203 ? 28.188 15.508 -2.707 1 98.25 203 LEU B O 1
ATOM 7229 N N . LEU B 1 204 ? 27.75 17.656 -3.037 1 97.81 204 LEU B N 1
ATOM 7230 C CA . LEU B 1 204 ? 26.734 17.375 -4.055 1 97.81 204 LEU B CA 1
ATOM 7231 C C . LEU B 1 204 ? 27.375 16.844 -5.332 1 97.81 204 LEU B C 1
ATOM 7233 O O . LEU B 1 204 ? 26.828 15.961 -5.988 1 97.81 204 LEU B O 1
ATOM 7237 N N . ALA B 1 205 ? 28.547 17.406 -5.691 1 97.81 205 ALA B N 1
ATOM 7238 C CA . ALA B 1 205 ? 29.297 16.891 -6.832 1 97.81 205 ALA B CA 1
ATOM 7239 C C . ALA B 1 205 ? 29.719 15.438 -6.598 1 97.81 205 ALA B C 1
ATOM 7241 O O . ALA B 1 205 ? 29.641 14.602 -7.5 1 97.81 205 ALA B O 1
ATOM 7242 N N . ASP B 1 206 ? 30.156 15.172 -5.387 1 97.88 206 ASP B N 1
ATOM 7243 C CA . ASP B 1 206 ? 30.531 13.805 -5.023 1 97.88 206 ASP B CA 1
ATOM 7244 C C . ASP B 1 206 ? 29.328 12.867 -5.098 1 97.88 206 ASP B C 1
ATOM 7246 O O . ASP B 1 206 ? 29.453 11.719 -5.52 1 97.88 206 ASP B O 1
ATOM 7250 N N . LYS B 1 207 ? 28.234 13.352 -4.566 1 97.12 207 LYS B N 1
ATOM 7251 C CA . LYS B 1 207 ? 27 12.555 -4.641 1 97.12 207 LYS B CA 1
ATOM 7252 C C . LYS B 1 207 ? 26.688 12.164 -6.082 1 97.12 207 LYS B C 1
ATOM 7254 O O . LYS B 1 207 ? 26.359 11.008 -6.355 1 97.12 207 LYS B O 1
ATOM 7259 N N . GLN B 1 208 ? 26.844 13.102 -7.027 1 97.31 208 GLN B N 1
A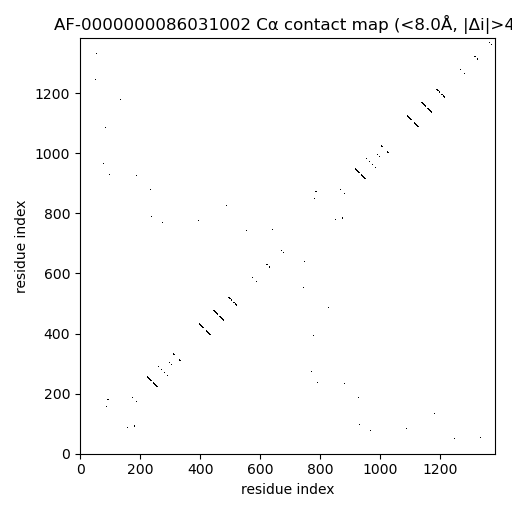TOM 7260 C CA . GLN B 1 208 ? 26.578 12.836 -8.438 1 97.31 208 GLN B CA 1
ATOM 7261 C C . GLN B 1 208 ? 27.578 11.836 -9 1 97.31 208 GLN B C 1
ATOM 7263 O O . GLN B 1 208 ? 27.203 10.914 -9.734 1 97.31 208 GLN B O 1
ATOM 7268 N N . ARG B 1 209 ? 28.812 11.984 -8.688 1 97.44 209 ARG B N 1
ATOM 7269 C CA . ARG B 1 209 ? 29.875 11.078 -9.148 1 97.44 209 ARG B CA 1
ATOM 7270 C C . ARG B 1 209 ? 29.656 9.664 -8.617 1 97.44 209 ARG B C 1
ATOM 7272 O O . ARG B 1 209 ? 29.719 8.695 -9.383 1 97.44 209 ARG B O 1
ATOM 7279 N N . LEU B 1 210 ? 29.328 9.586 -7.328 1 97.56 210 LEU B N 1
ATOM 7280 C CA . LEU B 1 210 ? 29.109 8.289 -6.703 1 97.56 210 LEU B CA 1
ATOM 7281 C C . LEU B 1 210 ? 27.875 7.602 -7.277 1 97.56 210 LEU B C 1
ATOM 7283 O O . LEU B 1 210 ? 27.859 6.387 -7.48 1 97.56 210 LEU B O 1
ATOM 7287 N N . SER B 1 211 ? 26.859 8.391 -7.52 1 97.19 211 SER B N 1
ATOM 7288 C CA . SER B 1 211 ? 25.656 7.84 -8.133 1 97.19 211 SER B CA 1
ATOM 7289 C C . SER B 1 211 ? 25.953 7.273 -9.523 1 97.19 211 SER B C 1
ATOM 7291 O O . SER B 1 211 ? 25.484 6.188 -9.867 1 97.19 211 SER B O 1
ATOM 7293 N N . ALA B 1 212 ? 26.781 7.965 -10.344 1 97.44 212 ALA B N 1
ATOM 7294 C CA . ALA B 1 212 ? 27.156 7.508 -11.68 1 97.44 212 ALA B CA 1
ATOM 7295 C C . ALA B 1 212 ? 27.984 6.23 -11.609 1 97.44 212 ALA B C 1
ATOM 7297 O O . ALA B 1 212 ? 27.766 5.289 -12.367 1 97.44 212 ALA B O 1
ATOM 7298 N N . GLN B 1 213 ? 28.906 6.203 -10.672 1 97.75 213 GLN B N 1
ATOM 7299 C CA . GLN B 1 213 ? 29.766 5.027 -10.5 1 97.75 213 GLN B CA 1
ATOM 7300 C C . GLN B 1 213 ? 28.938 3.82 -10.047 1 97.75 213 GLN B C 1
ATOM 7302 O O . GLN B 1 213 ? 29.172 2.699 -10.5 1 97.75 213 GLN B O 1
ATOM 7307 N N . THR B 1 214 ? 28.031 4.07 -9.133 1 97.19 214 THR B N 1
ATOM 7308 C CA . THR B 1 214 ? 27.172 3.002 -8.641 1 97.19 214 THR B CA 1
ATOM 7309 C C . THR B 1 214 ? 26.297 2.449 -9.766 1 97.19 214 THR B C 1
ATOM 7311 O O . THR B 1 214 ? 26.141 1.233 -9.891 1 97.19 214 THR B O 1
ATOM 7314 N N . ALA B 1 215 ? 25.812 3.357 -10.594 1 96.62 215 ALA B N 1
ATOM 7315 C CA . ALA B 1 215 ? 24.984 2.934 -11.719 1 96.62 215 ALA B CA 1
ATOM 7316 C C . ALA B 1 215 ? 25.797 2.115 -12.719 1 96.62 215 ALA B C 1
ATOM 7318 O O . ALA B 1 215 ? 25.328 1.097 -13.227 1 96.62 215 ALA B O 1
ATOM 7319 N N . GLU B 1 216 ? 27.016 2.537 -12.992 1 97.25 216 GLU B N 1
ATOM 7320 C CA . GLU B 1 216 ? 27.891 1.811 -13.898 1 97.25 216 GLU B CA 1
ATOM 7321 C C . GLU B 1 216 ? 28.25 0.433 -13.344 1 97.25 216 GLU B C 1
ATOM 7323 O O . GLU B 1 216 ? 28.25 -0.556 -14.078 1 97.25 216 GLU B O 1
ATOM 7328 N N . ASN B 1 217 ? 28.547 0.392 -12.094 1 97.81 217 ASN B N 1
ATOM 7329 C CA . ASN B 1 217 ? 28.859 -0.888 -11.469 1 97.81 217 ASN B CA 1
ATOM 7330 C C . ASN B 1 217 ? 27.672 -1.833 -11.5 1 97.81 217 ASN B C 1
ATOM 7332 O O . ASN B 1 217 ? 27.828 -3.037 -11.711 1 97.81 217 ASN B O 1
ATOM 7336 N N . LYS B 1 218 ? 26.516 -1.28 -11.227 1 96.5 218 LYS B N 1
ATOM 7337 C CA . LYS B 1 218 ? 25.297 -2.076 -11.289 1 96.5 218 LYS B CA 1
ATOM 7338 C C . LYS B 1 218 ? 25.094 -2.666 -12.68 1 96.5 218 LYS B C 1
ATOM 7340 O O . LYS B 1 218 ? 24.703 -3.828 -12.82 1 96.5 218 LYS B O 1
ATOM 7345 N N . LYS B 1 219 ? 25.359 -1.865 -13.719 1 96.62 219 LYS B N 1
ATOM 7346 C CA . LYS B 1 219 ? 25.25 -2.324 -15.094 1 96.62 219 LYS B CA 1
ATOM 7347 C C . LYS B 1 219 ? 26.234 -3.463 -15.375 1 96.62 219 LYS B C 1
ATOM 7349 O O . LYS B 1 219 ? 25.859 -4.477 -15.977 1 96.62 219 LYS B O 1
ATOM 7354 N N . ARG B 1 220 ? 27.438 -3.34 -14.93 1 97 220 ARG B N 1
ATOM 7355 C CA . ARG B 1 220 ? 28.469 -4.359 -15.148 1 97 220 ARG B CA 1
ATOM 7356 C C . ARG B 1 220 ? 28.125 -5.645 -14.398 1 97 220 ARG B C 1
ATOM 7358 O O . ARG B 1 220 ? 28.375 -6.742 -14.891 1 97 220 ARG B O 1
ATOM 7365 N N . LEU B 1 221 ? 27.578 -5.453 -13.188 1 97.31 221 LEU B N 1
ATOM 7366 C CA . LEU B 1 221 ? 27.141 -6.617 -12.43 1 97.31 221 LEU B CA 1
ATOM 7367 C C . LEU B 1 221 ? 26 -7.332 -13.141 1 97.31 221 LEU B C 1
ATOM 7369 O O . LEU B 1 221 ? 25.938 -8.562 -13.156 1 97.31 221 LEU B O 1
ATOM 7373 N N . SER B 1 222 ? 25.109 -6.52 -13.703 1 96.44 222 SER B N 1
ATOM 7374 C CA . SER B 1 222 ? 24.016 -7.09 -14.484 1 96.44 222 SER B CA 1
ATOM 7375 C C . SER B 1 222 ? 24.531 -7.891 -15.672 1 96.44 222 SER B C 1
ATOM 7377 O O . SER B 1 222 ? 24.047 -8.984 -15.953 1 96.44 222 SER B O 1
ATOM 7379 N N . HIS B 1 223 ? 25.578 -7.371 -16.359 1 97 223 HIS B N 1
ATOM 7380 C CA . HIS B 1 223 ? 26.203 -8.078 -17.469 1 97 223 HIS B CA 1
ATOM 7381 C C . HIS B 1 223 ? 26.828 -9.391 -17 1 97 223 HIS B C 1
ATOM 7383 O O . HIS B 1 223 ? 26.672 -10.422 -17.656 1 97 223 HIS B O 1
ATOM 7389 N N . ASN B 1 224 ? 27.531 -9.289 -15.914 1 97.69 224 ASN B N 1
ATOM 7390 C CA . ASN B 1 224 ? 28.125 -10.492 -15.344 1 97.69 224 ASN B CA 1
ATOM 7391 C C . ASN B 1 224 ? 27.078 -11.547 -15.023 1 97.69 224 ASN B C 1
ATOM 7393 O O . ASN B 1 224 ? 27.266 -12.734 -15.32 1 97.69 224 ASN B O 1
ATOM 7397 N N . GLY B 1 225 ? 25.953 -11.055 -14.383 1 97.62 225 GLY B N 1
ATOM 7398 C CA . GLY B 1 225 ? 24.859 -11.969 -14.086 1 97.62 225 GLY B CA 1
ATOM 7399 C C . GLY B 1 225 ? 24.297 -12.633 -15.32 1 97.62 225 GLY B C 1
ATOM 7400 O O . GLY B 1 225 ? 24.016 -13.836 -15.312 1 97.62 225 GLY B O 1
ATOM 7401 N N . GLN B 1 226 ? 24.172 -11.938 -16.406 1 96.5 226 GLN B N 1
ATOM 7402 C CA . GLN B 1 226 ? 23.641 -12.469 -17.656 1 96.5 226 GLN B CA 1
ATOM 7403 C C . GLN B 1 226 ? 24.594 -13.5 -18.25 1 96.5 226 GLN B C 1
ATOM 7405 O O . GLN B 1 226 ? 24.156 -14.508 -18.812 1 96.5 226 GLN B O 1
ATOM 7410 N N . GLU B 1 227 ? 25.859 -13.219 -18.234 1 97.75 227 GLU B N 1
ATOM 7411 C CA . GLU B 1 227 ? 26.859 -14.156 -18.75 1 97.75 227 GLU B CA 1
ATOM 7412 C C . GLU B 1 227 ? 26.828 -15.469 -17.969 1 97.75 227 GLU B C 1
ATOM 7414 O O . GLU B 1 227 ? 26.875 -16.547 -18.547 1 97.75 227 GLU B O 1
ATOM 7419 N N . TRP B 1 228 ? 26.719 -15.336 -16.641 1 98.06 228 TRP B N 1
ATOM 7420 C CA . TRP B 1 228 ? 26.594 -16.531 -15.805 1 98.06 228 TRP B CA 1
ATOM 7421 C C . TRP B 1 228 ? 25.297 -17.266 -16.094 1 98.06 228 TRP B C 1
ATOM 7423 O O . TRP B 1 228 ? 25.25 -18.5 -16.062 1 98.06 228 TRP B O 1
ATOM 7433 N N . LEU B 1 229 ? 24.203 -16.5 -16.312 1 97.44 229 LEU B N 1
ATOM 7434 C CA . LEU B 1 229 ? 22.938 -17.141 -16.641 1 97.44 229 LEU B CA 1
ATOM 7435 C C . LEU B 1 229 ? 23.078 -17.984 -17.906 1 97.44 229 LEU B C 1
ATOM 7437 O O . LEU B 1 229 ? 22.656 -19.141 -17.938 1 97.44 229 LEU B O 1
ATOM 7441 N N . LEU B 1 230 ? 23.688 -17.406 -18.969 1 97.38 230 LEU B N 1
ATOM 7442 C CA . LEU B 1 230 ? 23.875 -18.156 -20.203 1 97.38 230 LEU B CA 1
ATOM 7443 C C . LEU B 1 230 ? 24.766 -19.375 -19.984 1 97.38 230 LEU B C 1
ATOM 7445 O O . LEU B 1 230 ? 24.484 -20.453 -20.516 1 97.38 230 LEU B O 1
ATOM 7449 N N . LYS B 1 231 ? 25.844 -19.219 -19.219 1 97.69 231 LYS B N 1
ATOM 7450 C CA . LYS B 1 231 ? 26.703 -20.344 -18.891 1 97.69 231 LYS B CA 1
ATOM 7451 C C . LYS B 1 231 ? 25.906 -21.453 -18.203 1 97.69 231 LYS B C 1
ATOM 7453 O O . LYS B 1 231 ? 26.109 -22.641 -18.484 1 97.69 231 LYS B O 1
ATOM 7458 N N . ALA B 1 232 ? 25.031 -21.031 -17.203 1 98.19 232 ALA B N 1
ATOM 7459 C CA . ALA B 1 232 ? 24.188 -22 -16.5 1 98.19 232 ALA B CA 1
ATOM 7460 C C . ALA B 1 232 ? 23.297 -22.766 -17.484 1 98.19 232 ALA B C 1
ATOM 7462 O O . ALA B 1 232 ? 23.203 -24 -17.422 1 98.19 232 ALA B O 1
ATOM 7463 N N . GLN B 1 233 ? 22.719 -22.047 -18.406 1 97.5 233 GLN B N 1
ATOM 7464 C CA . GLN B 1 233 ? 21.828 -22.656 -19.375 1 97.5 233 GLN B CA 1
ATOM 7465 C C . GLN B 1 233 ? 22.594 -23.609 -20.297 1 97.5 233 GLN B C 1
ATOM 7467 O O . GLN B 1 233 ? 22.125 -24.719 -20.594 1 97.5 233 GLN B O 1
ATOM 7472 N N . LEU B 1 234 ? 23.75 -23.234 -20.734 1 97.44 234 LEU B N 1
ATOM 7473 C CA . LEU B 1 234 ? 24.578 -24.078 -21.594 1 97.44 234 LEU B CA 1
ATOM 7474 C C . LEU B 1 234 ? 25.094 -25.297 -20.844 1 97.44 234 LEU B C 1
ATOM 7476 O O . LEU B 1 234 ? 25.219 -26.375 -21.406 1 97.44 234 LEU B O 1
ATOM 7480 N N . THR B 1 235 ? 25.453 -25.094 -19.562 1 97.44 235 THR B N 1
ATOM 7481 C CA . THR B 1 235 ? 25.891 -26.203 -18.719 1 97.44 235 THR B CA 1
ATOM 7482 C C . THR B 1 235 ? 24.75 -27.203 -18.516 1 97.44 235 THR B C 1
ATOM 7484 O O . THR B 1 235 ? 24.984 -28.406 -18.5 1 97.44 235 THR B O 1
ATOM 7487 N N . ALA B 1 236 ? 23.531 -26.688 -18.359 1 96.56 236 ALA B N 1
ATOM 7488 C CA . ALA B 1 236 ? 22.344 -27.531 -18.203 1 96.56 236 ALA B CA 1
ATOM 7489 C C . ALA B 1 236 ? 22.156 -28.453 -19.406 1 96.56 236 ALA B C 1
ATOM 7491 O O . ALA B 1 236 ? 21.609 -29.547 -19.281 1 96.56 236 ALA B O 1
ATOM 7492 N N . MET B 1 237 ? 22.719 -28.062 -20.562 1 95.75 237 MET B N 1
ATOM 7493 C CA . MET B 1 237 ? 22.547 -28.812 -21.812 1 95.75 237 MET B CA 1
ATOM 7494 C C . MET B 1 237 ? 23.734 -29.766 -22.016 1 95.75 237 MET B C 1
ATOM 7496 O O . MET B 1 237 ? 23.766 -30.5 -23.016 1 95.75 237 MET B O 1
ATOM 7500 N N . ASP B 1 238 ? 24.688 -29.766 -21.156 1 95.69 238 ASP B N 1
ATOM 7501 C CA . ASP B 1 238 ? 25.891 -30.594 -21.312 1 95.69 238 ASP B CA 1
ATOM 7502 C C . ASP B 1 238 ? 25.734 -31.938 -20.609 1 95.69 238 ASP B C 1
ATOM 7504 O O . ASP B 1 238 ? 26.234 -32.125 -19.5 1 95.69 238 ASP B O 1
ATOM 7508 N N . TYR B 1 239 ? 25.141 -32.875 -21.297 1 94.5 239 TYR B N 1
ATOM 7509 C CA . TYR B 1 239 ? 24.844 -34.156 -20.703 1 94.5 239 TYR B CA 1
ATOM 7510 C C . TYR B 1 239 ? 26.109 -35 -20.609 1 94.5 239 TYR B C 1
ATOM 7512 O O . TYR B 1 239 ? 26.094 -36.094 -19.984 1 94.5 239 TYR B O 1
ATOM 7520 N N . SER B 1 240 ? 27.203 -34.562 -21.219 1 92.19 240 SER B N 1
ATOM 7521 C CA . SER B 1 240 ? 28.469 -35.281 -21.109 1 92.19 240 SER B CA 1
ATOM 7522 C C . SER B 1 240 ? 29.016 -35.219 -19.688 1 92.19 240 SER B C 1
ATOM 7524 O O . SER B 1 240 ? 29.875 -36.031 -19.312 1 92.19 240 SER B O 1
ATOM 7526 N N . LEU B 1 241 ? 28.469 -34.312 -18.875 1 94.06 241 LEU B N 1
ATOM 7527 C CA . LEU B 1 241 ? 28.891 -34.156 -17.484 1 94.06 241 LEU B CA 1
ATOM 7528 C C . LEU B 1 241 ? 28.234 -35.219 -16.609 1 94.06 241 LEU B C 1
ATOM 7530 O O . LEU B 1 241 ? 28.578 -35.375 -15.43 1 94.06 241 LEU B O 1
ATOM 7534 N N . LYS B 1 242 ? 27.328 -35.906 -17.078 1 91.75 242 LYS B N 1
ATOM 7535 C CA . LYS B 1 242 ? 26.656 -37 -16.391 1 91.75 242 LYS B CA 1
ATOM 7536 C C . LYS B 1 242 ? 26.141 -36.562 -15.023 1 91.75 242 LYS B C 1
ATOM 7538 O O . LYS B 1 242 ? 25.453 -35.531 -14.922 1 91.75 242 LYS B O 1
ATOM 7543 N N . GLU B 1 243 ? 26.656 -37.094 -13.922 1 92.69 243 GLU B N 1
ATOM 7544 C CA . GLU B 1 243 ? 26.125 -36.781 -12.594 1 92.69 243 GLU B CA 1
ATOM 7545 C C . GLU B 1 243 ? 26.531 -35.375 -12.141 1 92.69 243 GLU B C 1
ATOM 7547 O O . GLU B 1 243 ? 25.938 -34.812 -11.227 1 92.69 243 GLU B O 1
ATOM 7552 N N . GLN B 1 244 ? 27.5 -34.812 -12.797 1 95.38 244 GLN B N 1
ATOM 7553 C CA . GLN B 1 244 ? 27.969 -33.5 -12.383 1 95.38 244 GLN B CA 1
ATOM 7554 C C . GLN B 1 244 ? 27.219 -32.375 -13.109 1 95.38 244 GLN B C 1
ATOM 7556 O O . GLN B 1 244 ? 27.391 -31.203 -12.805 1 95.38 244 GLN B O 1
ATOM 7561 N N . ARG B 1 245 ? 26.344 -32.75 -14.031 1 95.88 245 ARG B N 1
ATOM 7562 C CA . ARG B 1 245 ? 25.609 -31.75 -14.844 1 95.88 245 ARG B CA 1
ATOM 7563 C C . ARG B 1 245 ? 24.734 -30.859 -13.969 1 95.88 245 ARG B C 1
ATOM 7565 O O . ARG B 1 245 ? 24.828 -29.641 -14.047 1 95.88 245 ARG B O 1
ATOM 7572 N N . VAL B 1 246 ? 23.969 -31.469 -13.125 1 96.25 246 VAL B N 1
ATOM 7573 C CA . VAL B 1 246 ? 22.984 -30.734 -12.328 1 96.25 246 VAL B CA 1
ATOM 7574 C C . VAL B 1 246 ? 23.703 -29.891 -11.281 1 96.25 246 VAL B C 1
ATOM 7576 O O . VAL B 1 246 ? 23.484 -28.688 -11.195 1 96.25 246 VAL B O 1
ATOM 7579 N N . PRO B 1 247 ? 24.703 -30.406 -10.516 1 97 247 PRO B N 1
ATOM 7580 C CA . PRO B 1 247 ? 25.422 -29.562 -9.555 1 97 247 PRO B CA 1
ATOM 7581 C C . PRO B 1 247 ? 26.172 -28.406 -10.219 1 97 247 PRO B C 1
ATOM 7583 O O . PRO B 1 247 ? 26.188 -27.281 -9.688 1 97 247 PRO B O 1
ATOM 7586 N N . ALA B 1 248 ? 26.719 -28.688 -11.367 1 97.5 248 ALA B N 1
ATOM 7587 C CA . ALA B 1 248 ? 27.469 -27.641 -12.055 1 97.5 248 ALA B CA 1
ATOM 7588 C C . ALA B 1 248 ? 26.547 -26.531 -12.531 1 97.5 248 ALA B C 1
ATOM 7590 O O . ALA B 1 248 ? 26.859 -25.344 -12.398 1 97.5 248 ALA B O 1
ATOM 7591 N N . ALA B 1 249 ? 25.438 -26.922 -13.109 1 97.88 249 ALA B N 1
ATOM 7592 C CA . ALA B 1 249 ? 24.469 -25.922 -13.562 1 97.88 249 ALA B CA 1
ATOM 7593 C C . ALA B 1 249 ? 23.922 -25.125 -12.383 1 97.88 249 ALA B C 1
ATOM 7595 O O . ALA B 1 249 ? 23.781 -23.906 -12.461 1 97.88 249 ALA B O 1
ATOM 7596 N N . ARG B 1 250 ? 23.625 -25.766 -11.281 1 97.94 250 ARG B N 1
ATOM 7597 C CA . ARG B 1 250 ? 23.125 -25.094 -10.086 1 97.94 250 ARG B CA 1
ATOM 7598 C C . ARG B 1 250 ? 24.125 -24.047 -9.586 1 97.94 250 ARG B C 1
ATOM 7600 O O . ARG B 1 250 ? 23.734 -22.922 -9.258 1 97.94 250 ARG B O 1
ATOM 7607 N N . ALA B 1 251 ? 25.312 -24.484 -9.547 1 98 251 ALA B N 1
ATOM 7608 C CA . ALA B 1 251 ? 26.359 -23.562 -9.094 1 98 251 ALA B CA 1
ATOM 7609 C C . ALA B 1 251 ? 26.422 -22.328 -9.992 1 98 251 ALA B C 1
ATOM 7611 O O . ALA B 1 251 ? 26.594 -21.203 -9.5 1 98 251 ALA B O 1
ATOM 7612 N N . ALA B 1 252 ? 26.297 -22.547 -11.273 1 98.19 252 ALA B N 1
ATOM 7613 C CA . ALA B 1 252 ? 26.344 -21.422 -12.219 1 98.19 252 ALA B CA 1
ATOM 7614 C C . ALA B 1 252 ? 25.125 -20.516 -12.031 1 98.19 252 ALA B C 1
ATOM 7616 O O . ALA B 1 252 ? 25.266 -19.281 -12.047 1 98.19 252 ALA B O 1
ATOM 7617 N N . PHE B 1 253 ? 23.938 -21.078 -11.836 1 98.38 253 PHE B N 1
ATOM 7618 C CA . PHE B 1 253 ? 22.75 -20.281 -11.578 1 98.38 253 PHE B CA 1
ATOM 7619 C C . PHE B 1 253 ? 22.906 -19.469 -10.297 1 98.38 253 PHE B C 1
ATOM 7621 O O . PHE B 1 253 ? 22.594 -18.281 -10.266 1 98.38 253 PHE B O 1
ATOM 7628 N N . GLU B 1 254 ? 23.406 -20.062 -9.273 1 98 254 GLU B N 1
ATOM 7629 C CA . GLU B 1 254 ? 23.578 -19.375 -7.988 1 98 254 GLU B CA 1
ATOM 7630 C C . GLU B 1 254 ? 24.594 -18.234 -8.102 1 98 254 GLU B C 1
ATOM 7632 O O . GLU B 1 254 ? 24.406 -17.188 -7.48 1 98 254 GLU B O 1
ATOM 7637 N N . THR B 1 255 ? 25.594 -18.531 -8.883 1 98.12 255 THR B N 1
ATOM 7638 C CA . THR B 1 255 ? 26.578 -17.484 -9.094 1 98.12 255 THR B CA 1
ATOM 7639 C C . THR B 1 255 ? 25.969 -16.312 -9.875 1 98.12 255 THR B C 1
ATOM 7641 O O . THR B 1 255 ? 26.297 -15.156 -9.617 1 98.12 255 THR B O 1
ATOM 7644 N N . ALA B 1 256 ? 25.109 -16.656 -10.828 1 98.12 256 ALA B N 1
ATOM 7645 C CA . ALA B 1 256 ? 24.391 -15.617 -11.555 1 98.12 256 ALA B CA 1
ATOM 7646 C C . ALA B 1 256 ? 23.547 -14.766 -10.602 1 98.12 256 ALA B C 1
ATOM 7648 O O . ALA B 1 256 ? 23.531 -13.539 -10.703 1 98.12 256 ALA B O 1
ATOM 7649 N N . LEU B 1 257 ? 22.906 -15.391 -9.648 1 97.38 257 LEU B N 1
ATOM 7650 C CA . LEU B 1 257 ? 22.016 -14.727 -8.711 1 97.38 257 LEU B CA 1
ATOM 7651 C C . LEU B 1 257 ? 22.812 -13.883 -7.711 1 97.38 257 LEU B C 1
ATOM 7653 O O . LEU B 1 257 ? 22.281 -12.914 -7.152 1 97.38 257 LEU B O 1
ATOM 7657 N N . ARG B 1 258 ? 24.078 -14.266 -7.484 1 96.75 258 ARG B N 1
ATOM 7658 C CA . ARG B 1 258 ? 24.938 -13.477 -6.609 1 96.75 258 ARG B CA 1
ATOM 7659 C C . ARG B 1 258 ? 25.234 -12.109 -7.219 1 96.75 258 ARG B C 1
ATOM 7661 O O . ARG B 1 258 ? 25.344 -11.117 -6.496 1 96.75 258 ARG B O 1
ATOM 7668 N N . ALA B 1 259 ? 25.266 -12.156 -8.578 1 97 259 ALA B N 1
ATOM 7669 C CA . ALA B 1 259 ? 25.5 -10.898 -9.273 1 97 259 ALA B CA 1
ATOM 7670 C C . ALA B 1 259 ? 24.25 -10.031 -9.281 1 97 259 ALA B C 1
ATOM 7672 O O . ALA B 1 259 ? 24.312 -8.844 -8.961 1 97 259 ALA B O 1
ATOM 7673 N N . GLU B 1 260 ? 23.188 -10.633 -9.68 1 94.5 260 GLU B N 1
ATOM 7674 C CA . GLU B 1 260 ? 21.891 -9.938 -9.711 1 94.5 260 GLU B CA 1
ATOM 7675 C C . GLU B 1 260 ? 20.734 -10.922 -9.602 1 94.5 260 GLU B C 1
ATOM 7677 O O . GLU B 1 260 ? 20.656 -11.883 -10.367 1 94.5 260 GLU B O 1
ATOM 7682 N N . ARG B 1 261 ? 19.875 -10.625 -8.656 1 93.56 261 ARG B N 1
ATOM 7683 C CA . ARG B 1 261 ? 18.688 -11.461 -8.516 1 93.56 261 ARG B CA 1
ATOM 7684 C C . ARG B 1 261 ? 17.594 -11.016 -9.469 1 93.56 261 ARG B C 1
ATOM 7686 O O . ARG B 1 261 ? 16.516 -10.594 -9.031 1 93.56 261 ARG B O 1
ATOM 7693 N N . SER B 1 262 ? 17.891 -11.156 -10.766 1 92.25 262 SER B N 1
ATOM 7694 C CA . SER B 1 262 ? 16.953 -10.727 -11.805 1 92.25 262 SER B CA 1
ATOM 7695 C C . SER B 1 262 ? 15.773 -11.695 -11.922 1 92.25 262 SER B C 1
ATOM 7697 O O . SER B 1 262 ? 15.906 -12.883 -11.617 1 92.25 262 SER B O 1
ATOM 7699 N N . ALA B 1 263 ? 14.602 -11.227 -12.445 1 91.56 263 ALA B N 1
ATOM 7700 C CA . ALA B 1 263 ? 13.406 -12.047 -12.648 1 91.56 263 ALA B CA 1
ATOM 7701 C C . ALA B 1 263 ? 13.688 -13.18 -13.625 1 91.56 263 ALA B C 1
ATOM 7703 O O . ALA B 1 263 ? 13.242 -14.312 -13.422 1 91.56 263 ALA B O 1
ATOM 7704 N N . GLU B 1 264 ? 14.406 -12.938 -14.656 1 91.19 264 GLU B N 1
ATOM 7705 C CA . GLU B 1 264 ? 14.719 -13.93 -15.688 1 91.19 264 GLU B CA 1
ATOM 7706 C C . GLU B 1 264 ? 15.562 -15.07 -15.117 1 91.19 264 GLU B C 1
ATOM 7708 O O . GLU B 1 264 ? 15.281 -16.234 -15.367 1 91.19 264 GLU B O 1
ATOM 7713 N N . THR B 1 265 ? 16.641 -14.672 -14.375 1 95.38 265 THR B N 1
ATOM 7714 C CA . THR B 1 265 ? 17.5 -15.695 -13.789 1 95.38 265 THR B CA 1
ATOM 7715 C C . THR B 1 265 ? 16.719 -16.562 -12.805 1 95.38 265 THR B C 1
ATOM 7717 O O . THR B 1 265 ? 16.859 -17.781 -12.797 1 95.38 265 THR B O 1
ATOM 7720 N N . LEU B 1 266 ? 15.914 -15.922 -12.016 1 95.88 266 LEU B N 1
ATOM 7721 C CA . LEU B 1 266 ? 15.078 -16.656 -11.062 1 95.88 266 LEU B CA 1
ATOM 7722 C C . LEU B 1 266 ? 14.148 -17.625 -11.781 1 95.88 266 LEU B C 1
ATOM 7724 O O . LEU B 1 266 ? 14.039 -18.781 -11.383 1 95.88 266 LEU B O 1
ATOM 7728 N N . PHE B 1 267 ? 13.562 -17.234 -12.852 1 94 267 PHE B N 1
ATOM 7729 C CA . PHE B 1 267 ? 12.633 -18.062 -13.617 1 94 267 PHE B CA 1
ATOM 7730 C C . PHE B 1 267 ? 13.367 -19.234 -14.258 1 94 267 PHE B C 1
ATOM 7732 O O . PHE B 1 267 ? 12.922 -20.391 -14.148 1 94 267 PHE B O 1
ATOM 7739 N N . GLN B 1 268 ? 14.469 -18.938 -14.914 1 94.88 268 GLN B N 1
ATOM 7740 C CA . GLN B 1 268 ? 15.211 -19.984 -15.609 1 94.88 268 GLN B CA 1
ATOM 7741 C C . GLN B 1 268 ? 15.742 -21.031 -14.633 1 94.88 268 GLN B C 1
ATOM 7743 O O . GLN B 1 268 ? 15.781 -22.219 -14.945 1 94.88 268 GLN B O 1
ATOM 7748 N N . TYR B 1 269 ? 16.25 -20.609 -13.477 1 97 269 TYR B N 1
ATOM 7749 C CA . TYR B 1 269 ? 16.703 -21.531 -12.453 1 97 269 TYR B CA 1
ATOM 7750 C C . TYR B 1 269 ? 15.562 -22.406 -11.953 1 97 269 TYR B C 1
ATOM 7752 O O . TYR B 1 269 ? 15.727 -23.625 -11.797 1 97 269 TYR B O 1
ATOM 7760 N N . ALA B 1 270 ? 14.398 -21.734 -11.719 1 95.38 270 ALA B N 1
ATOM 7761 C CA . ALA B 1 270 ? 13.219 -22.484 -11.297 1 95.38 270 ALA B CA 1
ATOM 7762 C C . ALA B 1 270 ? 12.852 -23.547 -12.328 1 95.38 270 ALA B C 1
ATOM 7764 O O . ALA B 1 270 ? 12.57 -24.688 -11.969 1 95.38 270 ALA B O 1
ATOM 7765 N N . TYR B 1 271 ? 12.93 -23.219 -13.539 1 93.19 271 TYR B N 1
ATOM 7766 C CA . TYR B 1 271 ? 12.602 -24.125 -14.625 1 93.19 271 TYR B CA 1
ATOM 7767 C C . TYR B 1 271 ? 13.562 -25.312 -14.656 1 93.19 271 TYR B C 1
ATOM 7769 O O . TYR B 1 271 ? 13.133 -26.453 -14.773 1 93.19 271 TYR B O 1
ATOM 7777 N N . PHE B 1 272 ? 14.891 -25.047 -14.523 1 95.44 272 PHE B N 1
ATOM 7778 C CA . PHE B 1 272 ? 15.906 -26.109 -14.484 1 95.44 272 PHE B CA 1
ATOM 7779 C C . PHE B 1 272 ? 15.648 -27.062 -13.32 1 95.44 272 PHE B C 1
ATOM 7781 O O . PHE B 1 272 ? 15.727 -28.281 -13.484 1 95.44 272 PHE B O 1
ATOM 7788 N N . LEU B 1 273 ? 15.328 -26.391 -12.172 1 93.88 273 LEU B N 1
ATOM 7789 C CA . LEU B 1 273 ? 15.078 -27.188 -10.984 1 93.88 273 LEU B CA 1
ATOM 7790 C C . LEU B 1 273 ? 13.844 -28.078 -11.172 1 93.88 273 LEU B C 1
ATOM 7792 O O . LEU B 1 273 ? 13.852 -29.25 -10.781 1 93.88 273 LEU B O 1
ATOM 7796 N N . GLN B 1 274 ? 12.859 -27.516 -11.812 1 89.56 274 GLN B N 1
ATOM 7797 C CA . GLN B 1 274 ? 11.648 -28.281 -12.078 1 89.56 274 GLN B CA 1
ATOM 7798 C C . GLN B 1 274 ? 11.938 -29.453 -13.016 1 89.56 274 GLN B C 1
ATOM 7800 O O . GLN B 1 274 ? 11.484 -30.578 -12.766 1 89.56 274 GLN B O 1
ATOM 7805 N N . GLN B 1 275 ? 12.758 -29.219 -14.047 1 87.75 275 GLN B N 1
ATOM 7806 C CA . GLN B 1 275 ? 13.109 -30.25 -15.016 1 87.75 275 GLN B CA 1
ATOM 7807 C C . GLN B 1 275 ? 13.906 -31.375 -14.359 1 87.75 275 GLN B C 1
ATOM 7809 O O . GLN B 1 275 ? 13.867 -32.531 -14.82 1 87.75 275 GLN B O 1
ATOM 7814 N N . ASN B 1 276 ? 14.562 -31.016 -13.344 1 89.56 276 ASN B N 1
ATOM 7815 C CA . ASN B 1 276 ? 15.414 -32 -12.672 1 89.56 276 ASN B CA 1
ATOM 7816 C C . ASN B 1 276 ? 14.812 -32.438 -11.344 1 89.56 276 ASN B C 1
ATOM 7818 O O . ASN B 1 276 ? 15.523 -32.906 -10.461 1 89.56 276 ASN B O 1
ATOM 7822 N N . LYS B 1 277 ? 13.555 -32.219 -11.086 1 85.94 277 LYS B N 1
ATOM 7823 C CA . LYS B 1 277 ? 12.688 -32.812 -10.078 1 85.94 277 LYS B CA 1
ATOM 7824 C C . LYS B 1 277 ? 12.969 -32.219 -8.695 1 85.94 277 LYS B C 1
ATOM 7826 O O . LYS B 1 277 ? 12.812 -32.906 -7.684 1 85.94 277 LYS B O 1
ATOM 7831 N N . TYR B 1 278 ? 13.602 -31.047 -8.664 1 91.25 278 TYR B N 1
ATOM 7832 C CA . TYR B 1 278 ? 13.695 -30.281 -7.43 1 91.25 278 TYR B CA 1
ATOM 7833 C C . TYR B 1 278 ? 12.484 -29.375 -7.258 1 91.25 278 TYR B C 1
ATOM 7835 O O . TYR B 1 278 ? 12.609 -28.141 -7.309 1 91.25 278 TYR B O 1
ATOM 7843 N N . TYR B 1 279 ? 11.375 -29.906 -6.949 1 87.62 279 TYR B N 1
ATOM 7844 C CA . TYR B 1 279 ? 10.078 -29.234 -7.055 1 87.62 279 TYR B CA 1
ATOM 7845 C C . TYR B 1 279 ? 9.93 -28.172 -5.98 1 87.62 279 TYR B C 1
ATOM 7847 O O . TYR B 1 279 ? 9.453 -27.062 -6.254 1 87.62 279 TYR B O 1
ATOM 7855 N N . ARG B 1 280 ? 10.297 -28.406 -4.77 1 88.44 280 ARG B N 1
ATOM 7856 C CA . ARG B 1 280 ? 10.156 -27.438 -3.684 1 88.44 280 ARG B CA 1
ATOM 7857 C C . ARG B 1 280 ? 11 -26.203 -3.941 1 88.44 280 ARG B C 1
ATOM 7859 O O . ARG B 1 280 ? 10.523 -25.078 -3.77 1 88.44 280 ARG B O 1
ATOM 7866 N N . GLU B 1 281 ? 12.227 -26.406 -4.316 1 94.12 281 GLU B N 1
ATOM 7867 C CA . GLU B 1 281 ? 13.094 -25.281 -4.625 1 94.12 281 GLU B CA 1
ATOM 7868 C C . GLU B 1 281 ? 12.586 -24.5 -5.836 1 94.12 281 GLU B C 1
ATOM 7870 O O . GLU B 1 281 ? 12.633 -23.281 -5.855 1 94.12 281 GLU B O 1
ATOM 7875 N N . ALA B 1 282 ? 12.109 -25.266 -6.84 1 94.06 282 ALA B N 1
ATOM 7876 C CA . ALA B 1 282 ? 11.555 -24.625 -8.031 1 94.06 282 ALA B CA 1
ATOM 7877 C C . ALA B 1 282 ? 10.406 -23.688 -7.664 1 94.06 282 ALA B C 1
ATOM 7879 O O . ALA B 1 282 ? 10.336 -22.562 -8.156 1 94.06 282 ALA B O 1
ATOM 7880 N N . GLU B 1 283 ? 9.539 -24.141 -6.777 1 93 283 GLU B N 1
ATOM 7881 C CA . GLU B 1 283 ? 8.414 -23.328 -6.34 1 93 283 GLU B CA 1
ATOM 7882 C C . GLU B 1 283 ? 8.898 -22.016 -5.727 1 93 283 GLU B C 1
ATOM 7884 O O . GLU B 1 283 ? 8.375 -20.938 -6.047 1 93 283 GLU B O 1
ATOM 7889 N N . ALA B 1 284 ? 9.867 -22.094 -4.875 1 95.19 284 ALA B N 1
ATOM 7890 C CA . ALA B 1 284 ? 10.391 -20.906 -4.191 1 95.19 284 ALA B CA 1
ATOM 7891 C C . ALA B 1 284 ? 10.938 -19.891 -5.191 1 95.19 284 ALA B C 1
ATOM 7893 O O . ALA B 1 284 ? 10.664 -18.703 -5.082 1 95.19 284 ALA B O 1
ATOM 7894 N N . TYR B 1 285 ? 11.68 -20.344 -6.168 1 96.5 285 TYR B N 1
ATOM 7895 C CA . TYR B 1 285 ? 12.289 -19.438 -7.141 1 96.5 285 TYR B CA 1
ATOM 7896 C C . TYR B 1 285 ? 11.242 -18.906 -8.109 1 96.5 285 TYR B C 1
ATOM 7898 O O . TYR B 1 285 ? 11.344 -17.766 -8.562 1 96.5 285 TYR B O 1
ATOM 7906 N N . TYR B 1 286 ? 10.188 -19.672 -8.422 1 94.94 286 TYR B N 1
ATOM 7907 C CA . TYR B 1 286 ? 9.086 -19.156 -9.219 1 94.94 286 TYR B CA 1
ATOM 7908 C C . TYR B 1 286 ? 8.383 -18.016 -8.484 1 94.94 286 TYR B C 1
ATOM 7910 O O . TYR B 1 286 ? 8.031 -17 -9.094 1 94.94 286 TYR B O 1
ATOM 7918 N N . ARG B 1 287 ? 8.141 -18.156 -7.25 1 94.38 287 ARG B N 1
ATOM 7919 C CA . ARG B 1 287 ? 7.488 -17.125 -6.457 1 94.38 287 ARG B CA 1
ATOM 7920 C C . ARG B 1 287 ? 8.336 -15.852 -6.43 1 94.38 287 ARG B C 1
ATOM 7922 O O . ARG B 1 287 ? 7.801 -14.742 -6.559 1 94.38 287 ARG B O 1
ATOM 7929 N N . GLN B 1 288 ? 9.602 -16.031 -6.254 1 95.38 288 GLN B N 1
ATOM 7930 C CA . GLN B 1 288 ? 10.492 -14.883 -6.285 1 95.38 288 GLN B CA 1
ATOM 7931 C C . GLN B 1 288 ? 10.461 -14.203 -7.652 1 95.38 288 GLN B C 1
ATOM 7933 O O . GLN B 1 288 ? 10.438 -12.977 -7.738 1 95.38 288 GLN B O 1
ATOM 7938 N N . ALA B 1 289 ? 10.5 -15.023 -8.711 1 93.94 289 ALA B N 1
ATOM 7939 C CA . ALA B 1 289 ? 10.422 -14.477 -10.062 1 93.94 289 ALA B CA 1
ATOM 7940 C C . ALA B 1 289 ? 9.133 -13.695 -10.266 1 93.94 289 ALA B C 1
ATOM 7942 O O . ALA B 1 289 ? 9.148 -12.602 -10.836 1 93.94 289 ALA B O 1
ATOM 7943 N N . TRP B 1 290 ? 8.039 -14.195 -9.797 1 91.94 290 TRP B N 1
ATOM 7944 C CA . TRP B 1 290 ? 6.742 -13.539 -9.898 1 91.94 290 TRP B CA 1
ATOM 7945 C C . TRP B 1 290 ? 6.77 -12.172 -9.219 1 91.94 290 TRP B C 1
ATOM 7947 O O . TRP B 1 290 ? 6.328 -11.172 -9.789 1 91.94 290 TRP B O 1
ATOM 7957 N N . HIS B 1 291 ? 7.344 -12.117 -8.039 1 88.62 291 HIS B N 1
ATOM 7958 C CA . HIS B 1 291 ? 7.465 -10.867 -7.289 1 88.62 291 HIS B CA 1
ATOM 7959 C C . HIS B 1 291 ? 8.344 -9.867 -8.031 1 88.62 291 HIS B C 1
ATOM 7961 O O . HIS B 1 291 ? 8.031 -8.68 -8.078 1 88.62 291 HIS B O 1
ATOM 7967 N N . ALA B 1 292 ? 9.398 -10.336 -8.555 1 89.69 292 ALA B N 1
ATOM 7968 C CA . ALA B 1 292 ? 10.32 -9.477 -9.289 1 89.69 292 ALA B CA 1
ATOM 7969 C C . ALA B 1 292 ? 9.656 -8.906 -10.539 1 89.69 292 ALA B C 1
ATOM 7971 O O . ALA B 1 292 ? 9.82 -7.727 -10.852 1 89.69 292 ALA B O 1
ATOM 7972 N N . TYR B 1 293 ? 8.906 -9.805 -11.219 1 87.75 293 TYR B N 1
ATOM 7973 C CA . TYR B 1 293 ? 8.211 -9.344 -12.414 1 87.75 293 TYR B CA 1
ATOM 7974 C C . TYR B 1 293 ? 7.121 -8.336 -12.055 1 87.75 293 TYR B C 1
ATOM 7976 O O . TYR B 1 293 ? 6.879 -7.383 -12.797 1 87.75 293 TYR B O 1
ATOM 7984 N N . ALA B 1 294 ? 6.418 -8.5 -10.953 1 79.75 294 ALA B N 1
ATOM 7985 C CA . ALA B 1 294 ? 5.363 -7.602 -10.5 1 79.75 294 ALA B CA 1
ATOM 7986 C C . ALA B 1 294 ? 5.906 -6.199 -10.258 1 79.75 294 ALA B C 1
ATOM 7988 O O . ALA B 1 294 ? 5.176 -5.211 -10.391 1 79.75 294 ALA B O 1
ATOM 7989 N N . GLN B 1 295 ? 7.129 -6.176 -9.852 1 77.88 295 GLN B N 1
ATOM 7990 C CA . GLN B 1 295 ? 7.75 -4.879 -9.602 1 77.88 295 GLN B CA 1
ATOM 7991 C C . GLN B 1 295 ? 8.109 -4.176 -10.898 1 77.88 295 GLN B C 1
ATOM 7993 O O . GLN B 1 295 ? 8.32 -2.959 -10.922 1 77.88 295 GLN B O 1
ATOM 7998 N N . MET B 1 296 ? 8.195 -5.035 -11.852 1 76.38 296 MET B N 1
ATOM 7999 C CA . MET B 1 296 ? 8.523 -4.457 -13.148 1 76.38 296 MET B CA 1
ATOM 8000 C C . MET B 1 296 ? 7.293 -3.824 -13.789 1 76.38 296 MET B C 1
ATOM 8002 O O . MET B 1 296 ? 6.168 -4.281 -13.57 1 76.38 296 MET B O 1
ATOM 8006 N N . ARG B 1 297 ? 7.227 -2.521 -13.852 1 58.59 297 ARG B N 1
ATOM 8007 C CA . ARG B 1 297 ? 6.09 -1.752 -14.352 1 58.59 297 ARG B CA 1
ATOM 8008 C C . ARG B 1 297 ? 5.551 -2.355 -15.648 1 58.59 297 ARG B C 1
ATOM 8010 O O . ARG B 1 297 ? 6.312 -2.904 -16.453 1 58.59 297 ARG B O 1
ATOM 8017 N N . ASP B 1 298 ? 4.215 -2.482 -15.75 1 55.47 298 ASP B N 1
ATOM 8018 C CA . ASP B 1 298 ? 3.41 -2.881 -16.906 1 55.47 298 ASP B CA 1
ATOM 8019 C C . ASP B 1 298 ? 3.947 -2.262 -18.188 1 55.47 298 ASP B C 1
ATOM 8021 O O . ASP B 1 298 ? 3.621 -2.717 -19.281 1 55.47 298 ASP B O 1
ATOM 8025 N N . ASP B 1 299 ? 4.797 -1.279 -17.922 1 52.62 299 ASP B N 1
ATOM 8026 C CA . ASP B 1 299 ? 5.137 -0.581 -19.156 1 52.62 299 ASP B CA 1
ATOM 8027 C C . ASP B 1 299 ? 6.043 -1.438 -20.031 1 52.62 299 ASP B C 1
ATOM 8029 O O . ASP B 1 299 ? 6.301 -1.092 -21.188 1 52.62 299 ASP B O 1
ATOM 8033 N N . ASN B 1 300 ? 6.828 -2.299 -19.344 1 56.66 300 ASN B N 1
ATOM 8034 C CA . ASN B 1 300 ? 7.801 -2.996 -20.172 1 56.66 300 ASN B CA 1
ATOM 8035 C C . ASN B 1 300 ? 7.121 -3.939 -21.172 1 56.66 300 ASN B C 1
ATOM 8037 O O . ASN B 1 300 ? 7.785 -4.754 -21.812 1 56.66 300 ASN B O 1
ATOM 8041 N N . GLY B 1 301 ? 6.07 -3.812 -21.5 1 64.44 301 GLY B N 1
ATOM 8042 C CA . GLY B 1 301 ? 5.457 -4.293 -22.719 1 64.44 301 GLY B CA 1
ATOM 8043 C C . GLY B 1 301 ? 5.137 -5.773 -22.688 1 64.44 301 GLY B C 1
ATOM 8044 O O . GLY B 1 301 ? 4.922 -6.344 -21.625 1 64.44 301 GLY B O 1
ATOM 8045 N N . ASP B 1 302 ? 5.211 -6.559 -23.719 1 70.5 302 ASP B N 1
ATOM 8046 C CA . ASP B 1 302 ? 4.797 -7.918 -24.062 1 70.5 302 ASP B CA 1
ATOM 8047 C C . ASP B 1 302 ? 5.711 -8.953 -23.406 1 70.5 302 ASP B C 1
ATOM 8049 O O . ASP B 1 302 ? 5.246 -10 -22.953 1 70.5 302 ASP B O 1
ATOM 8053 N N . ALA B 1 303 ? 6.945 -8.57 -23.188 1 71.69 303 ALA B N 1
ATOM 8054 C CA . ALA B 1 303 ? 7.879 -9.539 -22.625 1 71.69 303 ALA B CA 1
ATOM 8055 C C . ALA B 1 303 ? 7.594 -9.766 -21.141 1 71.69 303 ALA B C 1
ATOM 8057 O O . ALA B 1 303 ? 7.664 -10.898 -20.656 1 71.69 303 ALA B O 1
ATOM 8058 N N . TYR B 1 304 ? 7.27 -8.703 -20.531 1 76.81 304 TYR B N 1
ATOM 8059 C CA . TYR B 1 304 ? 6.918 -8.805 -19.125 1 76.81 304 TYR B CA 1
ATOM 8060 C C . TYR B 1 304 ? 5.668 -9.648 -18.922 1 76.81 304 TYR B C 1
ATOM 8062 O O . TYR B 1 304 ? 5.629 -10.531 -18.062 1 76.81 304 TYR B O 1
ATOM 8070 N N . ARG B 1 305 ? 4.703 -9.367 -19.719 1 81.25 305 ARG B N 1
ATOM 8071 C CA . ARG B 1 305 ? 3.436 -10.086 -19.609 1 81.25 305 ARG B CA 1
ATOM 8072 C C . ARG B 1 305 ? 3.625 -11.57 -19.906 1 81.25 305 ARG B C 1
ATOM 8074 O O . ARG B 1 305 ? 3.049 -12.422 -19.234 1 81.25 305 ARG B O 1
ATOM 8081 N N . GLU B 1 306 ? 4.406 -11.898 -20.875 1 85.88 306 GLU B N 1
ATOM 8082 C CA . GLU B 1 306 ? 4.676 -13.281 -21.266 1 85.88 306 GLU B CA 1
ATOM 8083 C C . GLU B 1 306 ? 5.383 -14.039 -20.141 1 85.88 306 GLU B C 1
ATOM 8085 O O . GLU B 1 306 ? 4.957 -15.133 -19.766 1 85.88 306 GLU B O 1
ATOM 8090 N N . ASN B 1 307 ? 6.422 -13.367 -19.625 1 85.25 307 ASN B N 1
ATOM 8091 C CA . ASN B 1 307 ? 7.203 -14.047 -18.609 1 85.25 307 ASN B CA 1
ATOM 8092 C C . ASN B 1 307 ? 6.398 -14.25 -17.328 1 85.25 307 ASN B C 1
ATOM 8094 O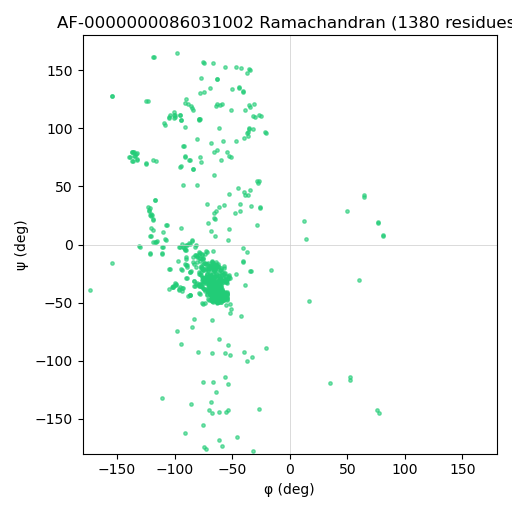 O . ASN B 1 307 ? 6.551 -15.266 -16.641 1 85.25 307 ASN B O 1
ATOM 8098 N N . THR B 1 308 ? 5.562 -13.305 -17.094 1 88.5 308 THR B N 1
ATOM 8099 C CA . THR B 1 308 ? 4.676 -13.461 -15.945 1 88.5 308 THR B CA 1
ATOM 8100 C C . THR B 1 308 ? 3.709 -14.617 -16.156 1 88.5 308 THR B C 1
ATOM 8102 O O . THR B 1 308 ? 3.52 -15.453 -15.273 1 88.5 308 THR B O 1
ATOM 8105 N N . ALA B 1 309 ? 3.168 -14.672 -17.359 1 90.62 309 ALA B N 1
ATOM 8106 C CA . ALA B 1 309 ? 2.221 -15.734 -17.672 1 90.62 309 ALA B CA 1
ATOM 8107 C C . ALA B 1 309 ? 2.883 -17.109 -17.562 1 90.62 309 ALA B C 1
ATOM 8109 O O . ALA B 1 309 ? 2.318 -18.031 -16.969 1 90.62 309 ALA B O 1
ATOM 8110 N N . LYS B 1 310 ? 4.039 -17.203 -18.062 1 90.69 310 LYS B N 1
ATOM 8111 C CA . LYS B 1 310 ? 4.801 -18.453 -18 1 90.69 310 LYS B CA 1
ATOM 8112 C C . LYS B 1 310 ? 5.07 -18.859 -16.547 1 90.69 310 LYS B C 1
ATOM 8114 O O . LYS B 1 310 ? 4.934 -20.016 -16.188 1 90.69 310 LYS B O 1
ATOM 8119 N N . THR B 1 311 ? 5.52 -17.859 -15.828 1 93.19 311 THR B N 1
ATOM 8120 C CA . THR B 1 311 ? 5.828 -18.109 -14.422 1 93.19 311 THR B CA 1
ATOM 8121 C C . THR B 1 311 ? 4.598 -18.625 -13.68 1 93.19 311 THR B C 1
ATOM 8123 O O . THR B 1 311 ? 4.668 -19.625 -12.969 1 93.19 311 THR B O 1
ATOM 8126 N N . LEU B 1 312 ? 3.471 -17.984 -13.867 1 93.19 312 LEU B N 1
ATOM 8127 C CA . LEU B 1 312 ? 2.229 -18.375 -13.203 1 93.19 312 LEU B CA 1
ATOM 8128 C C . LEU B 1 312 ? 1.796 -19.766 -13.633 1 93.19 312 LEU B C 1
ATOM 8130 O O . LEU B 1 312 ? 1.398 -20.578 -12.797 1 93.19 312 LEU B O 1
ATOM 8134 N N . ASN B 1 313 ? 1.887 -19.969 -14.867 1 92.94 313 ASN B N 1
ATOM 8135 C CA . ASN B 1 313 ? 1.511 -21.281 -15.391 1 92.94 313 ASN B CA 1
ATOM 8136 C C . ASN B 1 313 ? 2.381 -22.391 -14.805 1 92.94 313 ASN B C 1
ATOM 8138 O O . ASN B 1 313 ? 1.868 -23.422 -14.375 1 92.94 313 ASN B O 1
ATOM 8142 N N . ASN B 1 314 ? 3.682 -22.188 -14.773 1 91.75 314 ASN B N 1
ATOM 8143 C CA . ASN B 1 314 ? 4.59 -23.219 -14.281 1 91.75 314 ASN B CA 1
ATOM 8144 C C . ASN B 1 314 ? 4.422 -23.438 -12.781 1 91.75 314 ASN B C 1
ATOM 8146 O O . ASN B 1 314 ? 4.516 -24.578 -12.297 1 91.75 314 ASN B O 1
ATOM 8150 N N . LEU B 1 315 ? 4.227 -22.359 -12.102 1 92.88 315 LEU B N 1
ATOM 8151 C CA . LEU B 1 315 ? 3.951 -22.469 -10.672 1 92.88 315 LEU B CA 1
ATOM 8152 C C . LEU B 1 315 ? 2.674 -23.266 -10.438 1 92.88 315 LEU B C 1
ATOM 8154 O O . LEU B 1 315 ? 2.633 -24.141 -9.555 1 92.88 315 LEU B O 1
ATOM 8158 N N . ALA B 1 316 ? 1.661 -22.984 -11.242 1 92.62 316 ALA B N 1
ATOM 8159 C CA . ALA B 1 316 ? 0.4 -23.719 -11.133 1 92.62 316 ALA B CA 1
ATOM 8160 C C . ALA B 1 316 ? 0.598 -25.203 -11.406 1 92.62 316 ALA B C 1
ATOM 8162 O O . ALA B 1 316 ? 0.039 -26.047 -10.711 1 92.62 316 ALA B O 1
ATOM 8163 N N . LEU B 1 317 ? 1.36 -25.5 -12.367 1 90 317 LEU B N 1
ATOM 8164 C CA . LEU B 1 317 ? 1.658 -26.875 -12.727 1 90 317 LEU B CA 1
ATOM 8165 C C . LEU B 1 317 ? 2.309 -27.609 -11.562 1 90 317 LEU B C 1
ATOM 8167 O O . LEU B 1 317 ? 1.962 -28.766 -11.273 1 90 317 LEU B O 1
ATOM 8171 N N . LEU B 1 318 ? 3.205 -26.953 -10.93 1 88.19 318 LEU B N 1
ATOM 8172 C CA . LEU B 1 318 ? 3.889 -27.547 -9.789 1 88.19 318 LEU B CA 1
ATOM 8173 C C . LEU B 1 318 ? 2.912 -27.812 -8.648 1 88.19 318 LEU B C 1
ATOM 8175 O O . LEU B 1 318 ? 2.951 -28.875 -8.016 1 88.19 318 LEU B O 1
ATOM 8179 N N . LEU B 1 319 ? 2.037 -26.875 -8.398 1 87.19 319 LEU B N 1
ATOM 8180 C CA . LEU B 1 319 ? 1.144 -26.953 -7.246 1 87.19 319 LEU B CA 1
ATOM 8181 C C . LEU B 1 319 ? -0.003 -27.922 -7.512 1 87.19 319 LEU B C 1
ATOM 8183 O O . LEU B 1 319 ? -0.588 -28.469 -6.57 1 87.19 319 LEU B O 1
ATOM 8187 N N . ALA B 1 320 ? -0.35 -28.125 -8.766 1 87.19 320 ALA B N 1
ATOM 8188 C CA . ALA B 1 320 ? -1.479 -28.969 -9.148 1 87.19 320 ALA B CA 1
ATOM 8189 C C . ALA B 1 320 ? -1.26 -30.422 -8.711 1 87.19 320 ALA B C 1
ATOM 8191 O O . ALA B 1 320 ? -2.213 -31.188 -8.609 1 87.19 320 ALA B O 1
ATOM 8192 N N . HIS B 1 321 ? 0.008 -30.766 -8.484 1 75.88 321 HIS B N 1
ATOM 8193 C CA . HIS B 1 321 ? 0.327 -32.125 -8.078 1 75.88 321 HIS B CA 1
ATOM 8194 C C . HIS B 1 321 ? -0.015 -32.375 -6.613 1 75.88 321 HIS B C 1
ATOM 8196 O O . HIS B 1 321 ? -0.148 -33.5 -6.176 1 75.88 321 HIS B O 1
ATOM 8202 N N . ASP B 1 322 ? -0.122 -31.312 -5.902 1 73.5 322 ASP B N 1
ATOM 8203 C CA . ASP B 1 322 ? -0.503 -31.375 -4.496 1 73.5 322 ASP B CA 1
ATOM 8204 C C . ASP B 1 322 ? -2.006 -31.172 -4.3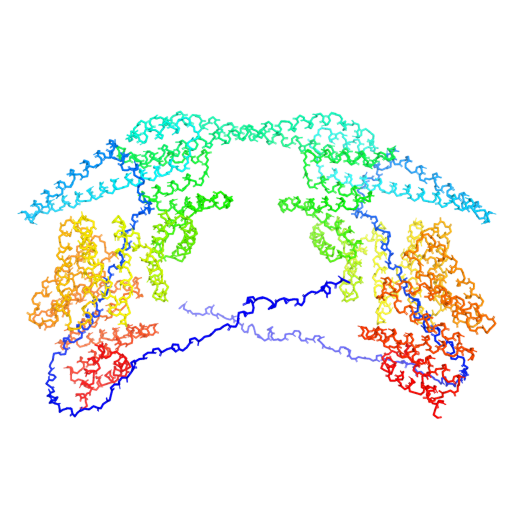24 1 73.5 322 ASP B C 1
ATOM 8206 O O . ASP B 1 322 ? -2.506 -30.047 -4.508 1 73.5 322 ASP B O 1
ATOM 8210 N N . PRO B 1 323 ? -2.684 -32.188 -4.02 1 69.94 323 PRO B N 1
ATOM 8211 C CA . PRO B 1 323 ? -4.141 -32.062 -3.902 1 69.94 323 PRO B CA 1
ATOM 8212 C C . PRO B 1 323 ? -4.57 -31 -2.895 1 69.94 323 PRO B C 1
ATOM 8214 O O . PRO B 1 323 ? -5.672 -30.469 -3.002 1 69.94 323 PRO B O 1
ATOM 8217 N N . PHE B 1 324 ? -3.752 -30.703 -1.962 1 71 324 PHE B N 1
ATOM 8218 C CA . PHE B 1 324 ? -4.105 -29.734 -0.938 1 71 324 PHE B CA 1
ATOM 8219 C C . PHE B 1 324 ? -3.887 -28.312 -1.447 1 71 324 PHE B C 1
ATOM 8221 O O . PHE B 1 324 ? -4.281 -27.344 -0.792 1 71 324 PHE B O 1
ATOM 8228 N N . ARG B 1 325 ? -3.334 -28.109 -2.482 1 83.75 325 ARG B N 1
ATOM 8229 C CA . ARG B 1 325 ? -3.029 -26.781 -3.01 1 83.75 325 ARG B CA 1
ATOM 8230 C C . ARG B 1 325 ? -3.732 -26.547 -4.344 1 83.75 325 ARG B C 1
ATOM 8232 O O . ARG B 1 325 ? -3.285 -25.734 -5.152 1 83.75 325 ARG B O 1
ATOM 8239 N N . HIS B 1 326 ? -4.809 -27.266 -4.66 1 83.62 326 HIS B N 1
ATOM 8240 C CA . HIS B 1 326 ? -5.531 -27.219 -5.926 1 83.62 326 HIS B CA 1
ATOM 8241 C C . HIS B 1 326 ? -6.164 -25.844 -6.145 1 83.62 326 HIS B C 1
ATOM 8243 O O . HIS B 1 326 ? -6.164 -25.328 -7.262 1 83.62 326 HIS B O 1
ATOM 8249 N N . ARG B 1 327 ? -6.672 -25.344 -5.117 1 85.25 327 ARG B N 1
ATOM 8250 C CA . ARG B 1 327 ? -7.32 -24.047 -5.254 1 85.25 327 ARG B CA 1
ATOM 8251 C C . ARG B 1 327 ? -6.312 -22.969 -5.652 1 85.25 327 ARG B C 1
ATOM 8253 O O . ARG B 1 327 ? -6.605 -22.125 -6.5 1 85.25 327 ARG B O 1
ATOM 8260 N N . GLU B 1 328 ? -5.207 -22.984 -4.984 1 90.38 328 GLU B N 1
ATOM 8261 C CA . GLU B 1 328 ? -4.152 -22.031 -5.348 1 90.38 328 GLU B CA 1
ATOM 8262 C C . GLU B 1 328 ? -3.703 -22.234 -6.793 1 90.38 328 GLU B C 1
ATOM 8264 O O . GLU B 1 328 ? -3.557 -21.266 -7.543 1 90.38 328 GLU B O 1
ATOM 8269 N N . ALA B 1 329 ? -3.492 -23.438 -7.215 1 92.56 329 ALA B N 1
ATOM 8270 C CA . ALA B 1 329 ? -3.094 -23.766 -8.586 1 92.56 329 ALA B CA 1
ATOM 8271 C C . ALA B 1 329 ? -4.121 -23.266 -9.586 1 92.56 329 ALA B C 1
ATOM 8273 O O . ALA B 1 329 ? -3.76 -22.688 -10.625 1 92.56 329 ALA B O 1
ATOM 8274 N N . GLU B 1 330 ? -5.367 -23.469 -9.219 1 92.25 330 GLU B N 1
ATOM 8275 C CA . GLU B 1 330 ? -6.457 -23.016 -10.086 1 92.25 330 GLU B CA 1
ATOM 8276 C C . GLU B 1 330 ? -6.398 -21.5 -10.305 1 92.25 330 GLU B C 1
ATOM 8278 O O . GLU B 1 330 ? -6.477 -21.031 -11.438 1 92.25 330 GLU B O 1
ATOM 8283 N N . THR B 1 331 ? -6.23 -20.844 -9.211 1 92.81 331 THR B N 1
ATOM 8284 C CA . THR B 1 331 ? -6.152 -19.391 -9.281 1 92.81 331 THR B CA 1
ATOM 8285 C C . THR B 1 331 ? -4.996 -18.953 -10.172 1 92.81 331 THR B C 1
ATOM 8287 O O . THR B 1 331 ? -5.145 -18.031 -10.984 1 92.81 331 THR B O 1
ATOM 8290 N N . LEU B 1 332 ? -3.889 -19.516 -10.062 1 93.69 332 LEU B N 1
ATOM 8291 C CA . LEU B 1 332 ? -2.697 -19.188 -10.844 1 93.69 332 LEU B CA 1
ATOM 8292 C C . LEU B 1 332 ? -2.908 -19.5 -12.32 1 93.69 332 LEU B C 1
ATOM 8294 O O . LEU B 1 332 ? -2.543 -18.703 -13.188 1 93.69 332 LEU B O 1
ATOM 8298 N N . TYR B 1 333 ? -3.514 -20.641 -12.609 1 94.25 333 TYR B N 1
ATOM 8299 C CA . TYR B 1 333 ? -3.84 -20.984 -13.992 1 94.25 333 TYR B CA 1
ATOM 8300 C C . TYR B 1 333 ? -4.742 -19.922 -14.617 1 94.25 333 TYR B C 1
ATOM 8302 O O . TYR B 1 333 ? -4.516 -19.5 -15.75 1 94.25 333 TYR B O 1
ATOM 8310 N N . LEU B 1 334 ? -5.73 -19.578 -13.883 1 93.12 334 LEU B N 1
ATOM 8311 C CA . LEU B 1 334 ? -6.691 -18.625 -14.414 1 93.12 334 LEU B CA 1
ATOM 8312 C C . LEU B 1 334 ? -6.023 -17.266 -14.672 1 93.12 334 LEU B C 1
ATOM 8314 O O . LEU B 1 334 ? -6.285 -16.625 -15.695 1 93.12 334 LEU B O 1
ATOM 8318 N N . GLN B 1 335 ? -5.156 -16.891 -13.75 1 93 335 GLN B N 1
ATOM 8319 C CA . GLN B 1 335 ? -4.41 -15.656 -13.961 1 93 335 GLN B CA 1
ATOM 8320 C C . GLN B 1 335 ? -3.494 -15.758 -15.18 1 93 335 GLN B C 1
ATOM 8322 O O . GLN B 1 335 ? -3.393 -14.82 -15.969 1 93 335 GLN B O 1
ATOM 8327 N N . ALA B 1 336 ? -2.797 -16.828 -15.32 1 93.94 336 ALA B N 1
ATOM 8328 C CA . ALA B 1 336 ? -1.947 -17.062 -16.484 1 93.94 336 ALA B CA 1
ATOM 8329 C C . ALA B 1 336 ? -2.76 -17.016 -17.766 1 93.94 336 ALA B C 1
ATOM 8331 O O . ALA B 1 336 ? -2.352 -16.391 -18.75 1 93.94 336 ALA B O 1
ATOM 8332 N N . ALA B 1 337 ? -3.953 -17.672 -17.75 1 93.62 337 ALA B N 1
ATOM 8333 C CA . ALA B 1 337 ? -4.82 -17.734 -18.922 1 93.62 337 ALA B CA 1
ATOM 8334 C C . ALA B 1 337 ? -5.27 -16.328 -19.344 1 93.62 337 ALA B C 1
ATOM 8336 O O . ALA B 1 337 ? -5.309 -16.016 -20.531 1 93.62 337 ALA B O 1
ATOM 8337 N N . GLU B 1 338 ? -5.609 -15.594 -18.406 1 91.69 338 GLU B N 1
ATOM 8338 C CA . GLU B 1 338 ? -6.043 -14.234 -18.688 1 91.69 338 GLU B CA 1
ATOM 8339 C C . GLU B 1 338 ? -4.934 -13.43 -19.375 1 91.69 338 GLU B C 1
ATOM 8341 O O . GLU B 1 338 ? -5.188 -12.688 -20.312 1 91.69 338 GLU B O 1
ATOM 8346 N N . ARG B 1 339 ? -3.736 -13.562 -18.891 1 90.5 339 ARG B N 1
ATOM 8347 C CA . ARG B 1 339 ? -2.602 -12.852 -19.469 1 90.5 339 ARG B CA 1
ATOM 8348 C C . ARG B 1 339 ? -2.311 -13.359 -20.875 1 90.5 339 ARG B C 1
ATOM 8350 O O . ARG B 1 339 ? -2.064 -12.562 -21.797 1 90.5 339 ARG B O 1
ATOM 8357 N N . TYR B 1 340 ? -2.375 -14.625 -21.031 1 92.31 340 TYR B N 1
ATOM 8358 C CA . TYR B 1 340 ? -2.166 -15.195 -22.359 1 92.31 340 TYR B CA 1
ATOM 8359 C C . TYR B 1 340 ? -3.271 -14.766 -23.312 1 92.31 340 TYR B C 1
ATOM 8361 O O . TYR B 1 340 ? -3.025 -14.57 -24.5 1 92.31 340 TYR B O 1
ATOM 8369 N N . ARG B 1 341 ? -4.551 -14.609 -22.844 1 91.88 341 ARG B N 1
ATOM 8370 C CA . ARG B 1 341 ? -5.645 -14.125 -23.688 1 91.88 341 ARG B CA 1
ATOM 8371 C C . ARG B 1 341 ? -5.332 -12.734 -24.234 1 91.88 341 ARG B C 1
ATOM 8373 O O . ARG B 1 341 ? -5.527 -12.469 -25.422 1 91.88 341 ARG B O 1
ATOM 8380 N N . THR B 1 342 ? -4.805 -12.023 -23.312 1 88.75 342 THR B N 1
ATOM 8381 C CA . THR B 1 342 ? -4.441 -10.664 -23.719 1 88.75 342 THR B CA 1
ATOM 8382 C C . THR B 1 342 ? -3.309 -10.688 -24.734 1 88.75 342 THR B C 1
ATOM 8384 O O . THR B 1 342 ? -3.359 -9.977 -25.75 1 88.75 342 THR B O 1
ATOM 8387 N N . LEU B 1 343 ? -2.322 -11.484 -24.5 1 88.06 343 LEU B N 1
ATOM 8388 C CA . LEU B 1 343 ? -1.185 -11.578 -25.406 1 88.06 343 LEU B CA 1
ATOM 8389 C C . LEU B 1 343 ? -1.614 -12.156 -26.75 1 88.06 343 LEU B C 1
ATOM 8391 O O . LEU B 1 343 ? -1.144 -11.703 -27.812 1 88.06 343 LEU B O 1
ATOM 8395 N N . ALA B 1 344 ? -2.504 -13.078 -26.703 1 90.31 344 ALA B N 1
ATOM 8396 C CA . ALA B 1 344 ? -2.959 -13.773 -27.906 1 90.31 344 ALA B CA 1
ATOM 8397 C C . ALA B 1 344 ? -3.814 -12.859 -28.781 1 90.31 344 ALA B C 1
ATOM 8399 O O . ALA B 1 344 ? -3.943 -13.078 -29.984 1 90.31 344 ALA B O 1
ATOM 8400 N N . GLN B 1 345 ? -4.375 -11.859 -28.203 1 88.62 345 GLN B N 1
ATOM 8401 C CA . GLN B 1 345 ? -5.141 -10.891 -28.984 1 88.62 345 GLN B CA 1
ATOM 8402 C C . GLN B 1 345 ? -4.25 -10.148 -29.969 1 88.62 345 GLN B C 1
ATOM 8404 O O . GLN B 1 345 ? -4.652 -9.898 -31.109 1 88.62 345 GLN B O 1
ATOM 8409 N N . ASN B 1 346 ? -3.057 -9.93 -29.516 1 83.19 346 ASN B N 1
ATOM 8410 C CA . ASN B 1 346 ? -2.131 -9.172 -30.359 1 83.19 346 ASN B CA 1
ATOM 8411 C C . ASN B 1 346 ? -1.269 -10.094 -31.203 1 83.19 346 ASN B C 1
ATOM 8413 O O . ASN B 1 346 ? -0.913 -9.75 -32.344 1 83.19 346 ASN B O 1
ATOM 8417 N N . ARG B 1 347 ? -0.877 -11.234 -30.594 1 85.69 347 ARG B N 1
ATOM 8418 C CA . ARG B 1 347 ? -0.021 -12.188 -31.297 1 85.69 347 ARG B CA 1
ATOM 8419 C C . ARG B 1 347 ? -0.556 -13.609 -31.156 1 85.69 347 ARG B C 1
ATOM 8421 O O . ARG B 1 347 ? 0.06 -14.453 -30.5 1 85.69 347 ARG B O 1
ATOM 8428 N N . PRO B 1 348 ? -1.59 -13.984 -31.922 1 87.44 348 PRO B N 1
ATOM 8429 C CA . PRO B 1 348 ? -2.266 -15.273 -31.734 1 87.44 348 PRO B CA 1
ATOM 8430 C C . PRO B 1 348 ? -1.357 -16.469 -32.031 1 87.44 348 PRO B C 1
ATOM 8432 O O . PRO B 1 348 ? -1.331 -17.422 -31.25 1 87.44 348 PRO B O 1
ATOM 8435 N N . ALA B 1 349 ? -0.65 -16.406 -33.031 1 81.5 349 ALA B N 1
ATOM 8436 C CA . ALA B 1 349 ? 0.175 -17.547 -33.406 1 81.5 349 ALA B CA 1
ATOM 8437 C C . ALA B 1 349 ? 1.209 -17.875 -32.344 1 81.5 349 ALA B C 1
ATOM 8439 O O . ALA B 1 349 ? 1.545 -19.031 -32.125 1 81.5 349 ALA B O 1
ATOM 8440 N N . ALA B 1 350 ? 1.609 -16.797 -31.656 1 80.31 350 ALA B N 1
ATOM 8441 C CA . ALA B 1 350 ? 2.693 -16.969 -30.688 1 80.31 350 ALA B CA 1
ATOM 8442 C C . ALA B 1 350 ? 2.16 -17.484 -29.359 1 80.31 350 ALA B C 1
ATOM 8444 O O . ALA B 1 350 ? 2.836 -18.234 -28.656 1 80.31 350 ALA B O 1
ATOM 8445 N N . PHE B 1 351 ? 0.881 -17.078 -29.031 1 89.19 351 PHE B N 1
ATOM 8446 C CA . PHE B 1 351 ? 0.52 -17.297 -27.641 1 89.19 351 PHE B CA 1
ATOM 8447 C C . PHE B 1 351 ? -0.708 -18.188 -27.531 1 89.19 351 PHE B C 1
ATOM 8449 O O . PHE B 1 351 ? -1.041 -18.656 -26.438 1 89.19 351 PHE B O 1
ATOM 8456 N N . GLU B 1 352 ? -1.368 -18.531 -28.609 1 91.75 352 GLU B N 1
ATOM 8457 C CA . GLU B 1 352 ? -2.547 -19.391 -28.562 1 91.75 352 GLU B CA 1
ATOM 8458 C C . GLU B 1 352 ? -2.188 -20.797 -28.094 1 91.75 352 GLU B C 1
ATOM 8460 O O . GLU B 1 352 ? -2.955 -21.422 -27.359 1 91.75 352 GLU B O 1
ATOM 8465 N N . PRO B 1 353 ? -1.053 -21.328 -28.453 1 89.56 353 PRO B N 1
ATOM 8466 C CA . PRO B 1 353 ? -0.698 -22.641 -27.922 1 89.56 353 PRO B CA 1
ATOM 8467 C C . PRO B 1 353 ? -0.565 -22.656 -26.406 1 89.56 353 PRO B C 1
ATOM 8469 O O . PRO B 1 353 ? -1.053 -23.578 -25.75 1 89.56 353 PRO B O 1
ATOM 8472 N N . ASP B 1 354 ? 0.027 -21.609 -25.922 1 89.62 354 ASP B N 1
ATOM 8473 C CA . ASP B 1 354 ? 0.204 -21.516 -24.469 1 89.62 354 ASP B CA 1
ATOM 8474 C C . ASP B 1 354 ? -1.137 -21.328 -23.766 1 89.62 354 ASP B C 1
ATOM 8476 O O . ASP B 1 354 ? -1.383 -21.938 -22.719 1 89.62 354 ASP B O 1
ATOM 8480 N N . LEU B 1 355 ? -1.934 -20.5 -24.375 1 93.06 355 LEU B N 1
ATOM 8481 C CA . LEU B 1 355 ? -3.268 -20.297 -23.828 1 93.06 355 LEU B CA 1
ATOM 8482 C C . LEU B 1 355 ? -4.047 -21.594 -23.766 1 93.06 355 LEU B C 1
ATOM 8484 O O . LEU B 1 355 ? -4.609 -21.953 -22.734 1 93.06 355 LEU B O 1
ATOM 8488 N N . ALA B 1 356 ? -3.99 -22.312 -24.891 1 94 356 ALA B N 1
ATOM 8489 C CA . ALA B 1 356 ? -4.734 -23.562 -24.984 1 94 356 ALA B CA 1
ATOM 8490 C C . ALA B 1 356 ? -4.242 -24.578 -23.953 1 94 356 ALA B C 1
ATOM 8492 O O . ALA B 1 356 ? -5.039 -25.25 -23.312 1 94 356 ALA B O 1
ATOM 8493 N N . ALA B 1 357 ? -2.949 -24.641 -23.797 1 92.25 357 ALA B N 1
ATOM 8494 C CA . ALA B 1 357 ? -2.365 -25.562 -22.844 1 92.25 357 ALA B CA 1
ATOM 8495 C C . ALA B 1 357 ? -2.775 -25.203 -21.406 1 92.25 357 ALA B C 1
ATOM 8497 O O . ALA B 1 357 ? -3.135 -26.078 -20.625 1 92.25 357 ALA B O 1
ATOM 8498 N N . THR B 1 358 ? -2.723 -23.969 -21.125 1 94.12 358 THR B N 1
ATOM 8499 C CA . THR B 1 358 ? -3.068 -23.5 -19.781 1 94.12 358 THR B CA 1
ATOM 8500 C C . THR B 1 358 ? -4.535 -23.781 -19.484 1 94.12 358 THR B C 1
ATOM 8502 O O . THR B 1 358 ? -4.871 -24.25 -18.391 1 94.12 358 THR B O 1
ATOM 8505 N N . LEU B 1 359 ? -5.387 -23.453 -20.453 1 94.5 359 LEU B N 1
ATOM 8506 C CA . LEU B 1 359 ? -6.812 -23.719 -20.297 1 94.5 359 LEU B CA 1
ATOM 8507 C C . LEU B 1 359 ? -7.066 -25.203 -20.078 1 94.5 359 LEU B C 1
ATOM 8509 O O . LEU B 1 359 ? -7.859 -25.578 -19.219 1 94.5 359 LEU B O 1
ATOM 8513 N N . ASN B 1 360 ? -6.43 -25.984 -20.844 1 93.06 360 ASN B N 1
ATOM 8514 C CA . ASN B 1 360 ? -6.562 -27.438 -20.703 1 93.06 360 ASN B CA 1
ATOM 8515 C C . ASN B 1 360 ? -6.125 -27.906 -19.312 1 93.06 360 ASN B C 1
ATOM 8517 O O . ASN B 1 360 ? -6.832 -28.688 -18.672 1 93.06 360 ASN B O 1
ATOM 8521 N N . ASN B 1 361 ? -4.996 -27.422 -18.891 1 91.31 361 ASN B N 1
ATOM 8522 C CA . ASN B 1 361 ? -4.484 -27.828 -17.578 1 91.31 361 ASN B CA 1
ATOM 8523 C C . ASN B 1 361 ? -5.414 -27.375 -16.453 1 91.31 361 ASN B C 1
ATOM 8525 O O . ASN B 1 361 ? -5.641 -28.125 -15.5 1 91.31 361 ASN B O 1
ATOM 8529 N N . CYS B 1 362 ? -5.906 -26.203 -16.594 1 93 362 CYS B N 1
ATOM 8530 C CA . CYS B 1 362 ? -6.852 -25.703 -15.609 1 93 362 CYS B CA 1
ATOM 8531 C C . CYS B 1 362 ? -8.102 -26.578 -15.555 1 93 362 CYS B C 1
ATOM 8533 O O . CYS B 1 362 ? -8.57 -26.922 -14.469 1 93 362 CYS B O 1
ATOM 8535 N N . ALA B 1 363 ? -8.578 -26.953 -16.734 1 93.19 363 ALA B N 1
ATOM 8536 C CA . ALA B 1 363 ? -9.773 -27.797 -16.828 1 93.19 363 ALA B CA 1
ATOM 8537 C C . ALA B 1 363 ? -9.539 -29.156 -16.172 1 93.19 363 ALA B C 1
ATOM 8539 O O . ALA B 1 363 ? -10.422 -29.672 -15.484 1 93.19 363 ALA B O 1
ATOM 8540 N N . VAL B 1 364 ? -8.406 -29.688 -16.391 1 89.88 364 VAL B N 1
ATOM 8541 C CA . VAL B 1 364 ? -8.047 -30.969 -15.781 1 89.88 364 VAL B CA 1
ATOM 8542 C C . VAL B 1 364 ? -8.156 -30.859 -14.266 1 89.88 364 VAL B C 1
ATOM 8544 O O . VAL B 1 364 ? -8.688 -31.766 -13.609 1 89.88 364 VAL B O 1
ATOM 8547 N N . LEU B 1 365 ? -7.648 -29.812 -13.758 1 88.56 365 LEU B N 1
ATOM 8548 C CA . LEU B 1 365 ? -7.664 -29.609 -12.312 1 88.56 365 LEU B CA 1
ATOM 8549 C C . LEU B 1 365 ? -9.094 -29.438 -11.805 1 88.56 365 LEU B C 1
ATOM 8551 O O . LEU B 1 365 ? -9.484 -30.062 -10.82 1 88.56 365 LEU B O 1
ATOM 8555 N N . ILE B 1 366 ? -9.883 -28.656 -12.5 1 88.81 366 ILE B N 1
ATOM 8556 C CA . ILE B 1 366 ? -11.242 -28.328 -12.07 1 88.81 366 ILE B CA 1
ATOM 8557 C C . ILE B 1 366 ? -12.133 -29.562 -12.219 1 88.81 366 ILE B C 1
ATOM 8559 O O . ILE B 1 366 ? -13.031 -29.781 -11.414 1 88.81 366 ILE B O 1
ATOM 8563 N N . ALA B 1 367 ? -11.883 -30.391 -13.141 1 87.44 367 ALA B N 1
ATOM 8564 C CA . ALA B 1 367 ? -12.68 -31.578 -13.445 1 87.44 367 ALA B CA 1
ATOM 8565 C C . ALA B 1 367 ? -12.625 -32.594 -12.305 1 87.44 367 ALA B C 1
ATOM 8567 O O . ALA B 1 367 ? -13.438 -33.5 -12.234 1 87.44 367 ALA B O 1
ATOM 8568 N N . LYS B 1 368 ? -11.656 -32.438 -11.453 1 77.69 368 LYS B N 1
ATOM 8569 C CA . LYS B 1 368 ? -11.539 -33.344 -10.305 1 77.69 368 LYS B CA 1
ATOM 8570 C C . LYS B 1 368 ? -12.664 -33.094 -9.305 1 77.69 368 LYS B C 1
ATOM 8572 O O . LYS B 1 368 ? -12.945 -33.969 -8.461 1 77.69 368 LYS B O 1
ATOM 8577 N N . ASP B 1 369 ? -13.258 -31.984 -9.406 1 75.94 369 ASP B N 1
ATOM 8578 C CA . ASP B 1 369 ? -14.398 -31.641 -8.57 1 75.94 369 ASP B CA 1
ATOM 8579 C C . ASP B 1 369 ? -15.711 -31.828 -9.328 1 75.94 369 ASP B C 1
ATOM 8581 O O . ASP B 1 369 ? -16.047 -31.031 -10.203 1 75.94 369 ASP B O 1
ATOM 8585 N N . PRO B 1 370 ? -16.438 -32.781 -8.984 1 73 370 PRO B N 1
ATOM 8586 C CA . PRO B 1 370 ? -17.688 -33.062 -9.711 1 73 370 PRO B CA 1
ATOM 8587 C C . PRO B 1 370 ? -18.656 -31.891 -9.695 1 73 370 PRO B C 1
ATOM 8589 O O . PRO B 1 370 ? -19.391 -31.688 -10.664 1 73 370 PRO B O 1
ATOM 8592 N N . ALA B 1 371 ? -18.641 -31.141 -8.695 1 75.12 371 ALA B N 1
ATOM 8593 C CA . ALA B 1 371 ? -19.562 -30.016 -8.57 1 75.12 371 ALA B CA 1
ATOM 8594 C C . ALA B 1 371 ? -19.234 -28.938 -9.617 1 75.12 371 ALA B C 1
ATOM 8596 O O . ALA B 1 371 ? -20.062 -28.062 -9.891 1 75.12 371 ALA B O 1
ATOM 8597 N N . ARG B 1 372 ? -18.156 -28.969 -10.234 1 85.75 372 ARG B N 1
ATOM 8598 C CA . ARG B 1 372 ? -17.703 -27.906 -11.117 1 85.75 372 ARG B CA 1
ATOM 8599 C C . ARG B 1 372 ? -17.469 -28.438 -12.531 1 85.75 372 ARG B C 1
ATOM 8601 O O . ARG B 1 372 ? -16.672 -27.875 -13.281 1 85.75 372 ARG B O 1
ATOM 8608 N N . TRP B 1 373 ? -18.078 -29.5 -13.008 1 86.12 373 TRP B N 1
ATOM 8609 C CA . TRP B 1 373 ? -17.891 -30.141 -14.312 1 86.12 373 TRP B CA 1
ATOM 8610 C C . TRP B 1 373 ? -18.312 -29.203 -15.438 1 86.12 373 TRP B C 1
ATOM 8612 O O . TRP B 1 373 ? -17.688 -29.188 -16.5 1 86.12 373 TRP B O 1
ATOM 8622 N N . ARG B 1 374 ? -19.297 -28.5 -15.148 1 87.69 374 ARG B N 1
ATOM 8623 C CA . ARG B 1 374 ? -19.734 -27.562 -16.188 1 87.69 374 ARG B CA 1
ATOM 8624 C C . ARG B 1 374 ? -18.641 -26.531 -16.484 1 87.69 374 ARG B C 1
ATOM 8626 O O . ARG B 1 374 ? -18.422 -26.172 -17.641 1 87.69 374 ARG B O 1
ATOM 8633 N N . GLN B 1 375 ? -18.047 -26.094 -15.43 1 91.5 375 GLN B N 1
ATOM 8634 C CA . GLN B 1 375 ? -16.953 -25.141 -15.609 1 91.5 375 GLN B CA 1
ATOM 8635 C C . GLN B 1 375 ? -15.797 -25.781 -16.359 1 91.5 375 GLN B C 1
ATOM 8637 O O . GLN B 1 375 ? -15.219 -25.172 -17.266 1 91.5 375 GLN B O 1
ATOM 8642 N N . ALA B 1 376 ? -15.414 -26.953 -16.031 1 92.75 376 ALA B N 1
ATOM 8643 C CA . ALA B 1 376 ? -14.359 -27.688 -16.719 1 92.75 376 ALA B CA 1
ATOM 8644 C C . ALA B 1 376 ? -14.68 -27.875 -18.203 1 92.75 376 ALA B C 1
ATOM 8646 O O . ALA B 1 376 ? -13.812 -27.703 -19.062 1 92.75 376 ALA B O 1
ATOM 8647 N N . GLU B 1 377 ? -15.93 -28.172 -18.438 1 93.06 377 GLU B N 1
ATOM 8648 C CA . GLU B 1 377 ? -16.359 -28.359 -19.828 1 93.06 377 GLU B CA 1
ATOM 8649 C C . GLU B 1 377 ? -16.141 -27.094 -20.641 1 93.06 377 GLU B C 1
ATOM 8651 O O . GLU B 1 377 ? -15.656 -27.156 -21.781 1 93.06 377 GLU B O 1
ATOM 8656 N N . THR B 1 378 ? -16.5 -26.047 -20.016 1 94.56 378 THR B N 1
ATOM 8657 C CA . THR B 1 378 ? -16.344 -24.766 -20.703 1 94.56 378 THR B CA 1
ATOM 8658 C C . THR B 1 378 ? -14.891 -24.531 -21.078 1 94.56 378 THR B C 1
ATOM 8660 O O . THR B 1 378 ? -14.578 -24.109 -22.188 1 94.56 378 THR B O 1
ATOM 8663 N N . LEU B 1 379 ? -14.023 -24.766 -20.188 1 94.44 379 LEU B N 1
ATOM 8664 C CA . LEU B 1 379 ? -12.594 -24.562 -20.391 1 94.44 379 LEU B CA 1
ATOM 8665 C C . LEU B 1 379 ? -12.062 -25.531 -21.438 1 94.44 379 LEU B C 1
ATOM 8667 O O . LEU B 1 379 ? -11.281 -25.141 -22.312 1 94.44 379 LEU B O 1
ATOM 8671 N N . TYR B 1 380 ? -12.5 -26.766 -21.438 1 94.56 380 TYR B N 1
ATOM 8672 C CA . TYR B 1 380 ? -12.102 -27.766 -22.438 1 94.56 380 TYR B CA 1
ATOM 8673 C C . TYR B 1 380 ? -12.539 -27.328 -23.828 1 94.56 380 TYR B C 1
ATOM 8675 O O . TYR B 1 380 ? -11.766 -27.438 -24.781 1 94.56 380 TYR B O 1
ATOM 8683 N N . ARG B 1 381 ? -13.711 -26.891 -23.906 1 95.31 381 ARG B N 1
ATOM 8684 C CA . ARG B 1 381 ? -14.242 -26.5 -25.203 1 95.31 381 ARG B CA 1
ATOM 8685 C C . ARG B 1 381 ? -13.477 -25.312 -25.781 1 95.31 381 ARG B C 1
ATOM 8687 O O . ARG B 1 381 ? -13.195 -25.266 -26.984 1 95.31 381 ARG B O 1
ATOM 8694 N N . GLU B 1 382 ? -13.195 -24.406 -24.891 1 94.88 382 GLU B N 1
ATOM 8695 C CA . GLU B 1 382 ? -12.375 -23.297 -25.359 1 94.88 382 GLU B CA 1
ATOM 8696 C C . GLU B 1 382 ? -10.992 -23.766 -25.797 1 94.88 382 GLU B C 1
ATOM 8698 O O . GLU B 1 382 ? -10.508 -23.391 -26.859 1 94.88 382 GLU B O 1
ATOM 8703 N N . ALA B 1 383 ? -10.305 -24.531 -24.984 1 95.12 383 ALA B N 1
ATOM 8704 C CA . ALA B 1 383 ? -8.992 -25.094 -25.312 1 95.12 383 ALA B CA 1
ATOM 8705 C C . ALA B 1 383 ? -9.047 -25.875 -26.625 1 95.12 383 ALA B C 1
ATOM 8707 O O . ALA B 1 383 ? -8.156 -25.734 -27.469 1 95.12 383 ALA B O 1
ATOM 8708 N N . LEU B 1 384 ? -10.109 -26.609 -26.766 1 94.31 384 LEU B N 1
ATOM 8709 C CA . LEU B 1 384 ? -10.25 -27.453 -27.938 1 94.31 384 LEU B CA 1
ATOM 8710 C C . LEU B 1 384 ? -10.422 -26.609 -29.203 1 94.31 384 LEU B C 1
ATOM 8712 O O . LEU B 1 384 ? -9.859 -26.922 -30.25 1 94.31 384 LEU B O 1
ATOM 8716 N N . SER B 1 385 ? -11.234 -25.625 -29.094 1 94.38 385 SER B N 1
ATOM 8717 C CA . SER B 1 385 ? -11.422 -24.734 -30.234 1 94.38 385 SER B CA 1
ATOM 8718 C C . SER B 1 385 ? -10.094 -24.156 -30.719 1 94.38 385 SER B C 1
ATOM 8720 O O . SER B 1 385 ? -9.82 -24.156 -31.922 1 94.38 385 SER B O 1
ATOM 8722 N N . LEU B 1 386 ? -9.312 -23.734 -29.781 1 93.62 386 LEU B N 1
ATOM 8723 C CA . LEU B 1 386 ? -8 -23.188 -30.109 1 93.62 386 LEU B CA 1
ATOM 8724 C C . LEU B 1 386 ? -7.102 -24.281 -30.703 1 93.62 386 LEU B C 1
ATOM 8726 O O . LEU B 1 386 ? -6.48 -24.078 -31.75 1 93.62 386 LEU B O 1
ATOM 8730 N N . ARG B 1 387 ? -7.051 -25.438 -30.094 1 91.5 387 ARG B N 1
ATOM 8731 C CA . ARG B 1 387 ? -6.148 -26.516 -30.5 1 91.5 387 ARG B CA 1
ATOM 8732 C C . ARG B 1 387 ? -6.57 -27.109 -31.844 1 91.5 387 ARG B C 1
ATOM 8734 O O . ARG B 1 387 ? -5.727 -27.547 -32.625 1 91.5 387 ARG B O 1
ATOM 8741 N N . ARG B 1 388 ? -7.859 -27.078 -32.156 1 91.62 388 ARG B N 1
ATOM 8742 C CA . ARG B 1 388 ? -8.328 -27.516 -33.469 1 91.62 388 ARG B CA 1
ATOM 8743 C C . ARG B 1 388 ? -7.812 -26.594 -34.562 1 91.62 388 ARG B C 1
ATOM 8745 O O . ARG B 1 388 ? -7.379 -27.062 -35.625 1 91.62 388 ARG B O 1
ATOM 8752 N N . ARG B 1 389 ? -7.863 -25.344 -34.219 1 90.62 389 ARG B N 1
ATOM 8753 C CA . ARG B 1 389 ? -7.34 -24.391 -35.188 1 90.62 389 ARG B CA 1
ATOM 8754 C C . ARG B 1 389 ? -5.832 -24.547 -35.375 1 90.62 389 ARG B C 1
ATOM 8756 O O . ARG B 1 389 ? -5.324 -24.562 -36.5 1 90.62 389 ARG B O 1
ATOM 8763 N N . LEU B 1 390 ? -5.176 -24.719 -34.312 1 87.88 390 LEU B N 1
ATOM 8764 C CA . LEU B 1 390 ? -3.725 -24.875 -34.312 1 87.88 390 LEU B CA 1
ATOM 8765 C C . LEU B 1 390 ? -3.312 -26.172 -35 1 87.88 390 LEU B C 1
ATOM 8767 O O . LEU B 1 390 ? -2.225 -26.25 -35.562 1 87.88 390 LEU B O 1
ATOM 8771 N N . ALA B 1 391 ? -4.152 -27.172 -34.969 1 87.94 391 ALA B N 1
ATOM 8772 C CA . ALA B 1 391 ? -3.852 -28.516 -35.469 1 87.94 391 ALA B CA 1
ATOM 8773 C C . ALA B 1 391 ? -3.789 -28.531 -36.969 1 87.94 391 ALA B C 1
ATOM 8775 O O . ALA B 1 391 ? -3.453 -29.562 -37.594 1 87.94 391 ALA B O 1
ATOM 8776 N N . GLU B 1 392 ? -4.121 -27.438 -37.562 1 83.38 392 GLU B N 1
ATOM 8777 C CA . GLU B 1 392 ? -3.803 -27.344 -38.969 1 83.38 392 GLU B CA 1
ATOM 8778 C C . GLU B 1 392 ? -2.318 -27.594 -39.219 1 83.38 392 GLU B C 1
ATOM 8780 O O . GLU B 1 392 ? -1.945 -28.125 -40.281 1 83.38 392 GLU B O 1
ATOM 8785 N N . ASN B 1 393 ? -1.589 -27.203 -38.281 1 79.81 393 ASN B N 1
ATOM 8786 C CA . ASN B 1 393 ? -0.208 -27.672 -38.188 1 79.81 393 ASN B CA 1
ATOM 8787 C C . ASN B 1 393 ? -0.116 -29.016 -37.5 1 79.81 393 ASN B C 1
ATOM 8789 O O . ASN B 1 393 ? -0.434 -29.125 -36.312 1 79.81 393 ASN B O 1
ATOM 8793 N N . PRO B 1 394 ? 0.317 -30 -38.188 1 78.56 394 PRO B N 1
ATOM 8794 C CA . PRO B 1 394 ? 0.302 -31.359 -37.656 1 78.56 394 PRO B CA 1
ATOM 8795 C C . PRO B 1 394 ? 1.079 -31.484 -36.344 1 78.56 394 PRO B C 1
ATOM 8797 O O . PRO B 1 394 ? 0.849 -32.406 -35.562 1 78.56 394 PRO B O 1
ATOM 8800 N N . ALA B 1 395 ? 1.902 -30.531 -36.125 1 74.44 395 ALA B N 1
ATOM 8801 C CA . ALA B 1 395 ? 2.699 -30.578 -34.906 1 74.44 395 ALA B CA 1
ATOM 8802 C C . ALA B 1 395 ? 1.814 -30.453 -33.656 1 74.44 395 ALA B C 1
ATOM 8804 O O . ALA B 1 395 ? 2.182 -30.906 -32.594 1 74.44 395 ALA B O 1
ATOM 8805 N N . PHE B 1 396 ? 0.569 -29.922 -33.844 1 82.88 396 PHE B N 1
ATOM 8806 C CA . PHE B 1 396 ? -0.29 -29.656 -32.688 1 82.88 396 PHE B CA 1
ATOM 8807 C C . PHE B 1 396 ? -1.434 -30.672 -32.625 1 82.88 396 PHE B C 1
ATOM 8809 O O . PHE B 1 396 ? -2.309 -30.562 -31.781 1 82.88 396 PHE B O 1
ATOM 8816 N N . ALA B 1 397 ? -1.373 -31.594 -33.531 1 86.81 397 ALA B N 1
ATOM 8817 C CA . ALA B 1 397 ? -2.48 -32.562 -33.625 1 86.81 397 ALA B CA 1
ATOM 8818 C C . ALA B 1 397 ? -2.6 -33.375 -32.375 1 86.81 397 ALA B C 1
ATOM 8820 O O . ALA B 1 397 ? -3.705 -33.719 -31.938 1 86.81 397 ALA B O 1
ATOM 8821 N N . GLY B 1 398 ? -1.514 -33.688 -31.797 1 87.25 398 GLY B N 1
ATOM 8822 C CA . GLY B 1 398 ? -1.528 -34.438 -30.562 1 87.25 398 GLY B CA 1
ATOM 8823 C C . GLY B 1 398 ? -2.197 -33.719 -29.422 1 87.25 398 GLY B C 1
ATOM 8824 O O . GLY B 1 398 ? -2.934 -34.312 -28.641 1 87.25 398 GLY B O 1
ATOM 8825 N N . ASP B 1 399 ? -2.018 -32.438 -29.344 1 87.94 399 ASP B N 1
ATOM 8826 C CA . ASP B 1 399 ? -2.613 -31.641 -28.281 1 87.94 399 ASP B CA 1
ATOM 8827 C C . ASP B 1 399 ? -4.137 -31.609 -28.406 1 87.94 399 ASP B C 1
ATOM 8829 O O . ASP B 1 399 ? -4.848 -31.688 -27.406 1 87.94 399 ASP B O 1
ATOM 8833 N N . ALA B 1 400 ? -4.547 -31.453 -29.609 1 91.88 400 ALA B N 1
ATOM 8834 C CA . ALA B 1 400 ? -5.988 -31.453 -29.844 1 91.88 400 ALA B CA 1
ATOM 8835 C C . ALA B 1 400 ? -6.613 -32.781 -29.438 1 91.88 400 ALA B C 1
ATOM 8837 O O . ALA B 1 400 ? -7.664 -32.812 -28.797 1 91.88 400 ALA B O 1
ATOM 8838 N N . ALA B 1 401 ? -5.914 -33.875 -29.828 1 91.5 401 ALA B N 1
ATOM 8839 C CA . ALA B 1 401 ? -6.414 -35.188 -29.469 1 91.5 401 ALA B CA 1
ATOM 8840 C C . ALA B 1 401 ? -6.5 -35.375 -27.969 1 91.5 401 ALA B C 1
ATOM 8842 O O . ALA B 1 401 ? -7.457 -35.969 -27.453 1 91.5 401 ALA B O 1
ATOM 8843 N N . GLU B 1 402 ? -5.539 -34.906 -27.312 1 89.25 402 GLU B N 1
ATOM 8844 C CA . GLU B 1 402 ? -5.52 -35 -25.859 1 89.25 402 GLU B CA 1
ATOM 8845 C C . GLU B 1 402 ? -6.727 -34.281 -25.25 1 89.25 402 GLU B C 1
ATOM 8847 O O . GLU B 1 402 ? -7.402 -34.812 -24.375 1 89.25 402 GLU B O 1
ATOM 8852 N N . THR B 1 403 ? -6.953 -33.062 -25.688 1 92.81 403 THR B N 1
ATOM 8853 C CA . THR B 1 403 ? -8.07 -32.312 -25.156 1 92.81 403 THR B CA 1
ATOM 8854 C C . THR B 1 403 ? -9.398 -32.969 -25.516 1 92.81 403 THR B C 1
ATOM 8856 O O . THR B 1 403 ? -10.336 -32.969 -24.703 1 92.81 403 THR B O 1
ATOM 8859 N N . LEU B 1 404 ? -9.477 -33.5 -26.75 1 92.31 404 LEU B N 1
ATOM 8860 C CA . LEU B 1 404 ? -10.656 -34.25 -27.156 1 92.31 404 LEU B CA 1
ATOM 8861 C C . LEU B 1 404 ? -10.93 -35.375 -26.172 1 92.31 404 LEU B C 1
ATOM 8863 O O . LEU B 1 404 ? -12.062 -35.562 -25.734 1 92.31 404 LEU B O 1
ATOM 8867 N N . ASN B 1 405 ? -9.93 -36.062 -25.891 1 90.5 405 ASN B N 1
ATOM 8868 C CA . ASN B 1 405 ? -10.055 -37.188 -24.953 1 90.5 405 ASN B CA 1
ATOM 8869 C C . ASN B 1 405 ? -10.523 -36.719 -23.578 1 90.5 405 ASN B C 1
ATOM 8871 O O . ASN B 1 405 ? -11.398 -37.344 -22.969 1 90.5 405 ASN B O 1
ATOM 8875 N N . ASN B 1 406 ? -9.938 -35.719 -23.109 1 90 406 ASN B N 1
ATOM 8876 C CA . ASN B 1 406 ? -10.273 -35.188 -21.781 1 90 406 ASN B CA 1
ATOM 8877 C C . ASN B 1 406 ? -11.734 -34.75 -21.719 1 90 406 ASN B C 1
ATOM 8879 O O . ASN B 1 406 ? -12.43 -35.031 -20.75 1 90 406 ASN B O 1
ATOM 8883 N N . LEU B 1 407 ? -12.117 -34.062 -22.75 1 92.88 407 LEU B N 1
ATOM 8884 C CA . LEU B 1 407 ? -13.508 -33.594 -22.812 1 92.88 407 LEU B CA 1
ATOM 8885 C C . LEU B 1 407 ? -14.461 -34.781 -22.859 1 92.88 407 LEU B C 1
ATOM 8887 O O . LEU B 1 407 ? -15.469 -34.812 -22.156 1 92.88 407 LEU B O 1
ATOM 8891 N N . ALA B 1 408 ? -14.141 -35.781 -23.688 1 92 408 ALA B N 1
ATOM 8892 C CA . ALA B 1 408 ? -14.969 -37 -23.812 1 92 408 ALA B CA 1
ATOM 8893 C C . ALA B 1 408 ? -15.094 -37.688 -22.469 1 92 408 ALA B C 1
ATOM 8895 O O . ALA B 1 408 ? -16.188 -38.094 -22.062 1 92 408 ALA B O 1
ATOM 8896 N N . ALA B 1 409 ? -13.992 -37.781 -21.812 1 86.31 409 ALA B N 1
ATOM 8897 C CA . ALA B 1 409 ? -13.969 -38.469 -20.531 1 86.31 409 ALA B CA 1
ATOM 8898 C C . ALA B 1 409 ? -14.836 -37.719 -19.5 1 86.31 409 ALA B C 1
ATOM 8900 O O . ALA B 1 409 ? -15.516 -38.344 -18.688 1 86.31 409 ALA B O 1
ATOM 8901 N N . LEU B 1 410 ? -14.797 -36.469 -19.562 1 87.38 410 LEU B N 1
ATOM 8902 C CA . LEU B 1 410 ? -15.617 -35.688 -18.656 1 87.38 410 LEU B CA 1
ATOM 8903 C C . LEU B 1 410 ? -17.094 -35.875 -18.953 1 87.38 410 LEU B C 1
ATOM 8905 O O . LEU B 1 410 ? -17.891 -36.094 -18.047 1 87.38 410 LEU B O 1
ATOM 8909 N N . LEU B 1 411 ? -17.422 -35.781 -20.234 1 89.19 411 LEU B N 1
ATOM 8910 C CA . LEU B 1 411 ? -18.828 -35.844 -20.641 1 89.19 411 LEU B CA 1
ATOM 8911 C C . LEU B 1 411 ? -19.375 -37.281 -20.453 1 89.19 411 LEU B C 1
ATOM 8913 O O . LEU B 1 411 ? -20.594 -37.469 -20.391 1 89.19 411 LEU B O 1
ATOM 8917 N N . ALA B 1 412 ? -18.562 -38.219 -20.391 1 84.75 412 ALA B N 1
ATOM 8918 C CA . ALA B 1 412 ? -18.969 -39.594 -20.188 1 84.75 412 ALA B CA 1
ATOM 8919 C C . ALA B 1 412 ? -19.672 -39.781 -18.859 1 84.75 412 ALA B C 1
ATOM 8921 O O . ALA B 1 412 ? -20.391 -40.75 -18.656 1 84.75 412 ALA B O 1
ATOM 8922 N N . LYS B 1 413 ? -19.469 -38.875 -18.031 1 74.06 413 LYS B N 1
ATOM 8923 C CA . LYS B 1 413 ? -20.094 -38.938 -16.703 1 74.06 413 LYS B CA 1
ATOM 8924 C C . LYS B 1 413 ? -21.547 -38.531 -16.766 1 74.06 413 LYS B C 1
ATOM 8926 O O . LYS B 1 413 ? -22.312 -38.781 -15.82 1 74.06 413 LYS B O 1
ATOM 8931 N N . ASP B 1 414 ? -21.938 -37.938 -17.859 1 77.12 414 ASP B N 1
ATOM 8932 C CA . ASP B 1 414 ? -23.312 -37.5 -18.062 1 77.12 414 ASP B CA 1
ATOM 8933 C C . ASP B 1 414 ? -24.031 -38.438 -19.031 1 77.12 414 ASP B C 1
ATOM 8935 O O . ASP B 1 414 ? -23.844 -38.375 -20.25 1 77.12 414 ASP B O 1
ATOM 8939 N N . PRO B 1 415 ? -24.938 -39.219 -18.531 1 72.38 415 PRO B N 1
ATOM 8940 C CA . PRO B 1 415 ? -25.609 -40.188 -19.391 1 72.38 415 PRO B CA 1
ATOM 8941 C C . PRO B 1 415 ? -26.516 -39.562 -20.438 1 72.38 415 PRO B C 1
ATOM 8943 O O . PRO B 1 415 ? -26.859 -40.188 -21.438 1 72.38 415 PRO B O 1
ATOM 8946 N N . LYS B 1 416 ? -26.891 -38.312 -20.266 1 78.38 416 LYS B N 1
ATOM 8947 C CA . LYS B 1 416 ? -27.781 -37.625 -21.203 1 78.38 416 LYS B CA 1
ATOM 8948 C C . LYS B 1 416 ? -27.031 -37.219 -22.469 1 78.38 416 LYS B C 1
ATOM 8950 O O . LYS B 1 416 ? -27.656 -36.906 -23.5 1 78.38 416 LYS B O 1
ATOM 8955 N N . ARG B 1 417 ? -25.781 -37.281 -22.469 1 88.62 417 ARG B N 1
ATOM 8956 C CA . ARG B 1 417 ? -24.984 -36.781 -23.578 1 88.62 417 ARG B CA 1
ATOM 8957 C C . ARG B 1 417 ? -24.203 -37.906 -24.25 1 88.62 417 ARG B C 1
ATOM 8959 O O . ARG B 1 417 ? -23.047 -37.719 -24.656 1 88.62 417 ARG B O 1
ATOM 8966 N N . ARG B 1 418 ? -24.719 -39.031 -24.391 1 86.12 418 ARG B N 1
ATOM 8967 C CA . ARG B 1 418 ? -24.047 -40.25 -24.828 1 86.12 418 ARG B CA 1
ATOM 8968 C C . ARG B 1 418 ? -23.609 -40.125 -26.281 1 86.12 418 ARG B C 1
ATOM 8970 O O . ARG B 1 418 ? -22.5 -40.531 -26.641 1 86.12 418 ARG B O 1
ATOM 8977 N N . ARG B 1 419 ? -24.422 -39.594 -27.078 1 89.31 419 ARG B N 1
ATOM 8978 C CA . ARG B 1 419 ? -24.094 -39.469 -28.484 1 89.31 419 ARG B CA 1
ATOM 8979 C C . ARG B 1 419 ? -22.906 -38.562 -28.703 1 89.31 419 ARG B C 1
ATOM 8981 O O . ARG B 1 419 ? -21.984 -38.906 -29.453 1 89.31 419 ARG B O 1
ATOM 8988 N N . GLU B 1 420 ? -22.984 -37.5 -28.062 1 92.88 420 GLU B N 1
ATOM 8989 C CA . GLU B 1 420 ? -21.891 -36.562 -28.156 1 92.88 420 GLU B CA 1
ATOM 8990 C C . GLU B 1 420 ? -20.578 -37.156 -27.641 1 92.88 420 GLU B C 1
ATOM 8992 O O . GLU B 1 420 ? -19.531 -37.031 -28.266 1 92.88 420 GLU B O 1
ATOM 8997 N N . THR B 1 421 ? -20.625 -37.75 -26.547 1 91.94 421 THR B N 1
ATOM 8998 C CA . THR B 1 421 ? -19.484 -38.375 -25.906 1 91.94 421 THR B CA 1
ATOM 8999 C C . THR B 1 421 ? -18.844 -39.406 -26.828 1 91.94 421 THR B C 1
ATOM 9001 O O . THR B 1 421 ? -17.625 -39.406 -27.016 1 91.94 421 THR B O 1
ATOM 9004 N N . GLU B 1 422 ? -19.656 -40.188 -27.391 1 91.12 422 GLU B N 1
ATOM 9005 C CA . GLU B 1 422 ? -19.172 -41.219 -28.281 1 91.12 422 GLU B CA 1
ATOM 9006 C C . GLU B 1 422 ? -18.484 -40.625 -29.516 1 91.12 422 GLU B C 1
ATOM 9008 O O . GLU B 1 422 ? -17.438 -41.125 -29.953 1 91.12 422 GLU B O 1
ATOM 9013 N N . ALA B 1 423 ? -19.141 -39.656 -29.984 1 93.06 423 ALA B N 1
ATOM 9014 C CA . ALA B 1 423 ? -18.547 -38.969 -31.141 1 93.06 423 ALA B CA 1
ATOM 9015 C C . ALA B 1 423 ? -17.172 -38.438 -30.812 1 93.06 423 ALA B C 1
ATOM 9017 O O . ALA B 1 423 ? -16.25 -38.531 -31.625 1 93.06 423 ALA B O 1
ATOM 9018 N N . LEU B 1 424 ? -17.016 -37.875 -29.688 1 93.75 424 LEU B N 1
ATOM 9019 C CA . LEU B 1 424 ? -15.742 -37.312 -29.25 1 93.75 424 LEU B CA 1
ATOM 9020 C C . LEU B 1 424 ? -14.695 -38.406 -29.078 1 93.75 424 LEU B C 1
ATOM 9022 O O . LEU B 1 424 ? -13.555 -38.25 -29.516 1 93.75 424 LEU B O 1
ATOM 9026 N N . PHE B 1 425 ? -15.031 -39.5 -28.484 1 92.62 425 PHE B N 1
ATOM 9027 C CA . PHE B 1 425 ? -14.109 -40.625 -28.328 1 92.62 425 PHE B CA 1
ATOM 9028 C C . PHE B 1 425 ? -13.68 -41.156 -29.688 1 92.62 425 PHE B C 1
ATOM 9030 O O . PHE B 1 425 ? -12.5 -41.438 -29.906 1 92.62 425 PHE B O 1
ATOM 9037 N N . ARG B 1 426 ? -14.586 -41.312 -30.531 1 93.38 426 ARG B N 1
ATOM 9038 C CA . ARG B 1 426 ? -14.273 -41.844 -31.859 1 93.38 426 ARG B CA 1
ATOM 9039 C C . ARG B 1 426 ? -13.367 -40.906 -32.625 1 93.38 426 ARG B C 1
ATOM 9041 O O . ARG B 1 426 ? -12.461 -41.344 -33.344 1 93.38 426 ARG B O 1
ATOM 9048 N N . GLU B 1 427 ? -13.719 -39.625 -32.469 1 93.81 427 GLU B N 1
ATOM 9049 C CA . GLU B 1 427 ? -12.828 -38.656 -33.094 1 93.81 427 GLU B CA 1
ATOM 9050 C C . GLU B 1 427 ? -11.414 -38.75 -32.5 1 93.81 427 GLU B C 1
ATOM 9052 O O . GLU B 1 427 ? -10.43 -38.656 -33.25 1 93.81 427 GLU B O 1
ATOM 9057 N N . THR B 1 428 ? -11.297 -38.906 -31.25 1 93.56 428 THR B N 1
ATOM 9058 C CA . THR B 1 428 ? -10.016 -39.062 -30.578 1 93.56 428 THR B CA 1
ATOM 9059 C C . THR B 1 428 ? -9.273 -40.281 -31.078 1 93.56 428 THR B C 1
ATOM 9061 O O . THR B 1 428 ? -8.078 -40.219 -31.375 1 93.56 428 THR B O 1
ATOM 9064 N N . VAL B 1 429 ? -9.961 -41.406 -31.203 1 92.5 429 VAL B N 1
ATOM 9065 C CA . VAL B 1 429 ? -9.375 -42.625 -31.688 1 92.5 429 VAL B CA 1
ATOM 9066 C C . VAL B 1 429 ? -8.844 -42.438 -33.125 1 92.5 429 VAL B C 1
ATOM 9068 O O . VAL B 1 429 ? -7.703 -42.812 -33.406 1 92.5 429 VAL B O 1
ATOM 9071 N N . ALA B 1 430 ? -9.68 -41.844 -33.906 1 92.44 430 ALA B N 1
ATOM 9072 C CA . ALA B 1 430 ? -9.273 -41.594 -35.281 1 92.44 430 ALA B CA 1
ATOM 9073 C C . ALA B 1 430 ? -8.008 -40.75 -35.344 1 92.44 430 ALA B C 1
ATOM 9075 O O . ALA B 1 430 ? -7.105 -41 -36.125 1 92.44 430 ALA B O 1
ATOM 9076 N N . ALA B 1 431 ? -7.988 -39.719 -34.531 1 92.62 431 ALA B N 1
ATOM 9077 C CA . ALA B 1 431 ? -6.824 -38.844 -34.5 1 92.62 431 ALA B CA 1
ATOM 9078 C C . ALA B 1 431 ? -5.574 -39.625 -34.062 1 92.62 431 ALA B C 1
ATOM 9080 O O . ALA B 1 431 ? -4.523 -39.5 -34.719 1 92.62 431 ALA B O 1
ATOM 9081 N N . TYR B 1 432 ? -5.691 -40.406 -33.062 1 90.69 432 TYR B N 1
ATOM 9082 C CA . TYR B 1 432 ? -4.527 -41.125 -32.531 1 90.69 432 TYR B CA 1
ATOM 9083 C C . TYR B 1 432 ? -4.117 -42.25 -33.469 1 90.69 432 TYR B C 1
ATOM 9085 O O . TYR B 1 432 ? -2.947 -42.625 -33.531 1 90.69 432 TYR B O 1
ATOM 9093 N N . VAL B 1 433 ? -5.039 -42.781 -34.219 1 90.75 433 VAL B N 1
ATOM 9094 C CA . VAL B 1 433 ? -4.68 -43.781 -35.25 1 90.75 433 VAL B CA 1
ATOM 9095 C C . VAL B 1 433 ? -3.77 -43.125 -36.281 1 90.75 433 VAL B C 1
ATOM 9097 O O . VAL B 1 433 ? -2.717 -43.656 -36.625 1 90.75 433 VAL B O 1
ATOM 9100 N N . ARG B 1 434 ? -4.176 -41.938 -36.688 1 90.44 434 ARG B N 1
ATOM 9101 C CA . ARG B 1 434 ? -3.379 -41.219 -37.656 1 90.44 434 ARG B CA 1
ATOM 9102 C C . ARG B 1 434 ? -2.014 -40.844 -37.094 1 90.44 434 ARG B C 1
ATOM 9104 O O . ARG B 1 434 ? -0.992 -41 -37.781 1 90.44 434 ARG B O 1
ATOM 9111 N N . LEU B 1 435 ? -2.061 -40.375 -35.938 1 88.44 435 LEU B N 1
ATOM 9112 C CA . LEU B 1 435 ? -0.82 -39.938 -35.312 1 88.44 435 LEU B CA 1
ATOM 9113 C C . LEU B 1 435 ? 0.103 -41.125 -35.031 1 88.44 435 LEU B C 1
ATOM 9115 O O . LEU B 1 435 ? 1.325 -41 -35.125 1 88.44 435 LEU B O 1
ATOM 9119 N N . SER B 1 436 ? -0.477 -42.312 -34.656 1 85.88 436 SER B N 1
ATOM 9120 C CA . SER B 1 436 ? 0.297 -43.531 -34.375 1 85.88 436 SER B CA 1
ATOM 9121 C C . SER B 1 436 ? 1.019 -44.031 -35.594 1 85.88 436 SER B C 1
ATOM 9123 O O . SER B 1 436 ? 2.053 -44.688 -35.5 1 85.88 436 SER B O 1
ATOM 9125 N N . GLU B 1 437 ? 0.483 -43.688 -36.75 1 85.31 437 GLU B N 1
ATOM 9126 C CA . GLU B 1 437 ? 1.132 -44.094 -38 1 85.31 437 GLU B CA 1
ATOM 9127 C C . GLU B 1 437 ? 2.439 -43.344 -38.188 1 85.31 437 GLU B C 1
ATOM 9129 O O . GLU B 1 437 ? 3.408 -43.875 -38.719 1 85.31 437 GLU B O 1
ATOM 9134 N N . LYS B 1 438 ? 2.373 -42.125 -37.75 1 78.25 438 LYS B N 1
ATOM 9135 C CA . LYS B 1 438 ? 3.539 -41.281 -37.938 1 78.25 438 LYS B CA 1
ATOM 9136 C C . LYS B 1 438 ? 4.535 -41.438 -36.812 1 78.25 438 LYS B C 1
ATOM 9138 O O . LYS B 1 438 ? 5.746 -41.5 -37.031 1 78.25 438 LYS B O 1
ATOM 9143 N N . ARG B 1 439 ? 4.043 -41.469 -35.625 1 79.12 439 ARG B N 1
ATOM 9144 C CA . ARG B 1 439 ? 4.883 -41.562 -34.438 1 79.12 439 ARG B CA 1
ATOM 9145 C C . ARG B 1 439 ? 4.352 -42.625 -33.5 1 79.12 439 ARG B C 1
ATOM 9147 O O . ARG B 1 439 ? 3.826 -42.312 -32.438 1 79.12 439 ARG B O 1
ATOM 9154 N N . PRO B 1 440 ? 4.504 -43.875 -33.812 1 74.75 440 PRO B N 1
ATOM 9155 C CA . PRO B 1 440 ? 3.906 -44.969 -33.031 1 74.75 440 PRO B CA 1
ATOM 9156 C C . PRO B 1 440 ? 4.406 -45 -31.594 1 74.75 440 PRO B C 1
ATOM 9158 O O . PRO B 1 440 ? 3.637 -45.312 -30.672 1 74.75 440 PRO B O 1
ATOM 9161 N N . GLU B 1 441 ? 5.578 -44.688 -31.422 1 62.81 441 GLU B N 1
ATOM 9162 C CA . GLU B 1 441 ? 6.16 -44.781 -30.094 1 62.81 441 GLU B CA 1
ATOM 9163 C C . GLU B 1 441 ? 5.445 -43.875 -29.109 1 62.81 441 GLU B C 1
ATOM 9165 O O . GLU B 1 441 ? 5.344 -44.156 -27.922 1 62.81 441 GLU B O 1
ATOM 9170 N N . TYR B 1 442 ? 4.887 -42.844 -29.719 1 68.31 442 TYR B N 1
ATOM 9171 C CA . TYR B 1 442 ? 4.309 -41.844 -28.844 1 68.31 442 TYR B CA 1
ATOM 9172 C C . TYR B 1 442 ? 2.803 -42.031 -28.719 1 68.31 442 TYR B C 1
ATOM 9174 O O . TYR B 1 442 ? 2.232 -41.812 -27.641 1 68.31 442 TYR B O 1
ATOM 9182 N N . PHE B 1 443 ? 2.234 -42.469 -29.781 1 80.88 443 PHE B N 1
ATOM 9183 C CA . PHE B 1 443 ? 0.784 -42.312 -29.781 1 80.88 443 PHE B CA 1
ATOM 9184 C C . PHE B 1 443 ? 0.097 -43.688 -29.672 1 80.88 443 PHE B C 1
ATOM 9186 O O . PHE B 1 443 ? -1.101 -43.75 -29.391 1 80.88 443 PHE B O 1
ATOM 9193 N N . VAL B 1 444 ? 0.838 -44.75 -29.766 1 79.31 444 VAL B N 1
ATOM 9194 C CA . VAL B 1 444 ? 0.222 -46.062 -29.609 1 79.31 444 VAL B CA 1
ATOM 9195 C C . VAL B 1 444 ? -0.289 -46.219 -28.172 1 79.31 444 VAL B C 1
ATOM 9197 O O . VAL B 1 444 ? -1.415 -46.688 -27.969 1 79.31 444 VAL B O 1
ATOM 9200 N N . PRO B 1 445 ? 0.467 -45.781 -27.156 1 76.25 445 PRO B N 1
ATOM 9201 C CA . PRO B 1 445 ? -0.071 -45.875 -25.797 1 76.25 445 PRO B CA 1
ATOM 9202 C C . PRO B 1 445 ? -1.317 -45.031 -25.594 1 76.25 445 PRO B C 1
ATOM 9204 O O . PRO B 1 445 ? -2.254 -45.438 -24.906 1 76.25 445 PRO B O 1
ATOM 9207 N N . ARG B 1 446 ? -1.322 -43.906 -26.172 1 81.88 446 ARG B N 1
ATOM 9208 C CA . ARG B 1 446 ? -2.473 -43.031 -26.047 1 81.88 446 ARG B CA 1
ATOM 9209 C C . ARG B 1 446 ? -3.691 -43.594 -26.766 1 81.88 446 ARG B C 1
ATOM 9211 O O . ARG B 1 446 ? -4.812 -43.5 -26.266 1 81.88 446 ARG B O 1
ATOM 9218 N N . LEU B 1 447 ? -3.383 -44.188 -27.891 1 86.25 447 LEU B N 1
ATOM 9219 C CA . LEU B 1 447 ? -4.457 -44.812 -28.641 1 86.25 447 LEU B CA 1
ATOM 9220 C C . LEU B 1 447 ? -5.066 -45.969 -27.828 1 86.25 447 LEU B C 1
ATOM 9222 O O . LEU B 1 447 ? -6.293 -46.094 -27.75 1 86.25 447 LEU B O 1
ATOM 9226 N N . ALA B 1 448 ? -4.211 -46.719 -27.234 1 82.31 448 ALA B N 1
ATOM 9227 C CA . ALA B 1 448 ? -4.695 -47.844 -26.406 1 82.31 448 ALA B CA 1
ATOM 9228 C C . ALA B 1 448 ? -5.547 -47.312 -25.25 1 82.31 448 ALA B C 1
ATOM 9230 O O . ALA B 1 448 ? -6.586 -47.906 -24.938 1 82.31 448 ALA B O 1
ATOM 9231 N N . ALA B 1 449 ? -5.168 -46.281 -24.672 1 81.62 449 ALA B N 1
ATOM 9232 C CA . ALA B 1 449 ? -5.887 -45.719 -23.547 1 81.62 449 ALA B CA 1
ATOM 9233 C C . ALA B 1 449 ? -7.27 -45.219 -23.969 1 81.62 449 ALA B C 1
ATOM 9235 O O . ALA B 1 449 ? -8.258 -45.469 -23.281 1 81.62 449 ALA B O 1
ATOM 9236 N N . VAL B 1 450 ? -7.273 -44.531 -25.078 1 89 450 VAL B N 1
ATOM 9237 C CA . VAL B 1 450 ? -8.555 -44 -25.5 1 89 450 VAL B CA 1
ATOM 9238 C C . VAL B 1 450 ? -9.484 -45.125 -25.938 1 89 450 VAL B C 1
ATOM 9240 O O . VAL B 1 450 ? -10.695 -45.062 -25.734 1 89 450 VAL B O 1
ATOM 9243 N N . ARG B 1 451 ? -8.945 -46.125 -26.547 1 88.5 451 ARG B N 1
ATOM 9244 C CA . ARG B 1 451 ? -9.75 -47.312 -26.891 1 88.5 451 ARG B CA 1
ATOM 9245 C C . ARG B 1 451 ? -10.344 -47.938 -25.625 1 88.5 451 ARG B C 1
ATOM 9247 O O . ARG B 1 451 ? -11.508 -48.344 -25.625 1 88.5 451 ARG B O 1
ATOM 9254 N N . ASN B 1 452 ? -9.594 -47.969 -24.672 1 83.06 452 ASN B N 1
ATOM 9255 C CA . ASN B 1 452 ? -10.094 -48.469 -23.391 1 83.06 452 ASN B CA 1
ATOM 9256 C C . ASN B 1 452 ? -11.227 -47.594 -22.859 1 83.06 452 ASN B C 1
ATOM 9258 O O . ASN B 1 452 ? -12.25 -48.125 -22.406 1 83.06 452 ASN B O 1
ATOM 9262 N N . ASN B 1 453 ? -11.062 -46.344 -22.875 1 83.12 453 ASN B N 1
ATOM 9263 C CA . ASN B 1 453 ? -12.094 -45.438 -22.391 1 83.12 453 ASN B CA 1
ATOM 9264 C C . ASN B 1 453 ? -13.391 -45.594 -23.188 1 83.12 453 ASN B C 1
ATOM 9266 O O . ASN B 1 453 ? -14.477 -45.594 -22.609 1 83.12 453 ASN B O 1
ATOM 9270 N N . LEU B 1 454 ? -13.188 -45.625 -24.469 1 87.56 454 LEU B N 1
ATOM 9271 C CA . LEU B 1 454 ? -14.352 -45.812 -25.344 1 87.56 454 LEU B CA 1
ATOM 9272 C C . LEU B 1 454 ? -15.039 -47.125 -25.047 1 87.56 454 LEU B C 1
ATOM 9274 O O . LEU B 1 454 ? -16.266 -47.219 -25.047 1 87.56 454 LEU B O 1
ATOM 9278 N N . ALA B 1 455 ? -14.266 -48.125 -24.766 1 85.62 455 ALA B N 1
ATOM 9279 C CA . ALA B 1 455 ? -14.812 -49.438 -24.422 1 85.62 455 ALA B CA 1
ATOM 9280 C C . ALA B 1 455 ? -15.617 -49.406 -23.125 1 85.62 455 ALA B C 1
ATOM 9282 O O . ALA B 1 455 ? -16.719 -49.938 -23.047 1 85.62 455 ALA B O 1
ATOM 9283 N N . VAL B 1 456 ? -15.141 -48.75 -22.172 1 78.56 456 VAL B N 1
ATOM 9284 C CA . VAL B 1 456 ? -15.805 -48.594 -20.891 1 78.56 456 VAL B CA 1
ATOM 9285 C C . VAL B 1 456 ? -17.125 -47.844 -21.078 1 78.56 456 VAL B C 1
ATOM 9287 O O . VAL B 1 456 ? -18.141 -48.188 -20.469 1 78.56 456 VAL B O 1
ATOM 9290 N N . PHE B 1 457 ? -17.016 -46.906 -21.906 1 82.62 457 PHE B N 1
ATOM 9291 C CA . PHE B 1 457 ? -18.219 -46.156 -22.188 1 82.62 457 PHE B CA 1
ATOM 9292 C C . PHE B 1 457 ? -19.25 -47 -22.922 1 82.62 457 PHE B C 1
ATOM 9294 O O . PHE B 1 457 ? -20.438 -46.969 -22.594 1 82.62 457 PHE B O 1
ATOM 9301 N N . THR B 1 458 ? -18.828 -47.781 -23.844 1 84.69 458 THR B N 1
ATOM 9302 C CA . THR B 1 458 ? -19.688 -48.531 -24.719 1 84.69 458 THR B CA 1
ATOM 9303 C C . THR B 1 458 ? -20.312 -49.719 -23.969 1 84.69 458 THR B C 1
ATOM 9305 O O . THR B 1 458 ? -21.469 -50.094 -24.234 1 84.69 458 THR B O 1
ATOM 9308 N N . VAL B 1 459 ? -19.688 -50.25 -23 1 78.88 459 VAL B N 1
ATOM 9309 C CA . VAL B 1 459 ? -20.125 -51.438 -22.312 1 78.88 459 VAL B CA 1
ATOM 9310 C C . VAL B 1 459 ? -21.312 -51.125 -21.422 1 78.88 459 VAL B C 1
ATOM 9312 O O . VAL B 1 459 ? -22.062 -52.031 -21.016 1 78.88 459 VAL B O 1
ATOM 9315 N N . GLN B 1 460 ? -21.516 -49.906 -21.188 1 72.44 460 GLN B N 1
ATOM 9316 C CA . GLN B 1 460 ? -22.641 -49.469 -20.359 1 72.44 460 GLN B CA 1
ATOM 9317 C C . GLN B 1 460 ? -23.969 -49.75 -21.078 1 72.44 460 GLN B C 1
ATOM 9319 O O . GLN B 1 460 ? -25.031 -49.781 -20.438 1 72.44 460 GLN B O 1
ATOM 9324 N N . GLN B 1 461 ? -23.891 -49.906 -22.375 1 75.31 461 GLN B N 1
ATOM 9325 C CA . GLN B 1 461 ? -25.062 -50.312 -23.156 1 75.31 461 GLN B CA 1
ATOM 9326 C C . GLN B 1 461 ? -25.094 -51.812 -23.375 1 75.31 461 GLN B C 1
ATOM 9328 O O . GLN B 1 461 ? -24.25 -52.375 -24.078 1 75.31 461 GLN B O 1
ATOM 9333 N N . PRO B 1 462 ? -26.062 -52.469 -22.734 1 69.44 462 PRO B N 1
ATOM 9334 C CA . PRO B 1 462 ? -26.094 -53.938 -22.766 1 69.44 462 PRO B CA 1
ATOM 9335 C C . PRO B 1 462 ? -26.109 -54.5 -24.172 1 69.44 462 PRO B C 1
ATOM 9337 O O . PRO B 1 462 ? -25.562 -55.594 -24.422 1 69.44 462 PRO B O 1
ATOM 9340 N N . ASN B 1 463 ? -26.719 -53.781 -25.109 1 75.12 463 ASN B N 1
ATOM 9341 C CA . ASN B 1 463 ? -26.844 -54.312 -26.469 1 75.12 463 ASN B CA 1
ATOM 9342 C C . ASN B 1 463 ? -25.547 -54.094 -27.25 1 75.12 463 ASN B C 1
ATOM 9344 O O . ASN B 1 463 ? -25.438 -54.531 -28.406 1 75.12 463 ASN B O 1
ATOM 9348 N N . ARG B 1 464 ? -24.562 -53.5 -26.656 1 84.06 464 ARG B N 1
ATOM 9349 C CA . ARG B 1 464 ? -23.328 -53.188 -27.391 1 84.06 464 ARG B CA 1
ATOM 9350 C C . ARG B 1 464 ? -22.125 -53.875 -26.734 1 84.06 464 ARG B C 1
ATOM 9352 O O . ARG B 1 464 ? -21 -53.375 -26.875 1 84.06 464 ARG B O 1
ATOM 9359 N N . ARG B 1 465 ? -22.344 -54.875 -26.109 1 81 465 ARG B N 1
ATOM 9360 C CA . ARG B 1 465 ? -21.312 -55.562 -25.359 1 81 465 ARG B CA 1
ATOM 9361 C C . ARG B 1 465 ? -20.25 -56.156 -26.297 1 81 465 ARG B C 1
ATOM 9363 O O . ARG B 1 465 ? -19.062 -56.125 -25.984 1 81 465 ARG B O 1
ATOM 9370 N N . ALA B 1 466 ? -20.688 -56.625 -27.375 1 84.31 466 ALA B N 1
ATOM 9371 C CA . ALA B 1 466 ? -19.75 -57.219 -28.328 1 84.31 466 ALA B CA 1
ATOM 9372 C C . ALA B 1 466 ? -18.781 -56.156 -28.875 1 84.31 466 ALA B C 1
ATOM 9374 O O . ALA B 1 466 ? -17.594 -56.438 -29.016 1 84.31 466 ALA B O 1
ATOM 9375 N N . GLU B 1 467 ? -19.359 -55.062 -29.109 1 89.06 467 GLU B N 1
ATOM 9376 C CA . GLU B 1 467 ? -18.516 -53.969 -29.578 1 89.06 467 GLU B CA 1
ATOM 9377 C C . GLU B 1 467 ? -17.516 -53.562 -28.516 1 89.06 467 GLU B C 1
ATOM 9379 O O . GLU B 1 467 ? -16.344 -53.344 -28.812 1 89.06 467 GLU B O 1
ATOM 9384 N N . ALA B 1 468 ? -17.953 -53.375 -27.344 1 87.69 468 ALA B N 1
ATOM 9385 C CA . ALA B 1 468 ? -17.094 -53.031 -26.219 1 87.69 468 ALA B CA 1
ATOM 9386 C C . ALA B 1 468 ? -15.953 -54.031 -26.047 1 87.69 468 ALA B C 1
ATOM 9388 O O . ALA B 1 468 ? -14.805 -53.656 -25.812 1 87.69 468 ALA B O 1
ATOM 9389 N N . GLU B 1 469 ? -16.312 -55.25 -26.219 1 86.31 469 GLU B N 1
ATOM 9390 C CA . GLU B 1 469 ? -15.312 -56.281 -26.078 1 86.31 469 GLU B CA 1
ATOM 9391 C C . GLU B 1 469 ? -14.234 -56.188 -27.156 1 86.31 469 GLU B C 1
ATOM 9393 O O . GLU B 1 469 ? -13.047 -56.344 -26.859 1 86.31 469 GLU B O 1
ATOM 9398 N N . THR B 1 470 ? -14.711 -55.906 -28.312 1 89.75 470 THR B N 1
ATOM 9399 C CA . THR B 1 470 ? -13.758 -55.719 -29.406 1 89.75 470 THR B CA 1
ATOM 9400 C C . THR B 1 470 ? -12.797 -54.562 -29.094 1 89.75 470 THR B C 1
ATOM 9402 O O . THR B 1 470 ? -11.594 -54.688 -29.297 1 89.75 470 THR B O 1
ATOM 9405 N N . LEU B 1 471 ? -13.328 -53.531 -28.578 1 89.56 471 LEU B N 1
ATOM 9406 C CA . LEU B 1 471 ? -12.531 -52.344 -28.219 1 89.56 471 LEU B CA 1
ATOM 9407 C C . LEU B 1 471 ? -11.562 -52.688 -27.078 1 89.56 471 LEU B C 1
ATOM 9409 O O . LEU B 1 471 ? -10.406 -52.281 -27.109 1 89.56 471 LEU B O 1
ATOM 9413 N N . PHE B 1 472 ? -11.969 -53.406 -26.125 1 87.62 472 PHE B N 1
ATOM 9414 C CA . PHE B 1 472 ? -11.109 -53.844 -25.031 1 87.62 472 PHE B CA 1
ATOM 9415 C C . PHE B 1 472 ? -9.953 -54.688 -25.547 1 87.62 472 PHE B C 1
ATOM 9417 O O . PHE B 1 472 ? -8.805 -54.5 -25.141 1 87.62 472 PHE B O 1
ATOM 9424 N N . ARG B 1 473 ? -10.305 -55.531 -26.438 1 88.69 473 ARG B N 1
ATOM 9425 C CA . ARG B 1 473 ? -9.273 -56.406 -26.984 1 88.69 473 ARG B CA 1
ATOM 9426 C C . ARG B 1 473 ? -8.234 -55.594 -27.766 1 88.69 473 ARG B C 1
ATOM 9428 O O . ARG B 1 473 ? -7.039 -55.875 -27.672 1 88.69 473 ARG B O 1
ATOM 9435 N N . GLN B 1 474 ? -8.758 -54.688 -28.484 1 88.94 474 GLN B N 1
ATOM 9436 C CA . GLN B 1 474 ? -7.836 -53.812 -29.219 1 88.94 474 GLN B CA 1
ATOM 9437 C C . GLN B 1 474 ? -6.93 -53.031 -28.266 1 88.94 474 GLN B C 1
ATOM 9439 O O . GLN B 1 474 ? -5.727 -52.906 -28.5 1 88.94 474 GLN B O 1
ATOM 9444 N N . ALA B 1 475 ? -7.523 -52.469 -27.25 1 87.31 475 ALA B N 1
ATOM 9445 C CA . ALA B 1 475 ? -6.75 -51.75 -26.234 1 87.31 475 ALA B CA 1
ATOM 9446 C C . ALA B 1 475 ? -5.738 -52.688 -25.562 1 87.31 475 ALA B C 1
ATOM 9448 O O . ALA B 1 475 ? -4.582 -52.312 -25.359 1 87.31 475 ALA B O 1
ATOM 9449 N N . LEU B 1 476 ? -6.254 -53.812 -25.25 1 86.44 476 LEU B N 1
ATOM 9450 C CA . LEU B 1 476 ? -5.426 -54.812 -24.562 1 86.44 476 LEU B CA 1
ATOM 9451 C C . LEU B 1 476 ? -4.23 -55.219 -25.422 1 86.44 476 LEU B C 1
ATOM 9453 O O . LEU B 1 476 ? -3.109 -55.312 -24.922 1 86.44 476 LEU B O 1
ATOM 9457 N N . ASP B 1 477 ? -4.508 -55.469 -26.688 1 83.88 477 ASP B N 1
ATOM 9458 C CA . ASP B 1 477 ? -3.424 -55.812 -27.594 1 83.88 477 ASP B CA 1
ATOM 9459 C C . ASP B 1 477 ? -2.363 -54.719 -27.625 1 83.88 477 ASP B C 1
ATOM 9461 O O . ASP B 1 477 ? -1.164 -55 -27.609 1 83.88 477 ASP B O 1
ATOM 9465 N N . GLY B 1 478 ? -2.885 -53.531 -27.641 1 78.56 478 GLY B N 1
ATOM 9466 C CA . GLY B 1 478 ? -1.957 -52.406 -27.594 1 78.56 478 GLY B CA 1
ATOM 9467 C C . GLY B 1 478 ? -1.106 -52.375 -26.328 1 78.56 478 GLY B C 1
ATOM 9468 O O . GLY B 1 478 ? 0.118 -52.25 -26.406 1 78.56 478 GLY B O 1
ATOM 9469 N N . TYR B 1 479 ? -1.811 -52.594 -25.172 1 80.94 479 TYR B N 1
ATOM 9470 C CA . TYR B 1 479 ? -1.098 -52.531 -23.906 1 80.94 479 TYR B CA 1
ATOM 9471 C C . TYR B 1 479 ? -0.228 -53.75 -23.688 1 80.94 479 TYR B C 1
ATOM 9473 O O . TYR B 1 479 ? 0.822 -53.688 -23.047 1 80.94 479 TYR B O 1
ATOM 9481 N N . ARG B 1 480 ? -0.682 -54.875 -24.188 1 81.06 480 ARG B N 1
ATOM 9482 C CA . ARG B 1 480 ? 0.145 -56.062 -24.078 1 81.06 480 ARG B CA 1
ATOM 9483 C C . ARG B 1 480 ? 1.468 -55.875 -24.812 1 81.06 480 ARG B C 1
ATOM 9485 O O . ARG B 1 480 ? 2.527 -56.25 -24.297 1 81.06 480 ARG B O 1
ATOM 9492 N N . GLU B 1 481 ? 1.303 -55.312 -25.953 1 74.19 481 GLU B N 1
ATOM 9493 C CA . GLU B 1 481 ? 2.518 -55.031 -26.703 1 74.19 481 GLU B CA 1
ATOM 9494 C C . GLU B 1 481 ? 3.395 -54.031 -25.953 1 74.19 481 GLU B C 1
ATOM 9496 O O . GLU B 1 481 ? 4.605 -54.219 -25.828 1 74.19 481 GLU B O 1
ATOM 9501 N N . LEU B 1 482 ? 2.695 -53.062 -25.438 1 74.62 482 LEU B N 1
ATOM 9502 C CA . LEU B 1 482 ? 3.422 -52.031 -24.719 1 74.62 482 LEU B CA 1
ATOM 9503 C C . LEU B 1 482 ? 4.031 -52.562 -23.438 1 74.62 482 LEU B C 1
ATOM 9505 O O . LEU B 1 482 ? 5.176 -52.281 -23.094 1 74.62 482 LEU B O 1
ATOM 9509 N N . ALA B 1 483 ? 3.186 -53.375 -22.703 1 72.88 483 ALA B N 1
ATOM 9510 C CA . ALA B 1 483 ? 3.617 -53.906 -21.422 1 72.88 483 ALA B CA 1
ATOM 9511 C C . ALA B 1 483 ? 4.738 -54.938 -21.625 1 72.88 483 ALA B C 1
ATOM 9513 O O . ALA B 1 483 ? 5.539 -55.156 -20.703 1 72.88 483 ALA B O 1
ATOM 9514 N N . GLN B 1 484 ? 4.566 -55.531 -22.75 1 67.06 484 GLN B N 1
ATOM 9515 C CA . GLN B 1 484 ? 5.641 -56.469 -23.062 1 67.06 484 GLN B CA 1
ATOM 9516 C C . GLN B 1 484 ? 6.984 -55.75 -23.141 1 67.06 484 GLN B C 1
ATOM 9518 O O . GLN B 1 484 ? 8.008 -56.281 -22.703 1 67.06 484 GLN B O 1
ATOM 9523 N N . HIS B 1 485 ? 6.809 -54.469 -23.547 1 57.5 485 HIS B N 1
ATOM 9524 C CA . HIS B 1 485 ? 8.016 -53.656 -23.75 1 57.5 485 HIS B CA 1
ATOM 9525 C C . HIS B 1 485 ? 8.352 -52.875 -22.5 1 57.5 485 HIS B C 1
ATOM 9527 O O . HIS B 1 485 ? 9.523 -52.688 -22.156 1 57.5 485 HIS B O 1
ATOM 9533 N N . THR B 1 486 ? 7.359 -52.375 -21.875 1 60.41 486 THR B N 1
ATOM 9534 C CA . THR B 1 486 ? 7.539 -51.531 -20.688 1 60.41 486 THR B CA 1
ATOM 9535 C C . THR B 1 486 ? 6.547 -51.906 -19.594 1 60.41 486 THR B C 1
ATOM 9537 O O . THR B 1 486 ? 5.641 -51.125 -19.281 1 60.41 486 THR B O 1
ATOM 9540 N N . PRO B 1 487 ? 6.809 -53.094 -18.984 1 62.84 487 PRO B N 1
ATOM 9541 C CA . PRO B 1 487 ? 5.785 -53.562 -18.031 1 62.84 487 PRO B CA 1
ATOM 9542 C C . PRO B 1 487 ? 5.633 -52.625 -16.828 1 62.84 487 PRO B C 1
ATOM 9544 O O . PRO B 1 487 ? 4.52 -52.406 -16.344 1 62.84 487 PRO B O 1
ATOM 9547 N N . GLY B 1 488 ? 6.746 -52.125 -16.375 1 60.56 488 GLY B N 1
ATOM 9548 C CA . GLY B 1 488 ? 6.652 -51.25 -15.227 1 60.56 488 GLY B CA 1
ATOM 9549 C C . GLY B 1 488 ? 5.703 -50.062 -15.438 1 60.56 488 GLY B C 1
ATOM 9550 O O . GLY B 1 488 ? 5.059 -49.625 -14.5 1 60.56 488 GLY B O 1
ATOM 9551 N N . VAL B 1 489 ? 5.582 -49.719 -16.672 1 62.69 489 VAL B N 1
ATOM 9552 C CA . VAL B 1 489 ? 4.797 -48.531 -16.969 1 62.69 489 VAL B CA 1
ATOM 9553 C C . VAL B 1 489 ? 3.369 -48.938 -17.328 1 62.69 489 VAL B C 1
ATOM 9555 O O . VAL B 1 489 ? 2.406 -48.312 -16.859 1 62.69 489 VAL B O 1
ATOM 9558 N N . PHE B 1 490 ? 3.283 -49.938 -18 1 74.31 490 PHE B N 1
ATOM 9559 C CA . PHE B 1 490 ? 1.993 -50.156 -18.641 1 74.31 490 PHE B CA 1
ATOM 9560 C C . PHE B 1 490 ? 1.264 -51.344 -18 1 74.31 490 PHE B C 1
ATOM 9562 O O . PHE B 1 490 ? 0.097 -51.594 -18.312 1 74.31 490 PHE B O 1
ATOM 9569 N N . LEU B 1 491 ? 1.947 -51.969 -17.031 1 78.31 491 LEU B N 1
ATOM 9570 C CA . LEU B 1 491 ? 1.329 -53.156 -16.406 1 78.31 491 LEU B CA 1
ATOM 9571 C C . LEU B 1 491 ? 0.049 -52.75 -15.672 1 78.31 491 LEU B C 1
ATOM 9573 O O . LEU B 1 491 ? -0.94 -53.5 -15.703 1 78.31 491 LEU B O 1
ATOM 9577 N N . PRO B 1 492 ? 0.029 -51.625 -15.008 1 78 492 PRO B N 1
ATOM 9578 C CA . PRO B 1 492 ? -1.216 -51.281 -14.328 1 78 492 PRO B CA 1
ATOM 9579 C C . PRO B 1 492 ? -2.387 -51.094 -15.289 1 78 492 PRO B C 1
ATOM 9581 O O . PRO B 1 492 ? -3.477 -51.594 -15.047 1 78 492 PRO B O 1
ATOM 9584 N N . GLU B 1 493 ? -2.119 -50.406 -16.344 1 77.81 493 GLU B N 1
ATOM 9585 C CA . GLU B 1 493 ? -3.178 -50.156 -17.328 1 77.81 493 GLU B CA 1
ATOM 9586 C C . GLU B 1 493 ? -3.607 -51.469 -17.984 1 77.81 493 GLU B C 1
ATOM 9588 O O . GLU B 1 493 ? -4.801 -51.719 -18.172 1 77.81 493 GLU B O 1
ATOM 9593 N N . LEU B 1 494 ? -2.611 -52.25 -18.297 1 82.06 494 LEU B N 1
ATOM 9594 C CA . LEU B 1 494 ? -2.9 -53.531 -18.859 1 82.06 494 LEU B CA 1
ATOM 9595 C C . LEU B 1 494 ? -3.793 -54.375 -17.938 1 82.06 494 LEU B C 1
ATOM 9597 O O . LEU B 1 494 ? -4.777 -54.969 -18.375 1 82.06 494 LEU B O 1
ATOM 9601 N N . THR B 1 495 ? -3.424 -54.375 -16.719 1 85.31 495 THR B N 1
ATOM 9602 C CA . THR B 1 495 ? -4.148 -55.156 -15.727 1 85.31 495 THR B CA 1
ATOM 9603 C C . THR B 1 495 ? -5.586 -54.656 -15.586 1 85.31 495 THR B C 1
ATOM 9605 O O . THR B 1 495 ? -6.516 -55.469 -15.5 1 85.31 495 THR B O 1
ATOM 9608 N N . GLY B 1 496 ? -5.711 -53.344 -15.594 1 83.19 496 GLY B N 1
ATOM 9609 C CA . GLY B 1 496 ? -7.051 -52.781 -15.508 1 83.19 496 GLY B CA 1
ATOM 9610 C C . GLY B 1 496 ? -7.945 -53.188 -16.672 1 83.19 496 GLY B C 1
ATOM 9611 O O . GLY B 1 496 ? -9.102 -53.562 -16.469 1 83.19 496 GLY B O 1
ATOM 9612 N N . ILE B 1 497 ? -7.402 -53.156 -17.828 1 84.12 497 ILE B N 1
ATOM 9613 C CA . ILE B 1 497 ? -8.18 -53.531 -19.016 1 84.12 497 ILE B CA 1
ATOM 9614 C C . ILE B 1 497 ? -8.5 -55 -18.984 1 84.12 497 ILE B C 1
ATOM 9616 O O . ILE B 1 497 ? -9.609 -55.438 -19.344 1 84.12 497 ILE B O 1
ATOM 9620 N N . THR B 1 498 ? -7.516 -55.812 -18.609 1 87.19 498 THR B N 1
ATOM 9621 C CA . THR B 1 498 ? -7.727 -57.25 -18.484 1 87.19 498 THR B CA 1
ATOM 9622 C C . THR B 1 498 ? -8.859 -57.531 -17.5 1 87.19 498 THR B C 1
ATOM 9624 O O . THR B 1 498 ? -9.68 -58.438 -17.75 1 87.19 498 THR B O 1
ATOM 9627 N N . ASN B 1 499 ? -8.852 -56.812 -16.453 1 86.56 499 ASN B N 1
ATOM 9628 C CA . ASN B 1 499 ? -9.914 -56.969 -15.469 1 86.56 499 ASN B CA 1
ATOM 9629 C C . ASN B 1 499 ? -11.289 -56.688 -16.078 1 86.56 499 ASN B C 1
ATOM 9631 O O . ASN B 1 499 ? -12.25 -57.406 -15.82 1 86.56 499 ASN B O 1
ATOM 9635 N N . ASN B 1 500 ? -11.391 -55.656 -16.828 1 81.19 500 ASN B N 1
ATOM 9636 C CA . ASN B 1 500 ? -12.656 -55.281 -17.453 1 81.19 500 ASN B CA 1
ATOM 9637 C C . ASN B 1 500 ? -13.133 -56.375 -18.406 1 81.19 500 ASN B C 1
ATOM 9639 O O . ASN B 1 500 ? -14.32 -56.719 -18.422 1 81.19 500 ASN B O 1
ATOM 9643 N N . LEU B 1 501 ? -12.211 -56.844 -19.156 1 83.88 501 LEU B N 1
ATOM 9644 C CA . LEU B 1 501 ? -12.555 -57.938 -20.078 1 83.88 501 LEU B CA 1
ATOM 9645 C C . LEU B 1 501 ? -13.016 -59.156 -19.312 1 83.88 501 LEU B C 1
ATOM 9647 O O . LEU B 1 501 ? -13.953 -59.844 -19.719 1 83.88 501 LEU B O 1
ATOM 9651 N N . ALA B 1 502 ? -12.344 -59.438 -18.188 1 86.69 502 ALA B N 1
ATOM 9652 C CA . ALA B 1 502 ? -12.703 -60.562 -17.359 1 86.69 502 ALA B CA 1
ATOM 9653 C C . ALA B 1 502 ? -14.133 -60.438 -16.828 1 86.69 502 ALA B C 1
ATOM 9655 O O . ALA B 1 502 ? -14.883 -61.406 -16.812 1 86.69 502 ALA B O 1
ATOM 9656 N N . ILE B 1 503 ? -14.508 -59.312 -16.453 1 81.62 503 ILE B N 1
ATOM 9657 C CA . ILE B 1 503 ? -15.844 -59.031 -15.93 1 81.62 503 ILE B CA 1
ATOM 9658 C C . ILE B 1 503 ? -16.875 -59.312 -17.016 1 81.62 503 ILE B C 1
ATOM 9660 O O . ILE B 1 503 ? -17.922 -59.906 -16.766 1 81.62 503 ILE B O 1
ATOM 9664 N N . ILE B 1 504 ? -16.578 -58.906 -18.203 1 80.62 504 ILE B N 1
ATOM 9665 C CA . ILE B 1 504 ? -17.484 -59.125 -19.312 1 80.62 504 ILE B CA 1
ATOM 9666 C C . ILE B 1 504 ? -17.609 -60.625 -19.594 1 80.62 504 ILE B C 1
ATOM 9668 O O . ILE B 1 504 ? -18.719 -61.156 -19.734 1 80.62 504 ILE B O 1
ATOM 9672 N N . ALA B 1 505 ? -16.469 -61.25 -19.641 1 84.38 505 ALA B N 1
ATOM 9673 C CA . ALA B 1 505 ? -16.469 -62.688 -19.891 1 84.38 505 ALA B CA 1
ATOM 9674 C C . ALA B 1 505 ? -17.234 -63.469 -18.812 1 84.38 505 ALA B C 1
ATOM 9676 O O . ALA B 1 505 ? -17.938 -64.438 -19.094 1 84.38 505 ALA B O 1
ATOM 9677 N N . ALA B 1 506 ? -17.188 -62.969 -17.625 1 82.81 506 ALA B N 1
ATOM 9678 C CA . ALA B 1 506 ? -17.797 -63.656 -16.484 1 82.81 506 ALA B CA 1
ATOM 9679 C C . ALA B 1 506 ? -19.328 -63.594 -16.562 1 82.81 506 ALA B C 1
ATOM 9681 O O . ALA B 1 506 ? -20.016 -64.375 -15.906 1 82.81 506 ALA B O 1
ATOM 9682 N N . GLN B 1 507 ? -19.859 -62.719 -17.359 1 76.44 507 GLN B N 1
ATOM 9683 C CA . GLN B 1 507 ? -21.297 -62.562 -17.5 1 76.44 507 GLN B CA 1
ATOM 9684 C C . GLN B 1 507 ? -21.875 -63.625 -18.453 1 76.44 507 GLN B C 1
ATOM 9686 O O . GLN B 1 507 ? -23.078 -63.844 -18.5 1 76.44 507 GLN B O 1
ATOM 9691 N N . ASP B 1 508 ? -21 -64.25 -19.172 1 78.75 508 ASP B N 1
ATOM 9692 C CA . ASP B 1 508 ? -21.391 -65.375 -20.094 1 78.75 508 ASP B CA 1
ATOM 9693 C C . ASP B 1 508 ? -21.094 -66.75 -19.484 1 78.75 508 ASP B C 1
ATOM 9695 O O . ASP B 1 508 ? -19.922 -67.125 -19.375 1 78.75 508 ASP B O 1
ATOM 9699 N N . PRO B 1 509 ? -22.125 -67.438 -19.172 1 80.38 509 PRO B N 1
ATOM 9700 C CA . PRO B 1 509 ? -21.906 -68.75 -18.547 1 80.38 509 PRO B CA 1
ATOM 9701 C C . PRO B 1 509 ? -21.062 -69.625 -19.422 1 80.38 509 PRO B C 1
ATOM 9703 O O . PRO B 1 509 ? -20.375 -70.5 -18.891 1 80.38 509 PRO B O 1
ATOM 9706 N N . ALA B 1 510 ? -21.094 -69.375 -20.703 1 84.12 510 ALA B N 1
ATOM 9707 C CA . ALA B 1 510 ? -20.328 -70.25 -21.625 1 84.12 510 ALA B CA 1
ATOM 9708 C C . ALA B 1 510 ? -18.844 -69.875 -21.609 1 84.12 510 ALA B C 1
ATOM 9710 O O . ALA B 1 510 ? -18.016 -70.625 -22.094 1 84.12 510 ALA B O 1
ATOM 9711 N N . ARG B 1 511 ? -18.516 -68.812 -20.938 1 89.25 511 ARG B N 1
ATOM 9712 C CA . ARG B 1 511 ? -17.141 -68.312 -21 1 89.25 511 ARG B CA 1
ATOM 9713 C C . ARG B 1 511 ? -16.516 -68.25 -19.609 1 89.25 511 ARG B C 1
ATOM 9715 O O . ARG B 1 511 ? -15.656 -67.438 -19.359 1 89.25 511 ARG B O 1
ATOM 9722 N N . GLN B 1 512 ? -16.922 -69.062 -18.75 1 88.69 512 GLN B N 1
ATOM 9723 C CA . GLN B 1 512 ? -16.469 -69 -17.359 1 88.69 512 GLN B CA 1
ATOM 9724 C C . GLN B 1 512 ? -14.984 -69.375 -17.266 1 88.69 512 GLN B C 1
ATOM 9726 O O . GLN B 1 512 ? -14.25 -68.812 -16.453 1 88.69 512 GLN B O 1
ATOM 9731 N N . HIS B 1 513 ? -14.648 -70.312 -18.078 1 91.12 513 HIS B N 1
ATOM 9732 C CA . HIS B 1 513 ? -13.242 -70.688 -18.062 1 91.12 513 HIS B CA 1
ATOM 9733 C C . HIS B 1 513 ? -12.336 -69.562 -18.516 1 91.12 513 HIS B C 1
ATOM 9735 O O . HIS B 1 513 ? -11.273 -69.375 -17.938 1 91.12 513 HIS B O 1
ATOM 9741 N N . GLU B 1 514 ? -12.773 -68.938 -19.516 1 91.62 514 GLU B N 1
ATOM 9742 C CA . GLU B 1 514 ? -12.023 -67.812 -19.984 1 91.62 514 GLU B CA 1
ATOM 9743 C C . GLU B 1 514 ? -11.945 -66.75 -18.922 1 91.62 514 GLU B C 1
ATOM 9745 O O . GLU B 1 514 ? -10.875 -66.125 -18.672 1 91.62 514 GLU B O 1
ATOM 9750 N N . ALA B 1 515 ? -13.016 -66.438 -18.297 1 91.81 515 ALA B N 1
ATOM 9751 C CA . ALA B 1 515 ? -13.07 -65.438 -17.234 1 91.81 515 ALA B CA 1
ATOM 9752 C C . ALA B 1 515 ? -12.102 -65.75 -16.109 1 91.81 515 ALA B C 1
ATOM 9754 O O . ALA B 1 515 ? -11.391 -64.875 -15.602 1 91.81 515 ALA B O 1
ATOM 9755 N N . GLU B 1 516 ? -12.133 -67 -15.797 1 92.44 516 GLU B N 1
ATOM 9756 C CA . GLU B 1 516 ? -11.25 -67.375 -14.719 1 92.44 516 GLU B CA 1
ATOM 9757 C C . GLU B 1 516 ? -9.789 -67.188 -15.078 1 92.44 516 GLU B C 1
ATOM 9759 O O . GLU B 1 516 ? -9.008 -66.688 -14.258 1 92.44 516 GLU B O 1
ATOM 9764 N N . LYS B 1 517 ? -9.477 -67.562 -16.312 1 92.94 517 LYS B N 1
ATOM 9765 C CA . LYS B 1 517 ? -8.102 -67.312 -16.766 1 92.94 517 LYS B CA 1
ATOM 9766 C C . LYS B 1 517 ? -7.711 -65.875 -16.688 1 92.94 517 LYS B C 1
ATOM 9768 O O . LYS B 1 517 ? -6.621 -65.5 -16.219 1 92.94 517 LYS B O 1
ATOM 9773 N N . LEU B 1 518 ? -8.578 -65 -17.094 1 92.44 518 LEU B N 1
ATOM 9774 C CA . LEU B 1 518 ? -8.328 -63.594 -17.094 1 92.44 518 LEU B CA 1
ATOM 9775 C C . LEU B 1 518 ? -8.211 -63.031 -15.68 1 92.44 518 LEU B C 1
ATOM 9777 O O . LEU B 1 518 ? -7.301 -62.281 -15.383 1 92.44 518 LEU B O 1
ATOM 9781 N N . PHE B 1 519 ? -9.047 -63.469 -14.789 1 92.88 519 PHE B N 1
ATOM 9782 C CA . PHE B 1 519 ? -9.008 -62.969 -13.414 1 92.88 519 PHE B CA 1
ATOM 9783 C C . PHE B 1 519 ? -7.727 -63.438 -12.719 1 92.88 519 PHE B C 1
ATOM 9785 O O . PHE B 1 519 ? -7.16 -62.688 -11.906 1 92.88 519 PHE B O 1
ATOM 9792 N N . ARG B 1 520 ? -7.332 -64.562 -13.055 1 93.69 520 ARG B N 1
ATOM 9793 C CA . ARG B 1 520 ? -6.086 -65.062 -12.461 1 93.69 520 ARG B CA 1
ATOM 9794 C C . ARG B 1 520 ? -4.895 -64.25 -12.961 1 93.69 520 ARG B C 1
ATOM 9796 O O . ARG B 1 520 ? -3.963 -64 -12.203 1 93.69 520 ARG B O 1
ATOM 9803 N N . GLU B 1 521 ? -4.93 -63.969 -14.211 1 91.62 521 GLU B N 1
ATOM 9804 C CA . GLU B 1 521 ? -3.902 -63.062 -14.734 1 91.62 521 GLU B CA 1
ATOM 9805 C C . GLU B 1 521 ? -3.916 -61.719 -14.008 1 91.62 521 GLU B C 1
ATOM 9807 O O . GLU B 1 521 ? -2.861 -61.188 -13.641 1 91.62 521 GLU B O 1
ATOM 9812 N N . VAL B 1 522 ? -5.102 -61.188 -13.805 1 92.25 522 VAL B N 1
ATOM 9813 C CA . VAL B 1 522 ? -5.277 -59.906 -13.125 1 92.25 522 VAL B CA 1
ATOM 9814 C C . VAL B 1 522 ? -4.688 -59.969 -11.719 1 92.25 522 VAL B C 1
ATOM 9816 O O . VAL B 1 522 ? -3.912 -59.125 -11.312 1 92.25 522 VAL B O 1
ATOM 9819 N N . LEU B 1 523 ? -5.035 -61 -11.07 1 92.69 523 LEU B N 1
ATOM 9820 C CA . LEU B 1 523 ? -4.574 -61.188 -9.695 1 92.69 523 LEU B CA 1
ATOM 9821 C C . LEU B 1 523 ? -3.059 -61.312 -9.641 1 92.69 523 LEU B C 1
ATOM 9823 O O . LEU B 1 523 ? -2.404 -60.719 -8.797 1 92.69 523 LEU B O 1
ATOM 9827 N N . ALA B 1 524 ? -2.551 -62.062 -10.555 1 90.06 524 ALA B N 1
ATOM 9828 C CA . ALA B 1 524 ? -1.102 -62.25 -10.602 1 90.06 524 ALA B CA 1
ATOM 9829 C C . ALA B 1 524 ? -0.391 -60.938 -10.844 1 90.06 524 ALA B C 1
ATOM 9831 O O . ALA B 1 524 ? 0.613 -60.625 -10.195 1 90.06 524 ALA B O 1
ATOM 9832 N N . ASN B 1 525 ? -0.903 -60.219 -11.766 1 87.19 525 ASN B N 1
ATOM 9833 C CA . ASN B 1 525 ? -0.312 -58.906 -12.07 1 87.19 525 ASN B CA 1
ATOM 9834 C C . ASN B 1 525 ? -0.362 -57.969 -10.875 1 87.19 525 ASN B C 1
ATOM 9836 O O . ASN B 1 525 ? 0.638 -57.344 -10.531 1 87.19 525 ASN B O 1
ATOM 9840 N N . TYR B 1 526 ? -1.529 -57.906 -10.188 1 88.62 526 TYR B N 1
ATOM 9841 C CA . TYR B 1 526 ? -1.665 -56.969 -9.062 1 88.62 526 TYR B CA 1
ATOM 9842 C C . TYR B 1 526 ? -0.81 -57.438 -7.887 1 88.62 526 TYR B C 1
ATOM 9844 O O . TYR B 1 526 ? -0.3 -56.594 -7.125 1 88.62 526 TYR B O 1
ATOM 9852 N N . ARG B 1 527 ? -0.617 -58.688 -7.766 1 89.06 527 ARG B N 1
ATOM 9853 C CA . ARG B 1 527 ? 0.289 -59.188 -6.73 1 89.06 527 ARG B CA 1
ATOM 9854 C C . ARG B 1 527 ? 1.72 -58.719 -6.996 1 89.06 527 ARG B C 1
ATOM 9856 O O . ARG B 1 527 ? 2.424 -58.312 -6.074 1 89.06 527 ARG B O 1
ATOM 9863 N N . THR B 1 528 ? 2.074 -58.781 -8.234 1 83.44 528 THR B N 1
ATOM 9864 C CA . THR B 1 528 ? 3.398 -58.312 -8.625 1 83.44 528 THR B CA 1
ATOM 9865 C C . THR B 1 528 ? 3.545 -56.812 -8.359 1 83.44 528 THR B C 1
ATOM 9867 O O . THR B 1 528 ? 4.547 -56.375 -7.785 1 83.44 528 THR B O 1
ATOM 9870 N N . LEU B 1 529 ? 2.572 -56.094 -8.727 1 80.31 529 LEU B N 1
ATOM 9871 C CA . LEU B 1 529 ? 2.596 -54.656 -8.555 1 80.31 529 LEU B CA 1
ATOM 9872 C C . LEU B 1 529 ? 2.584 -54.281 -7.074 1 80.31 529 LEU B C 1
ATOM 9874 O O . LEU B 1 529 ? 3.318 -53.406 -6.645 1 80.31 529 LEU B O 1
ATOM 9878 N N . SER B 1 530 ? 1.762 -55 -6.305 1 84.06 530 SER B N 1
ATOM 9879 C CA . SER B 1 530 ? 1.614 -54.719 -4.879 1 84.06 530 SER B CA 1
ATOM 9880 C C . SER B 1 530 ? 2.887 -55.062 -4.113 1 84.06 530 SER B C 1
ATOM 9882 O O . SER B 1 530 ? 3.189 -54.438 -3.094 1 84.06 530 SER B O 1
ATOM 9884 N N . ALA B 1 531 ? 3.568 -56 -4.637 1 79.44 531 ALA B N 1
ATOM 9885 C CA . ALA B 1 531 ? 4.836 -56.344 -4.008 1 79.44 531 ALA B CA 1
ATOM 9886 C C . ALA B 1 531 ? 5.84 -55.219 -4.105 1 79.44 531 ALA B C 1
ATOM 9888 O O . ALA B 1 531 ? 6.652 -55 -3.203 1 79.44 531 ALA B O 1
ATOM 9889 N N . ARG B 1 532 ? 5.715 -54.531 -5.141 1 69.75 532 ARG B N 1
ATOM 9890 C CA . ARG B 1 532 ? 6.637 -53.438 -5.359 1 69.75 532 ARG B CA 1
ATOM 9891 C C . ARG B 1 532 ? 6.137 -52.156 -4.684 1 69.75 532 ARG B C 1
ATOM 9893 O O . ARG B 1 532 ? 6.906 -51.438 -4.035 1 69.75 532 ARG B O 1
ATOM 9900 N N . THR B 1 533 ? 4.801 -51.875 -4.824 1 75.94 533 THR B N 1
ATOM 9901 C CA . THR B 1 533 ? 4.219 -50.656 -4.281 1 75.94 533 THR B CA 1
ATOM 9902 C C . THR B 1 533 ? 2.887 -50.938 -3.6 1 75.94 533 THR B C 1
ATOM 9904 O O . THR B 1 533 ? 1.827 -50.594 -4.121 1 75.94 533 THR B O 1
ATOM 9907 N N . PRO B 1 534 ? 2.953 -51.406 -2.449 1 76.44 534 PRO B N 1
ATOM 9908 C CA . PRO B 1 534 ? 1.72 -51.812 -1.786 1 76.44 534 PRO B CA 1
ATOM 9909 C C . PRO B 1 534 ? 0.767 -50.656 -1.508 1 76.44 534 PRO B C 1
ATOM 9911 O O . PRO B 1 534 ? -0.454 -50.844 -1.566 1 76.44 534 PRO B O 1
ATOM 9914 N N . GLU B 1 535 ? 1.33 -49.531 -1.227 1 72.12 535 GLU B N 1
ATOM 9915 C CA . GLU B 1 535 ? 0.499 -48.375 -0.882 1 72.12 535 GLU B CA 1
ATOM 9916 C C . GLU B 1 535 ? -0.445 -48.031 -2.025 1 72.12 535 GLU B C 1
ATOM 9918 O O . GLU B 1 535 ? -1.521 -47.469 -1.798 1 72.12 535 GLU B O 1
ATOM 9923 N N . VAL B 1 536 ? 0.011 -48.531 -3.207 1 69.88 536 VAL B N 1
ATOM 9924 C CA . VAL B 1 536 ? -0.759 -48.156 -4.379 1 69.88 536 VAL B CA 1
ATOM 9925 C C . VAL B 1 536 ? -1.671 -49.281 -4.82 1 69.88 536 VAL B C 1
ATOM 9927 O O . VAL B 1 536 ? -2.816 -49.062 -5.215 1 69.88 536 VAL B O 1
ATOM 9930 N N . PHE B 1 537 ? -1.18 -50.438 -4.688 1 80.06 537 PHE B N 1
ATOM 9931 C CA . PHE B 1 537 ? -1.877 -51.5 -5.418 1 80.06 537 PHE B CA 1
ATOM 9932 C C . PHE B 1 537 ? -2.48 -52.5 -4.457 1 80.06 537 PHE B C 1
ATOM 9934 O O . PHE B 1 537 ? -3.123 -53.469 -4.887 1 80.06 537 PHE B O 1
ATOM 9941 N N . ALA B 1 538 ? -2.371 -52.281 -3.193 1 84.38 538 ALA B N 1
ATOM 9942 C CA . ALA B 1 538 ? -2.914 -53.25 -2.238 1 84.38 538 ALA B CA 1
ATOM 9943 C C . ALA B 1 538 ? -4.426 -53.375 -2.391 1 84.38 538 ALA B C 1
ATOM 9945 O O . ALA B 1 538 ? -4.973 -54.469 -2.336 1 84.38 538 ALA B O 1
ATOM 9946 N N . HIS B 1 539 ? -5.059 -52.281 -2.559 1 85.75 539 HIS B N 1
ATOM 9947 C CA . HIS B 1 539 ? -6.512 -52.312 -2.691 1 85.75 539 HIS B CA 1
ATOM 9948 C C . HIS B 1 539 ? -6.93 -52.969 -4 1 85.75 539 HIS B C 1
ATOM 9950 O O . HIS B 1 539 ? -7.949 -53.656 -4.055 1 85.75 539 HIS B O 1
ATOM 9956 N N . GLU B 1 540 ? -6.109 -52.812 -5.02 1 85.81 540 GLU B N 1
ATOM 9957 C CA . GLU B 1 540 ? -6.398 -53.438 -6.301 1 85.81 540 GLU B CA 1
ATOM 9958 C C . GLU B 1 540 ? -6.25 -54.969 -6.211 1 85.81 540 GLU B C 1
ATOM 9960 O O . GLU B 1 540 ? -7.031 -55.719 -6.809 1 85.81 540 GLU B O 1
ATOM 9965 N N . THR B 1 541 ? -5.293 -55.375 -5.477 1 90.56 541 THR B N 1
ATOM 9966 C CA . THR B 1 541 ? -5.098 -56.781 -5.262 1 90.56 541 THR B CA 1
ATOM 9967 C C . THR B 1 541 ? -6.297 -57.406 -4.535 1 90.56 541 THR B C 1
ATOM 9969 O O . THR B 1 541 ? -6.801 -58.469 -4.934 1 90.56 541 THR B O 1
ATOM 9972 N N . ALA B 1 542 ? -6.738 -56.688 -3.527 1 91.44 542 ALA B N 1
ATOM 9973 C CA . ALA B 1 542 ? -7.898 -57.156 -2.775 1 91.44 542 ALA B CA 1
ATOM 9974 C C . ALA B 1 542 ? -9.133 -57.25 -3.666 1 91.44 542 ALA B C 1
ATOM 9976 O O . ALA B 1 542 ? -9.914 -58.188 -3.576 1 91.44 542 ALA B O 1
ATOM 9977 N N . SER B 1 543 ? -9.312 -56.312 -4.504 1 89.62 543 SER B N 1
ATOM 9978 C CA . SER B 1 543 ? -10.438 -56.312 -5.441 1 89.62 543 SER B CA 1
ATOM 9979 C C . SER B 1 543 ? -10.359 -57.5 -6.41 1 89.62 543 SER B C 1
ATOM 9981 O O . SER B 1 543 ? -11.367 -58.125 -6.691 1 89.62 543 SER B O 1
ATOM 9983 N N . ALA B 1 544 ? -9.141 -57.656 -6.883 1 91.19 544 ALA B N 1
ATOM 9984 C CA . ALA B 1 544 ? -8.945 -58.781 -7.797 1 91.19 544 ALA B CA 1
ATOM 9985 C C . ALA B 1 544 ? -9.258 -60.094 -7.113 1 91.19 544 ALA B C 1
ATOM 9987 O O . ALA B 1 544 ? -9.852 -61 -7.723 1 91.19 544 ALA B O 1
ATOM 9988 N N . GLN B 1 545 ? -8.867 -60.25 -5.863 1 93.56 545 GLN B N 1
ATOM 9989 C CA . GLN B 1 545 ? -9.195 -61.438 -5.078 1 93.56 545 GLN B CA 1
ATOM 9990 C C . GLN B 1 545 ? -10.703 -61.594 -4.957 1 93.56 545 GLN B C 1
ATOM 9992 O O . GLN B 1 545 ? -11.219 -62.719 -5.156 1 93.56 545 GLN B O 1
ATOM 9997 N N . SER B 1 546 ? -11.367 -60.562 -4.684 1 91.25 546 SER B N 1
ATOM 9998 C CA . SER B 1 546 ? -12.82 -60.594 -4.523 1 91.25 546 SER B CA 1
ATOM 9999 C C . SER B 1 546 ? -13.508 -61 -5.828 1 91.25 546 SER B C 1
ATOM 10001 O O . SER B 1 546 ? -14.445 -61.781 -5.828 1 91.25 546 SER B O 1
ATOM 10003 N N . ASN B 1 547 ? -13.047 -60.438 -6.945 1 89.12 547 ASN B N 1
ATOM 10004 C CA . ASN B 1 547 ? -13.656 -60.719 -8.234 1 89.12 547 ASN B CA 1
ATOM 10005 C C . ASN B 1 547 ? -13.484 -62.188 -8.609 1 89.12 547 ASN B C 1
ATOM 10007 O O . ASN B 1 547 ? -14.438 -62.844 -9.055 1 89.12 547 ASN B O 1
ATOM 10011 N N . LEU B 1 548 ? -12.273 -62.625 -8.43 1 91.88 548 LEU B N 1
ATOM 10012 C CA . LEU B 1 548 ? -12.031 -64.062 -8.719 1 91.88 548 LEU B CA 1
ATOM 10013 C C . LEU B 1 548 ? -12.859 -64.938 -7.793 1 91.88 548 LEU B C 1
ATOM 10015 O O . LEU B 1 548 ? -13.43 -65.938 -8.234 1 91.88 548 LEU B O 1
ATOM 10019 N N . ALA B 1 549 ? -12.953 -64.562 -6.508 1 92 549 ALA B N 1
ATOM 10020 C CA . ALA B 1 549 ? -13.734 -65.312 -5.531 1 92 549 ALA B CA 1
ATOM 10021 C C . ALA B 1 549 ? -15.211 -65.312 -5.926 1 92 549 ALA B C 1
ATOM 10023 O O . ALA B 1 549 ? -15.859 -66.375 -5.785 1 92 549 ALA B O 1
ATOM 10024 N N . MET B 1 550 ? -15.641 -64.312 -6.414 1 88.19 550 MET B N 1
ATOM 10025 C CA . MET B 1 550 ? -17.047 -64.25 -6.836 1 88.19 550 MET B CA 1
ATOM 10026 C C . MET B 1 550 ? -17.312 -65.188 -7.992 1 88.19 550 MET B C 1
ATOM 10028 O O . MET B 1 550 ? -18.344 -65.875 -8.016 1 88.19 550 MET B O 1
ATOM 10032 N N . LEU B 1 551 ? -16.422 -65.188 -8.898 1 88.81 551 LEU B N 1
ATOM 10033 C CA . LEU B 1 551 ? -16.578 -66.125 -10.031 1 88.81 551 LEU B CA 1
ATOM 10034 C C . LEU B 1 551 ? -16.562 -67.562 -9.562 1 88.81 551 LEU B C 1
ATOM 10036 O O . LEU B 1 551 ? -17.438 -68.312 -9.945 1 88.81 551 LEU B O 1
ATOM 10040 N N . LEU B 1 552 ? -15.672 -67.875 -8.656 1 91.31 552 LEU B N 1
ATOM 10041 C CA . LEU B 1 552 ? -15.492 -69.25 -8.211 1 91.31 552 LEU B CA 1
ATOM 10042 C C . LEU B 1 552 ? -16.625 -69.688 -7.277 1 91.31 552 LEU B C 1
ATOM 10044 O O . LEU B 1 552 ? -16.969 -70.875 -7.211 1 91.31 552 LEU B O 1
ATOM 10048 N N . GLY B 1 553 ? -17.188 -68.75 -6.555 1 87.31 553 GLY B N 1
ATOM 10049 C CA . GLY B 1 553 ? -18.234 -69.062 -5.582 1 87.31 553 GLY B CA 1
ATOM 10050 C C . GLY B 1 553 ? -19.484 -69.625 -6.203 1 87.31 553 GLY B C 1
ATOM 10051 O O . GLY B 1 553 ? -20.281 -70.312 -5.516 1 87.31 553 GLY B O 1
ATOM 10052 N N . GLY B 1 554 ? -19.641 -69.5 -7.52 1 81.88 554 GLY B N 1
ATOM 10053 C CA . GLY B 1 554 ? -20.781 -70.062 -8.211 1 81.88 554 GLY B CA 1
ATOM 10054 C C . GLY B 1 554 ? -20.672 -71.562 -8.406 1 81.88 554 GLY B C 1
ATOM 10055 O O . GLY B 1 554 ? -21.672 -72.25 -8.625 1 81.88 554 GLY B O 1
ATOM 10056 N N . ASP B 1 555 ? -19.516 -72.062 -8.289 1 84.88 555 ASP B N 1
ATOM 10057 C CA . ASP B 1 555 ? -19.234 -73.5 -8.406 1 84.88 555 ASP B CA 1
ATOM 10058 C C . ASP B 1 555 ? -19.078 -74.125 -7.035 1 84.88 555 ASP B C 1
ATOM 10060 O O . ASP B 1 555 ? -18.109 -73.812 -6.312 1 84.88 555 ASP B O 1
ATOM 10064 N N . PRO B 1 556 ? -19.984 -75 -6.695 1 86.81 556 PRO B N 1
ATOM 10065 C CA . PRO B 1 556 ? -19.938 -75.625 -5.371 1 86.81 556 PRO B CA 1
ATOM 10066 C C . PRO B 1 556 ? -18.609 -76.312 -5.094 1 86.81 556 PRO B C 1
ATOM 10068 O O . PRO B 1 556 ? -18.141 -76.312 -3.953 1 86.81 556 PRO B O 1
ATOM 10071 N N . ALA B 1 557 ? -17.953 -76.812 -6.137 1 89.38 557 ALA B N 1
ATOM 10072 C CA . ALA B 1 557 ? -16.703 -77.562 -5.973 1 89.38 557 ALA B CA 1
ATOM 10073 C C . ALA B 1 557 ? -15.547 -76.625 -5.676 1 89.38 557 ALA B C 1
ATOM 10075 O O . ALA B 1 557 ? -14.492 -77 -5.203 1 89.38 557 ALA B O 1
ATOM 10076 N N . ARG B 1 558 ? -15.797 -75.312 -5.855 1 92 558 ARG B N 1
ATOM 10077 C CA . ARG B 1 558 ? -14.695 -74.375 -5.734 1 92 558 ARG B CA 1
ATOM 10078 C C . ARG B 1 558 ? -14.969 -73.375 -4.637 1 92 558 ARG B C 1
ATOM 10080 O O . ARG B 1 558 ? -14.281 -72.312 -4.547 1 92 558 ARG B O 1
ATOM 10087 N N . ARG B 1 559 ? -15.891 -73.562 -3.793 1 92.12 559 ARG B N 1
ATOM 10088 C CA . ARG B 1 559 ? -16.328 -72.562 -2.793 1 92.12 559 ARG B CA 1
ATOM 10089 C C . ARG B 1 559 ? -15.273 -72.438 -1.693 1 92.12 559 ARG B C 1
ATOM 10091 O O . ARG B 1 559 ? -15.133 -71.312 -1.111 1 92.12 559 ARG B O 1
ATOM 10098 N N . GLU B 1 560 ? -14.594 -73.438 -1.493 1 92.12 560 GLU B N 1
ATOM 10099 C CA . GLU B 1 560 ? -13.531 -73.312 -0.492 1 92.12 560 GLU B CA 1
ATOM 10100 C C . GLU B 1 560 ? -12.453 -72.375 -0.936 1 92.12 560 GLU B C 1
ATOM 10102 O O . GLU B 1 560 ? -11.984 -71.562 -0.142 1 92.12 560 GLU B O 1
ATOM 10107 N N . GLU B 1 561 ? -12.109 -72.562 -2.143 1 94.44 561 GLU B N 1
ATOM 10108 C CA . GLU B 1 561 ? -11.133 -71.562 -2.684 1 94.44 561 GLU B CA 1
ATOM 10109 C C . GLU B 1 561 ? -11.68 -70.188 -2.68 1 94.44 561 GLU B C 1
ATOM 10111 O O . GLU B 1 561 ? -10.961 -69.25 -2.354 1 94.44 561 GLU B O 1
ATOM 10116 N N . ALA B 1 562 ? -12.883 -70 -3.012 1 94.56 562 ALA B N 1
ATOM 10117 C CA . ALA B 1 562 ? -13.539 -68.688 -3 1 94.56 562 ALA B CA 1
ATOM 10118 C C . ALA B 1 562 ? -13.516 -68.062 -1.602 1 94.56 562 ALA B C 1
ATOM 10120 O O . ALA B 1 562 ? -13.227 -66.875 -1.442 1 94.56 562 ALA B O 1
ATOM 10121 N N . GLU B 1 563 ? -13.812 -68.938 -0.686 1 94.31 563 GLU B N 1
ATOM 10122 C CA . GLU B 1 563 ? -13.805 -68.438 0.697 1 94.31 563 GLU B CA 1
ATOM 10123 C C . GLU B 1 563 ? -12.422 -67.938 1.096 1 94.31 563 GLU B C 1
ATOM 10125 O O . GLU B 1 563 ? -12.297 -66.875 1.719 1 94.31 563 GLU B O 1
ATOM 10130 N N . GLN B 1 564 ? -11.43 -68.688 0.684 1 95.62 564 GLN B N 1
ATOM 10131 C CA . GLN B 1 564 ? -10.07 -68.312 1.032 1 95.62 564 GLN B CA 1
ATOM 10132 C C . GLN B 1 564 ? -9.711 -66.938 0.41 1 95.62 564 GLN B C 1
ATOM 10134 O O . GLN B 1 564 ? -9.109 -66.062 1.065 1 95.62 564 GLN B O 1
ATOM 10139 N N . LEU B 1 565 ? -10.094 -66.75 -0.771 1 95.31 565 LEU B N 1
ATOM 10140 C CA . LEU B 1 565 ? -9.812 -65.5 -1.471 1 95.31 565 LEU B CA 1
ATOM 10141 C C . LEU B 1 565 ? -10.562 -64.375 -0.824 1 95.31 565 LEU B C 1
ATOM 10143 O O . LEU B 1 565 ? -9.992 -63.281 -0.622 1 95.31 565 LEU B O 1
ATOM 10147 N N . PHE B 1 566 ? -11.812 -64.562 -0.445 1 95.06 566 PHE B N 1
ATOM 10148 C CA . PHE B 1 566 ? -12.578 -63.5 0.222 1 95.06 566 PHE B CA 1
ATOM 10149 C C . PHE B 1 566 ? -11.961 -63.156 1.573 1 95.06 566 PHE B C 1
ATOM 10151 O O . PHE B 1 566 ? -11.93 -61.969 1.967 1 95.06 566 PHE B O 1
ATOM 10158 N N . ARG B 1 567 ? -11.516 -64.125 2.205 1 95.12 567 ARG B N 1
ATOM 10159 C CA . ARG B 1 567 ? -10.914 -63.844 3.512 1 95.12 567 ARG B CA 1
ATOM 10160 C C . ARG B 1 567 ? -9.625 -63.062 3.377 1 95.12 567 ARG B C 1
ATOM 10162 O O . ARG B 1 567 ? -9.344 -62.188 4.195 1 95.12 567 ARG B O 1
ATOM 10169 N N . GLN B 1 568 ? -8.867 -63.406 2.371 1 95.25 568 GLN B N 1
ATOM 10170 C CA . GLN B 1 568 ? -7.676 -62.594 2.105 1 95.25 568 GLN B CA 1
ATOM 10171 C C . GLN B 1 568 ? -8.047 -61.156 1.794 1 95.25 568 GLN B C 1
ATOM 10173 O O . GLN B 1 568 ? -7.445 -60.219 2.338 1 95.25 568 GLN B O 1
ATOM 10178 N N . ALA B 1 569 ? -9.016 -60.969 0.938 1 95.12 569 ALA B N 1
ATOM 10179 C CA . ALA B 1 569 ? -9.484 -59.656 0.578 1 95.12 569 ALA B CA 1
ATOM 10180 C C . ALA B 1 569 ? -10.016 -58.906 1.8 1 95.12 569 ALA B C 1
ATOM 10182 O O . ALA B 1 569 ? -9.758 -57.719 1.974 1 95.12 569 ALA B O 1
ATOM 10183 N N . LEU B 1 570 ? -10.734 -59.656 2.611 1 94.75 570 LEU B N 1
ATOM 10184 C CA . LEU B 1 570 ? -11.312 -59.062 3.812 1 94.75 570 LEU B CA 1
ATOM 10185 C C . LEU B 1 570 ? -10.227 -58.562 4.762 1 94.75 570 LEU B C 1
ATOM 10187 O O . LEU B 1 570 ? -10.32 -57.469 5.324 1 94.75 570 LEU B O 1
ATOM 10191 N N . HIS B 1 571 ? -9.242 -59.406 4.891 1 94.06 571 HIS B N 1
ATOM 10192 C CA . HIS B 1 571 ? -8.117 -59 5.734 1 94.06 571 HIS B CA 1
ATOM 10193 C C . HIS B 1 571 ? -7.469 -57.719 5.23 1 94.06 571 HIS B C 1
ATOM 10195 O O . HIS B 1 571 ? -7.18 -56.812 6.016 1 94.06 571 HIS B O 1
ATOM 10201 N N . ALA B 1 572 ? -7.281 -57.688 3.994 1 92.12 572 ALA B N 1
ATOM 10202 C CA . ALA B 1 572 ? -6.668 -56.5 3.396 1 92.12 572 ALA B CA 1
ATOM 10203 C C . ALA B 1 572 ? -7.559 -55.281 3.574 1 92.12 572 ALA B C 1
ATOM 10205 O O . ALA B 1 572 ? -7.09 -54.219 3.986 1 92.12 572 ALA B O 1
ATOM 10206 N N . TYR B 1 573 ? -8.875 -55.344 3.33 1 92.25 573 TYR B N 1
ATOM 10207 C CA . TYR B 1 573 ? -9.773 -54.219 3.379 1 92.25 573 TYR B CA 1
ATOM 10208 C C . TYR B 1 573 ? -10.008 -53.75 4.816 1 92.25 573 TYR B C 1
ATOM 10210 O O . TYR B 1 573 ? -10.242 -52.562 5.07 1 92.25 573 TYR B O 1
ATOM 10218 N N . ARG B 1 574 ? -9.938 -54.625 5.746 1 93.12 574 ARG B N 1
ATOM 10219 C CA . ARG B 1 574 ? -10.039 -54.219 7.141 1 93.12 574 ARG B CA 1
ATOM 10220 C C . ARG B 1 574 ? -8.859 -53.312 7.531 1 93.12 574 ARG B C 1
ATOM 10222 O O . ARG B 1 574 ? -9.039 -52.312 8.211 1 93.12 574 ARG B O 1
ATOM 10229 N N . ARG B 1 575 ? -7.723 -53.688 7.047 1 90.88 575 ARG B N 1
ATOM 10230 C CA . ARG B 1 575 ? -6.551 -52.844 7.297 1 90.88 575 ARG B CA 1
ATOM 10231 C C . ARG B 1 575 ? -6.664 -51.5 6.57 1 90.88 575 ARG B C 1
ATOM 10233 O O . ARG B 1 575 ? -6.418 -50.438 7.16 1 90.88 575 ARG B O 1
ATOM 10240 N N . LEU B 1 576 ? -7.02 -51.594 5.367 1 85.69 576 LEU B N 1
ATOM 10241 C CA . LEU B 1 576 ? -7.121 -50.375 4.555 1 85.69 576 LEU B CA 1
ATOM 10242 C C . LEU B 1 576 ? -8.195 -49.438 5.105 1 85.69 576 LEU B C 1
ATOM 10244 O O . LEU B 1 576 ? -7.996 -48.219 5.164 1 85.69 576 LEU B O 1
ATOM 10248 N N . ALA B 1 577 ? -9.289 -49.969 5.516 1 87.56 577 ALA B N 1
ATOM 10249 C CA . ALA B 1 577 ? -10.398 -49.156 6.035 1 87.56 577 ALA B CA 1
ATOM 10250 C C . ALA B 1 577 ? -10.047 -48.562 7.395 1 87.56 577 ALA B C 1
ATOM 10252 O O . ALA B 1 577 ? -10.594 -47.531 7.781 1 87.56 577 ALA B O 1
ATOM 10253 N N . ALA B 1 578 ? -9.195 -49.219 8.086 1 86.69 578 ALA B N 1
ATOM 10254 C CA . ALA B 1 578 ? -8.727 -48.656 9.352 1 86.69 578 ALA B CA 1
ATOM 10255 C C . ALA B 1 578 ? -7.875 -47.438 9.125 1 86.69 578 ALA B C 1
ATOM 10257 O O . ALA B 1 578 ? -7.984 -46.438 9.875 1 86.69 578 ALA B O 1
ATOM 10258 N N . ASP B 1 579 ? -7.062 -47.469 8.062 1 80.94 579 ASP B N 1
ATOM 10259 C CA . ASP B 1 579 ? -6.184 -46.344 7.738 1 80.94 579 ASP B CA 1
ATOM 10260 C C . ASP B 1 579 ? -6.953 -45.219 7.055 1 80.94 579 ASP B C 1
ATOM 10262 O O . ASP B 1 579 ? -6.77 -44.062 7.379 1 80.94 579 ASP B O 1
ATOM 10266 N N . ARG B 1 580 ? -7.941 -45.625 6.051 1 76.81 580 ARG B N 1
ATOM 10267 C CA . ARG B 1 580 ? -8.711 -44.625 5.309 1 76.81 580 ARG B CA 1
ATOM 10268 C C . ARG B 1 580 ? -10.18 -45.031 5.215 1 76.81 580 ARG B C 1
ATOM 10270 O O . ARG B 1 580 ? -10.641 -45.469 4.156 1 76.81 580 ARG B O 1
ATOM 10277 N N . PRO B 1 581 ? -10.844 -44.781 6.277 1 79.75 581 PRO B N 1
ATOM 10278 C CA . PRO B 1 581 ? -12.219 -45.281 6.309 1 79.75 581 PRO B CA 1
ATOM 10279 C C . PRO B 1 581 ? -13.102 -44.656 5.223 1 79.75 581 PRO B C 1
ATOM 10281 O O . PRO B 1 581 ? -13.922 -45.344 4.621 1 79.75 581 PRO B O 1
ATOM 10284 N N . GLU B 1 582 ? -12.875 -43.469 5 1 70.88 582 GLU B N 1
ATOM 10285 C CA . GLU B 1 582 ? -13.727 -42.781 4.051 1 70.88 582 GLU B CA 1
ATOM 10286 C C . GLU B 1 582 ? -13.586 -43.375 2.646 1 70.88 582 GLU B C 1
ATOM 10288 O O . GLU B 1 582 ? -14.523 -43.281 1.842 1 70.88 582 GLU B O 1
ATOM 10293 N N . VAL B 1 583 ? -12.438 -44.094 2.488 1 71.19 583 VAL B N 1
ATOM 10294 C CA . VAL B 1 583 ? -12.156 -44.531 1.131 1 71.19 583 VAL B CA 1
ATOM 10295 C C . VAL B 1 583 ? -12.57 -46 0.981 1 71.19 583 VAL B C 1
ATOM 10297 O O . VAL B 1 583 ? -13.125 -46.406 -0.048 1 71.19 583 VAL B O 1
ATOM 10300 N N . PHE B 1 584 ? -12.445 -46.781 2.027 1 80.75 584 PHE B N 1
ATOM 10301 C CA . PHE B 1 584 ? -12.453 -48.219 1.765 1 80.75 584 PHE B CA 1
ATOM 10302 C C . PHE B 1 584 ? -13.578 -48.875 2.539 1 80.75 584 PHE B C 1
ATOM 10304 O O . PHE B 1 584 ? -13.734 -50.094 2.461 1 80.75 584 PHE B O 1
ATOM 10311 N N . GLN B 1 585 ? -14.422 -48.188 3.164 1 87.31 585 GLN B N 1
ATOM 10312 C CA . GLN B 1 585 ? -15.492 -48.812 3.936 1 87.31 585 GLN B CA 1
ATOM 10313 C C . GLN B 1 585 ? -16.484 -49.531 3.023 1 87.31 585 GLN B C 1
ATOM 10315 O O . GLN B 1 585 ? -17.016 -50.594 3.375 1 87.31 585 GLN B O 1
ATOM 10320 N N . ALA B 1 586 ? -16.719 -48.969 1.9 1 84.44 586 ALA B N 1
ATOM 10321 C CA . ALA B 1 586 ? -17.641 -49.594 0.961 1 84.44 586 ALA B CA 1
ATOM 10322 C C . ALA B 1 586 ? -17.078 -50.906 0.422 1 84.44 586 ALA B C 1
ATOM 10324 O O . ALA B 1 586 ? -17.797 -51.906 0.298 1 84.44 586 ALA B O 1
ATOM 10325 N N . ASN B 1 587 ? -15.82 -50.875 0.095 1 85.06 587 ASN B N 1
ATOM 10326 C CA . ASN B 1 587 ? -15.156 -52.094 -0.371 1 85.06 587 ASN B CA 1
ATOM 10327 C C . ASN B 1 587 ? -15.18 -53.188 0.689 1 85.06 587 ASN B C 1
ATOM 10329 O O . ASN B 1 587 ? -15.406 -54.344 0.373 1 85.06 587 ASN B O 1
ATOM 10333 N N . LEU B 1 588 ? -14.945 -52.781 1.905 1 91.38 588 LEU B N 1
ATOM 10334 C CA . LEU B 1 588 ? -15.008 -53.688 3.029 1 91.38 588 LEU B CA 1
ATOM 10335 C C . LEU B 1 588 ? -16.391 -54.312 3.146 1 91.38 588 LEU B C 1
ATOM 10337 O O . LEU B 1 588 ? -16.531 -55.531 3.252 1 91.38 588 LEU B O 1
ATOM 10341 N N . ALA B 1 589 ? -17.422 -53.531 3.064 1 91.62 589 ALA B N 1
ATOM 10342 C CA . ALA B 1 589 ? -18.797 -54 3.166 1 91.62 589 ALA B CA 1
ATOM 10343 C C . ALA B 1 589 ? -19.125 -54.969 2.041 1 91.62 589 ALA B C 1
ATOM 10345 O O . ALA B 1 589 ? -19.766 -56 2.271 1 91.62 589 ALA B O 1
ATOM 10346 N N . ASN B 1 590 ? -18.672 -54.688 0.857 1 89.12 590 ASN B N 1
ATOM 10347 C CA . ASN B 1 590 ? -18.891 -55.531 -0.296 1 89.12 590 ASN B CA 1
ATOM 10348 C C . ASN B 1 590 ? -18.219 -56.906 -0.117 1 89.12 590 ASN B C 1
ATOM 10350 O O . ASN B 1 590 ? -18.797 -57.938 -0.468 1 89.12 590 ASN B O 1
ATOM 10354 N N . THR B 1 591 ? -17.062 -56.812 0.357 1 91.88 591 THR B N 1
ATOM 10355 C CA . THR B 1 591 ? -16.328 -58.031 0.567 1 91.88 591 THR B CA 1
ATOM 10356 C C . THR B 1 591 ? -17 -58.906 1.63 1 91.88 591 THR B C 1
ATOM 10358 O O . THR B 1 591 ? -17.062 -60.125 1.501 1 91.88 591 THR B O 1
ATOM 10361 N N . LEU B 1 592 ? -17.516 -58.25 2.688 1 93.62 592 LEU B N 1
ATOM 10362 C CA . LEU B 1 592 ? -18.266 -58.969 3.719 1 93.62 592 LEU B CA 1
ATOM 10363 C C . LEU B 1 592 ? -19.484 -59.656 3.123 1 93.62 592 LEU B C 1
ATOM 10365 O O . LEU B 1 592 ? -19.734 -60.844 3.396 1 93.62 592 LEU B O 1
ATOM 10369 N N . ASN B 1 593 ? -20.172 -59 2.326 1 90.31 593 ASN B N 1
ATOM 10370 C CA . ASN B 1 593 ? -21.344 -59.562 1.662 1 90.31 593 ASN B CA 1
ATOM 10371 C C . ASN B 1 593 ? -20.953 -60.719 0.75 1 90.31 593 ASN B C 1
ATOM 10373 O O . ASN B 1 593 ? -21.656 -61.75 0.687 1 90.31 593 ASN B O 1
ATOM 10377 N N . GLY B 1 594 ? -19.859 -60.531 0.033 1 90 594 GLY B N 1
ATOM 10378 C CA . GLY B 1 594 ? -19.375 -61.594 -0.835 1 90 594 GLY B CA 1
ATOM 10379 C C . GLY B 1 594 ? -19.047 -62.875 -0.087 1 90 594 GLY B C 1
ATOM 10380 O O . GLY B 1 594 ? -19.438 -63.969 -0.5 1 90 594 GLY B O 1
ATOM 10381 N N . LEU B 1 595 ? -18.344 -62.656 1.006 1 93.19 595 LEU B N 1
ATOM 10382 C CA . LEU B 1 595 ? -18 -63.812 1.825 1 93.19 595 LEU B CA 1
ATOM 10383 C C . LEU B 1 595 ? -19.25 -64.5 2.391 1 93.19 595 LEU B C 1
ATOM 10385 O O . LEU B 1 595 ? -19.375 -65.688 2.379 1 93.19 595 LEU B O 1
ATOM 10389 N N . ALA B 1 596 ? -20.219 -63.688 2.836 1 92.88 596 ALA B N 1
ATOM 10390 C CA . ALA B 1 596 ? -21.469 -64.25 3.371 1 92.88 596 ALA B CA 1
ATOM 10391 C C . ALA B 1 596 ? -22.219 -65 2.314 1 92.88 596 ALA B C 1
ATOM 10393 O O . ALA B 1 596 ? -22.828 -66.062 2.621 1 92.88 596 ALA B O 1
ATOM 10394 N N . ALA B 1 597 ? -22.125 -64.562 1.163 1 88.94 597 ALA B N 1
ATOM 10395 C CA . ALA B 1 597 ? -22.844 -65.25 0.066 1 88.94 597 ALA B CA 1
ATOM 10396 C C . ALA B 1 597 ? -22.266 -66.625 -0.205 1 88.94 597 ALA B C 1
ATOM 10398 O O . ALA B 1 597 ? -22.984 -67.562 -0.615 1 88.94 597 ALA B O 1
ATOM 10399 N N . VAL B 1 598 ? -21.031 -66.75 -0.032 1 90.75 598 VAL B N 1
ATOM 10400 C CA . VAL B 1 598 ? -20.375 -68 -0.238 1 90.75 598 VAL B CA 1
ATOM 10401 C C . VAL B 1 598 ? -20.672 -68.938 0.945 1 90.75 598 VAL B C 1
ATOM 10403 O O . VAL B 1 598 ? -20.953 -70.125 0.762 1 90.75 598 VAL B O 1
ATOM 10406 N N . LEU B 1 599 ? -20.75 -68.375 2.176 1 92.25 599 LEU B N 1
ATOM 10407 C CA . LEU B 1 599 ? -20.875 -69.188 3.393 1 92.25 599 LEU B CA 1
ATOM 10408 C C . LEU B 1 599 ? -22.328 -69.562 3.648 1 92.25 599 LEU B C 1
ATOM 10410 O O . LEU B 1 599 ? -22.594 -70.5 4.406 1 92.25 599 LEU B O 1
ATOM 10414 N N . LYS B 1 600 ? -23.266 -68.938 3.031 1 89.94 600 LYS B N 1
ATOM 10415 C CA . LYS B 1 600 ? -24.672 -69.188 3.309 1 89.94 600 LYS B CA 1
ATOM 10416 C C . LYS B 1 600 ? -25.062 -70.562 2.951 1 89.94 600 LYS B C 1
ATOM 10418 O O . LYS B 1 600 ? -26.062 -71.125 3.471 1 89.94 600 LYS B O 1
ATOM 10423 N N . HIS B 1 601 ? -24.219 -71.188 2.16 1 87.38 601 HIS B N 1
ATOM 10424 C CA . HIS B 1 601 ? -24.547 -72.562 1.706 1 87.38 601 HIS B CA 1
ATOM 10425 C C . HIS B 1 601 ? -24.062 -73.625 2.707 1 87.38 601 HIS B C 1
ATOM 10427 O O . HIS B 1 601 ? -24.297 -74.812 2.525 1 87.38 601 HIS B O 1
ATOM 10433 N N . GLN B 1 602 ? -23.484 -73.125 3.76 1 88.75 602 GLN B N 1
ATOM 10434 C CA . GLN B 1 602 ? -23.016 -74 4.812 1 88.75 602 GLN B CA 1
ATOM 10435 C C . GLN B 1 602 ? -23.859 -73.875 6.074 1 88.75 602 GLN B C 1
ATOM 10437 O O . GLN B 1 602 ? -23.688 -72.938 6.848 1 88.75 602 GLN B O 1
ATOM 10442 N N . PRO B 1 603 ? -24.703 -74.812 6.344 1 83.19 603 PRO B N 1
ATOM 10443 C CA . PRO B 1 603 ? -25.672 -74.75 7.449 1 83.19 603 PRO B CA 1
ATOM 10444 C C . PRO B 1 603 ? -24.984 -74.562 8.812 1 83.19 603 PRO B C 1
ATOM 10446 O O . PRO B 1 603 ? -25.547 -74 9.734 1 83.19 603 PRO B O 1
ATOM 10449 N N . GLN B 1 604 ? -23.766 -75.125 8.953 1 87.88 604 GLN B N 1
ATOM 10450 C CA . GLN B 1 604 ? -23.078 -75.062 10.242 1 87.88 604 GLN B CA 1
ATOM 10451 C C . GLN B 1 604 ? -22.531 -73.688 10.539 1 87.88 604 GLN B C 1
ATOM 10453 O O . GLN B 1 604 ? -22.141 -73.375 11.664 1 87.88 604 GLN B O 1
ATOM 10458 N N . ARG B 1 605 ? -22.609 -72.875 9.562 1 92.56 605 ARG B N 1
ATOM 10459 C CA . ARG B 1 605 ? -21.969 -71.562 9.75 1 92.56 605 ARG B CA 1
ATOM 10460 C C . ARG B 1 605 ? -22.969 -70.438 9.586 1 92.56 605 ARG B C 1
ATOM 10462 O O . ARG B 1 605 ? -22.609 -69.375 9.125 1 92.56 605 ARG B O 1
ATOM 10469 N N . ARG B 1 606 ? -24.203 -70.625 9.922 1 92.88 606 ARG B N 1
ATOM 10470 C CA . ARG B 1 606 ? -25.266 -69.625 9.766 1 92.88 606 ARG B CA 1
ATOM 10471 C C . ARG B 1 606 ? -25.031 -68.438 10.664 1 92.88 606 ARG B C 1
ATOM 10473 O O . ARG B 1 606 ? -25.266 -67.312 10.25 1 92.88 606 ARG B O 1
ATOM 10480 N N . ARG B 1 607 ? -24.531 -68.688 11.773 1 92.12 607 ARG B N 1
ATOM 10481 C CA . ARG B 1 607 ? -24.281 -67.562 12.695 1 92.12 607 ARG B CA 1
ATOM 10482 C C . ARG B 1 607 ? -23.219 -66.625 12.156 1 92.12 607 ARG B C 1
ATOM 10484 O O . ARG B 1 607 ? -23.344 -65.438 12.242 1 92.12 607 ARG B O 1
ATOM 10491 N N . GLU B 1 608 ? -22.234 -67.312 11.672 1 93.69 608 GLU B N 1
ATOM 10492 C CA . GLU B 1 608 ? -21.172 -66.5 11.078 1 93.69 608 GLU B CA 1
ATOM 10493 C C . GLU B 1 608 ? -21.672 -65.688 9.883 1 93.69 608 GLU B C 1
ATOM 10495 O O . GLU B 1 608 ? -21.359 -64.5 9.734 1 93.69 608 GLU B O 1
ATOM 10500 N N . THR B 1 609 ? -22.453 -66.312 9.078 1 94.5 609 THR B N 1
ATOM 10501 C CA . THR B 1 609 ? -23.016 -65.688 7.898 1 94.5 609 THR B CA 1
ATOM 10502 C C . THR B 1 609 ? -23.891 -64.5 8.297 1 94.5 609 THR B C 1
ATOM 10504 O O . THR B 1 609 ? -23.781 -63.406 7.703 1 94.5 609 THR B O 1
ATOM 10507 N N . GLU B 1 610 ? -24.656 -64.688 9.297 1 94 610 GLU B N 1
ATOM 10508 C CA . GLU B 1 610 ? -25.5 -63.594 9.812 1 94 610 GLU B CA 1
ATOM 10509 C C . GLU B 1 610 ? -24.656 -62.406 10.305 1 94 610 GLU B C 1
ATOM 10511 O O . GLU B 1 610 ? -24.969 -61.25 10.031 1 94 610 GLU B O 1
ATOM 10516 N N . ALA B 1 611 ? -23.641 -62.812 10.969 1 94.56 611 ALA B N 1
ATOM 10517 C CA . ALA B 1 611 ? -22.766 -61.781 11.516 1 94.56 611 ALA B CA 1
ATOM 10518 C C . ALA B 1 611 ? -22.125 -60.969 10.406 1 94.56 611 ALA B C 1
ATOM 10520 O O . ALA B 1 611 ? -21.984 -59.75 10.531 1 94.56 611 ALA B O 1
ATOM 10521 N N . LEU B 1 612 ? -21.734 -61.625 9.375 1 95.06 612 LEU B N 1
ATOM 10522 C CA . LEU B 1 612 ? -21.109 -60.938 8.242 1 95.06 612 LEU B CA 1
ATOM 10523 C C . LEU B 1 612 ? -22.094 -59.969 7.566 1 95.06 612 LEU B C 1
ATOM 10525 O O . LEU B 1 612 ? -21.766 -58.812 7.301 1 95.06 612 LEU B O 1
ATOM 10529 N N . HIS B 1 613 ? -23.344 -60.406 7.309 1 94.31 613 HIS B N 1
ATOM 10530 C CA . HIS B 1 613 ? -24.359 -59.562 6.715 1 94.31 613 HIS B CA 1
ATOM 10531 C C . HIS B 1 613 ? -24.688 -58.375 7.629 1 94.31 613 HIS B C 1
ATOM 10533 O O . HIS B 1 613 ? -24.875 -57.25 7.16 1 94.31 613 HIS B O 1
ATOM 10539 N N . ARG B 1 614 ? -24.719 -58.656 8.836 1 94.06 614 ARG B N 1
ATOM 10540 C CA . ARG B 1 614 ? -25.031 -57.594 9.797 1 94.06 614 ARG B CA 1
ATOM 10541 C C . ARG B 1 614 ? -23.953 -56.531 9.812 1 94.06 614 ARG B C 1
ATOM 10543 O O . ARG B 1 614 ? -24.25 -55.344 9.836 1 94.06 614 ARG B O 1
ATOM 10550 N N . GLU B 1 615 ? -22.781 -57.031 9.836 1 94.44 615 GLU B N 1
ATOM 10551 C CA . GLU B 1 615 ? -21.688 -56.062 9.797 1 94.44 615 GLU B CA 1
ATOM 10552 C C . GLU B 1 615 ? -21.703 -55.25 8.516 1 94.44 615 GLU B C 1
ATOM 10554 O O . GLU B 1 615 ? -21.531 -54.031 8.555 1 94.44 615 GLU B O 1
ATOM 10559 N N . ALA B 1 616 ? -21.891 -55.875 7.355 1 94.62 616 ALA B N 1
ATOM 10560 C CA . ALA B 1 616 ? -21.984 -55.188 6.07 1 94.62 616 ALA B CA 1
ATOM 10561 C C . ALA B 1 616 ? -23.125 -54.156 6.07 1 94.62 616 ALA B C 1
ATOM 10563 O O . ALA B 1 616 ? -22.969 -53.031 5.605 1 94.62 616 ALA B O 1
ATOM 10564 N N . LEU B 1 617 ? -24.234 -54.562 6.629 1 94.19 617 LEU B N 1
ATOM 10565 C CA . LEU B 1 617 ? -25.406 -53.719 6.699 1 94.19 617 LEU B CA 1
ATOM 10566 C C . LEU B 1 617 ? -25.141 -52.469 7.559 1 94.19 617 LEU B C 1
ATOM 10568 O O . LEU B 1 617 ? -25.516 -51.375 7.188 1 94.19 617 LEU B O 1
ATOM 10572 N N . GLN B 1 618 ? -24.5 -52.75 8.609 1 93.62 618 GLN B N 1
ATOM 10573 C CA . GLN B 1 618 ? -24.172 -51.625 9.492 1 93.62 618 GLN B CA 1
ATOM 10574 C C . GLN B 1 618 ? -23.234 -50.625 8.789 1 93.62 618 GLN B C 1
ATOM 10576 O O . GLN B 1 618 ? -23.406 -49.406 8.914 1 93.62 618 GLN B O 1
ATOM 10581 N N . LEU B 1 619 ? -22.312 -51.156 8.133 1 91.19 619 LEU B N 1
ATOM 10582 C CA . LEU B 1 619 ? -21.375 -50.312 7.414 1 91.19 619 LEU B CA 1
ATOM 10583 C C . LEU B 1 619 ? -22.094 -49.5 6.344 1 91.19 619 LEU B C 1
ATOM 10585 O O . LEU B 1 619 ? -21.922 -48.281 6.266 1 91.19 619 LEU B O 1
ATOM 10589 N N . TYR B 1 620 ? -22.938 -50.062 5.582 1 92.06 620 TYR B N 1
ATOM 10590 C CA . TYR B 1 620 ? -23.656 -49.375 4.52 1 92.06 620 TYR B CA 1
ATOM 10591 C C . TYR B 1 620 ? -24.656 -48.375 5.098 1 92.06 620 TYR B C 1
ATOM 10593 O O . TYR B 1 620 ? -24.891 -47.312 4.523 1 92.06 620 TYR B O 1
ATOM 10601 N N . ARG B 1 621 ? -25.25 -48.688 6.199 1 92 621 ARG B N 1
ATOM 10602 C CA . ARG B 1 621 ? -26.156 -47.75 6.844 1 92 621 ARG B CA 1
ATOM 10603 C C . ARG B 1 621 ? -25.406 -46.5 7.312 1 92 621 ARG B C 1
ATOM 10605 O O . ARG B 1 621 ? -25.922 -45.375 7.184 1 92 621 ARG B O 1
ATOM 10612 N N . ARG B 1 622 ? -24.266 -46.75 7.805 1 88.56 622 ARG B N 1
ATOM 10613 C CA . ARG B 1 622 ? -23.422 -45.625 8.203 1 88.56 622 ARG B CA 1
ATOM 10614 C C . ARG B 1 622 ? -23.047 -44.781 6.996 1 88.56 622 ARG B C 1
ATOM 10616 O O . ARG B 1 622 ? -23.141 -43.531 7.047 1 88.56 622 ARG B O 1
ATOM 10623 N N . LEU B 1 623 ? -22.672 -45.406 5.969 1 84.31 623 LEU B N 1
ATOM 10624 C CA . LEU B 1 623 ? -22.281 -44.688 4.746 1 84.31 623 LEU B CA 1
ATOM 10625 C C . LEU B 1 623 ? -23.484 -43.969 4.145 1 84.31 623 LEU B C 1
ATOM 10627 O O . LEU B 1 623 ? -23.344 -42.844 3.668 1 84.31 623 LEU B O 1
ATOM 10631 N N . ALA B 1 624 ? -24.609 -44.531 4.242 1 85.25 624 ALA B N 1
ATOM 10632 C CA . ALA B 1 624 ? -25.812 -43.969 3.672 1 85.25 624 ALA B CA 1
ATOM 10633 C C . ALA B 1 624 ? -26.266 -42.75 4.461 1 85.25 624 ALA B C 1
ATOM 10635 O O . ALA B 1 624 ? -26.875 -41.812 3.906 1 85.25 624 ALA B O 1
ATOM 10636 N N . ARG B 1 625 ? -25.953 -42.719 5.699 1 84.69 625 ARG B N 1
ATOM 10637 C CA . ARG B 1 625 ? -26.281 -41.531 6.516 1 84.69 625 ARG B CA 1
ATOM 10638 C C . ARG B 1 625 ? -25.5 -40.312 6.062 1 84.69 625 ARG B C 1
ATOM 10640 O O . ARG B 1 625 ? -26.031 -39.219 6.008 1 84.69 625 ARG B O 1
ATOM 10647 N N . SER B 1 626 ? -24.203 -40.625 5.684 1 76.62 626 SER B N 1
ATOM 10648 C CA . SER B 1 626 ? -23.344 -39.531 5.246 1 76.62 626 SER B CA 1
ATOM 10649 C C . SER B 1 626 ? -23.578 -39.188 3.775 1 76.62 626 SER B C 1
ATOM 10651 O O . SER B 1 626 ? -23.578 -38.031 3.393 1 76.62 626 SER B O 1
ATOM 10653 N N . GLN B 1 627 ? -23.859 -40.188 2.924 1 77.81 627 GLN B N 1
ATOM 10654 C CA . GLN B 1 627 ? -24.062 -40 1.489 1 77.81 627 GLN B CA 1
ATOM 10655 C C . GLN B 1 627 ? -25.234 -40.844 0.988 1 77.81 627 GLN B C 1
ATOM 10657 O O . GLN B 1 627 ? -25.031 -41.875 0.306 1 77.81 627 GLN B O 1
ATOM 10662 N N . PRO B 1 628 ? -26.391 -40.438 1.275 1 78.5 628 PRO B N 1
ATOM 10663 C CA . PRO B 1 628 ? -27.562 -41.25 0.963 1 78.5 628 PRO B CA 1
ATOM 10664 C C . PRO B 1 628 ? -27.703 -41.531 -0.53 1 78.5 628 PRO B C 1
ATOM 10666 O O . PRO B 1 628 ? -28.016 -42.656 -0.92 1 78.5 628 PRO B O 1
ATOM 10669 N N . GLN B 1 629 ? -27.422 -40.594 -1.324 1 68.56 629 GLN B N 1
ATOM 10670 C CA . GLN B 1 629 ? -27.625 -40.75 -2.762 1 68.56 629 GLN B CA 1
ATOM 10671 C C . GLN B 1 629 ? -26.688 -41.812 -3.334 1 68.56 629 GLN B C 1
ATOM 10673 O O . GLN B 1 629 ? -27 -42.469 -4.34 1 68.56 629 GLN B O 1
ATOM 10678 N N . HIS B 1 630 ? -25.703 -42.031 -2.5 1 67.81 630 HIS B N 1
ATOM 10679 C CA . HIS B 1 630 ? -24.688 -42.906 -3.057 1 67.81 630 HIS B CA 1
ATOM 10680 C C . HIS B 1 630 ? -24.781 -44.312 -2.461 1 67.81 630 HIS B C 1
ATOM 10682 O O . HIS B 1 630 ? -24.422 -45.312 -3.111 1 67.81 630 HIS B O 1
ATOM 10688 N N . PHE B 1 631 ? -25.422 -44.406 -1.268 1 81.19 631 PHE B N 1
ATOM 10689 C CA . PHE B 1 631 ? -25.25 -45.688 -0.607 1 81.19 631 PHE B CA 1
ATOM 10690 C C . PHE B 1 631 ? -26.594 -46.25 -0.169 1 81.19 631 PHE B C 1
ATOM 10692 O O . PHE B 1 631 ? -26.656 -47.406 0.261 1 81.19 631 PHE B O 1
ATOM 10699 N N . GLU B 1 632 ? -27.609 -45.656 -0.337 1 87.75 632 GLU B N 1
ATOM 10700 C CA . GLU B 1 632 ? -28.906 -46.156 0.136 1 87.75 632 GLU B CA 1
ATOM 10701 C C . GLU B 1 632 ? -29.312 -47.406 -0.616 1 87.75 632 GLU B C 1
ATOM 10703 O O . GLU B 1 632 ? -29.891 -48.312 -0.026 1 87.75 632 GLU B O 1
ATOM 10708 N N . TYR B 1 633 ? -29.125 -47.406 -1.91 1 85.88 633 TYR B N 1
ATOM 10709 C CA . TYR B 1 633 ? -29.5 -48.594 -2.672 1 85.88 633 TYR B CA 1
ATOM 10710 C C . TYR B 1 633 ? -28.641 -49.781 -2.26 1 85.88 633 TYR B C 1
ATOM 10712 O O . TYR B 1 633 ? -29.094 -50.938 -2.346 1 85.88 633 TYR B O 1
ATOM 10720 N N . GLN B 1 634 ? -27.469 -49.594 -1.802 1 87.06 634 GLN B N 1
ATOM 10721 C CA . GLN B 1 634 ? -26.594 -50.656 -1.335 1 87.06 634 GLN B CA 1
ATOM 10722 C C . GLN B 1 634 ? -27.125 -51.25 -0.031 1 87.06 634 GLN B C 1
ATOM 10724 O O . GLN B 1 634 ? -26.953 -52.438 0.219 1 87.06 634 GLN B O 1
ATOM 10729 N N . VAL B 1 635 ? -27.719 -50.406 0.76 1 92.56 635 VAL B N 1
ATOM 10730 C CA . VAL B 1 635 ? -28.391 -50.906 1.942 1 92.56 635 VAL B CA 1
ATOM 10731 C C . VAL B 1 635 ? -29.5 -51.875 1.521 1 92.56 635 VAL B C 1
ATOM 10733 O O . VAL B 1 635 ? -29.609 -52.969 2.049 1 92.56 635 VAL B O 1
ATOM 10736 N N . ALA B 1 636 ? -30.234 -51.469 0.546 1 92 636 ALA B N 1
ATOM 10737 C CA . ALA B 1 636 ? -31.328 -52.312 0.047 1 92 636 ALA B CA 1
ATOM 10738 C C . ALA B 1 636 ? -30.797 -53.625 -0.498 1 92 636 ALA B C 1
ATOM 10740 O O . ALA B 1 636 ? -31.359 -54.688 -0.242 1 92 636 ALA B O 1
ATOM 10741 N N . GLU B 1 637 ? -29.766 -53.531 -1.198 1 89.31 637 GLU B N 1
ATOM 10742 C CA . GLU B 1 637 ? -29.156 -54.75 -1.772 1 89.31 637 GLU B CA 1
ATOM 10743 C C . GLU B 1 637 ? -28.656 -55.688 -0.682 1 89.31 637 GLU B C 1
ATOM 10745 O O . GLU B 1 637 ? -28.875 -56.906 -0.771 1 89.31 637 GLU B O 1
ATOM 10750 N N . THR B 1 638 ? -28.016 -55.125 0.297 1 92.44 638 THR B N 1
ATOM 10751 C CA . THR B 1 638 ? -27.516 -55.938 1.403 1 92.44 638 THR B CA 1
ATOM 10752 C C . THR B 1 638 ? -28.672 -56.594 2.16 1 92.44 638 THR B C 1
ATOM 10754 O O . THR B 1 638 ? -28.609 -57.781 2.521 1 92.44 638 THR B O 1
ATOM 10757 N N . LEU B 1 639 ? -29.734 -55.812 2.381 1 93.94 639 LEU B N 1
ATOM 10758 C CA . LEU B 1 639 ? -30.922 -56.344 3.016 1 93.94 639 LEU B CA 1
ATOM 10759 C C . LEU B 1 639 ? -31.5 -57.531 2.203 1 93.94 639 LEU B C 1
ATOM 10761 O O . LEU B 1 639 ? -31.906 -58.531 2.768 1 93.94 639 LEU B O 1
ATOM 10765 N N . PHE B 1 640 ? -31.531 -57.375 1.031 1 92.06 640 PHE B N 1
ATOM 10766 C CA . PHE B 1 640 ? -32.031 -58.406 0.138 1 92.06 640 PHE B CA 1
ATOM 10767 C C . PHE B 1 640 ? -31.203 -59.688 0.259 1 92.06 640 PHE B C 1
ATOM 10769 O O . PHE B 1 640 ? -31.75 -60.781 0.43 1 92.06 640 PHE B O 1
ATOM 10776 N N . HIS B 1 641 ? -29.875 -59.5 0.242 1 88.75 641 HIS B N 1
ATOM 10777 C CA . HIS B 1 641 ? -28.984 -60.656 0.353 1 88.75 641 HIS B CA 1
ATOM 10778 C C . HIS B 1 641 ? -29.156 -61.375 1.697 1 88.75 641 HIS B C 1
ATOM 10780 O O . HIS B 1 641 ? -29.141 -62.594 1.768 1 88.75 641 HIS B O 1
ATOM 10786 N N . PHE B 1 642 ? -29.297 -60.531 2.664 1 92.62 642 PHE B N 1
ATOM 10787 C CA . PHE B 1 642 ? -29.516 -61.062 3.998 1 92.62 642 PHE B CA 1
ATOM 10788 C C . PHE B 1 642 ? -30.828 -61.875 4.043 1 92.62 642 PHE B C 1
ATOM 10790 O O . PHE B 1 642 ? -30.859 -62.969 4.57 1 92.62 642 PHE B O 1
ATOM 10797 N N . ALA B 1 643 ? -31.797 -61.375 3.377 1 92.56 643 ALA B N 1
ATOM 10798 C CA . ALA B 1 643 ? -33.094 -62.031 3.326 1 92.56 643 ALA B CA 1
ATOM 10799 C C . ALA B 1 643 ? -33.031 -63.344 2.521 1 92.56 643 ALA B C 1
ATOM 10801 O O . ALA B 1 643 ? -33.688 -64.312 2.859 1 92.56 643 ALA B O 1
ATOM 10802 N N . VAL B 1 644 ? -32.312 -63.312 1.492 1 89.81 644 VAL B N 1
ATOM 10803 C CA . VAL B 1 644 ? -32.156 -64.5 0.673 1 89.81 644 VAL B CA 1
ATOM 10804 C C . VAL B 1 644 ? -31.547 -65.625 1.516 1 89.81 644 VAL B C 1
ATOM 10806 O O . VAL B 1 644 ? -31.953 -66.812 1.405 1 89.81 644 VAL B O 1
ATOM 10809 N N . ALA B 1 645 ? -30.594 -65.25 2.311 1 91 645 ALA B N 1
ATOM 10810 C CA . ALA B 1 645 ? -29.984 -66.25 3.193 1 91 645 ALA B CA 1
ATOM 10811 C C . ALA B 1 645 ? -31.047 -66.875 4.121 1 91 645 ALA B C 1
ATOM 10813 O O . ALA B 1 645 ? -31.141 -68.062 4.234 1 91 645 ALA B O 1
ATOM 10814 N N . TYR B 1 646 ? -31.875 -66.062 4.715 1 92.06 646 TYR B N 1
ATOM 10815 C CA . TYR B 1 646 ? -32.938 -66.562 5.598 1 92.06 646 TYR B CA 1
ATOM 10816 C C . TYR B 1 646 ? -33.938 -67.438 4.828 1 92.06 646 TYR B C 1
ATOM 10818 O O . TYR B 1 646 ? -34.406 -68.438 5.344 1 92.06 646 TYR B O 1
ATOM 10826 N N . HIS B 1 647 ? -34.188 -67 3.703 1 89.62 647 HIS B N 1
ATOM 10827 C CA . HIS B 1 647 ? -35.094 -67.75 2.871 1 89.62 647 HIS B CA 1
ATOM 10828 C C . HIS B 1 647 ? -34.531 -69.125 2.564 1 89.62 647 HIS B C 1
ATOM 10830 O O . HIS B 1 647 ? -35.25 -70.125 2.658 1 89.62 647 HIS B O 1
ATOM 10836 N N . GLU B 1 648 ? -33.312 -69.188 2.174 1 87.38 648 GLU B N 1
ATOM 10837 C CA . GLU B 1 648 ? -32.656 -70.438 1.885 1 87.38 648 GLU B CA 1
ATOM 10838 C C . GLU B 1 648 ? -32.625 -71.312 3.123 1 87.38 648 GLU B C 1
ATOM 10840 O O . GLU B 1 648 ? -32.656 -72.562 3.014 1 87.38 648 GLU B O 1
ATOM 10845 N N . TRP B 1 649 ? -32.531 -70.625 4.309 1 90.12 649 TRP B N 1
ATOM 10846 C CA . TRP B 1 649 ? -32.5 -71.375 5.57 1 90.12 649 TRP B CA 1
ATOM 10847 C C . TRP B 1 649 ? -33.938 -71.688 6.051 1 90.12 649 TRP B C 1
ATOM 10849 O O . TRP B 1 649 ? -34.125 -72.188 7.176 1 90.12 649 TRP B O 1
ATOM 10859 N N . ARG B 1 650 ? -35.031 -71.312 5.23 1 89.31 650 ARG B N 1
ATOM 10860 C CA . ARG B 1 650 ? -36.438 -71.562 5.496 1 89.31 650 ARG B CA 1
ATOM 10861 C C . ARG B 1 650 ? -36.906 -70.812 6.75 1 89.31 650 ARG B C 1
ATOM 10863 O O . ARG B 1 650 ? -37.562 -71.438 7.613 1 89.31 650 ARG B O 1
ATOM 10870 N N . GLN B 1 651 ? -36.438 -69.625 6.852 1 92 651 GLN B N 1
ATOM 10871 C CA . GLN B 1 651 ? -36.875 -68.688 7.926 1 92 651 GLN B CA 1
ATOM 10872 C C . GLN B 1 651 ? -37.562 -67.5 7.371 1 92 651 GLN B C 1
ATOM 10874 O O . GLN B 1 651 ? -37.031 -66.375 7.477 1 92 651 GLN B O 1
ATOM 10879 N N . PRO B 1 652 ? -38.781 -67.625 6.863 1 90.25 652 PRO B N 1
ATOM 10880 C CA . PRO B 1 652 ? -39.469 -66.5 6.191 1 90.25 652 PRO B CA 1
ATOM 10881 C C . PRO B 1 652 ? -39.812 -65.375 7.148 1 90.25 652 PRO B C 1
ATOM 10883 O O . PRO B 1 652 ? -39.844 -64.188 6.742 1 90.25 652 PRO B O 1
ATOM 10886 N N . ASP B 1 653 ? -40.031 -65.688 8.336 1 89.25 653 ASP B N 1
ATOM 10887 C CA . ASP B 1 653 ? -40.438 -64.625 9.297 1 89.25 653 ASP B CA 1
ATOM 10888 C C . ASP B 1 653 ? -39.312 -63.625 9.523 1 89.25 653 ASP B C 1
ATOM 10890 O O . ASP B 1 653 ? -39.562 -62.469 9.805 1 89.25 653 ASP B O 1
ATOM 10894 N N . ARG B 1 654 ? -38.125 -64.188 9.383 1 92.31 654 ARG B N 1
ATOM 10895 C CA . ARG B 1 654 ? -37 -63.281 9.57 1 92.31 654 ARG B CA 1
ATOM 10896 C C . ARG B 1 654 ? -36.656 -62.562 8.266 1 92.31 654 ARG B C 1
ATOM 10898 O O . ARG B 1 654 ? -36.062 -61.469 8.289 1 92.31 654 ARG B O 1
ATOM 10905 N N . ALA B 1 655 ? -37 -63.125 7.148 1 93.75 655 ALA B N 1
ATOM 10906 C CA . ALA B 1 655 ? -36.719 -62.562 5.832 1 93.75 655 ALA B CA 1
ATOM 10907 C C . ALA B 1 655 ? -37.688 -61.438 5.488 1 93.75 655 ALA B C 1
ATOM 10909 O O . ALA B 1 655 ? -37.281 -60.438 4.891 1 93.75 655 ALA B O 1
ATOM 10910 N N . LYS B 1 656 ? -38.844 -61.531 5.902 1 93.5 656 LYS B N 1
ATOM 10911 C CA . LYS B 1 656 ? -39.938 -60.656 5.469 1 93.5 656 LYS B CA 1
ATOM 10912 C C . LYS B 1 656 ? -39.688 -59.188 5.867 1 93.5 656 LYS B C 1
ATOM 10914 O O . LYS B 1 656 ? -39.75 -58.281 5.031 1 93.5 656 LYS B O 1
ATOM 10919 N N . PRO B 1 657 ? -39.312 -59.062 7.113 1 93.5 657 PRO B N 1
ATOM 10920 C CA . PRO B 1 657 ? -39.094 -57.656 7.469 1 93.5 657 PRO B CA 1
ATOM 10921 C C . PRO B 1 657 ? -37.938 -57.031 6.691 1 93.5 657 PRO B C 1
ATOM 10923 O O . PRO B 1 657 ? -37.969 -55.844 6.355 1 93.5 657 PRO B O 1
ATOM 10926 N N . LEU B 1 658 ? -36.906 -57.781 6.43 1 94.69 658 LEU B N 1
ATOM 10927 C CA . LEU B 1 658 ? -35.781 -57.281 5.66 1 94.69 658 LEU B CA 1
ATOM 10928 C C . LEU B 1 658 ? -36.188 -56.969 4.227 1 94.69 658 LEU B C 1
ATOM 10930 O O . LEU B 1 658 ? -35.781 -55.938 3.686 1 94.69 658 LEU B O 1
ATOM 10934 N N . LEU B 1 659 ? -37.031 -57.75 3.646 1 94.38 659 LEU B N 1
ATOM 10935 C CA . LEU B 1 659 ? -37.5 -57.562 2.277 1 94.38 659 LEU B CA 1
ATOM 10936 C C . LEU B 1 659 ? -38.375 -56.344 2.174 1 94.38 659 LEU B C 1
ATOM 10938 O O . LEU B 1 659 ? -38.312 -55.594 1.204 1 94.38 659 LEU B O 1
ATOM 10942 N N . ARG B 1 660 ? -39.188 -56.219 3.111 1 93.94 660 ARG B N 1
ATOM 10943 C CA . ARG B 1 660 ? -40.062 -55.062 3.113 1 93.94 660 ARG B CA 1
ATOM 10944 C C . ARG B 1 660 ? -39.25 -53.75 3.182 1 93.94 660 ARG B C 1
ATOM 10946 O O . ARG B 1 660 ? -39.531 -52.812 2.455 1 93.94 660 ARG B O 1
ATOM 10953 N N . GLU B 1 661 ? -38.312 -53.812 4.023 1 94.38 661 GLU B N 1
ATOM 10954 C CA . GLU B 1 661 ? -37.469 -52.656 4.121 1 94.38 661 GLU B CA 1
ATOM 10955 C C . GLU B 1 661 ? -36.688 -52.406 2.824 1 94.38 661 GLU B C 1
ATOM 10957 O O . GLU B 1 661 ? -36.594 -51.281 2.357 1 94.38 661 GLU B O 1
ATOM 10962 N N . ALA B 1 662 ? -36.125 -53.438 2.229 1 94.62 662 ALA B N 1
ATOM 10963 C CA . ALA B 1 662 ? -35.406 -53.344 0.965 1 94.62 662 ALA B CA 1
ATOM 10964 C C . ALA B 1 662 ? -36.281 -52.812 -0.147 1 94.62 662 ALA B C 1
ATOM 10966 O O . ALA B 1 662 ? -35.875 -51.969 -0.942 1 94.62 662 ALA B O 1
ATOM 10967 N N . ALA B 1 663 ? -37.5 -53.281 -0.158 1 93.12 663 ALA B N 1
ATOM 10968 C CA . ALA B 1 663 ? -38.438 -52.844 -1.176 1 93.12 663 ALA B CA 1
ATOM 10969 C C . ALA B 1 663 ? -38.75 -51.344 -1.056 1 93.12 663 ALA B C 1
ATOM 10971 O O . ALA B 1 663 ? -38.812 -50.656 -2.062 1 93.12 663 ALA B O 1
ATOM 10972 N N . LYS B 1 664 ? -38.875 -51 0.138 1 92.69 664 LYS B N 1
ATOM 10973 C CA . LYS B 1 664 ? -39.125 -49.594 0.386 1 92.69 664 LYS B CA 1
ATOM 10974 C C . LYS B 1 664 ? -37.969 -48.719 -0.053 1 92.69 664 LYS B C 1
ATOM 10976 O O . LYS B 1 664 ? -38.156 -47.656 -0.652 1 92.69 664 LYS B O 1
ATOM 10981 N N . LEU B 1 665 ? -36.812 -49.156 0.19 1 92.12 665 LEU B N 1
ATOM 10982 C CA . LEU B 1 665 ? -35.625 -48.344 -0.065 1 92.12 665 LEU B CA 1
ATOM 10983 C C . LEU B 1 665 ? -35.312 -48.312 -1.558 1 92.12 665 LEU B C 1
ATOM 10985 O O . LEU B 1 665 ? -34.812 -47.281 -2.064 1 92.12 665 LEU B O 1
ATOM 10989 N N . ILE B 1 666 ? -35.625 -49.375 -2.322 1 92 666 ILE B N 1
ATOM 10990 C CA . ILE B 1 666 ? -35.156 -49.5 -3.699 1 92 666 ILE B CA 1
ATOM 10991 C C . ILE B 1 666 ? -36.156 -48.844 -4.645 1 92 666 ILE B C 1
ATOM 10993 O O . ILE B 1 666 ? -35.812 -48.469 -5.773 1 92 666 ILE B O 1
ATOM 10997 N N . ALA B 1 667 ? -37.375 -48.656 -4.18 1 89.69 667 ALA B N 1
ATOM 10998 C CA . ALA B 1 667 ? -38.5 -48.25 -5.035 1 89.69 667 ALA B CA 1
ATOM 10999 C C . ALA B 1 667 ? -38.219 -46.938 -5.719 1 89.69 667 ALA B C 1
ATOM 11001 O O . ALA B 1 667 ? -38.344 -46.812 -6.941 1 89.69 667 ALA B O 1
ATOM 11002 N N . PRO B 1 668 ? -37.75 -46 -4.926 1 86.81 668 PRO B N 1
ATOM 11003 C CA . PRO B 1 668 ? -37.5 -44.719 -5.59 1 86.81 668 PRO B CA 1
ATOM 11004 C C . PRO B 1 668 ? -36.375 -44.781 -6.621 1 86.81 668 PRO B C 1
ATOM 11006 O O . PRO B 1 668 ? -36.438 -44.156 -7.668 1 86.81 668 PRO B O 1
ATOM 11009 N N . TYR B 1 669 ? -35.406 -45.531 -6.402 1 82.69 669 TYR B N 1
ATOM 11010 C CA . TYR B 1 669 ? -34.25 -45.688 -7.305 1 82.69 669 TYR B CA 1
ATOM 11011 C C . TYR B 1 669 ? -34.656 -46.438 -8.562 1 82.69 669 TYR B C 1
ATOM 11013 O O . TYR B 1 669 ? -34.219 -46.062 -9.672 1 82.69 669 TYR B O 1
ATOM 11021 N N . ALA B 1 670 ? -35.438 -47.375 -8.391 1 83.69 670 ALA B N 1
ATOM 11022 C CA . ALA B 1 670 ? -35.906 -48.156 -9.531 1 83.69 670 ALA B CA 1
ATOM 11023 C C . ALA B 1 670 ? -36.812 -47.344 -10.422 1 83.69 670 ALA B C 1
ATOM 11025 O O . ALA B 1 670 ? -36.844 -47.531 -11.641 1 83.69 670 ALA B O 1
ATOM 11026 N N . ALA B 1 671 ? -37.5 -46.5 -9.766 1 82.88 671 ALA B N 1
ATOM 11027 C CA . ALA B 1 671 ? -38.406 -45.625 -10.531 1 82.88 671 ALA B CA 1
ATOM 11028 C C . ALA B 1 671 ? -37.625 -44.625 -11.375 1 82.88 671 ALA B C 1
ATOM 11030 O O . ALA B 1 671 ? -37.938 -44.406 -12.539 1 82.88 671 ALA B O 1
ATOM 11031 N N . GLU B 1 672 ? -36.594 -44.094 -10.758 1 76.31 672 GLU B N 1
ATOM 11032 C CA . GLU B 1 672 ? -35.781 -43.094 -11.422 1 76.31 672 GLU B CA 1
ATOM 11033 C C . GLU B 1 672 ? -34.812 -43.719 -12.43 1 76.31 672 GLU B C 1
ATOM 11035 O O . GLU B 1 672 ? -34.594 -43.156 -13.5 1 76.31 672 GLU B O 1
ATOM 11040 N N . HIS B 1 673 ? -34.281 -44.906 -12.125 1 73.38 673 HIS B N 1
ATOM 11041 C CA . HIS B 1 673 ? -33.312 -45.594 -12.984 1 73.38 673 HIS B CA 1
ATOM 11042 C C . HIS B 1 673 ? -33.656 -47.062 -13.133 1 73.38 673 HIS B C 1
ATOM 11044 O O . HIS B 1 673 ? -32.938 -47.938 -12.609 1 73.38 673 HIS B O 1
ATOM 11050 N N . PRO B 1 674 ? -34.594 -47.375 -13.891 1 76.81 674 PRO B N 1
ATOM 11051 C CA . PRO B 1 674 ? -35.031 -48.781 -14.008 1 76.81 674 PRO B CA 1
ATOM 11052 C C . PRO B 1 674 ? -33.969 -49.656 -14.664 1 76.81 674 PRO B C 1
ATOM 11054 O O . PRO B 1 674 ? -33.938 -50.875 -14.383 1 76.81 674 PRO B O 1
ATOM 11057 N N . GLU B 1 675 ? -33.25 -49.031 -15.492 1 66.25 675 GLU B N 1
ATOM 11058 C CA . GLU B 1 675 ? -32.25 -49.781 -16.188 1 66.25 675 GLU B CA 1
ATOM 11059 C C . GLU B 1 675 ? -31.188 -50.312 -15.227 1 66.25 675 GLU B C 1
ATOM 11061 O O . GLU B 1 675 ? -30.609 -51.375 -15.453 1 66.25 675 GLU B O 1
ATOM 11066 N N . ARG B 1 676 ? -31.156 -49.562 -14.133 1 69 676 ARG B N 1
ATOM 11067 C CA . ARG B 1 676 ? -30.109 -49.938 -13.188 1 69 676 ARG B CA 1
ATOM 11068 C C . ARG B 1 676 ? -30.688 -50.75 -12.031 1 69 676 ARG B C 1
ATOM 11070 O O . ARG B 1 676 ? -30.078 -51.719 -11.586 1 69 676 ARG B O 1
ATOM 11077 N N . PHE B 1 677 ? -31.859 -50.375 -11.641 1 79.69 677 PHE B N 1
ATOM 11078 C CA . PHE B 1 677 ? -32.344 -50.906 -10.367 1 79.69 677 PHE B CA 1
ATOM 11079 C C . PHE B 1 677 ? -33.594 -51.75 -10.57 1 79.69 677 PHE B C 1
ATOM 11081 O O . PHE B 1 677 ? -34.094 -52.375 -9.625 1 79.69 677 PHE B O 1
ATOM 11088 N N . GLY B 1 678 ? -33.969 -51.875 -11.789 1 79.38 678 GLY B N 1
ATOM 11089 C CA . GLY B 1 678 ? -35.219 -52.562 -12.07 1 79.38 678 GLY B CA 1
ATOM 11090 C C . GLY B 1 678 ? -35.156 -54.062 -11.742 1 79.38 678 GLY B C 1
ATOM 11091 O O . GLY B 1 678 ? -36.062 -54.594 -11.164 1 79.38 678 GLY B O 1
ATOM 11092 N N . LYS B 1 679 ? -34.062 -54.594 -12.102 1 77.12 679 LYS B N 1
ATOM 11093 C CA . LYS B 1 679 ? -33.938 -56.031 -11.859 1 77.12 679 LYS B CA 1
ATOM 11094 C C . LYS B 1 679 ? -33.906 -56.312 -10.359 1 77.12 679 LYS B C 1
ATOM 11096 O O . LYS B 1 679 ? -34.562 -57.25 -9.906 1 77.12 679 LYS B O 1
ATOM 11101 N N . LEU B 1 680 ? -33.281 -55.562 -9.602 1 84.06 680 LEU B N 1
ATOM 11102 C CA . LEU B 1 680 ? -33.219 -55.75 -8.156 1 84.06 680 LEU B CA 1
ATOM 11103 C C . LEU B 1 680 ? -34.594 -55.594 -7.527 1 84.06 680 LEU B C 1
ATOM 11105 O O . LEU B 1 680 ? -34.969 -56.406 -6.672 1 84.06 680 LEU B O 1
ATOM 11109 N N . GLN B 1 681 ? -35.219 -54.625 -7.984 1 88.62 681 GLN B N 1
ATOM 11110 C CA . GLN B 1 681 ? -36.562 -54.438 -7.477 1 88.62 681 GLN B CA 1
ATOM 11111 C C . GLN B 1 681 ? -37.469 -55.656 -7.789 1 88.62 681 GLN B C 1
ATOM 11113 O O . GLN B 1 681 ? -38.219 -56.094 -6.93 1 88.62 681 GLN B O 1
ATOM 11118 N N . GLN B 1 682 ? -37.312 -56.156 -8.969 1 87.69 682 GLN B N 1
ATOM 11119 C CA . GLN B 1 682 ? -38.094 -57.312 -9.367 1 87.69 682 GLN B CA 1
ATOM 11120 C C . GLN B 1 682 ? -37.75 -58.531 -8.5 1 87.69 682 GLN B C 1
ATOM 11122 O O . GLN B 1 682 ? -38.625 -59.25 -8.07 1 87.69 682 GLN B O 1
ATOM 11127 N N . ASP B 1 683 ? -36.562 -58.719 -8.258 1 87.06 683 ASP B N 1
ATOM 11128 C CA . ASP B 1 683 ? -36.125 -59.844 -7.449 1 87.06 683 ASP B CA 1
ATOM 11129 C C . ASP B 1 683 ? -36.656 -59.719 -6.016 1 87.06 683 ASP B C 1
ATOM 11131 O O . ASP B 1 683 ? -37.094 -60.719 -5.43 1 87.06 683 ASP B O 1
ATOM 11135 N N . ILE B 1 684 ? -36.562 -58.5 -5.469 1 91.56 684 ILE B N 1
ATOM 11136 C CA . ILE B 1 684 ? -37.031 -58.25 -4.113 1 91.56 684 ILE B CA 1
ATOM 11137 C C . ILE B 1 684 ? -38.531 -58.562 -4.039 1 91.56 684 ILE B C 1
ATOM 11139 O O . ILE B 1 684 ? -38.969 -59.281 -3.131 1 91.56 684 ILE B O 1
ATOM 11143 N N . ASN B 1 685 ? -39.219 -58.156 -5.023 1 89.19 685 ASN B N 1
ATOM 11144 C CA . ASN B 1 685 ? -40.688 -58.375 -5.051 1 89.19 685 ASN B CA 1
ATOM 11145 C C . ASN B 1 685 ? -41 -59.844 -5.23 1 89.19 685 ASN B C 1
ATOM 11147 O O . ASN B 1 685 ? -41.938 -60.344 -4.605 1 89.19 685 ASN B O 1
ATOM 11151 N N . HIS B 1 686 ? -40.281 -60.406 -6.039 1 89.25 686 HIS B N 1
ATOM 11152 C CA . HIS B 1 686 ? -40.5 -61.844 -6.262 1 89.25 686 HIS B CA 1
ATOM 11153 C C . HIS B 1 686 ? -40.281 -62.625 -4.973 1 89.25 686 HIS B C 1
ATOM 11155 O O . HIS B 1 686 ? -41.125 -63.469 -4.629 1 89.25 686 HIS B O 1
ATOM 11161 N N . LEU B 1 687 ? -39.25 -62.312 -4.273 1 89.25 687 LEU B N 1
ATOM 11162 C CA . LEU B 1 687 ? -38.969 -63.031 -3.039 1 89.25 687 LEU B CA 1
ATOM 11163 C C . LEU B 1 687 ? -40 -62.688 -1.97 1 89.25 687 LEU B C 1
ATOM 11165 O O . LEU B 1 687 ? -40.406 -63.531 -1.171 1 89.25 687 LEU B O 1
ATOM 11169 N N . LEU B 1 688 ? -40.438 -61.469 -1.979 1 89.25 688 LEU B N 1
ATOM 11170 C CA . LEU B 1 688 ? -41.469 -61.062 -1.037 1 89.25 688 LEU B CA 1
ATOM 11171 C C . LEU B 1 688 ? -42.781 -61.812 -1.273 1 89.25 688 LEU B C 1
ATOM 11173 O O . LEU B 1 688 ? -43.469 -62.188 -0.32 1 89.25 688 LEU B O 1
ATOM 11177 N N . GLN B 1 689 ? -43.031 -62.125 -2.488 1 87.38 689 GLN B N 1
ATOM 11178 C CA . GLN B 1 689 ? -44.25 -62.875 -2.832 1 87.38 689 GLN B CA 1
ATOM 11179 C C . GLN B 1 689 ? -44.094 -64.312 -2.406 1 87.38 689 GLN B C 1
ATOM 11181 O O . GLN B 1 689 ? -45.094 -64.938 -2 1 87.38 689 GLN B O 1
ATOM 11186 N N . GLN B 1 690 ? -42.906 -64.75 -2.434 1 83.75 690 GLN B N 1
ATOM 11187 C CA . GLN B 1 690 ? -42.688 -66.125 -2.064 1 83.75 690 GLN B CA 1
ATOM 11188 C C . GLN B 1 690 ? -42.75 -66.312 -0.549 1 83.75 690 GLN B C 1
ATOM 11190 O O . GLN B 1 690 ? -42.969 -67.438 -0.057 1 83.75 690 GLN B O 1
ATOM 11195 N N . THR B 1 691 ? -42.5 -65.25 0.182 1 76.19 691 THR B N 1
ATOM 11196 C CA . THR B 1 691 ? -42.469 -65.375 1.637 1 76.19 691 THR B CA 1
ATOM 11197 C C . THR B 1 691 ? -43.844 -65.125 2.234 1 76.19 691 THR B C 1
ATOM 11199 O O . THR B 1 691 ? -44 -65.062 3.457 1 76.19 691 THR B O 1
ATOM 11202 N N . ARG B 1 692 ? -44.938 -64.812 1.458 1 64.12 692 ARG B N 1
ATOM 11203 C CA . ARG B 1 692 ? -46.312 -64.688 1.958 1 64.12 692 ARG B CA 1
ATOM 11204 C C . ARG B 1 692 ? -46.875 -66.125 2.268 1 64.12 692 ARG B C 1
ATOM 11206 O O . ARG B 1 692 ? -46.625 -67.062 1.548 1 64.12 692 ARG B O 1
#

Solvent-accessible surface area (backbone atoms only — not comparable to full-atom values): 71486 Å² total; per-residue (Å²): 134,84,80,59,96,72,50,84,83,42,83,84,62,62,70,88,68,50,64,92,66,52,81,75,62,64,66,93,66,83,73,91,86,74,85,70,86,72,90,74,88,75,82,86,85,77,84,76,75,74,64,70,58,53,60,54,45,54,54,48,58,64,49,55,55,74,66,56,73,65,71,56,60,73,60,58,71,66,81,66,71,65,60,55,81,59,54,81,62,32,57,55,20,50,72,51,16,63,69,49,52,52,41,49,50,53,29,49,51,34,47,50,50,41,53,54,38,51,51,48,29,70,76,37,70,87,46,64,67,48,50,52,51,40,53,53,39,39,52,52,26,52,52,34,46,49,49,45,52,49,44,52,50,51,47,33,51,53,47,51,49,60,70,75,43,81,67,88,46,71,61,49,45,50,23,48,54,28,40,65,60,13,37,54,69,59,21,43,58,64,52,42,64,68,62,53,49,54,51,47,53,51,50,51,51,47,50,53,52,49,52,51,51,50,52,51,49,51,51,51,30,45,51,51,15,50,51,28,38,52,39,16,54,53,38,62,59,36,70,88,46,53,88,48,20,62,61,51,18,50,52,28,39,53,53,10,42,72,50,36,80,43,37,64,57,29,37,53,48,14,50,53,29,46,77,67,68,37,53,70,63,14,49,56,28,29,52,51,16,49,53,46,47,68,69,44,60,82,75,65,47,67,63,52,51,49,53,45,22,50,42,30,37,52,45,16,59,62,32,54,74,38,78,89,36,37,67,60,15,44,52,30,22,52,53,17,33,53,44,27,50,57,47,22,72,79,38,41,85,70,25,42,61,46,29,23,52,37,30,37,54,38,17,60,60,40,47,73,38,76,91,38,39,66,59,16,49,54,32,32,50,53,19,34,57,47,26,54,62,52,26,77,43,68,88,32,38,63,60,26,34,49,44,35,41,51,47,21,58,58,40,59,74,38,80,90,42,50,68,61,22,49,51,33,39,50,51,24,44,53,48,27,54,58,43,22,72,75,40,40,89,69,24,41,64,53,33,20,50,49,31,37,46,45,15,60,60,38,43,74,38,79,90,33,39,69,58,16,49,53,30,37,48,52,14,40,53,42,26,48,56,42,22,71,67,37,38,91,72,30,39,64,60,34,38,53,49,41,41,50,52,18,55,57,31,53,73,34,81,90,31,43,67,58,14,49,55,35,32,51,51,29,32,52,50,29,48,55,48,19,70,74,40,40,94,73,25,44,67,54,28,27,49,32,29,37,53,43,16,56,63,34,40,74,37,81,92,36,32,65,61,15,48,52,30,24,50,52,20,41,54,49,30,54,53,46,21,69,77,39,44,92,73,28,45,64,59,36,25,50,38,32,41,52,40,22,64,56,38,58,79,36,78,93,38,49,66,58,24,50,50,30,36,48,50,21,39,49,47,31,49,54,47,17,72,79,36,43,93,76,23,38,58,54,34,18,51,46,29,40,52,49,20,49,48,29,45,76,69,71,34,42,81,69,13,47,62,35,32,53,51,18,48,62,54,32,46,63,49,22,69,77,35,40,91,75,30,34,64,58,50,49,52,47,50,51,51,51,60,67,57,104,133,71,70,57,67,64,88,85,70,70,74,63,70,72,75,58,80,74,83,90,79,90,73,89,72,83,91,59,105,71,83,91,89,78,86,85,79,86,78,86,80,82,78,85,78,89,70,76,82,70,59,75,61,53,60,56,45,52,53,46,56,62,51,57,49,75,68,56,74,63,69,58,61,69,60,60,70,64,82,66,71,66,59,54,81,58,56,81,63,31,56,55,21,51,73,52,16,62,70,48,52,54,42,51,51,54,29,50,53,36,49,51,50,40,54,53,39,51,51,47,31,70,76,37,71,85,44,63,67,47,51,52,50,39,54,53,39,40,53,53,26,53,53,34,47,49,50,47,51,49,43,53,50,52,47,32,52,51,50,52,49,57,70,75,43,81,67,90,46,71,58,48,46,50,24,49,54,29,39,66,62,14,37,54,71,58,22,45,57,64,53,42,63,69,61,52,48,53,51,48,53,50,51,52,52,47,51,53,53,50,52,52,52,50,51,52,50,50,51,51,30,45,51,50,15,49,50,29,39,51,38,14,55,51,36,62,59,36,68,90,47,54,86,49,19,63,61,52,17,49,52,29,39,52,52,11,42,71,49,36,81,42,36,65,55,30,38,54,48,15,50,53,28,44,76,69,70,37,53,69,63,14,48,56,29,30,52,52,17,49,54,47,49,67,67,44,60,82,75,66,48,68,62,52,50,50,53,48,22,50,41,30,37,52,45,15,58,62,32,52,74,37,78,89,35,37,66,60,16,45,52,30,22,54,53,17,31,52,44,27,52,57,48,21,72,78,39,41,86,67,25,41,60,45,29,24,50,37,31,38,53,41,18,58,60,40,47,74,38,74,92,36,38,68,59,18,48,51,32,34,51,52,18,34,55,49,26,54,61,50,26,75,43,68,88,33,38,62,57,26,33,50,44,36,40,53,46,22,60,57,40,60,74,40,78,90,40,50,67,61,23,50,5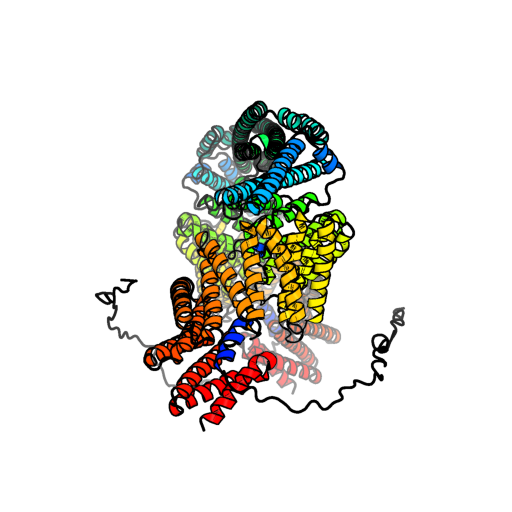2,33,38,50,51,26,44,54,48,26,53,58,45,23,71,75,41,41,90,68,24,42,63,53,32,21,50,49,31,36,47,45,16,60,58,38,44,72,39,79,92,34,41,68,57,17,48,52,30,38,50,52,16,40,54,43,29,49,56,44,21,73,68,37,38,92,72,30,38,63,59,35,36,53,49,43,42,49,52,17,56,57,31,53,72,36,82,91,30,43,69,58,16,49,55,34,31,49,50,30,31,52,50,28,48,55,47,20,71,76,39,40,95,72,26,43,66,55,27,27,49,33,30,37,53,44,17,56,62,33,40,75,37,80,92,35,32,65,60,16,47,53,30,26,49,52,21,41,54,50,29,53,54,46,21,71,78,38,44,93,74,27,44,65,59,35,24,51,40,31,42,51,40,23,64,55,38,56,80,37,80,91,38,48,66,58,25,49,51,30,38,49,50,22,40,52,48,31,49,55,46,17,72,78,37,41,93,77,23,39,57,54,35,18,51,45,29,39,53,49,20,50,47,29,45,77,70,71,34,42,81,70,14,48,63,34,32,53,51,18,46,62,54,32,47,64,50,22,69,77,36,40,90,76,31,34,65,57,50,50,52,47,50,51,53,50,60,67,58,107

Organism: NCBI:txid211502

InterPro domains:
  IPR011990 Tetratricopeptide-like helical domain superfamily [G3DSA:1.25.40.10] (238-368)
  IPR011990 Tetratricopeptide-like helical domain superfamily [G3DSA:1.25.40.10] (369-484)
  IPR011990 Tetratricopeptide-like helical domain superfamily [G3DSA:1.25.40.10] (485-691)
  IPR011990 Tetratricopeptide-like helical domain superfamily [SSF48452] (258-392)
  IPR011990 Tetratricopeptide-like helical domain superfamily [SSF48452] (372-531)
  IPR011990 Tetratricopeptide-like helical domain superfamily [SSF48452] (558-667)

Sequence (1384 aa):
MKVKTAVIKLICLLKILSATARTVWLPILRRAAGCLKRGSRKTCLFLKNNVVTVFVFTALLGGIIGNAGTDWAKNLPVVKHLFPPAPANAEAIIASSADYQKLLAAETKLRQRYVKLQEKVRRYPDDDDFKQELAEVQQEWQTARNHVQQFQNDVVQLAQTFRHAAPDTRRLRQARAYFQQGRLDKARAVLNGETLLSEQKQLLADKQRLSAQTAENKKRLSHNGQEWLLKAQLTAMDYSLKEQRVPAARAAFETALRAERSAETLFQYAYFLQQNKYYREAEAYYRQAWHAYAQMRDDNGDAYRENTAKTLNNLALLLAHDPFRHREAETLYLQAAERYRTLAQNRPAAFEPDLAATLNNCAVLIAKDPARWRQAETLYREALSLRRRLAENPAFAGDAAETLNNLAALLAKDPKRRRETEALFRETVAAYVRLSEKRPEYFVPRLAAVRNNLAVFTVQQPNRRAEAETLFRQALDGYRELAQHTPGVFLPELTGITNNLAIIAAQDPARQHEAEKLFREVLANYRTLSARTPEVFAHETASAQSNLAMLLGGDPARREEAEQLFRQALHAYRRLAADRPEVFQANLANTLNGLAAVLKHQPQRRRETEALHREALQLYRRLARSQPQHFEYQVAETLFHFAVAYHEWRQPDRAKPLLREAAKLIAPYAAEHPERFGKLQQDINHLLQQTRMKVKTAVIKLICLLKILSATARTVWLPILRRAAGCLKRGSRKTCLFLKNNVVTVFVFTALLGGIIGNAGTDWAKNLPVVKHLFPPAPANAEAIIASSADYQKLLAAETKLRQRYVKLQEKVRRYPDDDDFKQELAEVQQEWQTARNHVQQFQNDVVQLAQTFRHAAPDTRRLRQARAYFQQGRLDKARAVLNGETLLSEQKQLLADKQRLSAQTAENKKRLSHNGQEWLLKAQLTAMDYSLKEQRVPAARAAFETALRAERSAETLFQYAYFLQQNKYYREAEAYYRQAWHAYAQMRDDNGDAYRENTAKTLNNLALLLAHDPFRHREAETLYLQAAERYRTLAQNRPAAFEPDLAATLNNCAVLIAKDPARWRQAETLYREALSLRRRLAENPAFAGDAAETLNNLAALLAKDPKRRRETEALFRETVAAYVRLSEKRPEYFVPRLAAVRNNLAVFTVQQPNRRAEAETLFRQALDGYRELAQHTPGVFLPELTGITNNLAIIAAQDPARQHEAEKLFREVLANYRTLSARTPEVFAHETASAQSNLAMLLGGDPARREEAEQLFRQALHAYRRLAADRPEVFQANLANTLNGLAAVLKHQPQRRRETEALHREALQLYRRLARSQPQHFEYQVAETLFHFAVAYHEWRQPDRAKPLLREAAKLIAPYAAEHPERFGKLQQDINHLLQQTR

Nearest PDB structures (foldseek):
  7t7t-assembly1_A  TM=4.109E-01  e=9.133E-07  Citrus unshiu
  7n6g-assembly1_1T  TM=8.511E-02  e=5.352E+00  Chlamydomonas reinhardtii
  7t7t-assembly1_A  TM=3.855E-01  e=1.383E-06  Citrus unshiu
  7n6g-assembly1_1T  TM=8.610E-02  e=5.578E+00  Chlamydomonas reinhardtii

Radius of gyration: 51.9 Å; Cα contacts (8 Å, |Δi|>4): 1553; chains: 2; bounding box: 102×147×94 Å

Secondary structure (DSSP, 8-state):
-------------STTTSSTTTTS-S-TT---------------------THHHHHHHHHHHTS-------GGGS---------S--HHHHHHHHH-HHHHHHHHHHHHHHHHHHHHHHHHHH-TT-HHHHHHHHHHHHHHHHHHHHHHHHHHHHHHHHHHHHHS---SHHHHHHHHHHHTT-HHHHHHHS-HHHHHHHHHHHHHHHHHHHHHHHHHHHHHHHHHHHHHHHHHHHHT-GGGGGGHHHHHHHHHHHHHHH---HHHHHHHHHHHHHTT-HHHHHHHHHHHHHHHHHS-GGGHHHHHHHHHHHHHHHHHHHTTSGGGHHHHHHHHHHHHHHHHHHHHH-HHHHHHHHHHHHHHHHHHHTTSGGGHHHHHHHHHHHHHHHHHHTTSGGGHHHHHHHHHHHHHHHTT-GGGHHHHHHHHHHHHHHHHHHHHH-HHHHHHHHHHHHHHHHHHHHTSGGGHHHHHHHHHHHHHHHHHHHHH-HHHHHHHHHHHHHHHHHHHHT-GGGHHHHHHHHHHHHHHHHHHHHH-HHHHHHHHHHHHHHHHHHHHTSGGGHHHHHHHHHHHHHHHHHHHHH-HHHHHHHHHHHHHHHHHHHTT-GGGHHHHHHHHHHHHHHHHHHHHH-HHHHHHHHHHHHHHHHHHHHHTT-HHHHHHHHHHHHHHHHHHHHH-HHHHHHHHHHHHHHHHHT-/--TTS----TTSSTTS--------------------------------STTHHHHHHHHHHHTS-------GGGS---------S--HHHHHHHHH-HHHHHHHHHHHHHHHHHHHHHHHHHH-TT-HHHHHHHHHHHHHHHHHHHHHHHHHHHHHHHHHHHHHS---SHHHHHHHHHHHTT-HHHHHHHS-HHHHHHHHHHHHHHHHHHHHHHHHHHHHHHHHHHHHHHHHHHHHT-GGGGGGHHHHHHHHHHHHHHH---HHHHHHHHHHHHHTT-HHHHHHHHHHHHHHHHHS-GGGHHHHHHHHHHHHHHHHHHHTTSGGGHHHHHHHHHHHHHHHHHHHHH-HHHHHHHHHHHHHHHHHHHTTSGGGHHHHHHHHHHHHHHHHHHTTSGGGHHHHHHHHHHHHHHHTT-GGGHHHHHHHHHHHHHHHHHHHHH-HHHHHHHHHHHHHHHHHHHHTSGGGHHHHHHHHHHHHHHHHHHHHH-HHHHHHHHHHHHHHHHHHHHT-GGGHHHHHHHHHHHHHHHHHHHHH-HHHHHHHHHHHHHHHHHHHHTSGGGHHHHHHHHHHHHHHHHHHHHH-HHHHHHHHHHHHHHHHHHHTT-GGGHHHHHHHHHHHHHHHHHHHHH-HHHHHHHHHHHHHHHHHHHHHTT-HHHHHHHHHHHHHHHHHHHHH-HHHHHHHHHHHHHHHHHT-